Protein AF-0000000084506754 (afdb_homodimer)

Secondary structure (DSSP, 8-state):
----GGG-EEEEEEEES-TT-GGG-EEEEEEEEE---S-GGG--EEEEEE--TTT--HHHHGGGHHHHHHHTTT-EEEEEEE-TTSTTSBS---SSSSHHHHHHHHHHHHHH--HHHHH--TTS-HHHHHHHHHHHHHHHHHHHHHHHHHHHHHS-HHHHTT-SHHHHHHHHHHHHHHHT-SSEEEEEETHHHHHHHHHHHH-GGGEEEEEEES---HHHHHH-HHHHHHHTTTTHHHHHHHHHHHHHHH-TTT-GGGB-TTSPBP-SHHHHHHHHHHHHHHHHHSPEEE---TT-SEEE-HHHHHHHHHHHTT-GGGHHHHHHHHHHHHTT--HHHHHHHHGGGGG-----STTSTTS----SS--HHHHHHHHHHHSPPPPPPPHHHHHHHHHHHHHH-TTGGGGGHHHHHHHH-----S-------STTTTPPPPSS-EEEEEEEE-SSS-HHHHHHHHHHH-TTTEEEEEEEEESSSGGGS--HHHHHHHHHHHHH-PPPPTT-EE--SS-TTTTTS--S----GGGS-HHHHHHHHHHHHHTTHHHHHGGG-/----GGG-EEEEEEEES-TT-GGG-EEEEEEEEE---S-GGG--EEEEEE--TTT--HHHHGGGHHHHHHHTTT-EEEEEEE-TTSTTSBS---SSSSHHHHHHHHHHHHHH--HHHHH--TTS-HHHHHHHHHHHHHHHHHHHHHHHHHHHHHS-HHHHTT-SHHHHHHHHHHHHHHHT-SSEEEEEETHHHHHHHHHHHH-GGGEEEEEEES---HHHHHH-HHHHHHHTTTTHHHHHHHHHHHHHHH-TTT-GGGB-TTSPBP-SHHHHHHHHHHHHHHHHHSPEEE---TT-SEEE-HHHHHHHHHHHTT-GGGHHHHHHHHHHHHTT--HHHHHHHHGGGGG-----STTSTTS----SS--HHHHHHHHHHHSPPPPPPPHHHHHHHHHHHHHH-TTGGGGGHHHHHHHH-----S-------STTTTPPPPSS-EEEEEEEE-SSS-HHHHHHHHHHH-TTTEEEEEEEEESSSGGGS--HHHHHHHHHHHHH-PPPPTT-EE--SS-TTTTTS--S----GGGS-HHHHHHHHHHHHHTTHHHHHGGG-

Structure (mmCIF, N/CA/C/O backbone):
data_AF-0000000084506754-model_v1
#
loop_
_entity.id
_entity.type
_entity.pdbx_description
1 polymer 'Tripeptidyl aminopeptidase'
#
loop_
_atom_site.group_PDB
_atom_site.id
_atom_site.type_symbol
_atom_site.label_atom_id
_atom_site.label_alt_id
_atom_site.label_comp_id
_atom_site.label_asym_id
_atom_site.label_entity_id
_atom_site.label_seq_id
_atom_site.pdbx_PDB_ins_code
_atom_site.Cartn_x
_atom_site.Cartn_y
_atom_site.Cartn_z
_atom_site.occupancy
_atom_site.B_iso_or_equiv
_atom_site.auth_seq_id
_atom_site.auth_comp_id
_atom_site.auth_asym_id
_atom_site.auth_atom_id
_atom_site.pdbx_PDB_model_num
ATOM 1 N N . MET A 1 1 ? -7.492 -26.578 14.078 1 21.34 1 MET A N 1
ATOM 2 C CA . MET A 1 1 ? -7.082 -27.891 14.547 1 21.34 1 MET A CA 1
ATOM 3 C C . MET A 1 1 ? -5.594 -27.922 14.875 1 21.34 1 MET A C 1
ATOM 5 O O . MET A 1 1 ? -4.762 -27.531 14.047 1 21.34 1 MET A O 1
ATOM 9 N N . ALA A 1 2 ? -5.305 -27.953 16.094 1 29.73 2 ALA A N 1
ATOM 10 C CA . ALA A 1 2 ? -3.971 -28.156 16.656 1 29.73 2 ALA A CA 1
ATOM 11 C C . ALA A 1 2 ? -3.23 -29.266 15.914 1 29.73 2 ALA A C 1
ATOM 13 O O . ALA A 1 2 ? -3.752 -30.375 15.766 1 29.73 2 ALA A O 1
ATOM 14 N N . TYR A 1 3 ? -2.262 -28.922 15.07 1 30.3 3 TYR A N 1
ATOM 15 C CA . TYR A 1 3 ? -1.329 -29.781 14.359 1 30.3 3 TYR A CA 1
ATOM 16 C C . TYR A 1 3 ? -0.792 -30.875 15.273 1 30.3 3 TYR A C 1
ATOM 18 O O . TYR A 1 3 ? -0.172 -30.594 16.297 1 30.3 3 TYR A O 1
ATOM 26 N N . THR A 1 4 ? -1.36 -31.969 15.281 1 32.62 4 THR A N 1
ATOM 27 C CA . THR A 1 4 ? -0.727 -33.062 15.992 1 32.62 4 THR A CA 1
ATOM 28 C C . THR A 1 4 ? 0.671 -33.344 15.445 1 32.62 4 THR A C 1
ATOM 30 O O . THR A 1 4 ? 0.836 -33.594 14.25 1 32.62 4 THR A O 1
ATOM 33 N N . PRO A 1 5 ? 1.767 -33.062 16.094 1 39.44 5 PRO A N 1
ATOM 34 C CA . PRO A 1 5 ? 3.201 -33.188 15.836 1 39.44 5 PRO A CA 1
ATOM 35 C C . PRO A 1 5 ? 3.57 -34.562 15.305 1 39.44 5 PRO A C 1
ATOM 37 O O . PRO A 1 5 ? 4.672 -34.75 14.789 1 39.44 5 PRO A O 1
ATOM 40 N N . THR A 1 6 ? 2.814 -35.594 15.531 1 39.16 6 THR A N 1
ATOM 41 C CA . THR A 1 6 ? 3.4 -36.906 15.445 1 39.16 6 THR A CA 1
ATOM 42 C C . THR A 1 6 ? 3.656 -37.312 13.992 1 39.16 6 THR A C 1
ATOM 44 O O . THR A 1 6 ? 4.453 -38.188 13.711 1 39.16 6 THR A O 1
ATOM 47 N N . ARG A 1 7 ? 2.936 -36.969 12.953 1 49.94 7 ARG A N 1
ATOM 48 C CA . ARG A 1 7 ? 2.904 -37.656 11.664 1 49.94 7 ARG A CA 1
ATOM 49 C C . ARG A 1 7 ? 3.883 -37 10.688 1 49.94 7 ARG A C 1
ATOM 51 O O . ARG A 1 7 ? 4.043 -37.469 9.555 1 49.94 7 ARG A O 1
ATOM 58 N N . PHE A 1 8 ? 4.496 -35.938 10.898 1 52.22 8 PHE A N 1
ATOM 59 C CA . PHE A 1 8 ? 5.422 -35.281 9.992 1 52.22 8 PHE A CA 1
ATOM 60 C C . PHE A 1 8 ? 6.848 -35.344 10.531 1 52.22 8 PHE A C 1
ATOM 62 O O . PHE A 1 8 ? 7.07 -35.156 11.734 1 52.22 8 PHE A O 1
ATOM 69 N N . ARG A 1 9 ? 7.781 -36 9.711 1 58.84 9 ARG A N 1
ATOM 70 C CA . ARG A 1 9 ? 9.195 -35.906 10.07 1 58.84 9 ARG A CA 1
ATOM 71 C C . ARG A 1 9 ? 9.883 -34.781 9.281 1 58.84 9 ARG A C 1
ATOM 73 O O . ARG A 1 9 ? 9.828 -34.781 8.055 1 58.84 9 ARG A O 1
ATOM 80 N N . ARG A 1 10 ? 10.352 -33.844 9.938 1 62.34 10 ARG A N 1
ATOM 81 C CA . ARG A 1 10 ? 11.102 -32.719 9.367 1 62.34 10 ARG A CA 1
ATOM 82 C C . ARG A 1 10 ? 12.594 -33.062 9.281 1 62.34 10 ARG A C 1
ATOM 84 O O . ARG A 1 10 ? 13.172 -33.562 10.242 1 62.34 10 ARG A O 1
ATOM 91 N N . ARG A 1 11 ? 13.094 -33.094 8.102 1 67 11 ARG A N 1
ATOM 92 C CA . ARG A 1 11 ? 14.516 -33.344 7.906 1 67 11 ARG A CA 1
ATOM 93 C C . ARG A 1 11 ? 15.172 -32.25 7.105 1 67 11 ARG A C 1
ATOM 95 O O . ARG A 1 11 ? 14.484 -31.438 6.465 1 67 11 ARG A O 1
ATOM 102 N N . GLN A 1 12 ? 16.438 -32 7.465 1 72.81 12 GLN A N 1
ATOM 103 C CA . GLN A 1 12 ? 17.281 -31.109 6.695 1 72.81 12 GLN A CA 1
ATOM 104 C C . GLN A 1 12 ? 18.328 -31.891 5.898 1 72.81 12 GLN A C 1
ATOM 106 O O . GLN A 1 12 ? 18.844 -32.906 6.371 1 72.81 12 GLN A O 1
ATOM 111 N N . ARG A 1 13 ? 18.344 -31.484 4.605 1 69.75 13 ARG A N 1
ATOM 112 C CA . ARG A 1 13 ? 19.422 -32.031 3.779 1 69.75 13 ARG A CA 1
ATOM 113 C C . ARG A 1 13 ? 20.359 -30.922 3.309 1 69.75 13 ARG A C 1
ATOM 115 O O . ARG A 1 13 ? 19.922 -29.922 2.746 1 69.75 13 ARG A O 1
ATOM 122 N N . THR A 1 14 ? 21.578 -31.141 3.68 1 71 14 THR A N 1
ATOM 123 C CA . THR A 1 14 ? 22.594 -30.172 3.262 1 71 14 THR A CA 1
ATOM 124 C C . THR A 1 14 ? 23.125 -30.516 1.873 1 71 14 THR A C 1
ATOM 126 O O . THR A 1 14 ? 23.438 -31.672 1.592 1 71 14 THR A O 1
ATOM 129 N N . VAL A 1 15 ? 23.031 -29.656 1.015 1 70.81 15 VAL A N 1
ATOM 130 C CA . VAL A 1 15 ? 23.578 -29.781 -0.332 1 70.81 15 VAL A CA 1
ATOM 131 C C . VAL A 1 15 ? 24.484 -28.594 -0.646 1 70.81 15 VAL A C 1
ATOM 133 O O . VAL A 1 15 ? 24.578 -27.656 0.15 1 70.81 15 VAL A O 1
ATOM 136 N N . MET A 1 16 ? 25.219 -28.688 -1.83 1 60.41 16 MET A N 1
ATOM 137 C CA . MET A 1 16 ? 26.125 -27.609 -2.205 1 60.41 16 MET A CA 1
ATOM 138 C C . MET A 1 16 ? 25.344 -26.438 -2.82 1 60.41 16 MET A C 1
ATOM 140 O O . MET A 1 16 ? 24.375 -26.656 -3.545 1 60.41 16 MET A O 1
ATOM 144 N N . VAL A 1 17 ? 25.828 -25.297 -2.555 1 60.03 17 VAL A N 1
ATOM 145 C CA . VAL A 1 17 ? 25.25 -24.094 -3.172 1 60.03 17 VAL A CA 1
ATOM 146 C C . VAL A 1 17 ? 25.422 -24.172 -4.688 1 60.03 17 VAL A C 1
ATOM 148 O O . VAL A 1 17 ? 24.484 -23.922 -5.441 1 60.03 17 VAL A O 1
ATOM 151 N N . ALA A 1 18 ? 26.672 -24.391 -5.035 1 59.62 18 ALA A N 1
ATOM 152 C CA . ALA A 1 18 ? 27.016 -24.578 -6.445 1 59.62 18 ALA A CA 1
ATOM 153 C C . ALA A 1 18 ? 27.766 -25.891 -6.656 1 59.62 18 ALA A C 1
ATOM 155 O O . ALA A 1 18 ? 28.891 -26.062 -6.16 1 59.62 18 ALA A O 1
ATOM 156 N N . TYR A 1 19 ? 27.234 -26.688 -7.367 1 60.12 19 TYR A N 1
ATOM 157 C CA . TYR A 1 19 ? 27.797 -28.031 -7.5 1 60.12 19 TYR A CA 1
ATOM 158 C C . TYR A 1 19 ? 29.109 -28.016 -8.25 1 60.12 19 TYR A C 1
ATOM 160 O O . TYR A 1 19 ? 29.984 -28.844 -8.016 1 60.12 19 TYR A O 1
ATOM 168 N N . LEU A 1 20 ? 29.188 -26.969 -9.117 1 59.66 20 LEU A N 1
ATOM 169 C CA . LEU A 1 20 ? 30.422 -26.875 -9.883 1 59.66 20 LEU A CA 1
ATOM 170 C C . LEU A 1 20 ? 31.469 -26.062 -9.125 1 59.66 20 LEU A C 1
ATOM 172 O O . LEU A 1 20 ? 32.625 -26.016 -9.523 1 59.66 20 LEU A O 1
ATOM 176 N N . HIS A 1 21 ? 31.031 -25.391 -8.039 1 63.84 21 HIS A N 1
ATOM 177 C CA . HIS A 1 21 ? 31.906 -24.594 -7.199 1 63.84 21 HIS A CA 1
ATOM 178 C C . HIS A 1 21 ? 31.656 -24.859 -5.723 1 63.84 21 HIS A C 1
ATOM 180 O O . HIS A 1 21 ? 31.109 -24.016 -5.016 1 63.84 21 HIS A O 1
ATOM 186 N N . PRO A 1 22 ? 32.125 -25.859 -5.148 1 62.31 22 PRO A N 1
ATOM 187 C CA . PRO A 1 22 ? 31.812 -26.297 -3.791 1 62.31 22 PRO A CA 1
ATOM 188 C C . PRO A 1 22 ? 32.25 -25.297 -2.725 1 62.31 22 PRO A C 1
ATOM 190 O O . PRO A 1 22 ? 31.766 -25.328 -1.598 1 62.31 22 PRO A O 1
ATOM 193 N N . ALA A 1 23 ? 33.125 -24.375 -3.127 1 61.91 23 ALA A N 1
ATOM 194 C CA . ALA A 1 23 ? 33.625 -23.406 -2.16 1 61.91 23 ALA A CA 1
ATOM 195 C C . ALA A 1 23 ? 32.562 -22.406 -1.768 1 61.91 23 ALA A C 1
ATOM 197 O O . ALA A 1 23 ? 32.688 -21.719 -0.747 1 61.91 23 ALA A O 1
ATOM 198 N N . ASN A 1 24 ? 31.531 -22.469 -2.42 1 69.62 24 ASN A N 1
ATOM 199 C CA . ASN A 1 24 ? 30.516 -21.422 -2.242 1 69.62 24 ASN A CA 1
ATOM 200 C C . ASN A 1 24 ? 29.578 -21.75 -1.084 1 69.62 24 ASN A C 1
ATOM 202 O O . ASN A 1 24 ? 28.656 -21 -0.798 1 69.62 24 ASN A O 1
ATOM 206 N N . GLY A 1 25 ? 29.859 -22.781 -0.436 1 78.19 25 GLY A N 1
ATOM 207 C CA . GLY A 1 25 ? 29.094 -23.078 0.761 1 78.19 25 GLY A CA 1
ATOM 208 C C . GLY A 1 25 ? 28 -24.109 0.533 1 78.19 25 GLY A C 1
ATOM 209 O O . GLY A 1 25 ? 28.078 -24.875 -0.423 1 78.19 25 GLY A O 1
ATOM 210 N N . THR A 1 26 ? 27.125 -24.234 1.504 1 85.12 26 THR A N 1
ATOM 211 C CA . THR A 1 26 ? 26.125 -25.297 1.453 1 85.12 26 THR A CA 1
ATOM 212 C C . THR A 1 26 ? 24.719 -24.703 1.572 1 85.12 26 THR A C 1
ATOM 214 O O . THR A 1 26 ? 24.547 -23.578 2.014 1 85.12 26 THR A O 1
ATOM 217 N N . VAL A 1 27 ? 23.859 -25.406 0.899 1 87.94 27 VAL A N 1
ATOM 218 C CA . VAL A 1 27 ? 22.438 -25.125 1.022 1 87.94 27 VAL A CA 1
ATOM 219 C C . VAL A 1 27 ? 21.766 -26.188 1.891 1 87.94 27 VAL A C 1
ATOM 221 O O . VAL A 1 27 ? 22.016 -27.375 1.718 1 87.94 27 VAL A O 1
ATOM 224 N N . SER A 1 28 ? 21.078 -25.719 2.885 1 88.38 28 SER A N 1
ATOM 225 C CA . SER A 1 28 ? 20.266 -26.625 3.699 1 88.38 28 SER A CA 1
ATOM 226 C C . SER A 1 28 ? 18.828 -26.688 3.184 1 88.38 28 SER A C 1
ATOM 228 O O . SER A 1 28 ? 18.062 -25.75 3.363 1 88.38 28 SER A O 1
ATOM 230 N N . LEU A 1 29 ? 18.469 -27.812 2.604 1 91 29 LEU A N 1
ATOM 231 C CA . LEU A 1 29 ? 17.109 -28.016 2.078 1 91 29 LEU A CA 1
ATOM 232 C C . LEU A 1 29 ? 16.172 -28.484 3.174 1 91 29 LEU A C 1
ATOM 234 O O . LEU A 1 29 ? 16.531 -29.375 3.967 1 91 29 LEU A O 1
ATOM 238 N N . PHE A 1 30 ? 15.031 -27.938 3.195 1 87.81 30 PHE A N 1
ATOM 239 C CA . PHE A 1 30 ? 14.031 -28.344 4.172 1 87.81 30 PHE A CA 1
ATOM 240 C C . PHE A 1 30 ? 13.055 -29.344 3.557 1 87.81 30 PHE A C 1
ATOM 242 O O . PHE A 1 30 ? 12.5 -29.094 2.482 1 87.81 30 PHE A O 1
ATOM 249 N N . LEU A 1 31 ? 12.875 -30.484 4.195 1 90.19 31 LEU A N 1
ATOM 250 C CA . LEU A 1 31 ? 11.977 -31.531 3.734 1 90.19 31 LEU A CA 1
ATOM 251 C C . LEU A 1 31 ? 10.953 -31.875 4.809 1 90.19 31 LEU A C 1
ATOM 253 O O . LEU A 1 31 ? 11.266 -31.844 6.004 1 90.19 31 LEU A O 1
ATOM 257 N N . ARG A 1 32 ? 9.805 -32.156 4.363 1 88 32 ARG A N 1
ATOM 258 C CA . ARG A 1 32 ? 8.742 -32.719 5.199 1 88 32 ARG A CA 1
ATOM 259 C C . ARG A 1 32 ? 8.234 -34.062 4.648 1 88 32 ARG A C 1
ATOM 261 O O . ARG A 1 32 ? 7.875 -34.156 3.473 1 88 32 ARG A O 1
ATOM 268 N N . LYS A 1 33 ? 8.242 -35.094 5.523 1 92.94 33 LYS A N 1
ATOM 269 C CA . LYS A 1 33 ? 7.875 -36.438 5.102 1 92.94 33 LYS A CA 1
ATOM 270 C C . LYS A 1 33 ? 6.609 -36.906 5.816 1 92.94 33 LYS A C 1
ATOM 272 O O . LYS A 1 33 ? 6.457 -36.688 7.023 1 92.94 33 LYS A O 1
ATOM 277 N N . VAL A 1 34 ? 5.738 -37.406 5.043 1 92.62 34 VAL A N 1
ATOM 278 C CA . VAL A 1 34 ? 4.598 -38.156 5.547 1 92.62 34 VAL A CA 1
ATOM 279 C C . VAL A 1 34 ? 4.816 -39.656 5.293 1 92.62 34 VAL A C 1
ATOM 281 O O . VAL A 1 34 ? 4.816 -40.094 4.145 1 92.62 34 VAL A O 1
ATOM 284 N N . PRO A 1 35 ? 4.906 -40.406 6.312 1 93.44 35 PRO A N 1
ATOM 285 C CA . PRO A 1 35 ? 5.32 -41.812 6.16 1 93.44 35 PRO A CA 1
ATOM 286 C C . PRO A 1 35 ? 4.246 -42.656 5.508 1 93.44 35 PRO A C 1
ATOM 288 O O . PRO A 1 35 ? 3.051 -42.406 5.672 1 93.44 35 PRO A O 1
ATOM 291 N N . ALA A 1 36 ? 4.781 -43.688 4.812 1 95.69 36 ALA A N 1
ATOM 292 C CA . ALA A 1 36 ? 3.898 -44.75 4.312 1 95.69 36 ALA A CA 1
ATOM 293 C C . ALA A 1 36 ? 3.15 -45.406 5.461 1 95.69 36 ALA A C 1
ATOM 295 O O . ALA A 1 36 ? 3.592 -45.375 6.609 1 95.69 36 ALA A O 1
ATOM 296 N N . THR A 1 37 ? 2.031 -46.062 5.105 1 95.31 37 THR A N 1
ATOM 297 C CA . THR A 1 37 ? 1.204 -46.625 6.164 1 95.31 37 THR A CA 1
ATOM 298 C C . THR A 1 37 ? 1.095 -48.156 6.016 1 95.31 37 THR A C 1
ATOM 300 O O . THR A 1 37 ? 0.328 -48.781 6.73 1 95.31 37 THR A O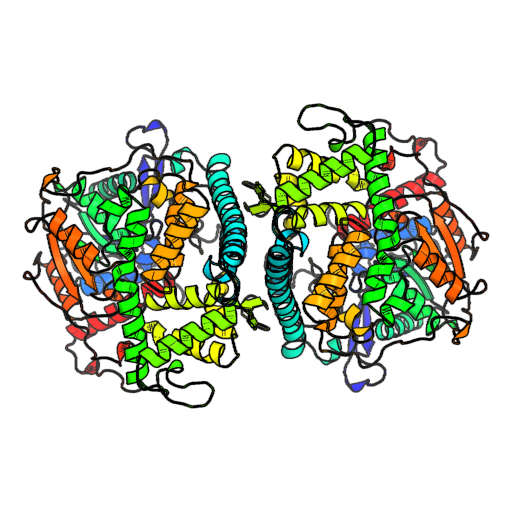 1
ATOM 303 N N . VAL A 1 38 ? 1.823 -48.688 5.168 1 96.25 38 VAL A N 1
ATOM 304 C CA . VAL A 1 38 ? 1.773 -50.125 4.926 1 96.25 38 VAL A CA 1
ATOM 305 C C . VAL A 1 38 ? 2.967 -50.812 5.59 1 96.25 38 VAL A C 1
ATOM 307 O O . VAL A 1 38 ? 3.947 -50.125 5.945 1 96.25 38 VAL A O 1
ATOM 310 N N . PRO A 1 39 ? 2.879 -52.188 5.73 1 94.69 39 PRO A N 1
ATOM 311 C CA . PRO A 1 39 ? 4.043 -52.938 6.23 1 94.69 39 PRO A CA 1
ATOM 312 C C . PRO A 1 39 ? 5.234 -52.875 5.281 1 94.69 39 PRO A C 1
ATOM 314 O O . PRO A 1 39 ? 5.066 -52.594 4.086 1 94.69 39 PRO A O 1
ATOM 317 N N . SER A 1 40 ? 6.352 -53.125 5.809 1 93.19 40 SER A N 1
ATOM 318 C CA . SER A 1 40 ? 7.613 -53 5.086 1 93.19 40 SER A CA 1
ATOM 319 C C . SER A 1 40 ? 7.609 -53.812 3.797 1 93.19 40 SER A C 1
ATOM 321 O O . SER A 1 40 ? 8.203 -53.375 2.797 1 93.19 40 SER A O 1
ATOM 323 N N . LYS A 1 41 ? 6.961 -54.906 3.818 1 94.94 41 LYS A N 1
ATOM 324 C CA . LYS A 1 41 ? 6.965 -55.781 2.648 1 94.94 41 LYS A CA 1
ATOM 325 C C . LYS A 1 41 ? 6.219 -55.125 1.481 1 94.94 41 LYS A C 1
ATOM 327 O O . LYS A 1 41 ? 6.473 -55.469 0.321 1 94.94 41 LYS A O 1
ATOM 332 N N . ASP A 1 42 ? 5.387 -54.219 1.759 1 96.44 42 ASP A N 1
ATOM 333 C CA . ASP A 1 42 ? 4.562 -53.594 0.734 1 96.44 42 ASP A CA 1
ATOM 334 C C . ASP A 1 42 ? 5.066 -52.188 0.413 1 96.44 42 ASP A C 1
ATOM 336 O O . ASP A 1 42 ? 4.504 -51.5 -0.438 1 96.44 42 ASP A O 1
ATOM 340 N N . TYR A 1 43 ? 6.137 -51.781 1.118 1 96.62 43 TYR A N 1
ATOM 341 C CA . TYR A 1 43 ? 6.719 -50.469 0.951 1 96.62 43 TYR A CA 1
ATOM 342 C C . TYR A 1 43 ? 7.414 -50.344 -0.4 1 96.62 43 TYR A C 1
ATOM 344 O O . TYR A 1 43 ? 8.188 -51.219 -0.789 1 96.62 43 TYR A O 1
ATOM 352 N N . LEU A 1 44 ? 7.156 -49.219 -1.158 1 97.69 44 LEU A N 1
ATOM 353 C CA . LEU A 1 44 ? 7.656 -49.094 -2.521 1 97.69 44 LEU A CA 1
ATOM 354 C C . LEU A 1 44 ? 8.656 -47.938 -2.623 1 97.69 44 LEU A C 1
ATOM 356 O O . LEU A 1 44 ? 9.203 -47.688 -3.697 1 97.69 44 LEU A O 1
ATOM 360 N N . GLY A 1 45 ? 8.867 -47.188 -1.584 1 96.75 45 GLY A N 1
ATOM 361 C CA . GLY A 1 45 ? 9.797 -46.062 -1.613 1 96.75 45 GLY A CA 1
ATOM 362 C C . GLY A 1 45 ? 9.148 -44.75 -1.281 1 96.75 45 GLY A C 1
ATOM 363 O O . GLY A 1 45 ? 8.234 -44.688 -0.453 1 96.75 45 GLY A O 1
ATOM 364 N N . SER A 1 46 ? 9.758 -43.656 -1.841 1 97 46 SER A N 1
ATOM 365 C CA . SER A 1 46 ? 9.25 -42.312 -1.562 1 97 46 SER A CA 1
ATOM 366 C C . SER A 1 46 ? 8.852 -41.594 -2.846 1 97 46 SER A C 1
ATOM 368 O O . SER A 1 46 ? 9.453 -41.812 -3.9 1 97 46 SER A O 1
ATOM 370 N N . ILE A 1 47 ? 7.828 -40.781 -2.77 1 98.5 47 ILE A N 1
ATOM 371 C CA . ILE A 1 47 ? 7.453 -39.875 -3.84 1 98.5 47 ILE A CA 1
ATOM 372 C C . ILE A 1 47 ? 7.762 -38.438 -3.42 1 98.5 47 ILE A C 1
ATOM 374 O O . ILE A 1 47 ? 7.266 -37.969 -2.396 1 98.5 47 ILE A O 1
ATOM 378 N N . LEU A 1 48 ? 8.648 -37.75 -4.156 1 98.19 48 LEU A N 1
ATOM 379 C CA . LEU A 1 48 ? 8.812 -36.312 -3.982 1 98.19 48 LEU A CA 1
ATOM 380 C C . LEU A 1 48 ? 7.664 -35.562 -4.637 1 98.19 48 LEU A C 1
ATOM 382 O O . LEU A 1 48 ? 7.242 -35.875 -5.746 1 98.19 48 LEU A O 1
ATOM 386 N N . ILE A 1 49 ? 7.121 -34.531 -3.926 1 97.38 49 ILE A N 1
ATOM 387 C CA . ILE A 1 49 ? 6.031 -33.719 -4.48 1 97.38 49 ILE A CA 1
ATOM 388 C C . ILE A 1 49 ? 6.457 -32.281 -4.574 1 97.38 49 ILE A C 1
ATOM 390 O O . ILE A 1 49 ? 7.289 -31.797 -3.791 1 97.38 49 ILE A O 1
ATOM 394 N N . ASN A 1 50 ? 5.941 -31.578 -5.527 1 96.06 50 ASN A N 1
ATOM 395 C CA . ASN A 1 50 ? 6.203 -30.156 -5.762 1 96.06 50 ASN A CA 1
ATOM 396 C C . ASN A 1 50 ? 4.961 -29.438 -6.281 1 96.06 50 ASN A C 1
ATOM 398 O O . ASN A 1 50 ? 4.363 -29.859 -7.277 1 96.06 50 ASN A O 1
ATOM 402 N N . PRO A 1 51 ? 4.586 -28.359 -5.668 1 93.44 51 PRO A N 1
ATOM 403 C CA . PRO A 1 51 ? 3.336 -27.688 -6.027 1 93.44 51 PRO A CA 1
ATOM 404 C C . PRO A 1 51 ? 3.48 -26.781 -7.242 1 93.44 51 PRO A C 1
ATOM 406 O O . PRO A 1 51 ? 2.482 -26.281 -7.773 1 93.44 51 PRO A O 1
ATOM 409 N N . GLY A 1 52 ? 4.625 -26.531 -7.602 1 93.56 52 GLY A N 1
ATOM 410 C CA . GLY A 1 52 ? 4.852 -25.594 -8.688 1 93.56 52 GLY A CA 1
ATOM 411 C C . GLY A 1 52 ? 5.305 -24.219 -8.203 1 93.56 52 GLY A C 1
ATOM 412 O O . GLY A 1 52 ? 6.086 -24.125 -7.25 1 93.56 52 GLY A O 1
ATOM 413 N N . GLY A 1 53 ? 4.949 -23.234 -8.922 1 88.94 53 GLY A N 1
ATOM 414 C CA . GLY A 1 53 ? 5.398 -21.859 -8.711 1 88.94 53 GLY A CA 1
ATOM 415 C C . GLY A 1 53 ? 5.934 -21.219 -9.969 1 88.94 53 GLY A C 1
ATOM 416 O O . GLY A 1 53 ? 5.191 -21 -10.93 1 88.94 53 GLY A O 1
ATOM 417 N N . PRO A 1 54 ? 7.219 -21.203 -10.273 1 91.44 54 PRO A N 1
ATOM 418 C CA . PRO A 1 54 ? 8.312 -21.656 -9.406 1 91.44 54 PRO A CA 1
ATOM 419 C C . PRO A 1 54 ? 8.328 -20.953 -8.055 1 91.44 54 PRO A C 1
ATOM 421 O O . PRO A 1 54 ? 7.68 -19.922 -7.883 1 91.44 54 PRO A O 1
ATOM 424 N N . GLY A 1 55 ? 8.93 -21.625 -7.148 1 90.88 55 GLY A N 1
ATOM 425 C CA . GLY A 1 55 ? 9.086 -21.062 -5.812 1 90.88 55 GLY A CA 1
ATOM 426 C C . GLY A 1 55 ? 8.047 -21.578 -4.832 1 90.88 55 GLY A C 1
ATOM 427 O O . GLY A 1 55 ? 7.969 -21.094 -3.699 1 90.88 55 GLY A O 1
ATOM 428 N N . GLY A 1 56 ? 7.188 -22.453 -5.289 1 90.5 56 GLY A N 1
ATOM 429 C CA . GLY A 1 56 ? 6.246 -23.062 -4.363 1 90.5 56 GLY A CA 1
ATOM 430 C C . GLY A 1 56 ? 6.918 -23.953 -3.332 1 90.5 56 GLY A C 1
ATOM 431 O O . GLY A 1 56 ? 7.891 -24.641 -3.639 1 90.5 56 GLY A O 1
ATOM 432 N N . SER A 1 57 ? 6.34 -24 -2.164 1 88.62 57 SER A N 1
ATOM 433 C CA . SER A 1 57 ? 6.898 -24.766 -1.057 1 88.62 57 SER A CA 1
ATOM 434 C C . SER A 1 57 ? 6.383 -26.203 -1.065 1 88.62 57 SER A C 1
ATOM 436 O O . SER A 1 57 ? 5.195 -26.438 -0.837 1 88.62 57 SER A O 1
ATOM 438 N N . GLY A 1 58 ? 7.312 -27.109 -1.265 1 90.88 58 GLY A N 1
ATOM 439 C CA . GLY A 1 58 ? 6.938 -28.516 -1.158 1 90.88 58 GLY A CA 1
ATOM 440 C C . GLY A 1 58 ? 6.621 -28.938 0.263 1 90.88 58 GLY A C 1
ATOM 441 O O . GLY A 1 58 ? 5.77 -29.812 0.481 1 90.88 58 GLY A O 1
ATOM 442 N N . SER A 1 59 ? 7.285 -28.312 1.222 1 86.69 59 SER A N 1
ATOM 443 C CA . SER A 1 59 ? 7.012 -28.641 2.615 1 86.69 59 SER A CA 1
ATOM 444 C C . SER A 1 59 ? 5.605 -28.203 3.023 1 86.69 59 SER A C 1
ATOM 446 O O . SER A 1 59 ? 4.961 -28.859 3.844 1 86.69 59 SER A O 1
ATOM 448 N N . GLN A 1 60 ? 5.152 -27.141 2.459 1 85.5 60 GLN A N 1
ATOM 449 C CA . GLN A 1 60 ? 3.771 -26.734 2.699 1 85.5 60 GLN A CA 1
ATOM 450 C C . GLN A 1 60 ? 2.797 -27.688 2.006 1 85.5 60 GLN A C 1
ATOM 452 O O . GLN A 1 60 ? 1.74 -28.016 2.553 1 85.5 60 GLN A O 1
ATOM 457 N N . LEU A 1 61 ? 3.143 -28.109 0.815 1 89.75 61 LEU A N 1
ATOM 458 C CA . LEU A 1 61 ? 2.301 -29.062 0.096 1 89.75 61 LEU A CA 1
ATOM 459 C C . LEU A 1 61 ? 2.203 -30.375 0.851 1 89.75 61 LEU A C 1
ATOM 461 O O . LEU A 1 61 ? 1.165 -31.047 0.816 1 89.75 61 LEU A O 1
ATOM 465 N N . ALA A 1 62 ? 3.221 -30.719 1.576 1 90.44 62 ALA A N 1
ATOM 466 C CA . ALA A 1 62 ? 3.281 -31.984 2.309 1 90.44 62 ALA A CA 1
ATOM 467 C C . ALA A 1 62 ? 2.217 -32.031 3.402 1 90.44 62 ALA A C 1
ATOM 469 O O . ALA A 1 62 ? 1.921 -33.094 3.939 1 90.44 62 ALA A O 1
ATOM 470 N N . ALA A 1 63 ? 1.68 -30.906 3.701 1 85.06 63 ALA A N 1
ATOM 471 C CA . ALA A 1 63 ? 0.546 -30.906 4.625 1 85.06 63 ALA A CA 1
ATOM 472 C C . ALA A 1 63 ? -0.598 -31.766 4.086 1 85.06 63 ALA A C 1
ATOM 474 O O . ALA A 1 63 ? -1.396 -32.281 4.859 1 85.06 63 ALA A O 1
ATOM 475 N N . PHE A 1 64 ? -0.652 -31.953 2.775 1 89.94 64 PHE A N 1
ATOM 476 C CA . PHE A 1 64 ? -1.646 -32.812 2.129 1 89.94 64 PHE A CA 1
ATOM 477 C C . PHE A 1 64 ? -1.078 -34.188 1.855 1 89.94 64 PHE A C 1
ATOM 479 O O . PHE A 1 64 ? -1.676 -34.969 1.119 1 89.94 64 PHE A O 1
ATOM 486 N N . GLY A 1 65 ? 0.003 -34.5 2.416 1 92.81 65 GLY A N 1
ATOM 487 C CA . GLY A 1 65 ? 0.746 -35.719 2.109 1 92.81 65 GLY A CA 1
ATOM 488 C C . GLY A 1 65 ? -0.054 -36.969 2.352 1 92.81 65 GLY A C 1
ATOM 489 O O . GLY A 1 65 ? 0.085 -37.969 1.614 1 92.81 65 GLY A O 1
ATOM 490 N N . SER A 1 66 ? -0.851 -36.969 3.418 1 93.38 66 SER A N 1
ATOM 491 C CA . SER A 1 66 ? -1.646 -38.156 3.717 1 93.38 66 SER A CA 1
ATOM 492 C C . SER A 1 66 ? -2.646 -38.438 2.602 1 93.38 66 SER A C 1
ATOM 494 O O . SER A 1 66 ? -2.943 -39.594 2.314 1 93.38 66 SER A O 1
ATOM 496 N N . LYS A 1 67 ? -3.146 -37.438 1.979 1 94.94 67 LYS A N 1
ATOM 497 C CA . LYS A 1 67 ? -4.109 -37.594 0.894 1 94.94 67 LYS A CA 1
ATOM 498 C C . LYS A 1 67 ? -3.43 -38.125 -0.37 1 94.94 67 LYS A C 1
ATOM 500 O O . LYS A 1 67 ? -3.99 -38.938 -1.089 1 94.94 67 LYS A O 1
ATOM 505 N N . PHE A 1 68 ? -2.236 -37.656 -0.634 1 96.5 68 PHE A N 1
ATOM 506 C CA . PHE A 1 68 ? -1.441 -38.25 -1.702 1 96.5 68 PHE A CA 1
ATOM 507 C C . PHE A 1 68 ? -1.186 -39.719 -1.429 1 96.5 68 PHE A C 1
ATOM 509 O O . PHE A 1 68 ? -1.283 -40.562 -2.334 1 96.5 68 PHE A O 1
ATOM 516 N N . GLY A 1 69 ? -0.856 -39.969 -0.188 1 96.44 69 GLY A N 1
ATOM 517 C CA . GLY A 1 69 ? -0.647 -41.344 0.237 1 96.44 69 GLY A CA 1
ATOM 518 C C . GLY A 1 69 ? -1.854 -42.219 -0.001 1 96.44 69 GLY A C 1
ATOM 519 O O . GLY A 1 69 ? -1.711 -43.375 -0.419 1 96.44 69 GLY A O 1
ATOM 520 N N . ASP A 1 70 ? -2.994 -41.688 0.277 1 96.19 70 ASP A N 1
ATOM 521 C CA . ASP A 1 70 ? -4.23 -42.438 0.084 1 96.19 70 ASP A CA 1
ATOM 522 C C . ASP A 1 70 ? -4.402 -42.844 -1.378 1 96.19 70 ASP A C 1
ATOM 524 O O . ASP A 1 70 ? -4.883 -43.938 -1.669 1 96.19 70 ASP A O 1
ATOM 528 N N . ILE A 1 71 ? -4.062 -42.062 -2.277 1 97.12 71 ILE A N 1
ATOM 529 C CA . ILE A 1 71 ? -4.227 -42.312 -3.701 1 97.12 71 ILE A CA 1
ATOM 530 C C . ILE A 1 71 ? -3.338 -43.5 -4.105 1 97.12 71 ILE A C 1
ATOM 532 O O . ILE A 1 71 ? -3.729 -44.312 -4.934 1 97.12 71 ILE A O 1
ATOM 536 N N . VAL A 1 72 ? -2.139 -43.562 -3.461 1 98.06 72 VAL A N 1
ATOM 537 C CA . VAL A 1 72 ? -1.179 -44.594 -3.869 1 98.06 72 VAL A CA 1
ATOM 538 C C . VAL A 1 72 ? -1.194 -45.75 -2.871 1 98.06 72 VAL A C 1
ATOM 540 O O . VAL A 1 72 ? -0.167 -46.375 -2.637 1 98.06 72 VAL A O 1
ATOM 543 N N . ASP A 1 73 ? -2.23 -45.906 -2.193 1 96.81 73 ASP A N 1
ATOM 544 C CA . ASP A 1 73 ? -2.535 -47.031 -1.311 1 96.81 73 ASP A CA 1
ATOM 545 C C . ASP A 1 73 ? -1.604 -47.031 -0.101 1 96.81 73 ASP A C 1
ATOM 547 O O . ASP A 1 73 ? -1.263 -48.094 0.411 1 96.81 73 ASP A O 1
ATOM 551 N N . GLY A 1 74 ? -1.068 -45.906 0.251 1 96.81 74 GLY A N 1
ATOM 552 C CA . GLY A 1 74 ? -0.221 -45.812 1.428 1 96.81 74 GLY A CA 1
ATOM 553 C C . GLY A 1 74 ? 1.119 -46.5 1.264 1 96.81 74 GLY A C 1
ATOM 554 O O . GLY A 1 74 ? 1.835 -46.719 2.244 1 96.81 74 GLY A O 1
ATOM 555 N N . ARG A 1 75 ? 1.534 -46.781 0.115 1 98.06 75 ARG A N 1
ATOM 556 C CA . ARG A 1 75 ? 2.686 -47.656 -0.105 1 98.06 75 ARG A CA 1
ATOM 557 C C . ARG A 1 75 ? 3.961 -46.812 -0.282 1 98.06 75 ARG A C 1
ATOM 559 O O . ARG A 1 75 ? 5.051 -47.375 -0.424 1 98.06 75 ARG A O 1
ATOM 566 N N . TYR A 1 76 ? 3.832 -45.562 -0.273 1 98.06 76 TYR A N 1
ATOM 567 C CA . TYR A 1 76 ? 4.969 -44.656 -0.439 1 98.06 76 TYR A CA 1
ATOM 568 C C . TYR A 1 76 ? 5.074 -43.688 0.734 1 98.06 76 TYR A C 1
ATOM 570 O O . TYR A 1 76 ? 4.059 -43.25 1.287 1 98.06 76 TYR A O 1
ATOM 578 N N . ASP A 1 77 ? 6.336 -43.312 1.145 1 96.31 77 ASP A N 1
ATOM 579 C CA . ASP A 1 77 ? 6.523 -42.031 1.828 1 96.31 77 ASP A CA 1
ATOM 580 C C . ASP A 1 77 ? 6.246 -40.875 0.888 1 96.31 77 ASP A C 1
ATOM 582 O O . ASP A 1 77 ? 6.613 -40.906 -0.288 1 96.31 77 ASP A O 1
ATOM 586 N N . ILE A 1 78 ? 5.527 -39.906 1.392 1 96.44 78 ILE A N 1
ATOM 587 C CA . ILE A 1 78 ? 5.336 -38.688 0.633 1 96.44 78 ILE A CA 1
ATOM 588 C C . ILE A 1 78 ? 6.25 -37.594 1.184 1 96.44 78 ILE A C 1
ATOM 590 O O . ILE A 1 78 ? 6.164 -37.219 2.361 1 96.44 78 ILE A O 1
ATOM 594 N N . ILE A 1 79 ? 7.121 -37.031 0.312 1 95.62 79 ILE A N 1
ATOM 595 C CA . ILE A 1 79 ? 8.109 -36.062 0.777 1 95.62 79 ILE A CA 1
ATOM 596 C C . ILE A 1 79 ? 7.953 -34.781 0.005 1 95.62 79 ILE A C 1
ATOM 598 O O . ILE A 1 79 ? 8.102 -34.75 -1.219 1 95.62 79 ILE A O 1
ATOM 602 N N . GLY A 1 80 ? 7.578 -33.719 0.732 1 94 80 GLY A N 1
ATOM 603 C CA . GLY A 1 80 ? 7.688 -32.375 0.199 1 94 80 GLY A CA 1
ATOM 604 C C . GLY A 1 80 ? 8.992 -31.703 0.556 1 94 80 GLY A C 1
ATOM 605 O O . GLY A 1 80 ? 9.492 -31.844 1.677 1 94 80 GLY A O 1
ATOM 606 N N . PHE A 1 81 ? 9.586 -30.969 -0.392 1 92.06 81 PHE A N 1
ATOM 607 C CA . PHE A 1 81 ? 10.82 -30.25 -0.108 1 92.06 81 PHE A CA 1
ATOM 608 C C . PHE A 1 81 ? 10.727 -28.812 -0.608 1 92.06 81 PHE A C 1
ATOM 610 O O . PHE A 1 81 ? 10.039 -28.531 -1.594 1 92.06 81 PHE A O 1
ATOM 617 N N . ASP A 1 82 ? 11.359 -27.953 0.153 1 91.69 82 ASP A N 1
ATOM 618 C CA . ASP A 1 82 ? 11.523 -26.578 -0.298 1 91.69 82 ASP A CA 1
ATOM 619 C C . ASP A 1 82 ? 12.773 -26.422 -1.16 1 91.69 82 ASP A C 1
ATOM 621 O O . ASP A 1 82 ? 13.891 -26.594 -0.675 1 91.69 82 ASP A O 1
ATOM 625 N N . PRO A 1 83 ? 12.578 -26.109 -2.404 1 94.31 83 PRO A N 1
ATOM 626 C CA . PRO A 1 83 ? 13.773 -25.906 -3.227 1 94.31 83 PRO A CA 1
ATOM 627 C C . PRO A 1 83 ? 14.688 -24.812 -2.664 1 94.31 83 PRO A C 1
ATOM 629 O O . PRO A 1 83 ? 14.273 -24.047 -1.791 1 94.31 83 PRO A O 1
ATOM 632 N N . ARG A 1 84 ? 15.914 -24.875 -3.086 1 92.94 84 ARG A N 1
ATOM 633 C CA . ARG A 1 84 ? 16.859 -23.828 -2.695 1 92.94 84 ARG A CA 1
ATOM 634 C C . ARG A 1 84 ? 16.266 -22.438 -2.936 1 92.94 84 ARG A C 1
ATOM 636 O O . ARG A 1 84 ? 15.648 -22.188 -3.975 1 92.94 84 ARG A O 1
ATOM 643 N N . GLY A 1 85 ? 16.438 -21.562 -1.883 1 89.38 85 GLY A N 1
ATOM 644 C CA . GLY A 1 85 ? 15.945 -20.188 -1.956 1 89.38 85 GLY A CA 1
ATOM 645 C C . GLY A 1 85 ? 14.469 -20.078 -1.634 1 89.38 85 GLY A C 1
ATOM 646 O O . GLY A 1 85 ? 13.914 -18.969 -1.612 1 89.38 85 GLY A O 1
ATOM 647 N N . VAL A 1 86 ? 13.82 -21.156 -1.294 1 90.62 86 VAL A N 1
ATOM 648 C CA . VAL A 1 86 ? 12.375 -21.156 -1.099 1 90.62 86 VAL A CA 1
ATOM 649 C C . VAL A 1 86 ? 12.047 -21.453 0.364 1 90.62 86 VAL A C 1
ATOM 651 O O . VAL A 1 86 ? 12.547 -22.422 0.931 1 90.62 86 VAL A O 1
ATOM 654 N N . ASN A 1 87 ? 11.188 -20.578 0.914 1 87.19 87 ASN A N 1
ATOM 655 C CA . ASN A 1 87 ? 10.555 -20.766 2.215 1 87.19 87 ASN A CA 1
ATOM 656 C C . ASN A 1 87 ? 11.578 -21.125 3.289 1 87.19 87 ASN A C 1
ATOM 658 O O . ASN A 1 87 ? 12.461 -20.328 3.609 1 87.19 87 ASN A O 1
ATOM 662 N N . MET A 1 88 ? 11.641 -22.469 3.752 1 84.06 88 MET A N 1
ATOM 663 C CA . MET A 1 88 ? 12.406 -22.812 4.945 1 84.06 88 MET A CA 1
ATOM 664 C C . MET A 1 88 ? 13.828 -23.234 4.578 1 84.06 88 MET A C 1
ATOM 666 O O . MET A 1 88 ? 14.664 -23.438 5.457 1 84.06 88 MET A O 1
ATOM 670 N N . SER A 1 89 ? 14.07 -23.344 3.324 1 87.94 89 SER A N 1
ATOM 671 C CA . SER A 1 89 ? 15.43 -23.656 2.9 1 87.94 89 SER A CA 1
ATOM 672 C C . SER A 1 89 ? 16.344 -22.453 3.066 1 87.94 89 SER A C 1
ATOM 674 O O . SER A 1 89 ? 15.922 -21.312 2.893 1 87.94 89 SER A O 1
ATOM 676 N N . LEU A 1 90 ? 17.625 -22.734 3.414 1 86.62 90 LEU A N 1
ATOM 677 C CA . LEU A 1 90 ? 18.625 -21.703 3.688 1 86.62 90 LEU A CA 1
ATOM 678 C C . LEU A 1 90 ? 19.875 -21.906 2.848 1 86.62 90 LEU A C 1
ATOM 680 O O . LEU A 1 90 ? 20.25 -23.047 2.564 1 86.62 90 LEU A O 1
ATOM 684 N N . PRO A 1 91 ? 20.641 -20.891 2.564 1 88.06 91 PRO A N 1
ATOM 685 C CA . PRO A 1 91 ? 20.312 -19.484 2.883 1 88.06 91 PRO A CA 1
ATOM 686 C C . PRO A 1 91 ? 19.156 -18.938 2.049 1 88.06 91 PRO A C 1
ATOM 688 O O . PRO A 1 91 ? 18.828 -19.5 1.001 1 88.06 91 PRO A O 1
ATOM 691 N N . LYS A 1 92 ? 18.578 -17.812 2.502 1 87.31 92 LYS A N 1
ATOM 692 C CA . LYS A 1 92 ? 17.531 -17.109 1.771 1 87.31 92 LYS A CA 1
ATOM 693 C C . LYS A 1 92 ? 18.109 -16.297 0.622 1 87.31 92 LYS A C 1
ATOM 695 O O . LYS A 1 92 ? 19.328 -16.062 0.573 1 87.31 92 LYS A O 1
ATOM 700 N N . LEU A 1 93 ? 17.234 -15.859 -0.285 1 91.56 93 LEU A N 1
ATOM 701 C CA . LEU A 1 93 ? 17.688 -15.008 -1.379 1 91.56 93 LEU A CA 1
ATOM 702 C C . LEU A 1 93 ? 18.109 -13.641 -0.859 1 91.56 93 LEU A C 1
ATOM 704 O O . LEU A 1 93 ? 18.984 -12.992 -1.442 1 91.56 93 LEU A O 1
ATOM 708 N N . GLY A 1 94 ? 17.375 -13.164 0.169 1 89.69 94 GLY A N 1
ATOM 709 C CA . GLY A 1 94 ? 17.812 -11.977 0.884 1 89.69 94 GLY A CA 1
ATOM 710 C C . GLY A 1 94 ? 17.516 -10.688 0.14 1 89.69 94 GLY A C 1
ATOM 711 O O . GLY A 1 94 ? 18.203 -9.688 0.314 1 89.69 94 GLY A O 1
ATOM 712 N N . CYS A 1 95 ? 16.531 -10.648 -0.738 1 92.12 95 CYS A N 1
ATOM 713 C CA . CYS A 1 95 ? 16.203 -9.438 -1.483 1 92.12 95 CYS A CA 1
ATOM 714 C C . CYS A 1 95 ? 15.57 -8.398 -0.572 1 92.12 95 CYS A C 1
ATOM 716 O O . CYS A 1 95 ? 15.594 -7.203 -0.879 1 92.12 95 CYS A O 1
ATOM 718 N N . TYR A 1 96 ? 14.922 -8.875 0.474 1 87.88 96 TYR A N 1
ATOM 719 C CA . TYR A 1 96 ? 14.266 -8.031 1.469 1 87.88 96 TYR A CA 1
ATOM 720 C C . TYR A 1 96 ? 14.875 -8.25 2.85 1 87.88 96 TYR A C 1
ATOM 722 O O . TYR A 1 96 ? 15.344 -9.344 3.162 1 87.88 96 TYR A O 1
ATOM 730 N N . GLU A 1 97 ? 14.789 -7.211 3.67 1 83.44 97 GLU A N 1
ATOM 731 C CA . GLU A 1 97 ? 15.336 -7.332 5.016 1 83.44 97 GLU A CA 1
ATOM 732 C C . GLU A 1 97 ? 14.469 -8.227 5.891 1 83.44 97 GLU A C 1
ATOM 734 O O . GLU A 1 97 ? 14.969 -8.914 6.785 1 83.44 97 GLU A O 1
ATOM 739 N N . ASN A 1 98 ? 13.203 -8.219 5.672 1 79.31 98 ASN A N 1
ATOM 740 C CA . ASN A 1 98 ? 12.266 -9.031 6.441 1 79.31 98 ASN A CA 1
ATOM 741 C C . ASN A 1 98 ? 10.984 -9.297 5.656 1 79.31 98 ASN A C 1
ATOM 743 O O . ASN A 1 98 ? 10.82 -8.797 4.543 1 79.31 98 ASN A O 1
ATOM 747 N N . GLU A 1 99 ? 10.102 -10.102 6.18 1 78.12 99 GLU A N 1
ATOM 748 C CA . GLU A 1 99 ? 8.883 -10.523 5.504 1 78.12 99 GLU A CA 1
ATOM 749 C C . GLU A 1 99 ? 7.926 -9.352 5.293 1 78.12 99 GLU A C 1
ATOM 751 O O . GLU A 1 99 ? 7.191 -9.312 4.305 1 78.12 99 GLU A O 1
ATOM 756 N N . ALA A 1 100 ? 7.996 -8.398 6.246 1 79.75 100 ALA A N 1
ATOM 757 C CA . ALA A 1 100 ? 7.117 -7.242 6.113 1 79.75 100 ALA A CA 1
ATOM 758 C C . ALA A 1 100 ? 7.426 -6.457 4.84 1 79.75 100 ALA A C 1
ATOM 760 O O . ALA A 1 100 ? 6.516 -5.988 4.152 1 79.75 100 ALA A O 1
ATOM 761 N N . GLN A 1 101 ? 8.727 -6.301 4.59 1 85.44 101 GLN A N 1
ATOM 762 C CA . GLN A 1 101 ? 9.125 -5.598 3.373 1 85.44 101 GLN A CA 1
ATOM 763 C C . GLN A 1 101 ? 8.672 -6.352 2.127 1 85.44 101 GLN A C 1
ATOM 765 O O . GLN A 1 101 ? 8.258 -5.738 1.14 1 85.44 101 GLN A O 1
ATOM 770 N N . ALA A 1 102 ? 8.734 -7.68 2.166 1 85.38 102 ALA A N 1
ATOM 771 C CA . ALA A 1 102 ? 8.281 -8.5 1.045 1 85.38 102 ALA A CA 1
ATOM 772 C C . ALA A 1 102 ? 6.777 -8.344 0.822 1 85.38 102 ALA A C 1
ATOM 774 O O . ALA A 1 102 ? 6.324 -8.18 -0.315 1 85.38 102 ALA A O 1
ATOM 775 N N . LEU A 1 103 ? 6.059 -8.414 1.877 1 84 103 LEU A N 1
ATOM 776 C CA . LEU A 1 103 ? 4.609 -8.273 1.794 1 84 103 LEU A CA 1
ATOM 777 C C . LEU A 1 103 ? 4.227 -6.891 1.289 1 84 103 LEU A C 1
ATOM 779 O O . LEU A 1 103 ? 3.271 -6.746 0.523 1 84 103 LEU A O 1
ATOM 783 N N . ARG A 1 104 ? 4.93 -5.887 1.751 1 86.69 104 ARG A N 1
ATOM 784 C CA . ARG A 1 104 ? 4.656 -4.531 1.295 1 86.69 104 ARG A CA 1
ATOM 785 C C . ARG A 1 104 ? 4.941 -4.387 -0.196 1 86.69 104 ARG A C 1
ATOM 787 O O . ARG A 1 104 ? 4.223 -3.676 -0.905 1 86.69 104 ARG A O 1
ATOM 794 N N . SER A 1 105 ? 6.008 -4.949 -0.565 1 88.81 105 SER A N 1
ATOM 795 C CA . SER A 1 105 ? 6.332 -4.926 -1.987 1 88.81 105 SER A CA 1
ATOM 796 C C . SER A 1 105 ? 5.223 -5.562 -2.818 1 88.81 105 SER A C 1
ATOM 798 O O . SER A 1 105 ? 4.832 -5.023 -3.855 1 88.81 105 SER A O 1
ATOM 800 N N . MET A 1 106 ? 4.73 -6.68 -2.385 1 87.88 106 MET A N 1
ATOM 801 C CA . MET A 1 106 ? 3.623 -7.34 -3.068 1 87.88 106 MET A CA 1
ATOM 802 C C . MET A 1 106 ? 2.379 -6.461 -3.064 1 87.88 106 MET A C 1
ATOM 804 O O . MET A 1 106 ? 1.654 -6.398 -4.059 1 87.88 106 MET A O 1
ATOM 808 N N . TYR A 1 107 ? 2.16 -5.852 -1.927 1 90.12 107 TYR A N 1
ATOM 809 C CA . TYR A 1 107 ? 1.005 -4.969 -1.796 1 90.12 107 TYR A CA 1
ATOM 810 C C . TYR A 1 107 ? 1.075 -3.824 -2.799 1 90.12 107 TYR A C 1
ATOM 812 O O . TYR A 1 107 ? 0.084 -3.508 -3.461 1 90.12 107 TYR A O 1
ATOM 820 N N . LYS A 1 108 ? 2.199 -3.178 -2.951 1 92.5 108 LYS A N 1
ATOM 821 C CA . LYS A 1 108 ? 2.395 -2.076 -3.891 1 92.5 108 LYS A CA 1
ATOM 822 C C . LYS A 1 108 ? 2.166 -2.533 -5.328 1 92.5 108 LYS A C 1
ATOM 824 O O . LYS A 1 108 ? 1.564 -1.813 -6.125 1 92.5 108 LYS A O 1
ATOM 829 N N . GLU A 1 109 ? 2.629 -3.666 -5.586 1 90.06 109 GLU A N 1
ATOM 830 C CA . GLU A 1 109 ? 2.447 -4.199 -6.934 1 90.06 109 GLU A CA 1
ATOM 831 C C . GLU A 1 109 ? 0.973 -4.461 -7.23 1 90.06 109 GLU A C 1
ATOM 833 O O . GLU A 1 109 ? 0.506 -4.223 -8.344 1 90.06 109 GLU A O 1
ATOM 838 N N . THR A 1 110 ? 0.323 -4.98 -6.238 1 91.19 110 THR A N 1
ATOM 839 C CA . THR A 1 110 ? -1.104 -5.238 -6.398 1 91.19 110 THR A CA 1
ATOM 840 C C . THR A 1 110 ? -1.866 -3.936 -6.629 1 91.19 110 THR A C 1
ATOM 842 O O . THR A 1 110 ? -2.75 -3.871 -7.488 1 91.19 110 THR A O 1
ATOM 845 N N . LEU A 1 111 ? -1.459 -2.9 -5.953 1 94.12 111 LEU A N 1
ATOM 846 C CA . LEU A 1 111 ? -2.129 -1.609 -6.062 1 94.12 111 LEU A CA 1
ATOM 847 C C . LEU A 1 111 ? -1.85 -0.966 -7.414 1 94.12 111 LEU A C 1
ATOM 849 O O . LEU A 1 111 ? -2.66 -0.181 -7.914 1 94.12 111 LEU A O 1
ATOM 853 N N . LEU A 1 112 ? -0.716 -1.24 -8 1 92.69 112 LEU A N 1
ATOM 854 C CA . LEU A 1 112 ? -0.367 -0.673 -9.297 1 92.69 112 LEU A CA 1
ATOM 855 C C . LEU A 1 112 ? -1.326 -1.16 -10.375 1 92.69 112 LEU A C 1
ATOM 857 O O . LEU A 1 112 ? -1.606 -0.437 -11.336 1 92.69 112 LEU A O 1
ATOM 861 N N . GLY A 1 113 ? -1.827 -2.441 -10.203 1 92.06 113 GLY A N 1
ATOM 862 C CA . GLY A 1 113 ? -2.811 -2.973 -11.133 1 92.06 113 GLY A CA 1
ATOM 863 C C . GLY A 1 113 ? -2.209 -3.398 -12.461 1 92.06 113 GLY A C 1
ATOM 864 O O . GLY A 1 113 ? -1.03 -3.752 -12.531 1 92.06 113 GLY A O 1
ATOM 865 N N . TYR A 1 114 ? -3.062 -3.432 -13.516 1 91.31 114 TYR A N 1
ATOM 866 C CA . TYR A 1 114 ? -2.689 -3.908 -14.844 1 91.31 114 TYR A CA 1
ATOM 867 C C . TYR A 1 114 ? -2.947 -2.84 -15.898 1 91.31 114 TYR A C 1
ATOM 869 O O . TYR A 1 114 ? -3.635 -1.85 -15.633 1 91.31 114 TYR A O 1
ATOM 877 N N . PRO A 1 115 ? -2.426 -2.963 -17.109 1 90.81 115 PRO A N 1
ATOM 878 C CA . PRO A 1 115 ? -2.521 -1.934 -18.141 1 90.81 115 PRO A CA 1
ATOM 879 C C . PRO A 1 115 ? -3.965 -1.643 -18.547 1 90.81 115 PRO A C 1
ATOM 881 O O . PRO A 1 115 ? -4.27 -0.54 -19.016 1 90.81 115 PRO A O 1
ATOM 884 N N . TYR A 1 116 ? -4.824 -2.572 -18.375 1 90.81 116 TYR A N 1
ATOM 885 C CA . TYR A 1 116 ? -6.215 -2.393 -18.766 1 90.81 116 TYR A CA 1
ATOM 886 C C . TYR A 1 116 ? -6.805 -1.137 -18.141 1 90.81 116 TYR A C 1
ATOM 888 O O . TYR A 1 116 ? -7.461 -0.342 -18.812 1 90.81 116 TYR A O 1
ATOM 896 N N . ASP A 1 117 ? -6.598 -0.898 -16.844 1 92.25 117 ASP A N 1
ATOM 897 C CA . ASP A 1 117 ? -7.102 0.272 -16.141 1 92.25 117 ASP A CA 1
ATOM 898 C C . ASP A 1 117 ? -6.465 1.555 -16.672 1 92.25 117 ASP A C 1
ATOM 900 O O . ASP A 1 117 ? -7.133 2.586 -16.781 1 92.25 117 ASP A O 1
ATOM 904 N N . ALA A 1 118 ? -5.219 1.438 -16.984 1 90.88 118 ALA A N 1
ATOM 905 C CA . ALA A 1 118 ? -4.441 2.623 -17.344 1 90.88 118 ALA A CA 1
ATOM 906 C C . ALA A 1 118 ? -4.832 3.148 -18.719 1 90.88 118 ALA A C 1
ATOM 908 O O . ALA A 1 118 ? -4.672 4.336 -19 1 90.88 118 ALA A O 1
ATOM 909 N N . ARG A 1 119 ? -5.324 2.363 -19.578 1 90.62 119 ARG A N 1
ATOM 910 C CA . ARG A 1 119 ? -5.688 2.756 -20.938 1 90.62 119 ARG A CA 1
ATOM 911 C C . ARG A 1 119 ? -6.887 3.697 -20.938 1 90.62 119 ARG A C 1
ATOM 913 O O . ARG A 1 119 ? -7.066 4.488 -21.875 1 90.62 119 ARG A O 1
ATOM 920 N N . GLY A 1 120 ? -7.703 3.635 -19.922 1 89.88 120 GLY A N 1
ATOM 921 C CA . GLY A 1 120 ? -8.875 4.496 -19.812 1 89.88 120 GLY A CA 1
ATOM 922 C C . GLY A 1 120 ? -10.016 4.055 -20.703 1 89.88 120 GLY A C 1
ATOM 923 O O . GLY A 1 120 ? -10.008 2.939 -21.234 1 89.88 120 GLY A O 1
ATOM 924 N N . SER A 1 121 ? -10.922 4.953 -20.875 1 91.62 121 SER A N 1
ATOM 925 C CA . SER A 1 121 ? -12.172 4.66 -21.562 1 91.62 121 SER A CA 1
ATOM 926 C C . SER A 1 121 ? -11.938 4.445 -23.062 1 91.62 121 SER A C 1
ATOM 928 O O . SER A 1 121 ? -11.102 5.113 -23.672 1 91.62 121 SER A O 1
ATOM 930 N N . ASP A 1 122 ? -12.719 3.584 -23.594 1 90.12 122 ASP A N 1
ATOM 931 C CA . ASP A 1 122 ? -12.641 3.295 -25.016 1 90.12 122 ASP A CA 1
ATOM 932 C C . ASP A 1 122 ? -13.094 4.496 -25.844 1 90.12 122 ASP A C 1
ATOM 934 O O . ASP A 1 122 ? -12.836 4.559 -27.047 1 90.12 122 ASP A O 1
ATOM 938 N N . SER A 1 123 ? -13.758 5.387 -25.203 1 92.44 123 SER A N 1
ATOM 939 C CA . SER A 1 123 ? -14.273 6.559 -25.906 1 92.44 123 SER A CA 1
ATOM 940 C C . SER A 1 123 ? -13.164 7.578 -26.156 1 92.44 123 SER A C 1
ATOM 942 O O . SER A 1 123 ? -13.344 8.508 -26.953 1 92.44 123 SER A O 1
ATOM 944 N N . LEU A 1 124 ? -12.008 7.398 -25.578 1 94.88 124 LEU A N 1
ATOM 945 C CA . LEU A 1 124 ? -10.898 8.32 -25.766 1 94.88 124 LEU A CA 1
ATOM 946 C C . LEU A 1 124 ? -10.172 8.039 -27.078 1 94.88 124 LEU A C 1
ATOM 948 O O . LEU A 1 124 ? -10.164 6.906 -27.562 1 94.88 124 LEU A O 1
ATOM 952 N N . PRO A 1 125 ? -9.531 9.102 -27.625 1 94.94 125 PRO A N 1
ATOM 953 C CA . PRO A 1 125 ? -8.719 8.867 -28.828 1 94.94 125 PRO A CA 1
ATOM 954 C C . PRO A 1 125 ? -7.602 7.855 -28.578 1 94.94 125 PRO A C 1
ATOM 956 O O . PRO A 1 125 ? -7.023 7.816 -27.5 1 94.94 125 PRO A O 1
ATOM 959 N N . ALA A 1 126 ? -7.273 7.109 -29.609 1 93.94 126 ALA A N 1
ATOM 960 C CA . ALA A 1 126 ? -6.273 6.047 -29.516 1 93.94 126 ALA A CA 1
ATOM 961 C C . ALA A 1 126 ? -4.941 6.594 -29.016 1 93.94 126 ALA A C 1
ATOM 963 O O . ALA A 1 126 ? -4.27 5.961 -28.203 1 93.94 126 ALA A O 1
ATOM 964 N N . GLU A 1 127 ? -4.594 7.715 -29.531 1 94.06 127 GLU A N 1
ATOM 965 C CA . GLU A 1 127 ? -3.316 8.305 -29.125 1 94.06 127 GLU A CA 1
ATOM 966 C C . GLU A 1 127 ? -3.316 8.664 -27.641 1 94.06 127 GLU A C 1
ATOM 968 O O . GLU A 1 127 ? -2.303 8.5 -26.953 1 94.06 127 GLU A O 1
ATOM 973 N N . THR A 1 128 ? -4.445 9.234 -27.172 1 95.44 128 THR A N 1
ATOM 974 C CA . THR A 1 128 ? -4.582 9.547 -25.75 1 95.44 128 THR A CA 1
ATOM 975 C C . THR A 1 128 ? -4.449 8.289 -24.906 1 95.44 128 THR A C 1
ATOM 977 O O . THR A 1 128 ? -3.707 8.273 -23.922 1 95.44 128 THR A O 1
ATOM 980 N N . ARG A 1 129 ? -5.094 7.27 -25.328 1 95 129 ARG A N 1
ATOM 981 C CA . ARG A 1 129 ? -5.051 6.004 -24.594 1 95 129 ARG A CA 1
ATOM 982 C C . ARG A 1 129 ? -3.635 5.434 -24.578 1 95 129 ARG A C 1
ATOM 984 O O . ARG A 1 129 ? -3.197 4.883 -23.562 1 95 129 ARG A O 1
ATOM 991 N N . ALA A 1 130 ? -2.961 5.559 -25.688 1 94.94 130 ALA A N 1
ATOM 992 C CA . ALA A 1 130 ? -1.585 5.078 -25.781 1 94.94 130 ALA A CA 1
ATOM 993 C C . ALA A 1 130 ? -0.688 5.809 -24.781 1 94.94 130 ALA A C 1
ATOM 995 O O . ALA A 1 130 ? 0.163 5.195 -24.141 1 94.94 130 ALA A O 1
ATOM 996 N N . GLN A 1 131 ? -0.852 7.121 -24.672 1 94.56 131 GLN A N 1
ATOM 997 C CA . GLN A 1 131 ? -0.036 7.902 -23.75 1 94.56 131 GLN A CA 1
ATOM 998 C C . GLN A 1 131 ? -0.358 7.555 -22.297 1 94.56 131 GLN A C 1
ATOM 1000 O O . GLN A 1 131 ? 0.535 7.527 -21.453 1 94.56 131 GLN A O 1
ATOM 1005 N N . MET A 1 132 ? -1.606 7.352 -22.047 1 95.06 132 MET A N 1
ATOM 1006 C CA . MET A 1 132 ? -2.021 6.922 -20.719 1 95.06 132 MET A CA 1
ATOM 1007 C C . MET A 1 132 ? -1.388 5.582 -20.344 1 95.06 132 MET A C 1
ATOM 1009 O O . MET A 1 132 ? -0.879 5.41 -19.25 1 95.06 132 MET A O 1
ATOM 1013 N N . GLU A 1 133 ? -1.393 4.684 -21.266 1 94.56 133 GLU A N 1
ATOM 1014 C CA . GLU A 1 133 ? -0.785 3.373 -21.047 1 94.56 133 GLU A CA 1
ATOM 1015 C C . GLU A 1 133 ? 0.727 3.488 -20.875 1 94.56 133 GLU A C 1
ATOM 1017 O O . GLU A 1 133 ? 1.316 2.795 -20.047 1 94.56 133 GLU A O 1
ATOM 1022 N N . HIS A 1 134 ? 1.381 4.355 -21.688 1 95.12 134 HIS A N 1
ATOM 1023 C CA . HIS A 1 134 ? 2.818 4.566 -21.578 1 95.12 134 HIS A CA 1
ATOM 1024 C C . HIS A 1 134 ? 3.191 5.055 -20.172 1 95.12 134 HIS A C 1
ATOM 1026 O O . HIS A 1 134 ? 4.191 4.613 -19.609 1 95.12 134 HIS A O 1
ATOM 1032 N N . ALA A 1 135 ? 2.43 5.988 -19.688 1 94.38 135 ALA A N 1
ATOM 1033 C CA . ALA A 1 135 ? 2.689 6.492 -18.344 1 94.38 135 ALA A CA 1
ATOM 1034 C C . ALA A 1 135 ? 2.65 5.363 -17.312 1 94.38 135 ALA A C 1
ATOM 1036 O O . ALA A 1 135 ? 3.51 5.285 -16.438 1 94.38 135 ALA A O 1
ATOM 1037 N N . TYR A 1 136 ? 1.694 4.488 -17.453 1 94.56 136 TYR A N 1
ATOM 1038 C CA . TYR A 1 136 ? 1.591 3.334 -16.562 1 94.56 136 TYR A CA 1
ATOM 1039 C C . TYR A 1 136 ? 2.793 2.41 -16.734 1 94.56 136 TYR A C 1
ATOM 1041 O O . TYR A 1 136 ? 3.361 1.937 -15.75 1 94.56 136 TYR A O 1
ATOM 1049 N N . LEU A 1 137 ? 3.166 2.123 -17.969 1 95.69 137 LEU A N 1
ATOM 1050 C CA . LEU A 1 137 ? 4.246 1.179 -18.234 1 95.69 137 LEU A CA 1
ATOM 1051 C C . LEU A 1 137 ? 5.574 1.701 -17.703 1 95.69 137 LEU A C 1
ATOM 1053 O O . LEU A 1 137 ? 6.418 0.919 -17.25 1 95.69 137 LEU A O 1
ATOM 1057 N N . LYS A 1 138 ? 5.797 2.994 -17.75 1 95.19 138 LYS A N 1
ATOM 1058 C CA . LYS A 1 138 ? 6.992 3.578 -17.156 1 95.19 138 LYS A CA 1
ATOM 1059 C C . LYS A 1 138 ? 7.035 3.326 -15.648 1 95.19 138 LYS A C 1
ATOM 1061 O O . LYS A 1 138 ? 8.086 3.006 -15.094 1 95.19 138 LYS A O 1
ATOM 1066 N N . ARG A 1 139 ? 5.922 3.48 -15.016 1 95.38 139 ARG A N 1
ATOM 1067 C CA . ARG A 1 139 ? 5.836 3.186 -13.586 1 95.38 139 ARG A CA 1
ATOM 1068 C C . ARG A 1 139 ? 6.066 1.702 -13.32 1 95.38 139 ARG A C 1
ATOM 1070 O O . ARG A 1 139 ? 6.754 1.338 -12.359 1 95.38 139 ARG A O 1
ATOM 1077 N N . LEU A 1 140 ? 5.434 0.873 -14.094 1 95.25 140 LEU A N 1
ATOM 1078 C CA . LEU A 1 140 ? 5.605 -0.569 -13.969 1 95.25 140 LEU A CA 1
ATOM 1079 C C . LEU A 1 140 ? 7.07 -0.958 -14.109 1 95.25 140 LEU A C 1
ATOM 1081 O O . LEU A 1 140 ? 7.594 -1.737 -13.312 1 95.25 140 LEU A O 1
ATOM 1085 N N . ASN A 1 141 ? 7.691 -0.397 -15.125 1 95 141 ASN A N 1
ATOM 1086 C CA . ASN A 1 141 ? 9.102 -0.682 -15.352 1 95 141 ASN A CA 1
ATOM 1087 C C . ASN A 1 141 ? 9.961 -0.235 -14.18 1 95 141 ASN A C 1
ATOM 1089 O O . ASN A 1 141 ? 10.914 -0.922 -13.797 1 95 141 ASN A O 1
ATOM 1093 N N . ALA A 1 142 ? 9.672 0.944 -13.664 1 96.38 142 ALA A N 1
ATOM 1094 C CA . ALA A 1 142 ? 10.391 1.41 -12.477 1 96.38 142 ALA A CA 1
ATOM 1095 C C . ALA A 1 142 ? 10.211 0.445 -11.312 1 96.38 142 ALA A C 1
ATOM 1097 O O . ALA A 1 142 ? 11.156 0.187 -10.562 1 96.38 142 ALA A O 1
ATOM 1098 N N . SER A 1 143 ? 9.055 -0.046 -11.141 1 95.44 143 SER A N 1
ATOM 1099 C CA . SER A 1 143 ? 8.766 -1 -10.078 1 95.44 143 SER A CA 1
ATOM 1100 C C . SER A 1 143 ? 9.539 -2.301 -10.281 1 95.44 143 SER A C 1
ATOM 1102 O O . SER A 1 143 ? 10.148 -2.816 -9.344 1 95.44 143 SER A O 1
ATOM 1104 N N . PHE A 1 144 ? 9.492 -2.846 -11.523 1 94.5 144 PHE A N 1
ATOM 1105 C CA . PHE A 1 144 ? 10.273 -4.035 -11.844 1 94.5 144 PHE A CA 1
ATOM 1106 C C . PHE A 1 144 ? 11.742 -3.818 -11.516 1 94.5 144 PHE A C 1
ATOM 1108 O O . PHE A 1 144 ? 12.375 -4.668 -10.883 1 94.5 144 PHE A O 1
ATOM 1115 N N . THR A 1 145 ? 12.211 -2.705 -11.914 1 95.38 145 THR A N 1
ATOM 1116 C CA . THR A 1 145 ? 13.617 -2.375 -11.734 1 95.38 145 THR A CA 1
ATOM 1117 C C . THR A 1 145 ? 13.969 -2.264 -10.258 1 95.38 145 THR A C 1
ATOM 1119 O O . THR A 1 145 ? 15.023 -2.732 -9.828 1 95.38 145 THR A O 1
ATOM 1122 N N . ALA A 1 146 ? 13.102 -1.639 -9.492 1 96.25 146 ALA A N 1
ATOM 1123 C CA . ALA A 1 146 ? 13.336 -1.498 -8.055 1 96.25 146 ALA A CA 1
ATOM 1124 C C . ALA A 1 146 ? 13.5 -2.861 -7.391 1 96.25 146 ALA A C 1
ATOM 1126 O O . ALA A 1 146 ? 14.414 -3.068 -6.598 1 96.25 146 ALA A O 1
ATOM 1127 N N . THR A 1 147 ? 12.648 -3.771 -7.719 1 94.12 147 THR A N 1
ATOM 1128 C CA . THR A 1 147 ? 12.703 -5.109 -7.141 1 94.12 147 THR A CA 1
ATOM 1129 C C . THR A 1 147 ? 13.945 -5.855 -7.609 1 94.12 147 THR A C 1
ATOM 1131 O O . THR A 1 147 ? 14.617 -6.512 -6.812 1 94.12 147 THR A O 1
ATOM 1134 N N . SER A 1 148 ? 14.195 -5.773 -8.867 1 94.94 148 SER A N 1
ATOM 1135 C CA . SER A 1 148 ? 15.391 -6.41 -9.422 1 94.94 148 SER A CA 1
ATOM 1136 C C . SER A 1 148 ? 16.656 -5.883 -8.75 1 94.94 148 SER A C 1
ATOM 1138 O O . SER A 1 148 ? 17.516 -6.664 -8.352 1 94.94 148 SER A O 1
ATOM 1140 N N . LEU A 1 149 ? 16.734 -4.574 -8.586 1 95.81 149 LEU A N 1
ATOM 1141 C CA . LEU A 1 149 ? 17.906 -3.951 -7.977 1 95.81 149 LEU A CA 1
ATOM 1142 C C . LEU A 1 149 ? 18 -4.285 -6.492 1 95.81 149 LEU A C 1
ATOM 1144 O O . LEU A 1 149 ? 19.094 -4.398 -5.941 1 95.81 149 LEU A O 1
ATOM 1148 N N . ALA A 1 150 ? 16.844 -4.434 -5.871 1 95.38 150 ALA A N 1
ATOM 1149 C CA . ALA A 1 150 ? 16.859 -4.852 -4.473 1 95.38 150 ALA A CA 1
ATOM 1150 C C . ALA A 1 150 ? 17.594 -6.176 -4.297 1 95.38 150 ALA A C 1
ATOM 1152 O O . ALA A 1 150 ? 18.375 -6.336 -3.363 1 95.38 150 ALA A O 1
ATOM 1153 N N . CYS A 1 151 ? 17.281 -7.09 -5.176 1 95.81 151 CYS A N 1
ATOM 1154 C CA . CYS A 1 151 ? 17.953 -8.375 -5.117 1 95.81 151 CYS A CA 1
ATOM 1155 C C . CYS A 1 151 ? 19.422 -8.234 -5.512 1 95.81 151 CYS A C 1
ATOM 1157 O O . CYS A 1 151 ? 20.297 -8.836 -4.895 1 95.81 151 CYS A O 1
ATOM 1159 N N . PHE A 1 152 ? 19.719 -7.438 -6.516 1 95.94 152 PHE A N 1
ATOM 1160 C CA . PHE A 1 152 ? 21.062 -7.277 -7.043 1 95.94 152 PHE A CA 1
ATOM 1161 C C . PHE A 1 152 ? 21.969 -6.621 -6.008 1 95.94 152 PHE A C 1
ATOM 1163 O O . PHE A 1 152 ? 23.125 -7.031 -5.84 1 95.94 152 PHE A O 1
ATOM 1170 N N . GLU A 1 153 ? 21.438 -5.656 -5.301 1 94.12 153 GLU A N 1
ATOM 1171 C CA . GLU A 1 153 ? 22.266 -4.844 -4.414 1 94.12 153 GLU A CA 1
ATOM 1172 C C . GLU A 1 153 ? 22.281 -5.406 -2.994 1 94.12 153 GLU A C 1
ATOM 1174 O O . GLU A 1 153 ? 23.281 -5.293 -2.281 1 94.12 153 GLU A O 1
ATOM 1179 N N . ASN A 1 154 ? 21.188 -5.965 -2.623 1 91.12 154 ASN A N 1
ATOM 1180 C CA . ASN A 1 154 ? 21.047 -6.34 -1.219 1 91.12 154 ASN A CA 1
ATOM 1181 C C . ASN A 1 154 ? 21.047 -7.855 -1.04 1 91.12 154 ASN A C 1
ATOM 1183 O O . ASN A 1 154 ? 21.234 -8.352 0.072 1 91.12 154 ASN A O 1
ATOM 1187 N N . GLY A 1 155 ? 20.812 -8.617 -2.057 1 93.94 155 GLY A N 1
ATOM 1188 C CA . GLY A 1 155 ? 20.562 -10.047 -1.958 1 93.94 155 GLY A CA 1
ATOM 1189 C C . GLY A 1 155 ? 21.828 -10.867 -1.812 1 93.94 155 GLY A C 1
ATOM 1190 O O . GLY A 1 155 ? 22.938 -10.328 -1.901 1 93.94 155 GLY A O 1
ATOM 1191 N N . ASN A 1 156 ? 21.609 -12.125 -1.442 1 93.12 156 ASN A N 1
ATOM 1192 C CA . ASN A 1 156 ? 22.688 -13.102 -1.431 1 93.12 156 ASN A CA 1
ATOM 1193 C C . ASN A 1 156 ? 23.078 -13.516 -2.846 1 93.12 156 ASN A C 1
ATOM 1195 O O . ASN A 1 156 ? 22.438 -14.375 -3.449 1 93.12 156 ASN A O 1
ATOM 1199 N N . ARG A 1 157 ? 24.125 -12.961 -3.305 1 92.75 157 ARG A N 1
ATOM 1200 C CA . ARG A 1 157 ? 24.516 -13.109 -4.699 1 92.75 157 ARG A CA 1
ATOM 1201 C C . ARG A 1 157 ? 24.766 -14.57 -5.051 1 92.75 157 ARG A C 1
ATOM 1203 O O . ARG A 1 157 ? 24.344 -15.039 -6.113 1 92.75 157 ARG A O 1
ATOM 1210 N N . ASP A 1 158 ? 25.422 -15.289 -4.188 1 91.44 158 ASP A N 1
ATOM 1211 C CA . ASP A 1 158 ? 25.703 -16.703 -4.434 1 91.44 158 ASP A CA 1
ATOM 1212 C C . ASP A 1 158 ? 24.422 -17.5 -4.59 1 91.44 158 ASP A C 1
ATOM 1214 O O . ASP A 1 158 ? 24.312 -18.359 -5.473 1 91.44 158 ASP A O 1
ATOM 1218 N N . MET A 1 159 ? 23.484 -17.234 -3.785 1 92.44 159 MET A N 1
ATOM 1219 C CA . MET A 1 159 ? 22.219 -17.953 -3.875 1 92.44 159 MET A CA 1
ATOM 1220 C C . MET A 1 159 ? 21.438 -17.516 -5.117 1 92.44 159 MET A C 1
ATOM 1222 O O . MET A 1 159 ? 20.859 -18.359 -5.805 1 92.44 159 MET A O 1
ATOM 1226 N N . LEU A 1 160 ? 21.438 -16.234 -5.348 1 95 160 LEU A N 1
ATOM 1227 C CA . LEU A 1 160 ? 20.672 -15.703 -6.473 1 95 160 LEU A CA 1
ATOM 1228 C C . LEU A 1 160 ? 21.203 -16.234 -7.797 1 95 160 LEU A C 1
ATOM 1230 O O . LEU A 1 160 ? 20.453 -16.391 -8.758 1 95 160 LEU A O 1
ATOM 1234 N N . GLU A 1 161 ? 22.438 -16.578 -7.844 1 95.38 161 GLU A N 1
ATOM 1235 C CA . GLU A 1 161 ? 23.047 -17.125 -9.055 1 95.38 161 GLU A CA 1
ATOM 1236 C C . GLU A 1 161 ? 22.922 -18.641 -9.094 1 95.38 161 GLU A C 1
ATOM 1238 O O . GLU A 1 161 ? 23.453 -19.297 -9.992 1 95.38 161 GLU A O 1
ATOM 1243 N N . SER A 1 162 ? 22.188 -19.266 -8.133 1 94.75 162 SER A N 1
ATOM 1244 C CA . SER A 1 162 ? 22.125 -20.719 -8.047 1 94.75 162 SER A CA 1
ATOM 1245 C C . SER A 1 162 ? 20.703 -21.203 -7.793 1 94.75 162 SER A C 1
ATOM 1247 O O . SER A 1 162 ? 20.5 -22.172 -7.074 1 94.75 162 SER A O 1
ATOM 1249 N N . VAL A 1 163 ? 19.719 -20.5 -8.352 1 95 163 VAL A N 1
ATOM 1250 C CA . VAL A 1 163 ? 18.344 -20.891 -8.047 1 95 163 VAL A CA 1
ATOM 1251 C C . VAL A 1 163 ? 17.641 -21.359 -9.32 1 95 163 VAL A C 1
ATOM 1253 O O . VAL A 1 163 ? 16.422 -21.469 -9.367 1 95 163 VAL A O 1
ATOM 1256 N N . SER A 1 164 ? 18.375 -21.656 -10.344 1 96.5 164 SER A N 1
ATOM 1257 C CA . SER A 1 164 ? 17.781 -22.172 -11.57 1 96.5 164 SER A CA 1
ATOM 1258 C C . SER A 1 164 ? 17.203 -23.562 -11.367 1 96.5 164 SER A C 1
ATOM 1260 O O . SER A 1 164 ? 17.578 -24.266 -10.43 1 96.5 164 SER A O 1
ATOM 1262 N N . THR A 1 165 ? 16.297 -23.953 -12.266 1 97.56 165 THR A N 1
ATOM 1263 C CA . THR A 1 165 ? 15.703 -25.297 -12.234 1 97.56 165 THR A CA 1
ATOM 1264 C C . THR A 1 165 ? 16.781 -26.359 -12.359 1 97.56 165 THR A C 1
ATOM 1266 O O . THR A 1 165 ? 16.672 -27.438 -11.742 1 97.56 165 THR A O 1
ATOM 1269 N N . ALA A 1 166 ? 17.859 -26.141 -13.055 1 97.06 166 ALA A N 1
ATOM 1270 C CA . ALA A 1 166 ? 18.953 -27.078 -13.219 1 97.06 166 ALA A CA 1
ATOM 1271 C C . ALA A 1 166 ? 19.594 -27.422 -11.875 1 97.06 166 ALA A C 1
ATOM 1273 O O . ALA A 1 166 ? 19.953 -28.578 -11.625 1 97.06 166 ALA A O 1
ATOM 1274 N N . PHE A 1 167 ? 19.75 -26.422 -11.062 1 95.62 167 PHE A N 1
ATOM 1275 C CA . PHE A 1 167 ? 20.312 -26.656 -9.734 1 95.62 167 PHE A CA 1
ATOM 1276 C C . PHE A 1 167 ? 19.375 -27.516 -8.891 1 95.62 167 PHE A C 1
ATOM 1278 O O . PHE A 1 167 ? 19.812 -28.391 -8.156 1 95.62 167 PHE A O 1
ATOM 1285 N N . VAL A 1 168 ? 18.094 -27.203 -8.953 1 96.88 168 VAL A N 1
ATOM 1286 C CA . VAL A 1 168 ? 17.109 -27.953 -8.164 1 96.88 168 VAL A CA 1
ATOM 1287 C C . VAL A 1 168 ? 17.094 -29.406 -8.609 1 96.88 168 VAL A C 1
ATOM 1289 O O . VAL A 1 168 ? 16.906 -30.312 -7.785 1 96.88 168 VAL A O 1
ATOM 1292 N N . VAL A 1 169 ? 17.25 -29.688 -9.875 1 97.75 169 VAL A N 1
ATOM 1293 C CA . VAL A 1 169 ? 17.344 -31.047 -10.383 1 97.75 169 VAL A CA 1
ATOM 1294 C C . VAL A 1 169 ? 18.484 -31.781 -9.688 1 97.75 169 VAL A C 1
ATOM 1296 O O . VAL A 1 169 ? 18.328 -32.938 -9.266 1 97.75 169 VAL A O 1
ATOM 1299 N N . GLN A 1 170 ? 19.594 -31.141 -9.586 1 95.75 170 GLN A N 1
ATOM 1300 C CA . GLN A 1 170 ? 20.75 -31.75 -8.922 1 95.75 170 GLN A CA 1
ATOM 1301 C C . GLN A 1 170 ? 20.469 -31.984 -7.445 1 95.75 170 GLN A C 1
ATOM 1303 O O . GLN A 1 170 ? 20.906 -32.969 -6.871 1 95.75 170 GLN A O 1
ATOM 1308 N N . ASP A 1 171 ? 19.766 -31.016 -6.828 1 95.69 171 ASP A N 1
ATOM 1309 C CA . ASP A 1 171 ? 19.344 -31.219 -5.449 1 95.69 171 ASP A CA 1
ATOM 1310 C C . ASP A 1 171 ? 18.484 -32.469 -5.316 1 95.69 171 ASP A C 1
ATOM 1312 O O . ASP A 1 171 ? 18.641 -33.25 -4.375 1 95.69 171 ASP A O 1
ATOM 1316 N N . MET A 1 172 ? 17.531 -32.625 -6.246 1 96.88 172 MET A N 1
ATOM 1317 C CA . MET A 1 172 ? 16.656 -33.812 -6.23 1 96.88 172 MET A CA 1
ATOM 1318 C C . MET A 1 172 ? 17.453 -35.094 -6.387 1 96.88 172 MET A C 1
ATOM 1320 O O . MET A 1 172 ? 17.156 -36.094 -5.734 1 96.88 172 MET A O 1
ATOM 1324 N N . GLU A 1 173 ? 18.438 -35.094 -7.203 1 95.56 173 GLU A N 1
ATOM 1325 C CA . GLU A 1 173 ? 19.328 -36.25 -7.363 1 95.56 173 GLU A CA 1
ATOM 1326 C C . GLU A 1 173 ? 20.016 -36.594 -6.047 1 95.56 173 GLU A C 1
ATOM 1328 O O . GLU A 1 173 ? 20.094 -37.781 -5.684 1 95.56 173 GLU A O 1
ATOM 1333 N N . ARG A 1 174 ? 20.453 -35.562 -5.352 1 93.12 174 ARG A N 1
ATOM 1334 C CA . ARG A 1 174 ? 21.109 -35.781 -4.074 1 93.12 174 ARG A CA 1
ATOM 1335 C C . ARG A 1 174 ? 20.141 -36.344 -3.039 1 93.12 174 ARG A C 1
ATOM 1337 O O . ARG A 1 174 ? 20.516 -37.125 -2.172 1 93.12 174 ARG A O 1
ATOM 1344 N N . ILE A 1 175 ? 18.906 -35.875 -3.1 1 93 175 ILE A N 1
ATOM 1345 C CA . ILE A 1 175 ? 17.891 -36.406 -2.193 1 93 175 ILE A CA 1
ATOM 1346 C C . ILE A 1 175 ? 17.672 -37.875 -2.467 1 93 175 ILE A C 1
ATOM 1348 O O . ILE A 1 175 ? 17.625 -38.688 -1.536 1 93 175 ILE A O 1
ATOM 1352 N N . VAL A 1 176 ? 17.547 -38.312 -3.689 1 94.12 176 VAL A N 1
ATOM 1353 C CA . VAL A 1 176 ? 17.359 -39.719 -4.09 1 94.12 176 VAL A CA 1
ATOM 1354 C C . VAL A 1 176 ? 18.531 -40.562 -3.57 1 94.12 176 VAL A C 1
ATOM 1356 O O . VAL A 1 176 ? 18.312 -41.625 -3.006 1 94.12 176 VAL A O 1
ATOM 1359 N N . ASP A 1 177 ? 19.75 -40.031 -3.738 1 92.38 177 ASP A N 1
ATOM 1360 C CA . ASP A 1 177 ? 20.938 -40.719 -3.266 1 92.38 177 ASP A CA 1
ATOM 1361 C C . ASP A 1 177 ? 20.891 -40.906 -1.753 1 92.38 177 ASP A C 1
ATOM 1363 O O . ASP A 1 177 ? 21.203 -42 -1.256 1 92.38 177 ASP A O 1
ATOM 1367 N N . ALA A 1 178 ? 20.531 -39.906 -1.105 1 90.12 178 ALA A N 1
ATOM 1368 C CA . ALA A 1 178 ? 20.516 -39.938 0.355 1 90.12 178 ALA A CA 1
ATOM 1369 C C . ALA A 1 178 ? 19.469 -40.906 0.866 1 90.12 178 ALA A C 1
ATOM 1371 O O . ALA A 1 178 ? 19.641 -41.531 1.922 1 90.12 178 ALA A O 1
ATOM 1372 N N . LEU A 1 179 ? 18.391 -41.094 0.133 1 91.44 179 LEU A N 1
ATOM 1373 C CA . LEU A 1 179 ? 17.312 -42 0.505 1 91.44 179 LEU A CA 1
ATOM 1374 C C . LEU A 1 179 ? 17.672 -43.438 0.167 1 91.44 179 LEU A C 1
ATOM 1376 O O . LEU A 1 179 ? 17.031 -44.375 0.635 1 91.44 179 LEU A O 1
ATOM 1380 N N . GLY A 1 180 ? 18.734 -43.562 -0.553 1 92.81 180 GLY A N 1
ATOM 1381 C CA . GLY A 1 180 ? 19.156 -44.875 -0.974 1 92.81 180 GLY A CA 1
ATOM 1382 C C . GLY A 1 180 ? 18.219 -45.5 -1.996 1 92.81 180 GLY A C 1
ATOM 1383 O O . GLY A 1 180 ? 18.078 -46.75 -2.047 1 92.81 180 GLY A O 1
ATOM 1384 N N . GLU A 1 181 ? 17.625 -44.75 -2.764 1 94.56 181 GLU A N 1
ATOM 1385 C CA . GLU A 1 181 ? 16.656 -45.219 -3.754 1 94.56 181 GLU A CA 1
ATOM 1386 C C . GLU A 1 181 ? 17.281 -45.281 -5.145 1 94.56 181 GLU A C 1
ATOM 1388 O O . GLU A 1 181 ? 18.234 -44.562 -5.434 1 94.56 181 GLU A O 1
ATOM 1393 N N . ASP A 1 182 ? 16.797 -46.156 -5.996 1 95.12 182 ASP A N 1
ATOM 1394 C CA . ASP A 1 182 ? 17.438 -46.438 -7.281 1 95.12 182 ASP A CA 1
ATOM 1395 C C . ASP A 1 182 ? 16.891 -45.5 -8.359 1 95.12 182 ASP A C 1
ATOM 1397 O O . ASP A 1 182 ? 17.203 -45.656 -9.547 1 95.12 182 ASP A O 1
ATOM 1401 N N . GLY A 1 183 ? 16.109 -44.594 -8.102 1 97.69 183 GLY A N 1
ATOM 1402 C CA . GLY A 1 183 ? 15.539 -43.625 -9.016 1 97.69 183 GLY A CA 1
ATOM 1403 C C . GLY A 1 183 ? 14.555 -42.688 -8.344 1 97.69 183 GLY A C 1
ATOM 1404 O O . GLY A 1 183 ? 14.32 -42.781 -7.141 1 97.69 183 GLY A O 1
ATOM 1405 N N . LEU A 1 184 ? 14.055 -41.75 -9.188 1 98.44 184 LEU A N 1
ATOM 1406 C CA . LEU A 1 184 ? 13.18 -40.719 -8.656 1 98.44 184 LEU A CA 1
ATOM 1407 C C . LEU A 1 184 ? 11.719 -41.031 -8.93 1 98.44 184 LEU A C 1
ATOM 1409 O O . LEU A 1 184 ? 11.328 -41.25 -10.078 1 98.44 184 LEU A O 1
ATOM 1413 N N . ASN A 1 185 ? 10.938 -41.219 -7.91 1 98.75 185 ASN A N 1
ATOM 1414 C CA . ASN A 1 185 ? 9.484 -41.062 -7.984 1 98.75 185 ASN A CA 1
ATOM 1415 C C . ASN A 1 185 ? 9.07 -39.625 -7.699 1 98.75 185 ASN A C 1
ATOM 1417 O O . ASN A 1 185 ? 9.477 -39.031 -6.691 1 98.75 185 ASN A O 1
ATOM 1421 N N . PHE A 1 186 ? 8.266 -39.031 -8.625 1 98.81 186 PHE A N 1
ATOM 1422 C CA . PHE A 1 186 ? 7.992 -37.625 -8.531 1 98.81 186 PHE A CA 1
ATOM 1423 C C . PHE A 1 186 ? 6.566 -37.312 -8.969 1 98.81 186 PHE A C 1
ATOM 1425 O O . PHE A 1 186 ? 6.078 -37.844 -9.953 1 98.81 186 PHE A O 1
ATOM 1432 N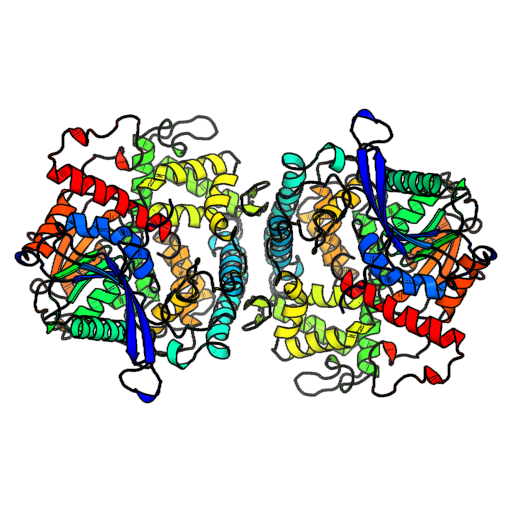 N . TRP A 1 187 ? 5.875 -36.5 -8.219 1 98.75 187 TRP A N 1
ATOM 1433 C CA . TRP A 1 187 ? 4.566 -35.969 -8.547 1 98.75 187 TRP A CA 1
ATOM 1434 C C . TRP A 1 187 ? 4.598 -34.438 -8.508 1 98.75 187 TRP A C 1
ATOM 1436 O O . TRP A 1 187 ? 4.52 -33.812 -7.441 1 98.75 187 TRP A O 1
ATOM 1446 N N . GLY A 1 188 ? 4.695 -33.812 -9.664 1 97.75 188 GLY A N 1
ATOM 1447 C CA . GLY A 1 188 ? 4.836 -32.375 -9.773 1 97.75 188 GLY A CA 1
ATOM 1448 C C . GLY A 1 188 ? 3.627 -31.703 -10.398 1 97.75 188 GLY A C 1
ATOM 1449 O O . GLY A 1 188 ? 3.01 -32.25 -11.312 1 97.75 188 GLY A O 1
ATOM 1450 N N . PHE A 1 189 ? 3.332 -30.516 -9.93 1 96.38 189 PHE A N 1
ATOM 1451 C CA . PHE A 1 189 ? 2.193 -29.75 -10.422 1 96.38 189 PHE A CA 1
ATOM 1452 C C . PHE A 1 189 ? 2.646 -28.406 -11 1 96.38 189 PHE A C 1
ATOM 1454 O O . PHE A 1 189 ? 3.58 -27.797 -10.484 1 96.38 189 PHE A O 1
ATOM 1461 N N . SER A 1 190 ? 1.966 -27.984 -12.086 1 95.38 190 SER A N 1
ATOM 1462 C CA . SER A 1 190 ? 2.264 -26.672 -12.641 1 95.38 190 SER A CA 1
ATOM 1463 C C . SER A 1 190 ? 3.752 -26.516 -12.945 1 95.38 190 SER A C 1
ATOM 1465 O O . SER A 1 190 ? 4.336 -27.359 -13.633 1 95.38 190 SER A O 1
ATOM 1467 N N . TYR A 1 191 ? 4.434 -25.516 -12.461 1 95.38 191 TYR A N 1
ATOM 1468 C CA . TYR A 1 191 ? 5.875 -25.391 -12.648 1 95.38 191 TYR A CA 1
ATOM 1469 C C . TYR A 1 191 ? 6.586 -26.688 -12.273 1 95.38 191 TYR A C 1
ATOM 1471 O O . TYR A 1 191 ? 7.652 -27 -12.805 1 95.38 191 TYR A O 1
ATOM 1479 N N . GLY A 1 192 ? 6.012 -27.406 -11.398 1 97.44 192 GLY A N 1
ATOM 1480 C CA . GLY A 1 192 ? 6.562 -28.719 -11.078 1 97.44 192 GLY A CA 1
ATOM 1481 C C . GLY A 1 192 ? 6.727 -29.609 -12.297 1 97.44 192 GLY A C 1
ATOM 1482 O O . GLY A 1 192 ? 7.57 -30.5 -12.312 1 97.44 192 GLY A O 1
ATOM 1483 N N . THR A 1 193 ? 5.941 -29.359 -13.289 1 98.44 193 THR A N 1
ATOM 1484 C CA . THR A 1 193 ? 6.074 -30.141 -14.516 1 98.44 193 THR A CA 1
ATOM 1485 C C . THR A 1 193 ? 7.285 -29.672 -15.32 1 98.44 193 THR A C 1
ATOM 1487 O O . THR A 1 193 ? 7.871 -30.453 -16.078 1 98.44 193 THR A O 1
ATOM 1490 N N . ILE A 1 194 ? 7.621 -28.406 -15.195 1 98.12 194 ILE A N 1
ATOM 1491 C CA . ILE A 1 194 ? 8.875 -27.922 -15.766 1 98.12 194 ILE A CA 1
ATOM 1492 C C . ILE A 1 194 ? 10.055 -28.562 -15.031 1 98.12 194 ILE A C 1
ATOM 1494 O O . ILE A 1 194 ? 11.008 -29.031 -15.664 1 98.12 194 ILE A O 1
ATOM 1498 N N . LEU A 1 195 ? 9.945 -28.578 -13.742 1 98.31 195 LEU A N 1
ATOM 1499 C CA . LEU A 1 195 ? 10.984 -29.188 -12.922 1 98.31 195 LEU A CA 1
ATOM 1500 C C . LEU A 1 195 ? 11.148 -30.672 -13.273 1 98.31 195 LEU A C 1
ATOM 1502 O O . LEU A 1 195 ? 12.266 -31.141 -13.508 1 98.31 195 LEU A O 1
ATOM 1506 N N . GLY A 1 196 ? 10.062 -31.391 -13.328 1 98.75 196 GLY A N 1
ATOM 1507 C CA . GLY A 1 196 ? 10.102 -32.812 -13.695 1 98.75 196 GLY A CA 1
ATOM 1508 C C . GLY A 1 196 ? 10.633 -33.031 -15.094 1 98.75 196 GLY A C 1
ATOM 1509 O O . GLY A 1 196 ? 11.461 -33.938 -15.305 1 98.75 196 GLY A O 1
ATOM 1510 N N . SER A 1 197 ? 10.148 -32.281 -16.047 1 98.69 197 SER A N 1
ATOM 1511 C CA . SER A 1 197 ? 10.617 -32.438 -17.422 1 98.69 197 SER A CA 1
ATOM 1512 C C . SER A 1 197 ? 12.109 -32.125 -17.516 1 98.69 197 SER A C 1
ATOM 1514 O O . SER A 1 197 ? 12.828 -32.781 -18.281 1 98.69 197 SER A O 1
ATOM 1516 N N . THR A 1 198 ? 12.562 -31.141 -16.812 1 98.62 198 THR A N 1
ATOM 1517 C CA . THR A 1 198 ? 13.984 -30.812 -16.797 1 98.62 198 THR A CA 1
ATOM 1518 C C . THR A 1 198 ? 14.789 -31.953 -16.172 1 98.62 198 THR A C 1
ATOM 1520 O O . THR A 1 198 ? 15.867 -32.312 -16.656 1 98.62 198 THR A O 1
ATOM 1523 N N . PHE A 1 199 ? 14.305 -32.469 -15.062 1 98.69 199 PHE A N 1
ATOM 1524 C CA . PHE A 1 199 ? 14.953 -33.625 -14.438 1 98.69 199 PHE A CA 1
ATOM 1525 C C . PHE A 1 199 ? 15.078 -34.781 -15.43 1 98.69 199 PHE A C 1
ATOM 1527 O O . PHE A 1 199 ? 16.156 -35.344 -15.57 1 98.69 199 PHE A O 1
ATOM 1534 N N . ALA A 1 200 ? 13.992 -35.094 -16.062 1 98.69 200 ALA A N 1
ATOM 1535 C CA . ALA A 1 200 ? 13.961 -36.188 -17.016 1 98.69 200 ALA A CA 1
ATOM 1536 C C . ALA A 1 200 ? 14.945 -35.969 -18.156 1 98.69 200 ALA A C 1
ATOM 1538 O O . ALA A 1 200 ? 15.539 -36.906 -18.672 1 98.69 200 ALA A O 1
ATOM 1539 N N . ALA A 1 201 ? 15.055 -34.75 -18.562 1 98.38 201 ALA A N 1
ATOM 1540 C CA . ALA A 1 201 ? 15.984 -34.438 -19.641 1 98.38 201 ALA A CA 1
ATOM 1541 C C . ALA A 1 201 ? 17.438 -34.562 -19.172 1 98.38 201 ALA A C 1
ATOM 1543 O O . ALA A 1 201 ? 18.281 -35.094 -19.906 1 98.38 201 ALA A O 1
ATOM 1544 N N . MET A 1 202 ? 17.703 -34.156 -17.984 1 97.88 202 MET A N 1
ATOM 1545 C CA . MET A 1 202 ? 19.062 -34.125 -17.469 1 97.88 202 MET A CA 1
ATOM 1546 C C . MET A 1 202 ? 19.484 -35.5 -16.953 1 97.88 202 MET A C 1
ATOM 1548 O O . MET A 1 202 ? 20.672 -35.844 -17 1 97.88 202 MET A O 1
ATOM 1552 N N . ARG A 1 203 ? 18.531 -36.188 -16.359 1 98.06 203 ARG A N 1
ATOM 1553 C CA . ARG A 1 203 ? 18.812 -37.469 -15.703 1 98.06 203 ARG A CA 1
ATOM 1554 C C . ARG A 1 203 ? 17.812 -38.531 -16.141 1 98.06 203 ARG A C 1
ATOM 1556 O O . ARG A 1 203 ? 17.141 -39.156 -15.305 1 98.06 203 ARG A O 1
ATOM 1563 N N . PRO A 1 204 ? 17.797 -38.875 -17.422 1 98.19 204 PRO A N 1
ATOM 1564 C CA . PRO A 1 204 ? 16.781 -39.812 -17.906 1 98.19 204 PRO A CA 1
ATOM 1565 C C . PRO A 1 204 ? 16.891 -41.188 -17.266 1 98.19 204 PRO A C 1
ATOM 1567 O O . PRO A 1 204 ? 15.883 -41.844 -17.047 1 98.19 204 PRO A O 1
ATOM 1570 N N . HIS A 1 205 ? 18.078 -41.562 -16.797 1 97.88 205 HIS A N 1
ATOM 1571 C CA . HIS A 1 205 ? 18.312 -42.906 -16.25 1 97.88 205 HIS A CA 1
ATOM 1572 C C . HIS A 1 205 ? 17.766 -43 -14.828 1 97.88 205 HIS A C 1
ATOM 1574 O O . HIS A 1 205 ? 17.594 -44.125 -14.312 1 97.88 205 HIS A O 1
ATOM 1580 N N . LEU A 1 206 ? 17.438 -41.906 -14.25 1 98.44 206 LEU A N 1
ATOM 1581 C CA . LEU A 1 206 ? 16.969 -41.906 -12.867 1 98.44 206 LEU A CA 1
ATOM 1582 C C . LEU A 1 206 ? 15.453 -41.781 -12.797 1 98.44 206 LEU A C 1
ATOM 1584 O O . LEU A 1 206 ? 14.875 -41.812 -11.711 1 98.44 206 LEU A O 1
ATOM 1588 N N . VAL A 1 207 ? 14.805 -41.656 -13.945 1 98.75 207 VAL A N 1
ATOM 1589 C CA . VAL A 1 207 ? 13.352 -41.5 -13.953 1 98.75 207 VAL A CA 1
ATOM 1590 C C . VAL A 1 207 ? 12.703 -42.844 -13.648 1 98.75 207 VAL A C 1
ATOM 1592 O O . VAL A 1 207 ? 12.859 -43.812 -14.406 1 98.75 207 VAL A O 1
ATOM 1595 N N . LYS A 1 208 ? 12.047 -42.969 -12.602 1 98.12 208 LYS A N 1
ATOM 1596 C CA . LYS A 1 208 ? 11.289 -44.156 -12.258 1 98.12 208 LYS A CA 1
ATOM 1597 C C . LYS A 1 208 ? 9.789 -43.938 -12.477 1 98.12 208 LYS A C 1
ATOM 1599 O O . LYS A 1 208 ? 9.32 -43.969 -13.617 1 98.12 208 LYS A O 1
ATOM 1604 N N . ARG A 1 209 ? 9.031 -43.5 -11.422 1 98.62 209 ARG A N 1
ATOM 1605 C CA . ARG A 1 209 ? 7.641 -43.062 -11.578 1 98.62 209 ARG A CA 1
ATOM 1606 C C . ARG A 1 209 ? 7.512 -41.562 -11.477 1 98.62 209 ARG A C 1
ATOM 1608 O O . ARG A 1 209 ? 7.809 -40.969 -10.43 1 98.62 209 ARG A O 1
ATOM 1615 N N . MET A 1 210 ? 7.008 -40.969 -12.602 1 98.88 210 MET A N 1
ATOM 1616 C CA . MET A 1 210 ? 6.914 -39.5 -12.633 1 98.88 210 MET A CA 1
ATOM 1617 C C . MET A 1 210 ? 5.578 -39.062 -13.219 1 98.88 210 MET A C 1
ATOM 1619 O O . MET A 1 210 ? 5.297 -39.312 -14.391 1 98.88 210 MET A O 1
ATOM 1623 N N . VAL A 1 211 ? 4.797 -38.438 -12.398 1 98.88 211 VAL A N 1
ATOM 1624 C CA . VAL A 1 211 ? 3.545 -37.844 -12.836 1 98.88 211 VAL A CA 1
ATOM 1625 C C . VAL A 1 211 ? 3.695 -36.312 -12.875 1 98.88 211 VAL A C 1
ATOM 1627 O O . VAL A 1 211 ? 4.047 -35.688 -11.867 1 98.88 211 VAL A O 1
ATOM 1630 N N . LEU A 1 212 ? 3.484 -35.719 -14 1 98.81 212 LEU A N 1
ATOM 1631 C CA . LEU A 1 212 ? 3.535 -34.281 -14.195 1 98.81 212 LEU A CA 1
ATOM 1632 C C . LEU A 1 212 ? 2.166 -33.75 -14.594 1 98.81 212 LEU A C 1
ATOM 1634 O O . LEU A 1 212 ? 1.718 -33.938 -15.727 1 98.81 212 LEU A O 1
ATOM 1638 N N . ASP A 1 213 ? 1.532 -33.031 -13.641 1 98.06 213 ASP A N 1
ATOM 1639 C CA . ASP A 1 213 ? 0.131 -32.625 -13.734 1 98.06 213 ASP A CA 1
ATOM 1640 C C . ASP A 1 213 ? 0.001 -31.125 -13.906 1 98.06 213 ASP A C 1
ATOM 1642 O O . ASP A 1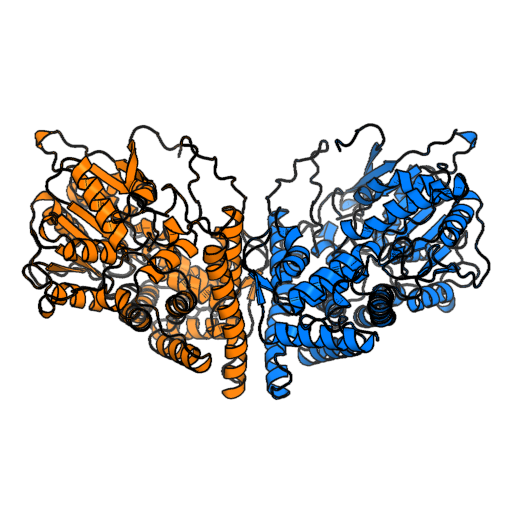 213 ? 0.481 -30.344 -13.07 1 98.06 213 ASP A O 1
ATOM 1646 N N . GLY A 1 214 ? -0.838 -30.734 -14.93 1 97.06 214 GLY A N 1
ATOM 1647 C CA . GLY A 1 214 ? -0.829 -29.328 -15.305 1 97.06 214 GLY A CA 1
ATOM 1648 C C . GLY A 1 214 ? 0.449 -28.891 -16 1 97.06 214 GLY A C 1
ATOM 1649 O O . GLY A 1 214 ? 1.227 -28.109 -15.461 1 97.06 214 GLY A O 1
ATOM 1650 N N . VAL A 1 215 ? 0.542 -29.297 -17.219 1 98.31 215 VAL A N 1
ATOM 1651 C CA . VAL A 1 215 ? 1.823 -29.359 -17.922 1 98.31 215 VAL A CA 1
ATOM 1652 C C . VAL A 1 215 ? 2.121 -28 -18.562 1 98.31 215 VAL A C 1
ATOM 1654 O O . VAL A 1 215 ? 1.296 -27.469 -19.312 1 98.31 215 VAL A O 1
ATOM 1657 N N . SER A 1 216 ? 3.25 -27.5 -18.25 1 96.75 216 SER A N 1
ATOM 1658 C CA . SER A 1 216 ? 3.74 -26.281 -18.891 1 96.75 216 SER A CA 1
ATOM 1659 C C . SER A 1 216 ? 4.758 -26.609 -19.969 1 96.75 216 SER A C 1
ATOM 1661 O O . SER A 1 216 ? 5.402 -27.656 -19.938 1 96.75 216 SER A O 1
ATOM 1663 N N . ASN A 1 217 ? 4.824 -25.75 -20.953 1 97.12 217 ASN A N 1
ATOM 1664 C CA . ASN A 1 217 ? 5.797 -25.891 -22.031 1 97.12 217 ASN A CA 1
ATOM 1665 C C . ASN A 1 217 ? 7.207 -25.547 -21.578 1 97.12 217 ASN A C 1
ATOM 1667 O O . ASN A 1 217 ? 7.602 -24.375 -21.609 1 97.12 217 ASN A O 1
ATOM 1671 N N . ALA A 1 218 ? 7.941 -26.531 -21.266 1 97.31 218 ALA A N 1
ATOM 1672 C CA . ALA A 1 218 ? 9.266 -26.328 -20.703 1 97.31 218 ALA A CA 1
ATOM 1673 C C . ALA A 1 218 ? 10.211 -25.719 -21.734 1 97.31 218 ALA A C 1
ATOM 1675 O O . ALA A 1 218 ? 11.117 -24.953 -21.375 1 97.31 218 ALA A O 1
ATOM 1676 N N . GLU A 1 219 ? 9.992 -25.984 -22.969 1 96.75 219 GLU A N 1
ATOM 1677 C CA . GLU A 1 219 ? 10.852 -25.469 -24.031 1 96.75 219 GLU A CA 1
ATOM 1678 C C . GLU A 1 219 ? 10.719 -23.953 -24.156 1 96.75 219 GLU A C 1
ATOM 1680 O O . GLU A 1 219 ? 11.711 -23.219 -24.094 1 96.75 219 GLU A O 1
ATOM 1685 N N . SER A 1 220 ? 9.523 -23.469 -24.375 1 95.88 220 SER A N 1
ATOM 1686 C CA . SER A 1 220 ? 9.344 -22.031 -24.516 1 95.88 220 SER A CA 1
ATOM 1687 C C . SER A 1 220 ? 9.68 -21.297 -23.219 1 95.88 220 SER A C 1
ATOM 1689 O O . SER A 1 220 ? 10.203 -20.188 -23.234 1 95.88 220 SER A O 1
ATOM 1691 N N . TYR A 1 221 ? 9.383 -21.953 -22.094 1 96.06 221 TYR A N 1
ATOM 1692 C CA . TYR A 1 221 ? 9.734 -21.406 -20.797 1 96.06 221 TYR A CA 1
ATOM 1693 C C . TYR A 1 221 ? 11.227 -21.078 -20.719 1 96.06 221 TYR A C 1
ATOM 1695 O O . TYR A 1 221 ? 11.609 -20.031 -20.203 1 96.06 221 TYR A O 1
ATOM 1703 N N . HIS A 1 222 ? 12.055 -21.922 -21.25 1 96.56 222 HIS A N 1
ATOM 1704 C CA . HIS A 1 222 ? 13.508 -21.766 -21.156 1 96.56 222 HIS A CA 1
ATOM 1705 C C . HIS A 1 222 ? 14.047 -20.938 -22.312 1 96.56 222 HIS A C 1
ATOM 1707 O O . HIS A 1 222 ? 15 -20.172 -22.141 1 96.56 222 HIS A O 1
ATOM 1713 N N . ARG A 1 223 ? 13.445 -21.031 -23.453 1 95.75 223 ARG A N 1
ATOM 1714 C CA . ARG A 1 223 ? 14.047 -20.469 -24.656 1 95.75 223 ARG A CA 1
ATOM 1715 C C . ARG A 1 223 ? 13.508 -19.078 -24.938 1 95.75 223 ARG A C 1
ATOM 1717 O O . ARG A 1 223 ? 14.211 -18.219 -25.484 1 95.75 223 ARG A O 1
ATOM 1724 N N . ASP A 1 224 ? 12.234 -18.844 -24.672 1 95.44 224 ASP A N 1
ATOM 1725 C CA . ASP A 1 224 ? 11.562 -17.594 -25.016 1 95.44 224 ASP A CA 1
ATOM 1726 C C . ASP A 1 224 ? 10.391 -17.328 -24.094 1 95.44 224 ASP A C 1
ATOM 1728 O O . ASP A 1 224 ? 9.25 -17.688 -24.391 1 95.44 224 ASP A O 1
ATOM 1732 N N . ILE A 1 225 ? 10.617 -16.531 -23.078 1 94.31 225 ILE A N 1
ATOM 1733 C CA . ILE A 1 225 ? 9.625 -16.328 -22.031 1 94.31 225 ILE A CA 1
ATOM 1734 C C . ILE A 1 225 ? 8.461 -15.508 -22.594 1 94.31 225 ILE A C 1
ATOM 1736 O O . ILE A 1 225 ? 7.336 -15.594 -22.078 1 94.31 225 ILE A O 1
ATOM 1740 N N . TYR A 1 226 ? 8.656 -14.602 -23.609 1 93.75 226 TYR A N 1
ATOM 1741 C CA . TYR A 1 226 ? 7.551 -13.906 -24.25 1 93.75 226 TYR A CA 1
ATOM 1742 C C . TYR A 1 226 ? 6.602 -14.891 -24.922 1 93.75 226 TYR A C 1
ATOM 1744 O O . TYR A 1 226 ? 5.379 -14.773 -24.781 1 93.75 226 TYR A O 1
ATOM 1752 N N . GLN A 1 227 ? 7.207 -15.867 -25.625 1 93.44 227 GLN A N 1
ATOM 1753 C CA . GLN A 1 227 ? 6.391 -16.891 -26.266 1 93.44 227 GLN A CA 1
ATOM 1754 C C . GLN A 1 227 ? 5.684 -17.766 -25.234 1 93.44 227 GLN A C 1
ATOM 1756 O O . GLN A 1 227 ? 4.543 -18.172 -25.438 1 93.44 227 GLN A O 1
ATOM 1761 N N . TRP A 1 228 ? 6.359 -18.109 -24.188 1 93.81 228 TRP A N 1
ATOM 1762 C CA . TRP A 1 228 ? 5.77 -18.906 -23.094 1 93.81 228 TRP A CA 1
ATOM 1763 C C . TRP A 1 228 ? 4.52 -18.219 -22.547 1 93.81 228 TRP A C 1
ATOM 1765 O O . TRP A 1 228 ? 3.533 -18.875 -22.234 1 93.81 228 TRP A O 1
ATOM 1775 N N . GLY A 1 229 ? 4.559 -16.875 -22.422 1 90.12 229 GLY A N 1
ATOM 1776 C CA . GLY A 1 229 ? 3.4 -16.109 -21.969 1 90.12 229 GLY A CA 1
ATOM 1777 C C . GLY A 1 229 ? 2.193 -16.281 -22.875 1 90.12 229 GLY A C 1
ATOM 1778 O O . GLY A 1 229 ? 1.055 -16.297 -22.406 1 90.12 229 GLY A O 1
ATOM 1779 N N . ILE A 1 230 ? 2.438 -16.453 -24.094 1 90.19 230 ILE A N 1
ATOM 1780 C CA . ILE A 1 230 ? 1.367 -16.641 -25.078 1 90.19 230 ILE A CA 1
ATOM 1781 C C . ILE A 1 230 ? 0.901 -18.094 -25.062 1 90.19 230 ILE A C 1
ATOM 1783 O O . ILE A 1 230 ? -0.301 -18.359 -25.016 1 90.19 230 ILE A O 1
ATOM 1787 N N . ASP A 1 231 ? 1.808 -19.062 -24.922 1 89.62 231 ASP A N 1
ATOM 1788 C CA . ASP A 1 231 ? 1.521 -20.5 -24.969 1 89.62 231 ASP A CA 1
ATOM 1789 C C . ASP A 1 231 ? 0.621 -20.906 -23.797 1 89.62 231 ASP A C 1
ATOM 1791 O O . ASP A 1 231 ? -0.216 -21.797 -23.938 1 89.62 231 ASP A O 1
ATOM 1795 N N . GLY A 1 232 ? 0.82 -20.234 -22.75 1 89.31 232 GLY A N 1
ATOM 1796 C CA . GLY A 1 232 ? 0.138 -20.641 -21.531 1 89.31 232 GLY A CA 1
ATOM 1797 C C . GLY A 1 232 ? -1.314 -20.203 -21.484 1 89.31 232 GLY A C 1
ATOM 1798 O O . GLY A 1 232 ? -2.078 -20.656 -20.625 1 89.31 232 GLY A O 1
ATOM 1799 N N . LEU A 1 233 ? -1.799 -19.453 -22.453 1 88.69 233 LEU A N 1
ATOM 1800 C CA . LEU A 1 233 ? -3.1 -18.812 -22.281 1 88.69 233 LEU A CA 1
ATOM 1801 C C . LEU A 1 233 ? -4.105 -19.359 -23.297 1 88.69 233 LEU A C 1
ATOM 1803 O O . LEU A 1 233 ? -5.254 -18.906 -23.328 1 88.69 233 LEU A O 1
ATOM 1807 N N . THR A 1 234 ? -3.811 -20.391 -23.984 1 89.88 234 THR A N 1
ATOM 1808 C CA . THR A 1 234 ? -4.594 -20.812 -25.141 1 89.88 234 THR A CA 1
ATOM 1809 C C . THR A 1 234 ? -5.91 -21.453 -24.703 1 89.88 234 THR A C 1
ATOM 1811 O O . THR A 1 234 ? -6.863 -21.531 -25.469 1 89.88 234 THR A O 1
ATOM 1814 N N . ASP A 1 235 ? -5.953 -21.953 -23.438 1 93.62 235 ASP A N 1
ATOM 1815 C CA . ASP A 1 235 ? -7.191 -22.562 -22.953 1 93.62 235 ASP A CA 1
ATOM 1816 C C . ASP A 1 235 ? -7.871 -21.672 -21.922 1 93.62 235 ASP A C 1
ATOM 1818 O O . ASP A 1 235 ? -8.836 -22.094 -21.281 1 93.62 235 ASP A O 1
ATOM 1822 N N . ASN A 1 236 ? -7.34 -20.5 -21.719 1 92.62 236 ASN A N 1
ATOM 1823 C CA . ASN A 1 236 ? -7.887 -19.594 -20.703 1 92.62 236 ASN A CA 1
ATOM 1824 C C . ASN A 1 236 ? -9.344 -19.25 -21 1 92.62 236 ASN A C 1
ATOM 1826 O O . ASN A 1 236 ? -10.203 -19.359 -20.125 1 92.62 236 ASN A O 1
ATOM 1830 N N . GLN A 1 237 ? -9.633 -18.828 -22.219 1 93.12 237 GLN A N 1
ATOM 1831 C CA . GLN A 1 237 ? -10.992 -18.484 -22.625 1 93.12 237 GLN A CA 1
ATOM 1832 C C . GLN A 1 237 ? -11.922 -19.703 -22.484 1 93.12 237 GLN A C 1
ATOM 1834 O O . GLN A 1 237 ? -13.086 -19.547 -22.125 1 93.12 237 GLN A O 1
ATOM 1839 N N . LYS A 1 238 ? -11.398 -20.828 -22.828 1 94.56 238 LYS A N 1
ATOM 1840 C CA . LYS A 1 238 ? -12.188 -22.047 -22.719 1 94.56 238 LYS A CA 1
ATOM 1841 C C . LYS A 1 238 ? -12.664 -22.281 -21.281 1 94.56 238 LYS A C 1
ATOM 1843 O O . LYS A 1 238 ? -13.805 -22.672 -21.062 1 94.56 238 LYS A O 1
ATOM 1848 N N . THR A 1 239 ? -11.797 -22.078 -20.359 1 95 239 THR A N 1
ATOM 1849 C CA . THR A 1 239 ? -12.148 -22.219 -18.953 1 95 239 THR A CA 1
ATOM 1850 C C . THR A 1 239 ? -13.164 -21.172 -18.547 1 95 239 THR A C 1
ATOM 1852 O O . THR A 1 239 ? -14.125 -21.469 -17.828 1 95 239 THR A O 1
ATOM 1855 N N . LEU A 1 240 ? -12.969 -19.906 -18.922 1 95.31 240 LEU A N 1
ATOM 1856 C CA . LEU A 1 240 ? -13.914 -18.844 -18.609 1 95.31 240 LEU A CA 1
ATOM 1857 C C . LEU A 1 240 ? -15.289 -19.141 -19.203 1 95.31 240 LEU A C 1
ATOM 1859 O O . LEU A 1 240 ? -16.312 -18.938 -18.562 1 95.31 240 LEU A O 1
ATOM 1863 N N . ASP A 1 241 ? -15.305 -19.641 -20.453 1 95.88 241 ASP A N 1
ATOM 1864 C CA . ASP A 1 241 ? -16.547 -20.062 -21.078 1 95.88 241 ASP A CA 1
ATOM 1865 C C . ASP A 1 241 ? -17.219 -21.172 -20.281 1 95.88 241 ASP A C 1
ATOM 1867 O O . ASP A 1 241 ? -18.453 -21.172 -20.125 1 95.88 241 ASP A O 1
ATOM 1871 N N . GLY A 1 242 ? -16.359 -22.125 -19.875 1 95.69 242 GLY A N 1
ATOM 1872 C CA . GLY A 1 242 ? -16.906 -23.172 -19.016 1 95.69 242 GLY A CA 1
ATOM 1873 C C . GLY A 1 242 ? -17.547 -22.641 -17.75 1 95.69 242 GLY A C 1
ATOM 1874 O O . GLY A 1 242 ? -18.594 -23.141 -17.328 1 95.69 242 GLY A O 1
ATOM 1875 N N . PHE A 1 243 ? -16.969 -21.688 -17.094 1 96.12 243 PHE A N 1
ATOM 1876 C CA . PHE A 1 243 ? -17.531 -21.016 -15.914 1 96.12 243 PHE A CA 1
ATOM 1877 C C . PHE A 1 243 ? -18.891 -20.422 -16.219 1 96.12 243 PHE A C 1
ATOM 1879 O O . PHE A 1 243 ? -19.859 -20.656 -15.484 1 96.12 243 PHE A O 1
ATOM 1886 N N . PHE A 1 244 ? -19.031 -19.688 -17.344 1 96.94 244 PHE A N 1
ATOM 1887 C CA . PHE A 1 244 ? -20.297 -19.062 -17.703 1 96.94 244 PHE A CA 1
ATOM 1888 C C . PHE A 1 244 ? -21.344 -20.109 -18.047 1 96.94 244 PHE A C 1
ATOM 1890 O O . PHE A 1 244 ? -22.484 -20 -17.594 1 96.94 244 PHE A O 1
ATOM 1897 N N . ASP A 1 245 ? -20.969 -21.094 -18.844 1 96.56 245 ASP A N 1
ATOM 1898 C CA . ASP A 1 245 ? -21.922 -22.156 -19.203 1 96.56 245 ASP A CA 1
ATOM 1899 C C . ASP A 1 245 ? -22.453 -22.875 -17.969 1 96.56 245 ASP A C 1
ATOM 1901 O O . ASP A 1 245 ? -23.656 -23.125 -17.875 1 96.56 245 ASP A O 1
ATOM 1905 N N . SER A 1 246 ? -21.547 -23.172 -17.094 1 95.12 246 SER A N 1
ATOM 1906 C CA . SER A 1 246 ? -21.938 -23.859 -15.875 1 95.12 246 SER A CA 1
ATOM 1907 C C . SER A 1 246 ? -22.828 -22.984 -15.008 1 95.12 246 SER A C 1
ATOM 1909 O O . SER A 1 246 ? -23.75 -23.484 -14.344 1 95.12 246 SER A O 1
ATOM 1911 N N . CYS A 1 247 ? -22.547 -21.734 -14.969 1 96.44 247 CYS A N 1
ATOM 1912 C CA . CYS A 1 247 ? -23.359 -20.797 -14.203 1 96.44 247 CYS A CA 1
ATOM 1913 C C . CYS A 1 247 ? -24.781 -20.719 -14.758 1 96.44 247 CYS A C 1
ATOM 1915 O O . CYS A 1 247 ? -25.75 -20.781 -14 1 96.44 247 CYS A O 1
ATOM 1917 N N . VAL A 1 248 ? -24.891 -20.625 -16.047 1 96.69 248 VAL A N 1
ATOM 1918 C CA . VAL A 1 248 ? -26.188 -20.578 -16.703 1 96.69 248 VAL A CA 1
ATOM 1919 C C . VAL A 1 248 ? -26.953 -21.859 -16.406 1 96.69 248 VAL A C 1
ATOM 1921 O O . VAL A 1 248 ? -28.141 -21.828 -16.062 1 96.69 248 VAL A O 1
ATOM 1924 N N . GLN A 1 249 ? -26.312 -22.922 -16.516 1 93.44 249 GLN A N 1
ATOM 1925 C CA . GLN A 1 249 ? -26.938 -24.234 -16.281 1 93.44 249 GLN A CA 1
ATOM 1926 C C . GLN A 1 249 ? -27.375 -24.375 -14.828 1 93.44 249 GLN A C 1
ATOM 1928 O O . GLN A 1 249 ? -28.438 -24.938 -14.555 1 93.44 249 GLN A O 1
ATOM 1933 N N . ALA A 1 250 ? -26.578 -23.875 -13.953 1 93.31 250 ALA A N 1
ATOM 1934 C CA . ALA A 1 250 ? -26.875 -23.984 -12.531 1 93.31 250 ALA A CA 1
ATOM 1935 C C . ALA A 1 250 ? -28.062 -23.109 -12.148 1 93.31 250 ALA A C 1
ATOM 1937 O O . ALA A 1 250 ? -28.844 -23.469 -11.258 1 93.31 250 ALA A O 1
ATOM 1938 N N . GLY A 1 251 ? -28.203 -22.016 -12.789 1 94.81 251 GLY A N 1
ATOM 1939 C CA . GLY A 1 251 ? -29.266 -21.078 -12.469 1 94.81 251 GLY A CA 1
ATOM 1940 C C . GLY A 1 251 ? -28.969 -20.203 -11.273 1 94.81 251 GLY A C 1
ATOM 1941 O O . GLY A 1 251 ? -27.938 -20.391 -10.609 1 94.81 251 GLY A O 1
ATOM 1942 N N . PRO A 1 252 ? -29.844 -19.234 -10.969 1 95.38 252 PRO A N 1
ATOM 1943 C CA . PRO A 1 252 ? -29.562 -18.203 -9.969 1 95.38 252 PRO A CA 1
ATOM 1944 C C . PRO A 1 252 ? -29.547 -18.75 -8.547 1 95.38 252 PRO A C 1
ATOM 1946 O O . PRO A 1 252 ? -28.984 -18.109 -7.648 1 95.38 252 PRO A O 1
ATOM 1949 N N . ASP A 1 253 ? -30.062 -19.922 -8.297 1 93.31 253 ASP A N 1
ATOM 1950 C CA . ASP A 1 253 ? -30.078 -20.484 -6.949 1 93.31 253 ASP A CA 1
ATOM 1951 C C . ASP A 1 253 ? -28.688 -20.953 -6.535 1 93.31 253 ASP A C 1
ATOM 1953 O O . ASP A 1 253 ? -28.344 -20.938 -5.348 1 93.31 253 ASP A O 1
ATOM 1957 N N . ARG A 1 254 ? -27.922 -21.328 -7.547 1 94.06 254 ARG A N 1
ATOM 1958 C CA . ARG A 1 254 ? -26.609 -21.875 -7.254 1 94.06 254 ARG A CA 1
ATOM 1959 C C . ARG A 1 254 ? -25.5 -20.969 -7.766 1 94.06 254 ARG A C 1
ATOM 1961 O O . ARG A 1 254 ? -24.359 -21.047 -7.309 1 94.06 254 ARG A O 1
ATOM 1968 N N . CYS A 1 255 ? -25.812 -20.188 -8.695 1 96.69 255 CYS A N 1
ATOM 1969 C CA . CYS A 1 255 ? -24.875 -19.219 -9.242 1 96.69 255 CYS A CA 1
ATOM 1970 C C . CYS A 1 255 ? -25.453 -17.812 -9.219 1 96.69 255 CYS A C 1
ATOM 1972 O O . CYS A 1 255 ? -26.266 -17.453 -10.078 1 96.69 255 CYS A O 1
ATOM 1974 N N . ALA A 1 256 ? -24.938 -16.984 -8.375 1 97.88 256 ALA A N 1
ATOM 1975 C CA . ALA A 1 256 ? -25.469 -15.648 -8.148 1 97.88 256 ALA A CA 1
ATOM 1976 C C . ALA A 1 256 ? -25.359 -14.797 -9.406 1 97.88 256 ALA A C 1
ATOM 1978 O O . ALA A 1 256 ? -26.203 -13.945 -9.672 1 97.88 256 ALA A O 1
ATOM 1979 N N . PHE A 1 257 ? -24.406 -15.055 -10.273 1 98.38 257 PHE A N 1
ATOM 1980 C CA . PHE A 1 257 ? -24.141 -14.234 -11.445 1 98.38 257 PHE A CA 1
ATOM 1981 C C . PHE A 1 257 ? -25.141 -14.539 -12.562 1 98.38 257 PHE A C 1
ATOM 1983 O O . PHE A 1 257 ? -25.25 -13.773 -13.523 1 98.38 257 PHE A O 1
ATOM 1990 N N . ALA A 1 258 ? -25.828 -15.633 -12.391 1 98.25 258 ALA A N 1
ATOM 1991 C CA . ALA A 1 258 ? -26.828 -16 -13.391 1 98.25 258 ALA A CA 1
ATOM 1992 C C . ALA A 1 258 ? -27.953 -14.984 -13.43 1 98.25 258 ALA A C 1
ATOM 1994 O O . ALA A 1 258 ? -28.672 -14.883 -14.43 1 98.25 258 ALA A O 1
ATOM 1995 N N . ARG A 1 259 ? -28.141 -14.273 -12.344 1 98 259 ARG A N 1
ATOM 1996 C CA . ARG A 1 259 ? -29.188 -13.266 -12.273 1 98 259 ARG A CA 1
ATOM 1997 C C . ARG A 1 259 ? -28.594 -11.859 -12.297 1 98 259 ARG A C 1
ATOM 1999 O O . ARG A 1 259 ? -27.656 -11.562 -11.547 1 98 259 ARG A O 1
ATOM 2006 N N . SER A 1 260 ? -29.125 -10.992 -13.133 1 97.38 260 SER A N 1
ATOM 2007 C CA . SER A 1 260 ? -28.688 -9.602 -13.188 1 97.38 260 SER A CA 1
ATOM 2008 C C . SER A 1 260 ? -29.25 -8.797 -12.023 1 97.38 260 SER A C 1
ATOM 2010 O O . SER A 1 260 ? -30.172 -9.234 -11.352 1 97.38 260 SER A O 1
ATOM 2012 N N . PRO A 1 261 ? -28.672 -7.609 -11.805 1 96.5 261 PRO A N 1
ATOM 2013 C CA . PRO A 1 261 ? -29.219 -6.742 -10.75 1 96.5 261 PRO A CA 1
ATOM 2014 C C . PRO A 1 261 ? -30.672 -6.359 -10.992 1 96.5 261 PRO A C 1
ATOM 2016 O O . PRO A 1 261 ? -31.422 -6.141 -10.039 1 96.5 261 PRO A O 1
ATOM 2019 N N . SER A 1 262 ? -31.094 -6.297 -12.195 1 96.69 262 SER A N 1
ATOM 2020 C CA . SER A 1 262 ? -32.469 -5.953 -12.531 1 96.69 262 SER A CA 1
ATOM 2021 C C . SER A 1 262 ? -33.375 -7.164 -12.414 1 96.69 262 SER A C 1
ATOM 2023 O O . SER A 1 262 ? -34.594 -7.059 -12.633 1 96.69 262 SER A O 1
ATOM 2025 N N . GLY A 1 263 ? -32.844 -8.352 -12.18 1 96 263 GLY A N 1
ATOM 2026 C CA . GLY A 1 263 ? -33.625 -9.531 -11.906 1 96 263 GLY A CA 1
ATOM 2027 C C . GLY A 1 263 ? -33.688 -10.5 -13.062 1 96 263 GLY A C 1
ATOM 2028 O O . GLY A 1 263 ? -34.219 -11.609 -12.93 1 96 263 GLY A O 1
ATOM 2029 N N . ASN A 1 264 ? -33.156 -10.102 -14.25 1 97.06 264 ASN A N 1
ATOM 2030 C CA . ASN A 1 264 ? -33.156 -10.969 -15.422 1 97.06 264 ASN A CA 1
ATOM 2031 C C . ASN A 1 264 ? -32.25 -12.188 -15.242 1 97.06 264 ASN A C 1
ATOM 2033 O O . ASN A 1 264 ? -31.141 -12.055 -14.75 1 97.06 264 ASN A O 1
ATOM 2037 N N . ILE A 1 265 ? -32.719 -13.32 -15.633 1 97.75 265 ILE A N 1
ATOM 2038 C CA . ILE A 1 265 ? -31.938 -14.555 -15.562 1 97.75 265 ILE A CA 1
ATOM 2039 C C . ILE A 1 265 ? -31.297 -14.836 -16.906 1 97.75 265 ILE A C 1
ATOM 2041 O O . ILE A 1 265 ? -31.984 -14.938 -17.922 1 97.75 265 ILE A O 1
ATOM 2045 N N . SER A 1 266 ? -29.969 -15 -16.938 1 97.12 266 SER A N 1
ATOM 2046 C CA . SER A 1 266 ? -29.234 -15.258 -18.172 1 97.12 266 SER A CA 1
ATOM 2047 C C . SER A 1 266 ? -29.422 -16.688 -18.641 1 97.12 266 SER A C 1
ATOM 2049 O O . SER A 1 266 ? -29.438 -17.625 -17.828 1 97.12 266 SER A O 1
ATOM 2051 N N . THR A 1 267 ? -29.516 -16.906 -19.984 1 96.31 267 THR A N 1
ATOM 2052 C CA . THR A 1 267 ? -29.734 -18.234 -20.531 1 96.31 267 THR A CA 1
ATOM 2053 C C . THR A 1 267 ? -28.578 -18.625 -21.453 1 96.31 267 THR A C 1
ATOM 2055 O O . THR A 1 267 ? -28.516 -19.766 -21.922 1 96.31 267 THR A O 1
ATOM 2058 N N . GLN A 1 268 ? -27.719 -17.734 -21.703 1 97.19 268 GLN A N 1
ATOM 2059 C CA . GLN A 1 268 ? -26.578 -17.984 -22.562 1 97.19 268 GLN A CA 1
ATOM 2060 C C . GLN A 1 268 ? -25.281 -17.453 -21.938 1 97.19 268 GLN A C 1
ATOM 2062 O O . GLN A 1 268 ? -25.281 -16.406 -21.297 1 97.19 268 GLN A O 1
ATOM 2067 N N . ARG A 1 269 ? -24.188 -18.188 -22.203 1 96.31 269 ARG A N 1
ATOM 2068 C CA . ARG A 1 269 ? -22.891 -17.781 -21.688 1 96.31 269 ARG A CA 1
ATOM 2069 C C . ARG A 1 269 ? -22.516 -16.375 -22.188 1 96.31 269 ARG A C 1
ATOM 2071 O O . ARG A 1 269 ? -21.859 -15.617 -21.484 1 96.31 269 ARG A O 1
ATOM 2078 N N . THR A 1 270 ? -22.953 -16.016 -23.453 1 97.06 270 THR A N 1
ATOM 2079 C CA . THR A 1 270 ? -22.562 -14.758 -24.062 1 97.06 270 THR A CA 1
ATOM 2080 C C . THR A 1 270 ? -23.109 -13.578 -23.266 1 97.06 270 THR A C 1
ATOM 2082 O O . THR A 1 270 ? -22.5 -12.508 -23.234 1 97.06 270 THR A O 1
ATOM 2085 N N . GLU A 1 271 ? -24.219 -13.773 -22.641 1 97.81 271 GLU A N 1
ATOM 2086 C CA . GLU A 1 271 ? -24.797 -12.719 -21.812 1 97.81 271 GLU A CA 1
ATOM 2087 C C . GLU A 1 271 ? -23.938 -12.445 -20.578 1 97.81 271 GLU A C 1
ATOM 2089 O O . GLU A 1 271 ? -23.688 -11.289 -20.234 1 97.81 271 GLU A O 1
ATOM 2094 N N . LEU A 1 272 ? -23.5 -13.531 -20 1 98.06 272 LEU A N 1
ATOM 2095 C CA . LEU A 1 272 ? -22.656 -13.383 -18.812 1 98.06 272 LEU A CA 1
ATOM 2096 C C . LEU A 1 272 ? -21.312 -12.766 -19.172 1 98.06 272 LEU A C 1
ATOM 2098 O O . LEU A 1 272 ? -20.781 -11.938 -18.422 1 98.06 272 LEU A O 1
ATOM 2102 N N . HIS A 1 273 ? -20.766 -13.195 -20.297 1 96.31 273 HIS A N 1
ATOM 2103 C CA . HIS A 1 273 ? -19.531 -12.602 -20.781 1 96.31 273 HIS A CA 1
ATOM 2104 C C . HIS A 1 273 ? -19.672 -11.094 -20.969 1 96.31 273 HIS A C 1
ATOM 2106 O O . HIS A 1 273 ? -18.812 -10.328 -20.516 1 96.31 273 HIS A O 1
ATOM 2112 N N . ALA A 1 274 ? -20.734 -10.672 -21.609 1 97 274 ALA A N 1
ATOM 2113 C CA . ALA A 1 274 ? -20.984 -9.258 -21.875 1 97 274 ALA A CA 1
ATOM 2114 C C . ALA A 1 274 ? -21.156 -8.477 -20.578 1 97 274 ALA A C 1
ATOM 2116 O O . ALA A 1 274 ? -20.672 -7.348 -20.453 1 97 274 ALA A O 1
ATOM 2117 N N . ARG A 1 275 ? -21.875 -9.047 -19.656 1 97.94 275 ARG A N 1
ATOM 2118 C CA . ARG A 1 275 ? -22.094 -8.391 -18.375 1 97.94 275 ARG A CA 1
ATOM 2119 C C . ARG A 1 275 ? -20.781 -8.219 -17.609 1 97.94 275 ARG A C 1
ATOM 2121 O O . ARG A 1 275 ? -20.547 -7.172 -17.016 1 97.94 275 ARG A O 1
ATOM 2128 N N . LEU A 1 276 ? -19.922 -9.242 -17.609 1 97.31 276 LEU A N 1
ATOM 2129 C CA . LEU A 1 276 ? -18.625 -9.133 -16.953 1 97.31 276 LEU A CA 1
ATOM 2130 C C . LEU A 1 276 ? -17.766 -8.055 -17.625 1 97.31 276 LEU A C 1
ATOM 2132 O O . LEU A 1 276 ? -17.109 -7.262 -16.938 1 97.31 276 LEU A O 1
ATOM 2136 N N . GLU A 1 277 ? -17.781 -8.031 -18.969 1 95.12 277 GLU A N 1
ATOM 2137 C CA . GLU A 1 277 ? -17.016 -7.035 -19.703 1 95.12 277 GLU A CA 1
ATOM 2138 C C . GLU A 1 277 ? -17.5 -5.625 -19.391 1 95.12 277 GLU A C 1
ATOM 2140 O O . GLU A 1 277 ? -16.688 -4.699 -19.266 1 95.12 277 GLU A O 1
ATOM 2145 N N . ARG A 1 278 ? -18.781 -5.469 -19.297 1 97 278 ARG A N 1
ATOM 2146 C CA . ARG A 1 278 ? -19.344 -4.164 -18.938 1 97 278 ARG A CA 1
ATOM 2147 C C . ARG A 1 278 ? -18.922 -3.76 -17.531 1 97 278 ARG A C 1
ATOM 2149 O O . ARG A 1 278 ? -18.641 -2.584 -17.266 1 97 278 ARG A O 1
ATOM 2156 N N . LEU A 1 279 ? -18.922 -4.699 -16.656 1 97.81 279 LEU A N 1
ATOM 2157 C CA . LEU A 1 279 ? -18.484 -4.422 -15.289 1 97.81 279 LEU A CA 1
ATOM 2158 C C . LEU A 1 279 ? -17.016 -4.004 -15.258 1 97.81 279 LEU A C 1
ATOM 2160 O O . LEU A 1 279 ? -16.641 -3.068 -14.547 1 97.81 279 LEU A O 1
ATOM 2164 N N . TYR A 1 280 ? -16.125 -4.719 -16.062 1 95.75 280 TYR A N 1
ATOM 2165 C CA . TYR A 1 280 ? -14.727 -4.312 -16.188 1 95.75 280 TYR A CA 1
ATOM 2166 C C . TYR A 1 280 ? -14.617 -2.867 -16.656 1 95.75 280 TYR A C 1
ATOM 2168 O O . TYR A 1 280 ? -13.883 -2.068 -16.078 1 95.75 280 TYR A O 1
ATOM 2176 N N . SER A 1 281 ? -15.383 -2.551 -17.656 1 96.25 281 SER A N 1
ATOM 2177 C CA . SER A 1 281 ? -15.344 -1.21 -18.234 1 96.25 281 SER A CA 1
ATOM 2178 C C . SER A 1 281 ? -15.805 -0.164 -17.234 1 96.25 281 SER A C 1
ATOM 2180 O O . SER A 1 281 ? -15.219 0.912 -17.125 1 96.25 281 SER A O 1
ATOM 2182 N N . ARG A 1 282 ? -16.859 -0.476 -16.547 1 97 282 ARG A N 1
ATOM 2183 C CA . ARG A 1 282 ? -17.375 0.451 -15.555 1 97 282 ARG A CA 1
ATOM 2184 C C . ARG A 1 282 ? -16.359 0.715 -14.453 1 97 282 ARG A C 1
ATOM 2186 O O . ARG A 1 282 ? -16.125 1.866 -14.078 1 97 282 ARG A O 1
ATOM 2193 N N . LEU A 1 283 ? -15.719 -0.327 -13.953 1 97.38 283 LEU A N 1
ATOM 2194 C CA . LEU A 1 283 ? -14.742 -0.198 -12.883 1 97.38 283 LEU A CA 1
ATOM 2195 C C . LEU A 1 283 ? -13.492 0.526 -13.375 1 97.38 283 LEU A C 1
ATOM 2197 O O . LEU A 1 283 ? -12.852 1.248 -12.609 1 97.38 283 LEU A O 1
ATOM 2201 N N . ARG A 1 284 ? -13.109 0.282 -14.656 1 95.69 284 ARG A N 1
ATOM 2202 C CA . ARG A 1 284 ? -11.992 1.007 -15.25 1 95.69 284 ARG A CA 1
ATOM 2203 C C . ARG A 1 284 ? -12.266 2.506 -15.281 1 95.69 284 ARG A C 1
ATOM 2205 O O . ARG A 1 284 ? -11.391 3.311 -14.953 1 95.69 284 ARG A O 1
ATOM 2212 N N . ASP A 1 285 ? -13.469 2.807 -15.656 1 95.25 285 ASP A N 1
ATOM 2213 C CA . ASP A 1 285 ? -13.828 4.211 -15.852 1 95.25 285 ASP A CA 1
ATOM 2214 C C . ASP A 1 285 ? -14.125 4.887 -14.516 1 95.25 285 ASP A C 1
ATOM 2216 O O . ASP A 1 285 ? -13.867 6.078 -14.344 1 95.25 285 ASP A O 1
ATOM 2220 N N . GLU A 1 286 ? -14.719 4.141 -13.633 1 94.94 286 GLU A N 1
ATOM 2221 C CA . GLU A 1 286 ? -15.07 4.637 -12.305 1 94.94 286 GLU A CA 1
ATOM 2222 C C . GLU A 1 286 ? -14.852 3.564 -11.242 1 94.94 286 GLU A C 1
ATOM 2224 O O . GLU A 1 286 ? -15.773 2.82 -10.906 1 94.94 286 GLU A O 1
ATOM 2229 N N . PRO A 1 287 ? -13.672 3.547 -10.664 1 97.19 287 PRO A N 1
ATOM 2230 C CA . PRO A 1 287 ? -13.438 2.557 -9.617 1 97.19 287 PRO A CA 1
ATOM 2231 C C . PRO A 1 287 ? -14.461 2.637 -8.484 1 97.19 287 PRO A C 1
ATOM 2233 O O . PRO A 1 287 ? -14.922 3.729 -8.141 1 97.19 287 PRO A O 1
ATOM 2236 N N . ALA A 1 288 ? -14.82 1.544 -7.898 1 98.44 288 ALA A N 1
ATOM 2237 C CA . ALA A 1 288 ? -15.891 1.486 -6.902 1 98.44 288 ALA A CA 1
ATOM 2238 C C . ALA A 1 288 ? -15.336 1.662 -5.492 1 98.44 288 ALA A C 1
ATOM 2240 O O . ALA A 1 288 ? -14.43 0.938 -5.082 1 98.44 288 ALA A O 1
ATOM 2241 N N . PRO A 1 289 ? -15.859 2.611 -4.734 1 97.62 289 PRO A N 1
ATOM 2242 C CA . PRO A 1 289 ? -15.438 2.744 -3.336 1 97.62 289 PRO A CA 1
ATOM 2243 C C . PRO A 1 289 ? -15.828 1.538 -2.486 1 97.62 289 PRO A C 1
ATOM 2245 O O . PRO A 1 289 ? -16.922 0.996 -2.645 1 97.62 289 PRO A O 1
ATOM 2248 N N . VAL A 1 290 ? -14.977 1.09 -1.684 1 98.25 290 VAL A N 1
ATOM 2249 C CA . VAL A 1 290 ? -15.172 0.011 -0.723 1 98.25 290 VAL A CA 1
ATOM 2250 C C . VAL A 1 290 ? -15.078 0.56 0.699 1 98.25 290 VAL A C 1
ATOM 2252 O O . VAL A 1 290 ? -13.977 0.725 1.232 1 98.25 290 VAL A O 1
ATOM 2255 N N . PRO A 1 291 ? -16.156 0.722 1.364 1 95.62 291 PRO A N 1
ATOM 2256 C CA . PRO A 1 291 ? -16.141 1.367 2.68 1 95.62 291 PRO A CA 1
ATOM 2257 C C . PRO A 1 291 ? -15.641 0.436 3.783 1 95.62 291 PRO A C 1
ATOM 2259 O O . PRO A 1 291 ? -15.172 0.903 4.824 1 95.62 291 PRO A O 1
ATOM 2262 N N . LYS A 1 292 ? -15.836 -0.848 3.561 1 94.88 292 LYS A N 1
ATOM 2263 C CA . LYS A 1 292 ? -15.492 -1.816 4.598 1 94.88 292 LYS A CA 1
ATOM 2264 C C . LYS A 1 292 ? -14.891 -3.078 3.99 1 94.88 292 LYS A C 1
ATOM 2266 O O . LYS A 1 292 ? -15.375 -3.582 2.975 1 94.88 292 LYS A O 1
ATOM 2271 N N . SER A 1 293 ? -13.82 -3.543 4.578 1 95.06 293 SER A N 1
ATOM 2272 C CA . SER A 1 293 ? -13.18 -4.809 4.242 1 95.06 293 SER A CA 1
ATOM 2273 C C . SER A 1 293 ? -12.266 -5.281 5.367 1 95.06 293 SER A C 1
ATOM 2275 O O . SER A 1 293 ? -12.078 -4.574 6.359 1 95.06 293 SER A O 1
ATOM 2277 N N . SER A 1 294 ? -11.695 -6.414 5.215 1 88.75 294 SER A N 1
ATOM 2278 C CA . SER A 1 294 ? -10.766 -6.953 6.199 1 88.75 294 SER A CA 1
ATOM 2279 C C . SER A 1 294 ? -9.492 -6.117 6.277 1 88.75 294 SER A C 1
ATOM 2281 O O . SER A 1 294 ? -8.82 -6.094 7.312 1 88.75 294 SER A O 1
ATOM 2283 N N . THR A 1 295 ? -9.148 -5.387 5.23 1 90.31 295 THR A N 1
ATOM 2284 C CA . THR A 1 295 ? -7.93 -4.582 5.207 1 90.31 295 THR A CA 1
ATOM 2285 C C . THR A 1 295 ? -8.266 -3.096 5.309 1 90.31 295 THR A C 1
ATOM 2287 O O . THR A 1 295 ? -7.387 -2.244 5.133 1 90.31 295 THR A O 1
ATOM 2290 N N . GLY A 1 296 ? -9.508 -2.807 5.637 1 91.44 296 GLY A N 1
ATOM 2291 C CA . GLY A 1 296 ? -9.938 -1.418 5.688 1 91.44 296 GLY A CA 1
ATOM 2292 C C . GLY A 1 296 ? -10.539 -0.93 4.383 1 91.44 296 GLY A C 1
ATOM 2293 O O . GLY A 1 296 ? -10.734 -1.713 3.451 1 91.44 296 GLY A O 1
ATOM 2294 N N . PRO A 1 297 ? -10.898 0.337 4.32 1 94.81 297 PRO A N 1
ATOM 2295 C CA . PRO A 1 297 ? -11.508 0.879 3.107 1 94.81 297 PRO A CA 1
ATOM 2296 C C . PRO A 1 297 ? -10.539 0.936 1.93 1 94.81 297 PRO A C 1
ATOM 2298 O O . PRO A 1 297 ? -9.32 0.92 2.129 1 94.81 297 PRO A O 1
ATOM 2301 N N . GLY A 1 298 ? -11.047 0.993 0.754 1 96.5 298 GLY A N 1
ATOM 2302 C CA . GLY A 1 298 ? -10.266 1.093 -0.469 1 96.5 298 GLY A CA 1
ATOM 2303 C C . GLY A 1 298 ? -11.125 1.288 -1.707 1 96.5 298 GLY A C 1
ATOM 2304 O O . GLY A 1 298 ? -12.242 1.803 -1.62 1 96.5 298 GLY A O 1
ATOM 2305 N N . ILE A 1 299 ? -10.57 1.076 -2.855 1 98.06 299 ILE A N 1
ATOM 2306 C CA . ILE A 1 299 ? -11.305 1.167 -4.113 1 98.06 299 ILE A CA 1
ATOM 2307 C C . ILE A 1 299 ? -11.102 -0.114 -4.918 1 98.06 299 ILE A C 1
ATOM 2309 O O . ILE A 1 299 ? -10.008 -0.676 -4.941 1 98.06 299 ILE A O 1
ATOM 2313 N N . LEU A 1 300 ? -12.141 -0.635 -5.438 1 98.56 300 LEU A N 1
ATOM 2314 C CA . LEU A 1 300 ? -12.062 -1.779 -6.34 1 98.56 300 LEU A CA 1
ATOM 2315 C C . LEU A 1 300 ? -11.898 -1.323 -7.785 1 98.56 300 LEU A C 1
ATOM 2317 O O . LEU A 1 300 ? -12.742 -0.589 -8.305 1 98.56 300 LEU A O 1
ATOM 2321 N N . THR A 1 301 ? -10.852 -1.687 -8.414 1 97.62 301 THR A N 1
ATOM 2322 C CA . THR A 1 301 ? -10.578 -1.357 -9.805 1 97.62 301 THR A CA 1
ATOM 2323 C C . THR A 1 301 ? -10.883 -2.545 -10.719 1 97.62 301 THR A C 1
ATOM 2325 O O . THR A 1 301 ? -11.188 -3.639 -10.234 1 97.62 301 THR A O 1
ATOM 2328 N N . ALA A 1 302 ? -10.875 -2.295 -12.016 1 96.5 302 ALA A N 1
ATOM 2329 C CA . ALA A 1 302 ? -11.047 -3.393 -12.961 1 96.5 302 ALA A CA 1
ATOM 2330 C C . ALA A 1 302 ? -9.914 -4.41 -12.836 1 96.5 302 ALA A C 1
ATOM 2332 O O . ALA A 1 302 ? -10.148 -5.617 -12.938 1 96.5 302 ALA A O 1
ATOM 2333 N N . SER A 1 303 ? -8.719 -3.941 -12.625 1 95 303 SER A N 1
ATOM 2334 C CA . SER A 1 303 ? -7.57 -4.816 -12.43 1 95 303 SER A CA 1
ATOM 2335 C C . SER A 1 303 ? -7.801 -5.789 -11.273 1 95 303 SER A C 1
ATOM 2337 O O . SER A 1 303 ? -7.457 -6.969 -11.375 1 95 303 SER A O 1
ATOM 2339 N N . ASP A 1 304 ? -8.336 -5.262 -10.203 1 96.56 304 ASP A N 1
ATOM 2340 C CA . ASP A 1 304 ? -8.617 -6.098 -9.039 1 96.56 304 ASP A CA 1
ATOM 2341 C C . ASP A 1 304 ? -9.586 -7.23 -9.398 1 96.56 304 ASP A C 1
ATOM 2343 O O . ASP A 1 304 ? -9.344 -8.391 -9.055 1 96.56 304 ASP A O 1
ATOM 2347 N N . LEU A 1 305 ? -10.648 -6.871 -10.039 1 97.06 305 LEU A N 1
ATOM 2348 C CA . LEU A 1 305 ? -11.656 -7.871 -10.383 1 97.06 305 LEU A CA 1
ATOM 2349 C C . LEU A 1 305 ? -11.102 -8.875 -11.391 1 97.06 305 LEU A C 1
ATOM 2351 O O . LEU A 1 305 ? -11.391 -10.07 -11.305 1 97.06 305 LEU A O 1
ATOM 2355 N N . LYS A 1 306 ? -10.352 -8.383 -12.367 1 94.56 306 LYS A N 1
ATOM 2356 C CA . LYS A 1 306 ? -9.711 -9.289 -13.32 1 94.56 306 LYS A CA 1
ATOM 2357 C C . LYS A 1 306 ? -8.836 -10.312 -12.602 1 94.56 306 LYS A C 1
ATOM 2359 O O . LYS A 1 306 ? -8.836 -11.492 -12.945 1 94.56 306 LYS A O 1
ATOM 2364 N N . GLN A 1 307 ? -8.117 -9.852 -11.648 1 93.06 307 GLN A N 1
ATOM 2365 C CA . GLN A 1 307 ? -7.266 -10.766 -10.883 1 93.06 307 GLN A CA 1
ATOM 2366 C C . GLN A 1 307 ? -8.102 -11.766 -10.094 1 93.06 307 GLN A C 1
ATOM 2368 O O . GLN A 1 307 ? -7.758 -12.945 -10.023 1 93.06 307 GLN A O 1
ATOM 2373 N N . VAL A 1 308 ? -9.141 -11.281 -9.477 1 94.56 308 VAL A N 1
ATOM 2374 C CA . VAL A 1 308 ? -10.031 -12.148 -8.711 1 94.56 308 VAL A CA 1
ATOM 2375 C C . VAL A 1 308 ? -10.586 -13.242 -9.609 1 94.56 308 VAL A C 1
ATOM 2377 O O . VAL A 1 308 ? -10.609 -14.414 -9.234 1 94.56 308 VAL A O 1
ATOM 2380 N N . VAL A 1 309 ? -10.992 -12.867 -10.789 1 94.62 309 VAL A N 1
ATOM 2381 C CA . VAL A 1 309 ? -11.57 -13.828 -11.727 1 94.62 309 VAL A CA 1
ATOM 2382 C C . VAL A 1 309 ? -10.5 -14.812 -12.188 1 94.62 309 VAL A C 1
ATOM 2384 O O . VAL A 1 309 ? -10.719 -16.031 -12.188 1 94.62 309 VAL A O 1
ATOM 2387 N N . PHE A 1 310 ? -9.367 -14.305 -12.5 1 90.88 310 PHE A N 1
ATOM 2388 C CA . PHE A 1 310 ? -8.289 -15.148 -13 1 90.88 310 PHE A CA 1
ATOM 2389 C C . PHE A 1 310 ? -7.883 -16.188 -11.953 1 90.88 310 PHE A C 1
ATOM 2391 O O . PHE A 1 310 ? -7.812 -17.375 -12.25 1 90.88 310 PHE A O 1
ATOM 2398 N N . ILE A 1 311 ? -7.652 -15.766 -10.781 1 89.44 311 ILE A N 1
ATOM 2399 C CA . ILE A 1 311 ? -7.246 -16.672 -9.711 1 89.44 311 ILE A CA 1
ATOM 2400 C C . ILE A 1 311 ? -8.383 -17.641 -9.391 1 89.44 311 ILE A C 1
ATOM 2402 O O . ILE A 1 311 ? -8.148 -18.812 -9.094 1 89.44 311 ILE A O 1
ATOM 2406 N N . GLY A 1 312 ? -9.578 -17.125 -9.438 1 91.12 312 GLY A N 1
ATOM 2407 C CA . GLY A 1 312 ? -10.734 -17.969 -9.203 1 91.12 312 GLY A CA 1
ATOM 2408 C C . GLY A 1 312 ? -10.836 -19.125 -10.188 1 91.12 312 GLY A C 1
ATOM 2409 O O . GLY A 1 312 ? -11.297 -20.203 -9.836 1 91.12 312 GLY A O 1
ATOM 2410 N N . LEU A 1 313 ? -10.414 -18.922 -11.391 1 91.94 313 LEU A N 1
ATOM 2411 C CA . LEU A 1 313 ? -10.516 -19.953 -12.43 1 91.94 313 LEU A CA 1
ATOM 2412 C C . LEU A 1 313 ? -9.57 -21.109 -12.148 1 91.94 313 LEU A C 1
ATOM 2414 O O . LEU A 1 313 ? -9.703 -22.172 -12.75 1 91.94 313 LEU A O 1
ATOM 2418 N N . TYR A 1 314 ? -8.641 -20.938 -11.258 1 89.75 314 TYR A N 1
ATOM 2419 C CA . TYR A 1 314 ? -7.684 -22 -10.93 1 89.75 314 TYR A CA 1
ATOM 2420 C C . TYR A 1 314 ? -8.367 -23.156 -10.211 1 89.75 314 TYR A C 1
ATOM 2422 O O . TYR A 1 314 ? -7.918 -24.297 -10.305 1 89.75 314 TYR A O 1
ATOM 2430 N N . THR A 1 315 ? -9.391 -22.766 -9.438 1 88.88 315 THR A N 1
ATOM 2431 C CA . THR A 1 315 ? -10.023 -23.766 -8.594 1 88.88 315 THR A CA 1
ATOM 2432 C C . THR A 1 315 ? -11.531 -23.828 -8.844 1 88.88 315 THR A C 1
ATOM 2434 O O . THR A 1 315 ? -12.281 -23 -8.32 1 88.88 315 THR A O 1
ATOM 2437 N N . ALA A 1 316 ? -11.945 -24.891 -9.359 1 85.69 316 ALA A N 1
ATOM 2438 C CA . ALA A 1 316 ? -13.344 -25.031 -9.766 1 85.69 316 ALA A CA 1
ATOM 2439 C C . ALA A 1 316 ? -14.281 -24.953 -8.57 1 85.69 316 ALA A C 1
ATOM 2441 O O . ALA A 1 316 ? -15.375 -24.406 -8.656 1 85.69 316 ALA A O 1
ATOM 2442 N N . ARG A 1 317 ? -13.797 -25.406 -7.461 1 86.12 317 ARG A N 1
ATOM 2443 C CA . ARG A 1 317 ? -14.641 -25.516 -6.273 1 86.12 317 ARG A CA 1
ATOM 2444 C C . ARG A 1 317 ? -15.047 -24.141 -5.758 1 86.12 317 ARG A C 1
ATOM 2446 O O . ARG A 1 317 ? -16.062 -24 -5.07 1 86.12 317 ARG A O 1
ATOM 2453 N N . VAL A 1 318 ? -14.336 -23.125 -6.098 1 90.88 318 VAL A N 1
ATOM 2454 C CA . VAL A 1 318 ? -14.617 -21.812 -5.512 1 90.88 318 VAL A CA 1
ATOM 2455 C C . VAL A 1 318 ? -15.438 -20.984 -6.492 1 90.88 318 VAL A C 1
ATOM 2457 O O . VAL A 1 318 ? -15.703 -19.797 -6.238 1 90.88 318 VAL A O 1
ATOM 2460 N N . TRP A 1 319 ? -15.875 -21.516 -7.621 1 94.31 319 TRP A N 1
ATOM 2461 C CA . TRP A 1 319 ? -16.562 -20.781 -8.672 1 94.31 319 TRP A CA 1
ATOM 2462 C C . TRP A 1 319 ? -17.828 -20.125 -8.125 1 94.31 319 TRP A C 1
ATOM 2464 O O . TRP A 1 319 ? -18.172 -19 -8.516 1 94.31 319 TRP A O 1
ATOM 2474 N N . PRO A 1 320 ? -18.625 -20.812 -7.199 1 95.19 320 PRO A N 1
ATOM 2475 C CA . PRO A 1 320 ? -19.781 -20.109 -6.641 1 95.19 320 PRO A CA 1
ATOM 2476 C C . PRO A 1 320 ? -19.422 -18.812 -5.945 1 95.19 320 PRO A C 1
ATOM 2478 O O . PRO A 1 320 ? -20.125 -17.812 -6.074 1 95.19 320 PRO A O 1
ATOM 2481 N N . GLU A 1 321 ? -18.312 -18.797 -5.23 1 95.31 321 GLU A N 1
ATOM 2482 C CA . GLU A 1 321 ? -17.875 -17.594 -4.539 1 95.31 321 GLU A CA 1
ATOM 2483 C C . GLU A 1 321 ? -17.438 -16.5 -5.527 1 95.31 321 GLU A C 1
ATOM 2485 O O . GLU A 1 321 ? -17.719 -15.328 -5.32 1 95.31 321 GLU A O 1
ATOM 2490 N N . ILE A 1 322 ? -16.766 -16.859 -6.566 1 96.81 322 ILE A N 1
ATOM 2491 C CA . ILE A 1 322 ? -16.359 -15.922 -7.605 1 96.81 322 ILE A CA 1
ATOM 2492 C C . ILE A 1 322 ? -17.594 -15.32 -8.273 1 96.81 322 ILE A C 1
ATOM 2494 O O . ILE A 1 322 ? -17.656 -14.109 -8.492 1 96.81 322 ILE A O 1
ATOM 2498 N N . ALA A 1 323 ? -18.531 -16.234 -8.594 1 98.12 323 ALA A N 1
ATOM 2499 C CA . ALA A 1 323 ? -19.781 -15.773 -9.188 1 98.12 323 ALA A CA 1
ATOM 2500 C C . ALA A 1 323 ? -20.484 -14.766 -8.281 1 98.12 323 ALA A C 1
ATOM 2502 O O . ALA A 1 323 ? -21.016 -13.758 -8.75 1 98.12 323 ALA A O 1
ATOM 2503 N N . LYS A 1 324 ? -20.484 -15.07 -7.02 1 98.25 324 LYS A N 1
ATOM 2504 C CA . LYS A 1 324 ? -21.094 -14.164 -6.051 1 98.25 324 LYS A CA 1
ATOM 2505 C C . LYS A 1 324 ? -20.375 -12.828 -6.008 1 98.25 324 LYS A C 1
ATOM 2507 O O . LYS A 1 324 ? -21 -11.773 -5.957 1 98.25 324 LYS A O 1
ATOM 2512 N N . ALA A 1 325 ? -19.062 -12.812 -6.027 1 98.5 325 ALA A N 1
ATOM 2513 C CA . ALA A 1 325 ? -18.266 -11.586 -6.008 1 98.5 325 ALA A CA 1
ATOM 2514 C C . ALA A 1 325 ? -18.578 -10.711 -7.223 1 98.5 325 ALA A C 1
ATOM 2516 O O . ALA A 1 325 ? -18.734 -9.5 -7.098 1 98.5 325 ALA A O 1
ATOM 2517 N N . ILE A 1 326 ? -18.656 -11.312 -8.398 1 98.69 326 ILE A N 1
ATOM 2518 C CA . ILE A 1 326 ? -18.969 -10.586 -9.625 1 98.69 326 ILE A CA 1
ATOM 2519 C C . ILE A 1 326 ? -20.375 -9.992 -9.523 1 98.69 326 ILE A C 1
ATOM 2521 O O . ILE A 1 326 ? -20.562 -8.805 -9.805 1 98.69 326 ILE A O 1
ATOM 2525 N N . ALA A 1 327 ? -21.328 -10.836 -9.094 1 98.75 327 ALA A N 1
ATOM 2526 C CA . ALA A 1 327 ? -22.734 -10.406 -9.016 1 98.75 327 ALA A CA 1
ATOM 2527 C C . ALA A 1 327 ? -22.891 -9.234 -8.047 1 98.75 327 ALA A C 1
ATOM 2529 O O . ALA A 1 327 ? -23.578 -8.266 -8.352 1 98.75 327 ALA A O 1
ATOM 2530 N N . GLU A 1 328 ? -22.281 -9.352 -6.902 1 98.5 328 GLU A N 1
ATOM 2531 C CA . GLU A 1 328 ? -22.391 -8.289 -5.902 1 98.5 328 GLU A CA 1
ATOM 2532 C C . GLU A 1 328 ? -21.719 -7.008 -6.379 1 98.5 328 GLU A C 1
ATOM 2534 O O . GLU A 1 328 ? -22.266 -5.914 -6.184 1 98.5 328 GLU A O 1
ATOM 2539 N N . ALA A 1 329 ? -20.578 -7.082 -6.965 1 98.69 329 ALA A N 1
ATOM 2540 C CA . ALA A 1 329 ? -19.906 -5.902 -7.52 1 98.69 329 ALA A CA 1
ATOM 2541 C C . ALA A 1 329 ? -20.781 -5.242 -8.594 1 98.69 329 ALA A C 1
ATOM 2543 O O . ALA A 1 329 ? -20.891 -4.016 -8.641 1 98.69 329 ALA A O 1
ATOM 2544 N N . GLU A 1 330 ? -21.328 -6.105 -9.477 1 98.62 330 GLU A N 1
ATOM 2545 C CA . GLU A 1 330 ? -22.219 -5.602 -10.516 1 98.62 330 GLU A CA 1
ATOM 2546 C C . GLU A 1 330 ? -23.406 -4.852 -9.914 1 98.62 330 GLU A C 1
ATOM 2548 O O . GLU A 1 330 ? -23.844 -3.846 -10.469 1 98.62 330 GLU A O 1
ATOM 2553 N N . ALA A 1 331 ? -23.891 -5.355 -8.812 1 98.06 331 ALA A N 1
ATOM 2554 C CA . ALA A 1 331 ? -25.047 -4.762 -8.133 1 98.06 331 ALA A CA 1
ATOM 2555 C C . ALA A 1 331 ? -24.625 -3.559 -7.297 1 98.06 331 ALA A C 1
ATOM 2557 O O . ALA A 1 331 ? -25.453 -2.961 -6.605 1 98.06 331 ALA A O 1
ATOM 2558 N N . GLY A 1 332 ? -23.359 -3.23 -7.215 1 96.69 332 GLY A N 1
ATOM 2559 C CA . GLY A 1 332 ? -22.906 -2.027 -6.535 1 96.69 332 GLY A CA 1
ATOM 2560 C C . GLY A 1 332 ? -22.281 -2.307 -5.188 1 96.69 332 GLY A C 1
ATOM 2561 O O . GLY A 1 332 ? -22.016 -1.381 -4.414 1 96.69 332 GLY A O 1
ATOM 2562 N N . ASN A 1 333 ? -22.078 -3.562 -4.852 1 97.38 333 ASN A N 1
ATOM 2563 C CA . ASN A 1 333 ? -21.406 -3.943 -3.617 1 97.38 333 ASN A CA 1
ATOM 2564 C C . ASN A 1 333 ? -20.062 -4.621 -3.898 1 97.38 333 ASN A C 1
ATOM 2566 O O . ASN A 1 333 ? -20 -5.848 -4.012 1 97.38 333 ASN A O 1
ATOM 2570 N N . PRO A 1 334 ? -18.984 -3.914 -3.855 1 98.19 334 PRO A N 1
ATOM 2571 C CA . PRO A 1 334 ? -17.688 -4.441 -4.273 1 98.19 334 PRO A CA 1
ATOM 2572 C C . PRO A 1 334 ? -16.938 -5.141 -3.141 1 98.19 334 PRO A C 1
ATOM 2574 O O . PRO A 1 334 ? -15.812 -5.598 -3.332 1 98.19 334 PRO A O 1
ATOM 2577 N N . GLN A 1 335 ? -17.5 -5.297 -1.966 1 97.75 335 GLN A N 1
ATOM 2578 C CA . GLN A 1 335 ? -16.781 -5.688 -0.761 1 97.75 335 GLN A CA 1
ATOM 2579 C C . GLN A 1 335 ? -16.172 -7.074 -0.917 1 97.75 335 GLN A C 1
ATOM 2581 O O . GLN A 1 335 ? -14.984 -7.27 -0.619 1 97.75 335 GLN A O 1
ATOM 2586 N N . LEU A 1 336 ? -16.922 -8.062 -1.371 1 98.19 336 LEU A N 1
ATOM 2587 C CA . LEU A 1 336 ? -16.422 -9.43 -1.449 1 98.19 336 LEU A CA 1
ATOM 2588 C C . LEU A 1 336 ? -15.273 -9.539 -2.438 1 98.19 336 LEU A C 1
ATOM 2590 O O . LEU A 1 336 ? -14.25 -10.164 -2.143 1 98.19 336 LEU A O 1
ATOM 2594 N N . ALA A 1 337 ? -15.414 -8.914 -3.633 1 98.44 337 ALA A N 1
ATOM 2595 C CA . ALA A 1 337 ? -14.336 -8.914 -4.617 1 98.44 337 ALA A CA 1
ATOM 2596 C C . ALA A 1 337 ? -13.07 -8.281 -4.047 1 98.44 337 ALA A C 1
ATOM 2598 O O . ALA A 1 337 ? -11.969 -8.797 -4.254 1 98.44 337 ALA A O 1
ATOM 2599 N N . TYR A 1 338 ? -13.25 -7.191 -3.316 1 98.19 338 TYR A N 1
ATOM 2600 C CA . TYR A 1 338 ? -12.117 -6.504 -2.705 1 98.19 338 TYR A CA 1
ATOM 2601 C C . TYR A 1 338 ? -11.438 -7.395 -1.672 1 98.19 338 TYR A C 1
ATOM 2603 O O . TYR A 1 338 ? -10.203 -7.453 -1.613 1 98.19 338 TYR A O 1
ATOM 2611 N N . ASP A 1 339 ? -12.172 -8.109 -0.85 1 96.44 339 ASP A N 1
ATOM 2612 C CA . ASP A 1 339 ? -11.625 -8.992 0.172 1 96.44 339 ASP A CA 1
ATOM 2613 C C . ASP A 1 339 ? -10.875 -10.164 -0.461 1 96.44 339 ASP A C 1
ATOM 2615 O O . ASP A 1 339 ? -9.859 -10.617 0.07 1 96.44 339 ASP A O 1
ATOM 2619 N N . LEU A 1 340 ? -11.438 -10.648 -1.553 1 95 340 LEU A N 1
ATOM 2620 C CA . LEU A 1 340 ? -10.758 -11.742 -2.242 1 95 340 LEU A CA 1
ATOM 2621 C C . LEU A 1 340 ? -9.414 -11.281 -2.795 1 95 340 LEU A C 1
ATOM 2623 O O . LEU A 1 340 ? -8.453 -12.062 -2.838 1 95 340 LEU A O 1
ATOM 2627 N N . GLN A 1 341 ? -9.32 -10.031 -3.197 1 94.81 341 GLN A N 1
ATOM 2628 C CA . GLN A 1 341 ? -8.094 -9.5 -3.783 1 94.81 341 GLN A CA 1
ATOM 2629 C C . GLN A 1 341 ? -7.098 -9.094 -2.701 1 94.81 341 GLN A C 1
ATOM 2631 O O . GLN A 1 341 ? -5.898 -9.336 -2.838 1 94.81 341 GLN A O 1
ATOM 2636 N N . TYR A 1 342 ? -7.547 -8.508 -1.618 1 93.31 342 TYR A N 1
ATOM 2637 C CA . TYR A 1 342 ? -6.637 -7.836 -0.701 1 93.31 342 TYR A CA 1
ATOM 2638 C C . TYR A 1 342 ? -6.629 -8.516 0.662 1 93.31 342 TYR A C 1
ATOM 2640 O O . TYR A 1 342 ? -5.82 -8.18 1.529 1 93.31 342 TYR A O 1
ATOM 2648 N N . GLY A 1 343 ? -7.492 -9.492 0.926 1 89.06 343 GLY A N 1
ATOM 2649 C CA . GLY A 1 343 ? -7.613 -10.133 2.227 1 89.06 343 GLY A CA 1
ATOM 2650 C C . GLY A 1 343 ? -6.32 -10.766 2.705 1 89.06 343 GLY A C 1
ATOM 2651 O O . GLY A 1 343 ? -6.082 -10.875 3.91 1 89.06 343 GLY A O 1
ATOM 2652 N N . GLU A 1 344 ? -5.5 -11.125 1.805 1 82.19 344 GLU A N 1
ATOM 2653 C CA . GLU A 1 344 ? -4.254 -11.789 2.178 1 82.19 344 GLU A CA 1
ATOM 2654 C C . GLU A 1 344 ? -3.309 -10.82 2.885 1 82.19 344 GLU A C 1
ATOM 2656 O O . GLU A 1 344 ? -2.385 -11.25 3.584 1 82.19 344 GLU A O 1
ATOM 2661 N N . PHE A 1 345 ? -3.527 -9.547 2.785 1 83.5 345 PHE A N 1
ATOM 2662 C CA . PHE A 1 345 ? -2.615 -8.547 3.33 1 83.5 345 PHE A CA 1
ATOM 2663 C C . PHE A 1 345 ? -3.023 -8.156 4.746 1 83.5 345 PHE A C 1
ATOM 2665 O O . PHE A 1 345 ? -2.445 -7.242 5.336 1 83.5 345 PHE A O 1
ATOM 2672 N N . VAL A 1 346 ? -4.055 -8.742 5.309 1 76.19 346 VAL A N 1
ATOM 2673 C CA . VAL A 1 346 ? -4.492 -8.461 6.672 1 76.19 346 VAL A CA 1
ATOM 2674 C C . VAL A 1 346 ? -3.34 -8.703 7.645 1 76.19 346 VAL A C 1
ATOM 2676 O O . VAL A 1 346 ? -3.168 -7.953 8.609 1 76.19 346 VAL A O 1
ATOM 2679 N N . GLY A 1 347 ? -2.594 -9.828 7.496 1 64.12 347 GLY A N 1
ATOM 2680 C CA . GLY A 1 347 ? -1.567 -10.234 8.438 1 64.12 347 GLY A CA 1
ATOM 2681 C C . GLY A 1 347 ? -0.251 -9.508 8.242 1 64.12 347 GLY A C 1
ATOM 2682 O O . GLY A 1 347 ? 0.812 -10.039 8.578 1 64.12 347 GLY A O 1
ATOM 2683 N N . LEU A 1 348 ? -0.133 -8.438 7.633 1 57.25 348 LEU A N 1
ATOM 2684 C CA . LEU A 1 348 ? 1.123 -7.715 7.477 1 57.25 348 LEU A CA 1
ATOM 2685 C C . LEU A 1 348 ? 1.816 -7.535 8.82 1 57.25 348 LEU A C 1
ATOM 2687 O O . LEU A 1 348 ? 1.911 -6.414 9.336 1 57.25 348 LEU A O 1
ATOM 2691 N N . GLU A 1 349 ? 1.654 -8.531 9.766 1 52.91 349 GLU A N 1
ATOM 2692 C CA . GLU A 1 349 ? 2.438 -8.422 10.992 1 52.91 349 GLU A CA 1
ATOM 2693 C C . GLU A 1 349 ? 3.871 -8.898 10.773 1 52.91 349 GLU A C 1
ATOM 2695 O O . GLU A 1 349 ? 4.102 -9.906 10.102 1 52.91 349 GLU A O 1
ATOM 2700 N N . PRO A 1 350 ? 4.867 -7.906 10.914 1 45.97 350 PRO A N 1
ATOM 2701 C CA . PRO A 1 350 ? 6.25 -8.391 10.844 1 45.97 350 PRO A CA 1
ATOM 2702 C C . PRO A 1 350 ? 6.488 -9.617 11.727 1 45.97 350 PRO A C 1
ATOM 2704 O O . PRO A 1 350 ? 6.207 -9.586 12.93 1 45.97 350 PRO A O 1
ATOM 2707 N N . ASN A 1 351 ? 6.031 -10.742 11.305 1 45.94 351 ASN A N 1
ATOM 2708 C CA . ASN A 1 351 ? 6.457 -11.852 12.156 1 45.94 351 ASN A CA 1
ATOM 2709 C C . ASN A 1 351 ? 7.961 -12.094 12.055 1 45.94 351 ASN A C 1
ATOM 2711 O O . ASN A 1 351 ? 8.508 -12.18 10.953 1 45.94 351 ASN A O 1
ATOM 2715 N N . ASN A 1 352 ? 8.695 -11.547 13.039 1 43.47 352 ASN A N 1
ATOM 2716 C CA . ASN A 1 352 ? 10.141 -11.734 13.078 1 43.47 352 ASN A CA 1
ATOM 2717 C C . ASN A 1 352 ? 10.523 -13.195 12.867 1 43.47 352 ASN A C 1
ATOM 2719 O O . ASN A 1 352 ? 11.703 -13.547 12.969 1 43.47 352 ASN A O 1
ATOM 2723 N N . GLY A 1 353 ? 9.836 -13.906 12.188 1 42.34 353 GLY A N 1
ATOM 2724 C CA . GLY A 1 353 ? 10.242 -15.195 11.641 1 42.34 353 GLY A CA 1
ATOM 2725 C C . GLY A 1 353 ? 10.375 -16.281 12.695 1 42.34 353 GLY A C 1
ATOM 2726 O O . GLY A 1 353 ? 10.719 -17.422 12.383 1 42.34 353 GLY A O 1
ATOM 2727 N N . ASN A 1 354 ? 10.531 -16.016 13.977 1 42.16 354 ASN A N 1
ATOM 2728 C CA . ASN A 1 354 ? 11.047 -17.062 14.859 1 42.16 354 ASN A CA 1
ATOM 2729 C C . ASN A 1 354 ? 9.938 -18.016 15.289 1 42.16 354 ASN A C 1
ATOM 2731 O O . ASN A 1 354 ? 9.984 -18.562 16.391 1 42.16 354 ASN A O 1
ATOM 2735 N N . GLU A 1 355 ? 9.023 -18.141 14.406 1 45.12 355 GLU A N 1
ATOM 2736 C CA . GLU A 1 355 ? 7.84 -18.734 15.031 1 45.12 355 GLU A CA 1
ATOM 2737 C C . GLU A 1 355 ? 7.945 -20.25 15.086 1 45.12 355 GLU A C 1
ATOM 2739 O O . GLU A 1 355 ? 7.039 -20.922 15.586 1 45.12 355 GLU A O 1
ATOM 2744 N N . ASN A 1 356 ? 9.016 -20.844 14.391 1 45.75 356 ASN A N 1
ATOM 2745 C CA . ASN A 1 356 ? 8.828 -22.281 14.508 1 45.75 356 ASN A CA 1
ATOM 2746 C C . ASN A 1 356 ? 9.969 -22.953 15.266 1 45.75 356 ASN A C 1
ATOM 2748 O O . ASN A 1 356 ? 10.938 -22.281 15.641 1 45.75 356 ASN A O 1
ATOM 2752 N N . VAL A 1 357 ? 9.766 -24.078 15.781 1 41.47 357 VAL A N 1
ATOM 2753 C CA . VAL A 1 357 ? 10.641 -24.906 16.609 1 41.47 357 VAL A CA 1
ATOM 2754 C C . VAL A 1 357 ? 12.016 -25.016 15.961 1 41.47 357 VAL A C 1
ATOM 2756 O O . VAL A 1 357 ? 13.016 -25.281 16.641 1 41.47 357 VAL A O 1
ATOM 2759 N N . PHE A 1 358 ? 12.047 -24.75 14.742 1 47.72 358 PHE A N 1
ATOM 2760 C CA . PHE A 1 358 ? 13.312 -24.938 14.039 1 47.72 358 PHE A CA 1
ATOM 2761 C C . PHE A 1 358 ? 14.047 -23.609 13.875 1 47.72 358 PHE A C 1
ATOM 2763 O O . PHE A 1 358 ? 15.086 -23.547 13.219 1 47.72 358 PHE A O 1
ATOM 2770 N N . ASN A 1 359 ? 13.445 -22.672 14.562 1 45.38 359 ASN A N 1
ATOM 2771 C CA . ASN A 1 359 ? 14.008 -21.328 14.508 1 45.38 359 ASN A CA 1
ATOM 2772 C C . ASN A 1 359 ? 14.094 -20.812 13.078 1 45.38 359 ASN A C 1
ATOM 2774 O O . ASN A 1 359 ? 15.125 -20.281 12.656 1 45.38 359 ASN A O 1
ATOM 2778 N N . ARG A 1 360 ? 13.289 -21.609 12.227 1 55.03 360 ARG A N 1
ATOM 2779 C CA . ARG A 1 360 ? 13.203 -21.125 10.852 1 55.03 360 ARG A CA 1
ATOM 2780 C C . ARG A 1 360 ? 11.867 -20.422 10.594 1 55.03 360 ARG A C 1
ATOM 2782 O O . ARG A 1 360 ? 10.875 -20.719 11.25 1 55.03 360 ARG A O 1
ATOM 2789 N N . TYR A 1 361 ? 12.039 -19.375 9.828 1 53.19 361 TYR A N 1
ATOM 2790 C CA . TYR A 1 361 ? 10.875 -18.562 9.539 1 53.19 361 TYR A CA 1
ATOM 2791 C C . TYR A 1 361 ? 10.086 -19.109 8.359 1 53.19 361 TYR A C 1
ATOM 2793 O O . TYR A 1 361 ? 10.641 -19.344 7.285 1 53.19 361 TYR A O 1
ATOM 2801 N N . MET A 1 362 ? 8.891 -19.781 8.688 1 56.97 362 MET A N 1
ATOM 2802 C CA . MET A 1 362 ? 8.008 -20.094 7.57 1 56.97 362 MET A CA 1
ATOM 2803 C C . MET A 1 362 ? 7.383 -18.828 7 1 56.97 362 MET A C 1
ATOM 2805 O O . MET A 1 362 ? 6.816 -18.016 7.738 1 56.97 362 MET A O 1
ATOM 2809 N N . GLU A 1 363 ? 7.727 -18.578 5.785 1 62.34 363 GLU A N 1
ATOM 2810 C CA . GLU A 1 363 ? 7.09 -17.438 5.129 1 62.34 363 GLU A CA 1
ATOM 2811 C C . GLU A 1 363 ? 5.594 -17.672 4.93 1 62.34 363 GLU A C 1
ATOM 2813 O O . GLU A 1 363 ? 5.195 -18.703 4.387 1 62.34 363 GLU A O 1
ATOM 2818 N N . HIS A 1 364 ? 4.895 -16.906 5.59 1 59.34 364 HIS A N 1
ATOM 2819 C CA . HIS A 1 364 ? 3.449 -17.016 5.418 1 59.34 364 HIS A CA 1
ATOM 2820 C C . HIS A 1 364 ? 3.031 -16.625 4.004 1 59.34 364 HIS A C 1
ATOM 2822 O O . HIS A 1 364 ? 2.062 -17.172 3.467 1 59.34 364 HIS A O 1
ATOM 2828 N N . HIS A 1 365 ? 3.877 -15.742 3.588 1 59.31 365 HIS A N 1
ATOM 2829 C CA . HIS A 1 365 ? 3.582 -15.305 2.23 1 59.31 365 HIS A CA 1
ATOM 2830 C C . HIS A 1 365 ? 4.762 -15.555 1.3 1 59.31 365 HIS A C 1
ATOM 2832 O O . HIS A 1 365 ? 5.914 -15.32 1.675 1 59.31 365 HIS A O 1
ATOM 2838 N N . ARG A 1 366 ? 4.445 -16.266 0.314 1 62.22 366 ARG A N 1
ATOM 2839 C CA . ARG A 1 366 ? 5.484 -16.469 -0.691 1 62.22 366 ARG A CA 1
ATOM 2840 C C . ARG A 1 366 ? 5.84 -15.164 -1.385 1 62.22 366 ARG A C 1
ATOM 2842 O O . ARG A 1 366 ? 4.984 -14.539 -2.018 1 62.22 366 ARG A O 1
ATOM 2849 N N . PRO A 1 367 ? 7.098 -14.883 -1.151 1 67.44 367 PRO A N 1
ATOM 2850 C CA . PRO A 1 367 ? 7.445 -13.664 -1.885 1 67.44 367 PRO A CA 1
ATOM 2851 C C . PRO A 1 367 ? 7.434 -13.859 -3.398 1 67.44 367 PRO A C 1
ATOM 2853 O O . PRO A 1 367 ? 7.965 -14.852 -3.898 1 67.44 367 PRO A O 1
ATOM 2856 N N . VAL A 1 368 ? 6.816 -13 -4.059 1 78 368 VAL A N 1
ATOM 2857 C CA . VAL A 1 368 ? 6.695 -13.023 -5.512 1 78 368 VAL A CA 1
ATOM 2858 C C . VAL A 1 368 ? 8.086 -12.953 -6.148 1 78 368 VAL A C 1
ATOM 2860 O O . VAL A 1 368 ? 8.312 -13.523 -7.219 1 78 368 VAL A O 1
ATOM 2863 N N . VAL A 1 369 ? 9.031 -12.445 -5.391 1 88.06 369 VAL A N 1
ATOM 2864 C CA . VAL A 1 369 ? 10.359 -12.227 -5.941 1 88.06 369 VAL A CA 1
ATOM 2865 C C . VAL A 1 369 ? 11.062 -13.57 -6.152 1 88.06 369 VAL A C 1
ATOM 2867 O O . VAL A 1 369 ? 11.828 -13.727 -7.102 1 88.06 369 VAL A O 1
ATOM 2870 N N . THR A 1 370 ? 10.727 -14.555 -5.316 1 90.81 370 THR A N 1
ATOM 2871 C CA . THR A 1 370 ? 11.32 -15.883 -5.477 1 90.81 370 THR A CA 1
ATOM 2872 C C . THR A 1 370 ? 10.875 -16.516 -6.793 1 90.81 370 THR A C 1
ATOM 2874 O O . THR A 1 370 ? 11.688 -17.125 -7.492 1 90.81 370 THR A O 1
ATOM 2877 N N . THR A 1 371 ? 9.664 -16.328 -7.082 1 92.25 371 THR A N 1
ATOM 2878 C CA . THR A 1 371 ? 9.125 -16.828 -8.344 1 92.25 371 THR A CA 1
ATOM 2879 C C . THR A 1 371 ? 9.859 -16.219 -9.531 1 92.25 371 THR A C 1
ATOM 2881 O O . THR A 1 371 ? 10.281 -16.922 -10.438 1 92.25 371 THR A O 1
ATOM 2884 N N . PHE A 1 372 ? 10.07 -15 -9.477 1 92.44 372 PHE A N 1
ATOM 2885 C CA . PHE A 1 372 ? 10.719 -14.289 -10.57 1 92.44 372 PHE A CA 1
ATOM 2886 C C . PHE A 1 372 ? 12.203 -14.648 -10.648 1 92.44 372 PHE A C 1
ATOM 2888 O O . PHE A 1 372 ? 12.75 -14.805 -11.734 1 92.44 372 PHE A O 1
ATOM 2895 N N . ALA A 1 373 ? 12.812 -14.742 -9.5 1 94.38 373 ALA A N 1
ATOM 2896 C CA . ALA A 1 373 ? 14.234 -15.07 -9.477 1 94.38 373 ALA A CA 1
ATOM 2897 C C . ALA A 1 373 ? 14.5 -16.406 -10.172 1 94.38 373 ALA A C 1
ATOM 2899 O O . ALA A 1 373 ? 15.453 -16.531 -10.953 1 94.38 373 ALA A O 1
ATOM 2900 N N . ILE A 1 374 ? 13.641 -17.359 -9.906 1 95.62 374 ILE A N 1
ATOM 2901 C CA . ILE A 1 374 ? 13.812 -18.688 -10.492 1 95.62 374 ILE A CA 1
ATOM 2902 C C . ILE A 1 374 ? 13.461 -18.656 -11.977 1 95.62 374 ILE A C 1
ATOM 2904 O O . ILE A 1 374 ? 14.258 -19.078 -12.82 1 95.62 374 ILE A O 1
ATOM 2908 N N . ALA A 1 375 ? 12.359 -18.094 -12.312 1 95.19 375 ALA A N 1
ATOM 2909 C CA . ALA A 1 375 ? 11.891 -18.062 -13.695 1 95.19 375 ALA A CA 1
ATOM 2910 C C . ALA A 1 375 ? 12.859 -17.281 -14.594 1 95.19 375 ALA A C 1
ATOM 2912 O O . ALA A 1 375 ? 13.164 -17.719 -15.703 1 95.19 375 ALA A O 1
ATOM 2913 N N . CYS A 1 376 ? 13.289 -16.156 -14.109 1 95.81 376 CYS A N 1
ATOM 2914 C CA . CYS A 1 376 ? 14.188 -15.328 -14.906 1 95.81 376 CYS A CA 1
ATOM 2915 C C . CYS A 1 376 ? 15.562 -15.984 -15.039 1 95.81 376 CYS A C 1
ATOM 2917 O O . CYS A 1 376 ? 16.266 -15.742 -16.016 1 95.81 376 CYS A O 1
ATOM 2919 N N . SER A 1 377 ? 15.922 -16.781 -14.047 1 95.38 377 SER A N 1
ATOM 2920 C CA . SER A 1 377 ? 17.172 -17.547 -14.117 1 95.38 377 SER A CA 1
ATOM 2921 C C . SER A 1 377 ? 17.062 -18.688 -15.133 1 95.38 377 SER A C 1
ATOM 2923 O O . SER A 1 377 ? 18.047 -19.031 -15.797 1 95.38 377 SER A O 1
ATOM 2925 N N . ASP A 1 378 ? 15.938 -19.234 -15.258 1 96.69 378 ASP A N 1
ATOM 2926 C CA . ASP A 1 378 ? 15.727 -20.375 -16.141 1 96.69 378 ASP A CA 1
ATOM 2927 C C . ASP A 1 378 ? 15.648 -19.922 -17.609 1 96.69 378 ASP A C 1
ATOM 2929 O O . ASP A 1 378 ? 16.156 -20.609 -18.5 1 96.69 378 ASP A O 1
ATOM 2933 N N . SER A 1 379 ? 15.031 -18.859 -17.797 1 95.56 379 SER A N 1
ATOM 2934 C CA . SER A 1 379 ? 14.758 -18.422 -19.156 1 95.56 379 SER A CA 1
ATOM 2935 C C . SER A 1 379 ? 15.969 -17.719 -19.766 1 95.56 379 SER A C 1
ATOM 2937 O O . SER A 1 379 ? 16.75 -17.078 -19.047 1 95.56 379 SER A O 1
ATOM 2939 N N . GLU A 1 380 ? 16.062 -17.891 -21.078 1 94.69 380 GLU A N 1
ATOM 2940 C CA . GLU A 1 380 ? 17 -17 -21.766 1 94.69 380 GLU A CA 1
ATOM 2941 C C . GLU A 1 380 ? 16.656 -15.539 -21.531 1 94.69 380 GLU A C 1
ATOM 2943 O O . GLU A 1 380 ? 15.484 -15.18 -21.438 1 94.69 380 GLU A O 1
ATOM 2948 N N . LYS A 1 381 ? 17.672 -14.75 -21.391 1 91.06 381 LYS A N 1
ATOM 2949 C CA . LYS A 1 381 ? 17.422 -13.336 -21.125 1 91.06 381 LYS A CA 1
ATOM 2950 C C . LYS A 1 381 ? 16.547 -12.719 -22.219 1 91.06 381 LYS A C 1
ATOM 2952 O O . LYS A 1 381 ? 16.938 -12.68 -23.391 1 91.06 381 LYS A O 1
ATOM 2957 N N . PRO A 1 382 ? 15.398 -12.281 -21.812 1 92 382 PRO A N 1
ATOM 2958 C CA . PRO A 1 382 ? 14.555 -11.664 -22.828 1 92 382 PRO A CA 1
ATOM 2959 C C . PRO A 1 382 ? 15.094 -10.312 -23.312 1 92 382 PRO A C 1
ATOM 2961 O O . PRO A 1 382 ? 15.711 -9.586 -22.531 1 92 382 PRO A O 1
ATOM 2964 N N . VAL A 1 383 ? 14.812 -10.039 -24.547 1 87.56 383 VAL A N 1
ATOM 2965 C CA . VAL A 1 383 ? 15.188 -8.734 -25.109 1 87.56 383 VAL A CA 1
ATOM 2966 C C . VAL A 1 383 ? 14.336 -7.641 -24.453 1 87.56 383 VAL A C 1
ATOM 2968 O O . VAL A 1 383 ? 13.133 -7.824 -24.25 1 87.56 383 VAL A O 1
ATOM 2971 N N . LEU A 1 384 ? 15.008 -6.637 -24.109 1 86.88 384 LEU A N 1
ATOM 2972 C CA . LEU A 1 384 ? 14.266 -5.496 -23.578 1 86.88 384 LEU A CA 1
ATOM 2973 C C . LEU A 1 384 ? 13.438 -4.828 -24.672 1 86.88 384 LEU A C 1
ATOM 2975 O O . LEU A 1 384 ? 13.977 -4.391 -25.688 1 86.88 384 LEU A O 1
ATOM 2979 N N . LYS A 1 385 ? 12.227 -4.715 -24.484 1 91.62 385 LYS A N 1
ATOM 2980 C CA . LYS A 1 385 ? 11.312 -4.09 -25.438 1 91.62 385 LYS A CA 1
ATOM 2981 C C . LYS A 1 385 ? 11.133 -2.605 -25.141 1 91.62 385 LYS A C 1
ATOM 2983 O O . LYS A 1 385 ? 11.188 -2.193 -23.969 1 91.62 385 LYS A O 1
ATOM 2988 N N . SER A 1 386 ? 10.922 -1.832 -26.234 1 93.75 386 SER A N 1
ATOM 2989 C CA . SER A 1 386 ? 10.469 -0.459 -26.031 1 93.75 386 SER A CA 1
ATOM 2990 C C . SER A 1 386 ? 9.078 -0.42 -25.406 1 93.75 386 SER A C 1
ATOM 2992 O O . SER A 1 386 ? 8.391 -1.442 -25.344 1 93.75 386 SER A O 1
ATOM 2994 N N . LEU A 1 387 ? 8.703 0.757 -24.938 1 92.12 387 LEU A N 1
ATOM 2995 C CA . LEU A 1 387 ? 7.367 0.901 -24.359 1 92.12 387 LEU A CA 1
ATOM 2996 C C . LEU A 1 387 ? 6.293 0.518 -25.375 1 92.12 387 LEU A C 1
ATOM 2998 O O . LEU A 1 387 ? 5.332 -0.177 -25.031 1 92.12 387 LEU A O 1
ATOM 3002 N N . ASP A 1 388 ? 6.5 0.926 -26.578 1 94.75 388 ASP A N 1
ATOM 3003 C CA . ASP A 1 388 ? 5.535 0.613 -27.641 1 94.75 388 ASP A CA 1
ATOM 3004 C C . ASP A 1 388 ? 5.477 -0.891 -27.891 1 94.75 388 ASP A C 1
ATOM 3006 O O . ASP A 1 388 ? 4.391 -1.463 -28.016 1 94.75 388 ASP A O 1
ATOM 3010 N N . GLU A 1 389 ? 6.645 -1.503 -27.969 1 95.44 389 GLU A N 1
ATOM 3011 C CA . GLU A 1 389 ? 6.707 -2.936 -28.25 1 95.44 389 GLU A CA 1
ATOM 3012 C C . GLU A 1 389 ? 6.098 -3.744 -27.109 1 95.44 389 GLU A C 1
ATOM 3014 O O . GLU A 1 389 ? 5.43 -4.754 -27.344 1 95.44 389 GLU A O 1
ATOM 3019 N N . TYR A 1 390 ? 6.367 -3.342 -25.953 1 94.88 390 TYR A N 1
ATOM 3020 C CA . TYR A 1 390 ? 5.809 -4.043 -24.797 1 94.88 390 TYR A CA 1
ATOM 3021 C C . TYR A 1 390 ? 4.297 -3.867 -24.734 1 94.88 390 TYR A C 1
ATOM 3023 O O . TYR A 1 390 ? 3.568 -4.816 -24.422 1 94.88 390 TYR A O 1
ATOM 3031 N N . ALA A 1 391 ? 3.809 -2.615 -24.984 1 94.62 391 ALA A N 1
ATOM 3032 C CA . ALA A 1 391 ? 2.367 -2.387 -25.062 1 94.62 391 ALA A CA 1
ATOM 3033 C C . ALA A 1 391 ? 1.724 -3.287 -26.109 1 94.62 391 ALA A C 1
ATOM 3035 O O . ALA A 1 391 ? 0.665 -3.871 -25.875 1 94.62 391 ALA A O 1
ATOM 3036 N N . ASP A 1 392 ? 2.375 -3.393 -27.266 1 94.44 392 ASP A N 1
ATOM 3037 C CA . ASP A 1 392 ? 1.865 -4.25 -28.328 1 94.44 392 ASP A CA 1
ATOM 3038 C C . ASP A 1 392 ? 1.778 -5.703 -27.859 1 94.44 392 ASP A C 1
ATOM 3040 O O . ASP A 1 392 ? 0.804 -6.398 -28.156 1 94.44 392 ASP A O 1
ATOM 3044 N N . TYR A 1 393 ? 2.818 -6.168 -27.219 1 94 393 TYR A N 1
ATOM 3045 C CA . TYR A 1 393 ? 2.83 -7.52 -26.672 1 94 393 TYR A CA 1
ATOM 3046 C C . TYR A 1 393 ? 1.664 -7.734 -25.719 1 94 393 TYR A C 1
ATOM 3048 O O . TYR A 1 393 ? 0.964 -8.75 -25.797 1 94 393 TYR A O 1
ATOM 3056 N N . ILE A 1 394 ? 1.417 -6.758 -24.844 1 93.19 394 ILE A N 1
ATOM 3057 C CA . ILE A 1 394 ? 0.333 -6.84 -23.875 1 93.19 394 ILE A CA 1
ATOM 3058 C C . ILE A 1 394 ? -1.009 -6.891 -24.594 1 93.19 394 ILE A C 1
ATOM 3060 O O . ILE A 1 394 ? -1.883 -7.688 -24.234 1 93.19 394 ILE A O 1
ATOM 3064 N N . HIS A 1 395 ? -1.16 -6.07 -25.609 1 91.5 395 HIS A N 1
ATOM 3065 C CA . HIS A 1 395 ? -2.393 -6.047 -26.375 1 91.5 395 HIS A CA 1
ATOM 3066 C C . HIS A 1 395 ? -2.613 -7.379 -27.094 1 91.5 395 HIS A C 1
ATOM 3068 O O . HIS A 1 395 ? -3.742 -7.871 -27.172 1 91.5 395 HIS A O 1
ATOM 3074 N N . GLU A 1 396 ? -1.524 -7.879 -27.594 1 90.38 396 GLU A N 1
ATOM 3075 C CA . GLU A 1 396 ? -1.614 -9.164 -28.281 1 90.38 396 GLU A CA 1
ATOM 3076 C C . GLU A 1 396 ? -2.139 -10.25 -27.344 1 90.38 396 GLU A C 1
ATOM 3078 O O . GLU A 1 396 ? -3.053 -11 -27.703 1 90.38 396 GLU A O 1
ATOM 3083 N N . ILE A 1 397 ? -1.597 -10.312 -26.188 1 88.56 397 ILE A N 1
ATOM 3084 C CA . ILE A 1 397 ? -2.031 -11.297 -25.203 1 88.56 397 ILE A CA 1
ATOM 3085 C C . ILE A 1 397 ? -3.494 -11.047 -24.844 1 88.56 397 ILE A C 1
ATOM 3087 O O . ILE A 1 397 ? -4.262 -11.992 -24.656 1 88.56 397 ILE A O 1
ATOM 3091 N N . GLY A 1 398 ? -3.867 -9.773 -24.734 1 83.62 398 GLY A N 1
ATOM 3092 C CA . GLY A 1 398 ? -5.23 -9.398 -24.391 1 83.62 398 GLY A CA 1
ATOM 3093 C C . GLY A 1 398 ? -6.246 -9.844 -25.422 1 83.62 398 GLY A C 1
ATOM 3094 O O . GLY A 1 398 ? -7.422 -10.031 -25.109 1 83.62 398 GLY A O 1
ATOM 3095 N N . THR A 1 399 ? -5.816 -9.992 -26.609 1 83.69 399 THR A N 1
ATOM 3096 C CA . THR A 1 399 ? -6.719 -10.43 -27.672 1 83.69 399 THR A CA 1
ATOM 3097 C C . THR A 1 399 ? -6.957 -11.93 -27.594 1 83.69 399 THR A C 1
ATOM 3099 O O . THR A 1 399 ? -7.984 -12.422 -28.062 1 83.69 399 THR A O 1
ATOM 3102 N N . ILE A 1 400 ? -6.039 -12.594 -26.984 1 81.81 400 ILE A N 1
ATOM 3103 C CA . ILE A 1 400 ? -6.168 -14.039 -26.875 1 81.81 400 ILE A CA 1
ATOM 3104 C C . ILE A 1 400 ? -7.156 -14.391 -25.766 1 81.81 400 ILE A C 1
ATOM 3106 O O . ILE A 1 400 ? -7.961 -15.312 -25.906 1 81.81 400 ILE A O 1
ATOM 3110 N N . THR A 1 401 ? -7.125 -13.641 -24.719 1 82.19 401 THR A N 1
ATOM 3111 C CA . THR A 1 401 ? -8.047 -13.859 -23.609 1 82.19 401 THR A CA 1
ATOM 3112 C C . THR A 1 401 ? -8.242 -12.57 -22.812 1 82.19 401 THR A C 1
ATOM 3114 O O . THR A 1 401 ? -7.312 -11.773 -22.688 1 82.19 401 THR A O 1
ATOM 3117 N N . PRO A 1 402 ? -9.438 -12.344 -22.312 1 76.69 402 PRO A N 1
ATOM 3118 C CA . PRO A 1 402 ? -9.727 -11.094 -21.609 1 76.69 402 PRO A CA 1
ATOM 3119 C C . PRO A 1 402 ? -8.93 -10.938 -20.328 1 76.69 402 PRO A C 1
ATOM 3121 O O . PRO A 1 402 ? -8.828 -9.836 -19.781 1 76.69 402 PRO A O 1
ATOM 3124 N N . ILE A 1 403 ? -8.336 -11.977 -19.859 1 76.75 403 ILE A N 1
ATOM 3125 C CA . ILE A 1 403 ? -7.609 -11.883 -18.594 1 76.75 403 ILE A CA 1
ATOM 3126 C C . ILE A 1 403 ? -6.133 -12.188 -18.828 1 76.75 403 ILE A C 1
ATOM 3128 O O . ILE A 1 403 ? -5.371 -12.344 -17.859 1 76.75 403 ILE A O 1
ATOM 3132 N N . GLY A 1 404 ? -5.781 -12.219 -20.031 1 77.38 404 GLY A N 1
ATOM 3133 C CA . GLY A 1 404 ? -4.453 -12.68 -20.391 1 77.38 404 GLY A CA 1
ATOM 3134 C C . GLY A 1 404 ? -3.365 -11.664 -20.078 1 77.38 404 GLY A C 1
ATOM 3135 O O . GLY A 1 404 ? -2.205 -12.039 -19.891 1 77.38 404 GLY A O 1
ATOM 3136 N N . GLU A 1 405 ? -3.719 -10.328 -19.938 1 81.44 405 GLU A N 1
ATOM 3137 C CA . GLU A 1 405 ? -2.705 -9.289 -19.781 1 81.44 405 GLU A CA 1
ATOM 3138 C C . GLU A 1 405 ? -1.935 -9.469 -18.484 1 81.44 405 GLU A C 1
ATOM 3140 O O . GLU A 1 405 ? -0.816 -8.969 -18.344 1 81.44 405 GLU A O 1
ATOM 3145 N N . ILE A 1 406 ? -2.5 -10.195 -17.562 1 81.88 406 ILE A N 1
ATOM 3146 C CA . ILE A 1 406 ? -1.854 -10.469 -16.281 1 81.88 406 ILE A CA 1
ATOM 3147 C C . ILE A 1 406 ? -0.564 -11.25 -16.516 1 81.88 406 ILE A C 1
ATOM 3149 O O . ILE A 1 406 ? 0.447 -11 -15.859 1 81.88 406 ILE A O 1
ATOM 3153 N N . SER A 1 407 ? -0.546 -12.117 -17.531 1 82.31 407 SER A N 1
ATOM 3154 C CA . SER A 1 407 ? 0.592 -12.984 -17.812 1 82.31 407 SER A CA 1
ATOM 3155 C C . SER A 1 407 ? 1.744 -12.203 -18.438 1 82.31 407 SER A C 1
ATOM 3157 O O . SER A 1 407 ? 2.891 -12.648 -18.406 1 82.31 407 SER A O 1
ATOM 3159 N N . ALA A 1 408 ? 1.429 -11.023 -19 1 87.38 408 ALA A N 1
ATOM 3160 C CA . ALA A 1 408 ? 2.447 -10.227 -19.672 1 87.38 408 ALA A CA 1
ATOM 3161 C C . ALA A 1 408 ? 3.439 -9.641 -18.672 1 87.38 408 ALA A C 1
ATOM 3163 O O . ALA A 1 408 ? 4.516 -9.18 -19.062 1 87.38 408 ALA A O 1
ATOM 3164 N N . MET A 1 409 ? 3.115 -9.703 -17.422 1 85.81 409 MET A N 1
ATOM 3165 C CA . MET A 1 409 ? 3.965 -9.102 -16.406 1 85.81 409 MET A CA 1
ATOM 3166 C C . MET A 1 409 ? 5.25 -9.906 -16.219 1 85.81 409 MET A C 1
ATOM 3168 O O . MET A 1 409 ? 6.309 -9.344 -15.945 1 85.81 409 MET A O 1
ATOM 3172 N N . PHE A 1 410 ? 5.18 -11.227 -16.484 1 85.38 410 PHE A N 1
ATOM 3173 C CA . PHE A 1 410 ? 6.312 -12.109 -16.219 1 85.38 410 PHE A CA 1
ATOM 3174 C C . PHE A 1 410 ? 7.48 -11.781 -17.125 1 85.38 410 PHE A C 1
ATOM 3176 O O . PHE A 1 410 ? 8.594 -11.539 -16.672 1 85.38 410 PHE A O 1
ATOM 3183 N N . PRO A 1 411 ? 7.258 -11.727 -18.453 1 89.94 411 PRO A N 1
ATOM 3184 C CA . PRO A 1 411 ? 8.383 -11.383 -19.312 1 89.94 411 PRO A CA 1
ATOM 3185 C C . PRO A 1 411 ? 8.922 -9.977 -19.078 1 89.94 411 PRO A C 1
ATOM 3187 O O . PRO A 1 411 ? 10.133 -9.75 -19.172 1 89.94 411 PRO A O 1
ATOM 3190 N N . GLY A 1 412 ? 8.039 -9.086 -18.75 1 90.38 412 GLY A N 1
ATOM 3191 C CA . GLY A 1 412 ? 8.469 -7.734 -18.453 1 90.38 412 GLY A CA 1
ATOM 3192 C C . GLY A 1 412 ? 9.398 -7.664 -17.25 1 90.38 412 GLY A C 1
ATOM 3193 O O . GLY A 1 412 ? 10.414 -6.969 -17.281 1 90.38 412 GLY A O 1
ATOM 3194 N N . PHE A 1 413 ? 9.016 -8.367 -16.25 1 92.88 413 PHE A N 1
ATOM 3195 C CA . PHE A 1 413 ? 9.875 -8.406 -15.062 1 92.88 413 PHE A CA 1
ATOM 3196 C C . PHE A 1 413 ? 11.219 -9.039 -15.391 1 92.88 413 PHE A C 1
ATOM 3198 O O . PHE A 1 413 ? 12.266 -8.516 -15 1 92.88 413 PHE A O 1
ATOM 3205 N N . CYS A 1 414 ? 11.227 -10.148 -16.109 1 94.88 414 CYS A N 1
ATOM 3206 C CA . CYS A 1 414 ? 12.453 -10.867 -16.438 1 94.88 414 CYS A CA 1
ATOM 3207 C C . CYS A 1 414 ? 13.367 -10.016 -17.312 1 94.88 414 CYS A C 1
ATOM 3209 O O . CYS A 1 414 ? 14.594 -10.117 -17.219 1 94.88 414 CYS A O 1
ATOM 3211 N N . ALA A 1 415 ? 12.781 -9.18 -18.109 1 93.44 415 ALA A N 1
ATOM 3212 C CA . ALA A 1 415 ? 13.594 -8.281 -18.922 1 93.44 415 ALA A CA 1
ATOM 3213 C C . ALA A 1 415 ? 14.383 -7.312 -18.047 1 93.44 415 ALA A C 1
ATOM 3215 O O . ALA A 1 415 ? 15.469 -6.871 -18.422 1 93.44 415 ALA A O 1
ATOM 3216 N N . SER A 1 416 ? 13.852 -7.023 -16.891 1 91.69 416 SER A N 1
ATOM 3217 C CA . SER A 1 416 ? 14.492 -6.086 -15.969 1 91.69 416 SER A CA 1
ATOM 3218 C C . SER A 1 416 ? 15.445 -6.805 -15.016 1 91.69 416 SER A C 1
ATOM 3220 O O . SER A 1 416 ? 16.203 -6.164 -14.297 1 91.69 416 SER A O 1
ATOM 3222 N N . TRP A 1 417 ? 15.383 -8.133 -14.953 1 94.69 417 TRP A N 1
ATOM 3223 C CA . TRP A 1 417 ? 16.188 -8.93 -14.031 1 94.69 417 TRP A CA 1
ATOM 3224 C C . TRP A 1 417 ? 17.641 -8.969 -14.469 1 94.69 417 TRP A C 1
ATOM 3226 O O . TRP A 1 417 ? 17.938 -9.336 -15.602 1 94.69 417 TRP A O 1
ATOM 3236 N N . LYS A 1 418 ? 18.578 -8.648 -13.562 1 90.56 418 LYS A N 1
ATOM 3237 C CA . LYS A 1 418 ? 19.969 -8.445 -13.961 1 90.56 418 LYS A CA 1
ATOM 3238 C C . LYS A 1 418 ? 20.844 -9.633 -13.539 1 90.56 418 LYS A C 1
ATOM 3240 O O . LYS A 1 418 ? 21.984 -9.75 -13.984 1 90.56 418 LYS A O 1
ATOM 3245 N N . ILE A 1 419 ? 20.391 -10.492 -12.75 1 95.12 419 ILE A N 1
ATOM 3246 C CA . ILE A 1 419 ? 21.203 -11.578 -12.203 1 95.12 419 ILE A CA 1
ATOM 3247 C C . ILE A 1 419 ? 21.062 -12.82 -13.078 1 95.12 419 ILE A C 1
ATOM 3249 O O . ILE A 1 419 ? 19.938 -13.219 -13.422 1 95.12 419 ILE A O 1
ATOM 3253 N N . ARG A 1 420 ? 22.172 -13.43 -13.406 1 94.94 420 ARG A N 1
ATOM 3254 C CA . ARG A 1 420 ? 22.141 -14.641 -14.219 1 94.94 420 ARG A CA 1
ATOM 3255 C C . ARG A 1 420 ? 22.703 -15.828 -13.438 1 94.94 420 ARG A C 1
ATOM 3257 O O . ARG A 1 420 ? 23.641 -15.68 -12.664 1 94.94 420 ARG A O 1
ATOM 3264 N N . PRO A 1 421 ? 22.062 -16.984 -13.727 1 94.94 421 PRO A N 1
ATOM 3265 C CA . PRO A 1 421 ? 22.547 -18.172 -13.016 1 94.94 421 PRO A CA 1
ATOM 3266 C C . PRO A 1 421 ? 23.875 -18.688 -13.547 1 94.94 421 PRO A C 1
ATOM 3268 O O . PRO A 1 421 ? 24.188 -18.484 -14.719 1 94.94 421 PRO A O 1
ATOM 3271 N N . SER A 1 422 ? 24.625 -19.344 -12.68 1 92.44 422 SER A N 1
ATOM 3272 C CA . SER A 1 422 ? 25.891 -19.938 -13.102 1 92.44 422 SER A CA 1
ATOM 3273 C C . SER A 1 422 ? 25.656 -21.219 -13.906 1 92.44 422 SER A C 1
ATOM 3275 O O . SER A 1 422 ? 26.547 -21.656 -14.648 1 92.44 422 SER A O 1
ATOM 3277 N N . GLN A 1 423 ? 24.516 -21.828 -13.727 1 93.25 423 GLN A N 1
ATOM 3278 C CA . GLN A 1 423 ? 24.125 -23 -14.516 1 93.25 423 GLN A CA 1
ATOM 3279 C C . GLN A 1 423 ? 22.656 -22.938 -14.883 1 93.25 423 GLN A C 1
ATOM 3281 O O . GLN A 1 423 ? 21.812 -22.594 -14.047 1 93.25 423 GLN A O 1
ATOM 3286 N N . ARG A 1 424 ? 22.391 -23.281 -16.109 1 94.44 424 ARG A N 1
ATOM 3287 C CA . ARG A 1 424 ? 21.031 -23.375 -16.641 1 94.44 424 ARG A CA 1
ATOM 3288 C C . ARG A 1 424 ? 20.922 -24.5 -17.656 1 94.44 424 ARG A C 1
ATOM 3290 O O . ARG A 1 424 ? 21.922 -24.922 -18.234 1 94.44 424 ARG A O 1
ATOM 3297 N N . TYR A 1 425 ? 19.75 -25.016 -17.734 1 96.06 425 TYR A N 1
ATOM 3298 C CA . TYR A 1 425 ? 19.516 -26.047 -18.75 1 96.06 425 TYR A CA 1
ATOM 3299 C C . TYR A 1 425 ? 18.906 -25.438 -20 1 96.06 425 TYR A C 1
ATOM 3301 O O . TYR A 1 425 ? 17.797 -24.922 -19.969 1 96.06 425 TYR A O 1
ATOM 3309 N N . ASP A 1 426 ? 19.531 -25.594 -21.109 1 91.25 426 ASP A N 1
ATOM 3310 C CA . ASP A 1 426 ? 19.109 -24.938 -22.344 1 91.25 426 ASP A CA 1
ATOM 3311 C C . ASP A 1 426 ? 18.609 -25.969 -23.359 1 91.25 426 ASP A C 1
ATOM 3313 O O . ASP A 1 426 ? 18.188 -25.594 -24.453 1 91.25 426 ASP A O 1
ATOM 3317 N N . GLY A 1 427 ? 18.625 -27.234 -22.984 1 93.25 427 GLY A N 1
ATOM 3318 C CA . GLY A 1 427 ? 18.219 -28.297 -23.906 1 93.25 427 GLY A CA 1
ATOM 3319 C C . GLY A 1 427 ? 19.234 -29.422 -23.969 1 93.25 427 GLY A C 1
ATOM 3320 O O . GLY A 1 427 ? 20.297 -29.344 -23.344 1 93.25 427 GLY A O 1
ATOM 3321 N N . PRO A 1 428 ? 18.969 -30.438 -24.688 1 96.56 428 PRO A N 1
ATOM 3322 C CA . PRO A 1 428 ? 17.875 -30.516 -25.656 1 96.56 428 PRO A CA 1
ATOM 3323 C C . PRO A 1 428 ? 16.5 -30.688 -25 1 96.56 428 PRO A C 1
ATOM 3325 O O . PRO A 1 428 ? 16.422 -31.141 -23.859 1 96.56 428 PRO A O 1
ATOM 3328 N N . TRP A 1 429 ? 15.422 -30.297 -25.844 1 96.38 429 TRP A N 1
ATOM 3329 C CA . TRP A 1 429 ? 14.055 -30.406 -25.344 1 96.38 429 TRP A CA 1
ATOM 3330 C C . TRP A 1 429 ? 13.234 -31.375 -26.203 1 96.38 429 TRP A C 1
ATOM 3332 O O . TRP A 1 429 ? 12.094 -31.688 -25.859 1 96.38 429 TRP A O 1
ATOM 3342 N N . THR A 1 430 ? 13.828 -31.875 -27.25 1 96.62 430 THR A N 1
ATOM 3343 C CA . THR A 1 430 ? 13.148 -32.844 -28.094 1 96.62 430 THR A CA 1
ATOM 3344 C C . THR A 1 430 ? 14.062 -34.031 -28.422 1 96.62 430 THR A C 1
ATOM 3346 O O . THR A 1 430 ? 15.289 -33.906 -28.328 1 96.62 430 THR A O 1
ATOM 3349 N N . VAL A 1 431 ? 13.406 -35.094 -28.781 1 96.81 431 VAL A N 1
ATOM 3350 C CA . VAL A 1 431 ? 14.18 -36.281 -29.172 1 96.81 431 VAL A CA 1
ATOM 3351 C C . VAL A 1 431 ? 14.992 -35.969 -30.422 1 96.81 431 VAL A C 1
ATOM 3353 O O . VAL A 1 431 ? 16.125 -36.406 -30.562 1 96.81 431 VAL A O 1
ATOM 3356 N N . GLU A 1 432 ? 14.461 -35.156 -31.297 1 95.25 432 GLU A N 1
ATOM 3357 C CA . GLU A 1 432 ? 15.156 -34.75 -32.531 1 95.25 432 GLU A CA 1
ATOM 3358 C C . GLU A 1 432 ? 16.422 -33.969 -32.188 1 95.25 432 GLU A C 1
ATOM 3360 O O . GLU A 1 432 ? 17.422 -34.062 -32.906 1 95.25 432 GLU A O 1
ATOM 3365 N N . GLU A 1 433 ? 16.406 -33.25 -31.094 1 95.81 433 GLU A N 1
ATOM 3366 C CA . GLU A 1 433 ? 17.531 -32.406 -30.703 1 95.81 433 GLU A CA 1
ATOM 3367 C C . GLU A 1 433 ? 18.531 -33.188 -29.844 1 95.81 433 GLU A C 1
ATOM 3369 O O . GLU A 1 433 ? 19.609 -32.719 -29.531 1 95.81 433 GLU A O 1
ATOM 3374 N N . GLY A 1 434 ? 18.156 -34.375 -29.406 1 96.12 434 GLY A N 1
ATOM 3375 C CA . GLY A 1 434 ? 19.109 -35.188 -28.672 1 96.12 434 GLY A CA 1
ATOM 3376 C C . GLY A 1 434 ? 18.609 -35.625 -27.312 1 96.12 434 GLY A C 1
ATOM 3377 O O . GLY A 1 434 ? 19.375 -36.125 -26.484 1 96.12 434 GLY A O 1
ATOM 3378 N N . LEU A 1 435 ? 17.375 -35.344 -27.031 1 96.44 435 LEU A N 1
ATOM 3379 C CA . LEU A 1 435 ? 16.797 -35.812 -25.766 1 96.44 435 LEU A CA 1
ATOM 3380 C C . LEU A 1 435 ? 16.859 -37.344 -25.672 1 96.44 435 LEU A C 1
ATOM 3382 O O . LEU A 1 435 ? 16.469 -38.031 -26.609 1 96.44 435 LEU A O 1
ATOM 3386 N N . LYS A 1 436 ? 17.344 -37.875 -24.531 1 96.88 436 LYS A N 1
ATOM 3387 C CA . LYS A 1 436 ? 17.5 -39.312 -24.344 1 96.88 436 LYS A CA 1
ATOM 3388 C C . LYS A 1 436 ? 16.234 -39.938 -23.781 1 96.88 436 LYS A C 1
ATOM 3390 O O . LYS A 1 436 ? 15.445 -39.25 -23.109 1 96.88 436 LYS A O 1
ATOM 3395 N N . LYS A 1 437 ? 16.141 -41.188 -24.109 1 97.69 437 LYS A N 1
ATOM 3396 C CA . LYS A 1 437 ? 15 -41.969 -23.594 1 97.69 437 LYS A CA 1
ATOM 3397 C C . LYS A 1 437 ? 15.062 -42.094 -22.078 1 97.69 437 LYS A C 1
ATOM 3399 O O . LYS A 1 437 ? 16.125 -42.375 -21.531 1 97.69 437 LYS A O 1
ATOM 3404 N N . THR A 1 438 ? 13.977 -41.875 -21.406 1 98.5 438 THR A N 1
ATOM 3405 C CA . THR A 1 438 ? 13.914 -42.062 -19.969 1 98.5 438 THR A CA 1
ATOM 3406 C C . THR A 1 438 ? 13.875 -43.531 -19.594 1 98.5 438 THR A C 1
ATOM 3408 O O . THR A 1 438 ? 13.445 -44.375 -20.406 1 98.5 438 THR A O 1
ATOM 3411 N N . ARG A 1 439 ? 14.305 -43.844 -18.375 1 98.31 439 ARG A N 1
ATOM 3412 C CA . ARG A 1 439 ? 14.289 -45.219 -17.891 1 98.31 439 ARG A CA 1
ATOM 3413 C C . ARG A 1 439 ? 12.883 -45.812 -17.922 1 98.31 439 ARG A C 1
ATOM 3415 O O . ARG A 1 439 ? 12.672 -46.938 -18.391 1 98.31 439 ARG A O 1
ATOM 3422 N N . PHE A 1 440 ? 11.969 -45.125 -17.375 1 98.06 440 PHE A N 1
ATOM 3423 C CA . PHE A 1 440 ? 10.547 -45.438 -17.438 1 98.06 440 PHE A CA 1
ATOM 3424 C C . PHE A 1 440 ? 9.758 -44.25 -17.984 1 98.06 440 PHE A C 1
ATOM 3426 O O . PHE A 1 440 ? 10.219 -43.094 -17.922 1 98.06 440 PHE A O 1
ATOM 3433 N N . PRO A 1 441 ? 8.586 -44.5 -18.562 1 98.12 441 PRO A N 1
ATOM 3434 C CA . PRO A 1 441 ? 7.828 -43.375 -19.172 1 98.12 441 PRO A CA 1
ATOM 3435 C C . PRO A 1 441 ? 7.309 -42.406 -18.125 1 98.12 441 PRO A C 1
ATOM 3437 O O . PRO A 1 441 ? 6.898 -42.781 -17.031 1 98.12 441 PRO A O 1
ATOM 3440 N N . ILE A 1 442 ? 7.316 -41.125 -18.531 1 98.75 442 ILE A N 1
ATOM 3441 C CA . ILE A 1 442 ? 6.68 -40.062 -17.766 1 98.75 442 ILE A CA 1
ATOM 3442 C C . ILE A 1 442 ? 5.176 -40.062 -18.047 1 98.75 442 ILE A C 1
ATOM 3444 O O . ILE A 1 442 ? 4.746 -40.219 -19.188 1 98.75 442 ILE A O 1
ATOM 3448 N N . LEU A 1 443 ? 4.367 -39.938 -17.031 1 98.81 443 LEU A N 1
ATOM 3449 C CA . LEU A 1 443 ? 2.932 -39.719 -17.219 1 98.81 443 LEU A CA 1
ATOM 3450 C C . LEU A 1 443 ? 2.559 -38.25 -17.109 1 98.81 443 LEU A C 1
ATOM 3452 O O . LEU A 1 443 ? 2.494 -37.719 -16 1 98.81 443 LEU A O 1
ATOM 3456 N N . TYR A 1 444 ? 2.305 -37.625 -18.234 1 98.69 444 TYR A N 1
ATOM 3457 C CA . TYR A 1 444 ? 1.754 -36.281 -18.266 1 98.69 444 TYR A CA 1
ATOM 3458 C C . TYR A 1 444 ? 0.236 -36.312 -18.141 1 98.69 444 TYR A C 1
ATOM 3460 O O . TYR A 1 444 ? -0.44 -37.062 -18.828 1 98.69 444 TYR A O 1
ATOM 3468 N N . THR A 1 445 ? -0.293 -35.562 -17.219 1 98.56 445 THR A N 1
ATOM 3469 C CA . THR A 1 445 ? -1.736 -35.406 -17.062 1 98.56 445 THR A CA 1
ATOM 3470 C C . THR A 1 445 ? -2.176 -33.969 -17.25 1 98.56 445 THR A C 1
ATOM 3472 O O . THR A 1 445 ? -1.47 -33.031 -16.859 1 98.56 445 THR A O 1
ATOM 3475 N N . SER A 1 446 ? -3.262 -33.75 -17.922 1 98.06 446 SER A N 1
ATOM 3476 C CA . SER A 1 446 ? -3.707 -32.406 -18.234 1 98.06 446 SER A CA 1
ATOM 3477 C C . SER A 1 446 ? -5.227 -32.312 -18.344 1 98.06 446 SER A C 1
ATOM 3479 O O . SER A 1 446 ? -5.859 -33.25 -18.875 1 98.06 446 SER A O 1
ATOM 3481 N N . LEU A 1 447 ? -5.754 -31.266 -17.812 1 96.88 447 LEU A N 1
ATOM 3482 C CA . LEU A 1 447 ? -7.129 -30.906 -18.141 1 96.88 447 LEU A CA 1
ATOM 3483 C C . LEU A 1 447 ? -7.223 -30.375 -19.562 1 96.88 447 LEU A C 1
ATOM 3485 O O . LEU A 1 447 ? -6.234 -29.891 -20.125 1 96.88 447 LEU A O 1
ATOM 3489 N N . ASP A 1 448 ? -8.383 -30.547 -20.141 1 97.31 448 ASP A N 1
ATOM 3490 C CA . ASP A 1 448 ? -8.555 -30.031 -21.484 1 97.31 448 ASP A CA 1
ATOM 3491 C C . ASP A 1 448 ? -8.953 -28.547 -21.453 1 97.31 448 ASP A C 1
ATOM 3493 O O . ASP A 1 448 ? -9.008 -27.891 -22.484 1 97.31 448 ASP A O 1
ATOM 3497 N N . ALA A 1 449 ? -9.242 -28 -20.234 1 96.38 449 ALA A N 1
ATOM 3498 C CA . ALA A 1 449 ? -9.539 -26.594 -20.062 1 96.38 449 ALA A CA 1
ATOM 3499 C C . ALA A 1 449 ? -8.859 -26.031 -18.812 1 96.38 449 ALA A C 1
ATOM 3501 O O . ALA A 1 449 ? -9.523 -25.672 -17.844 1 96.38 449 ALA A O 1
ATOM 3502 N N . ASP A 1 450 ? -7.605 -25.953 -18.859 1 95.19 450 ASP A N 1
ATOM 3503 C CA . ASP A 1 450 ? -6.77 -25.359 -17.828 1 95.19 450 ASP A CA 1
ATOM 3504 C C . ASP A 1 450 ? -6.375 -23.922 -18.203 1 95.19 450 ASP A C 1
ATOM 3506 O O . ASP A 1 450 ? -5.738 -23.703 -19.234 1 95.19 450 ASP A O 1
ATOM 3510 N N . PRO A 1 451 ? -6.703 -22.969 -17.375 1 92.31 451 PRO A N 1
ATOM 3511 C CA . PRO A 1 451 ? -6.492 -21.578 -17.75 1 92.31 451 PRO A CA 1
ATOM 3512 C C . PRO A 1 451 ? -5.027 -21.156 -17.656 1 92.31 451 PRO A C 1
ATOM 3514 O O . PRO A 1 451 ? -4.672 -20.047 -18.078 1 92.31 451 PRO A O 1
ATOM 3517 N N . VAL A 1 452 ? -4.109 -21.969 -17.219 1 90.94 452 VAL A N 1
ATOM 3518 C CA . VAL A 1 452 ? -2.721 -21.594 -16.953 1 90.94 452 VAL A CA 1
ATOM 3519 C C . VAL A 1 452 ? -1.787 -22.469 -17.781 1 90.94 452 VAL A C 1
ATOM 3521 O O . VAL A 1 452 ? -0.759 -22 -18.281 1 90.94 452 VAL A O 1
ATOM 3524 N N . THR A 1 453 ? -2.123 -23.75 -17.781 1 95.12 453 THR A N 1
ATOM 3525 C CA . THR A 1 453 ? -1.345 -24.734 -18.531 1 95.12 453 THR A CA 1
ATOM 3526 C C . THR A 1 453 ? -2.236 -25.5 -19.5 1 95.12 453 THR A C 1
ATOM 3528 O O . THR A 1 453 ? -2.715 -26.594 -19.188 1 95.12 453 THR A O 1
ATOM 3531 N N . PRO A 1 454 ? -2.314 -25.031 -20.703 1 96.38 454 PRO A N 1
ATOM 3532 C CA . PRO A 1 454 ? -3.273 -25.594 -21.656 1 96.38 454 PRO A CA 1
ATOM 3533 C C . PRO A 1 454 ? -2.887 -26.984 -22.125 1 96.38 454 PRO A C 1
ATOM 3535 O O . PRO A 1 454 ? -1.72 -27.375 -22.031 1 96.38 454 PRO A O 1
ATOM 3538 N N . LEU A 1 455 ? -3.861 -27.734 -22.594 1 98.19 455 LEU A N 1
ATOM 3539 C CA . LEU A 1 455 ? -3.656 -29.078 -23.109 1 98.19 455 LEU A CA 1
ATOM 3540 C C . LEU A 1 455 ? -2.582 -29.094 -24.188 1 98.19 455 LEU A C 1
ATOM 3542 O O . LEU A 1 455 ? -1.819 -30.047 -24.312 1 98.19 455 LEU A O 1
ATOM 3546 N N . SER A 1 456 ? -2.508 -28.031 -24.984 1 97.88 456 SER A N 1
ATOM 3547 C CA . SER A 1 456 ? -1.53 -27.953 -26.062 1 97.88 456 SER A CA 1
ATOM 3548 C C . SER A 1 456 ? -0.106 -28.062 -25.531 1 97.88 456 SER A C 1
ATOM 3550 O O . SER A 1 456 ? 0.772 -28.609 -26.188 1 97.88 456 SER A O 1
ATOM 3552 N N . ALA A 1 457 ? 0.138 -27.531 -24.375 1 98.06 457 ALA A N 1
ATOM 3553 C CA . ALA A 1 457 ? 1.463 -27.625 -23.781 1 98.06 457 ALA A CA 1
ATOM 3554 C C . ALA A 1 457 ? 1.802 -29.078 -23.438 1 98.06 457 ALA A C 1
ATOM 3556 O O . ALA A 1 457 ? 2.932 -29.516 -23.641 1 98.06 457 ALA A O 1
ATOM 3557 N N . ALA A 1 458 ? 0.839 -29.781 -22.891 1 98.38 458 ALA A N 1
ATOM 3558 C CA . ALA A 1 458 ? 1.043 -31.203 -22.578 1 98.38 458 ALA A CA 1
ATOM 3559 C C . ALA A 1 458 ? 1.327 -32 -23.844 1 98.38 458 ALA A C 1
ATOM 3561 O O . ALA A 1 458 ? 2.234 -32.844 -23.875 1 98.38 458 ALA A O 1
ATOM 3562 N N . GLN A 1 459 ? 0.543 -31.766 -24.828 1 98 459 GLN A N 1
ATOM 3563 C CA . GLN A 1 459 ? 0.726 -32.438 -26.109 1 98 459 GLN A CA 1
ATOM 3564 C C . GLN A 1 459 ? 2.113 -32.188 -26.688 1 98 459 GLN A C 1
ATOM 3566 O O . GLN A 1 459 ? 2.768 -33.094 -27.203 1 98 459 GLN A O 1
ATOM 3571 N N . LYS A 1 460 ? 2.504 -30.938 -26.562 1 97.69 460 LYS A N 1
ATOM 3572 C CA . LYS A 1 460 ? 3.832 -30.578 -27.047 1 97.69 460 LYS A CA 1
ATOM 3573 C C . LYS A 1 460 ? 4.922 -31.312 -26.281 1 97.69 460 LYS A C 1
ATOM 3575 O O . LYS A 1 460 ? 5.859 -31.844 -26.891 1 97.69 460 LYS A O 1
ATOM 3580 N N . MET A 1 461 ? 4.836 -31.406 -24.984 1 98.12 461 MET A N 1
ATOM 3581 C CA . MET A 1 461 ? 5.859 -32.062 -24.172 1 98.12 461 MET A CA 1
ATOM 3582 C C . MET A 1 461 ? 5.91 -33.562 -24.453 1 98.12 461 MET A C 1
ATOM 3584 O O . MET A 1 461 ? 6.988 -34.156 -24.516 1 98.12 461 MET A O 1
ATOM 3588 N N . VAL A 1 462 ? 4.754 -34.219 -24.594 1 97.94 462 VAL A N 1
ATOM 3589 C CA . VAL A 1 462 ? 4.711 -35.625 -24.922 1 97.94 462 VAL A CA 1
ATOM 3590 C C . VAL A 1 462 ? 5.379 -35.875 -26.266 1 97.94 462 VAL A C 1
ATOM 3592 O O . VAL A 1 462 ? 6.168 -36.812 -26.406 1 97.94 462 VAL A O 1
ATOM 3595 N N . LYS A 1 463 ? 5.039 -35.062 -27.234 1 97.44 463 LYS A N 1
ATOM 3596 C CA . LYS A 1 463 ? 5.672 -35.156 -28.547 1 97.44 463 LYS A CA 1
ATOM 3597 C C . LYS A 1 463 ? 7.18 -34.969 -28.438 1 97.44 463 LYS A C 1
ATOM 3599 O O . LYS A 1 463 ? 7.945 -35.688 -29.094 1 97.44 463 LYS A O 1
ATOM 3604 N N . SER A 1 464 ? 7.594 -34.031 -27.672 1 97.62 464 SER A N 1
ATOM 3605 C CA . SER A 1 464 ? 9.008 -33.719 -27.5 1 97.62 464 SER A CA 1
ATOM 3606 C C . SER A 1 464 ? 9.781 -34.906 -26.938 1 97.62 464 SER A C 1
ATOM 3608 O O . SER A 1 464 ? 10.867 -35.219 -27.406 1 97.62 464 SER A O 1
ATOM 3610 N N . PHE A 1 465 ? 9.273 -35.562 -25.906 1 97.62 465 PHE A N 1
ATOM 3611 C CA . PHE A 1 465 ? 9.953 -36.656 -25.25 1 97.62 465 PHE A CA 1
ATOM 3612 C C . PHE A 1 465 ? 9.781 -37.938 -26.031 1 97.62 465 PHE A C 1
ATOM 3614 O O . PHE A 1 465 ? 10.562 -38.875 -25.859 1 97.62 465 PHE A O 1
ATOM 3621 N N . GLY A 1 466 ? 8.734 -38 -26.844 1 96.25 466 GLY A N 1
ATOM 3622 C CA . GLY A 1 466 ? 8.477 -39.188 -27.656 1 96.25 466 GLY A CA 1
ATOM 3623 C C . GLY A 1 466 ? 7.664 -40.25 -26.922 1 96.25 466 GLY A C 1
ATOM 3624 O O . GLY A 1 466 ? 7.652 -40.281 -25.688 1 96.25 466 GLY A O 1
ATOM 3625 N N . ASN A 1 467 ? 7.027 -41.188 -27.578 1 92.12 467 ASN A N 1
ATOM 3626 C CA . ASN A 1 467 ? 6.059 -42.125 -27.062 1 92.12 467 ASN A CA 1
ATOM 3627 C C . ASN A 1 467 ? 6.727 -43.188 -26.188 1 92.12 467 ASN A C 1
ATOM 3629 O O . ASN A 1 467 ? 6.059 -43.875 -25.422 1 92.12 467 ASN A O 1
ATOM 3633 N N . GLN A 1 468 ? 8.023 -43.312 -26.328 1 94.31 468 GLN A N 1
ATOM 3634 C CA . GLN A 1 468 ? 8.719 -44.312 -25.5 1 94.31 468 GLN A CA 1
ATOM 3635 C C . GLN A 1 468 ? 8.992 -43.75 -24.109 1 94.31 468 GLN A C 1
ATOM 3637 O O . GLN A 1 468 ? 9.156 -44.531 -23.156 1 94.31 468 GLN A O 1
ATOM 3642 N N . SER A 1 469 ? 9.023 -42.438 -24.078 1 97.56 469 SER A N 1
ATOM 3643 C CA . SER A 1 469 ? 9.422 -41.844 -22.812 1 97.56 469 SER A CA 1
ATOM 3644 C C . SER A 1 469 ? 8.242 -41.125 -22.156 1 97.56 469 SER A C 1
ATOM 3646 O O . SER A 1 469 ? 8.328 -40.719 -20.984 1 97.56 469 SER A O 1
ATOM 3648 N N . ALA A 1 470 ? 7.137 -40.938 -22.875 1 98 470 ALA A N 1
ATOM 3649 C CA . ALA A 1 470 ? 6.074 -40.125 -22.328 1 98 470 ALA A CA 1
ATOM 3650 C C . ALA A 1 470 ? 4.699 -40.625 -22.75 1 98 470 ALA A C 1
ATOM 3652 O O . ALA A 1 470 ? 4.527 -41.062 -23.891 1 98 470 ALA A O 1
ATOM 3653 N N . ALA A 1 471 ? 3.771 -40.562 -21.859 1 98.12 471 ALA A N 1
ATOM 3654 C CA . ALA A 1 471 ? 2.355 -40.812 -22.109 1 98.12 471 ALA A CA 1
ATOM 3655 C C . ALA A 1 471 ? 1.491 -39.656 -21.625 1 98.12 471 ALA A C 1
ATOM 3657 O O . ALA A 1 471 ? 1.889 -38.906 -20.719 1 98.12 471 ALA A O 1
ATOM 3658 N N . LEU A 1 472 ? 0.322 -39.469 -22.266 1 98.31 472 LEU A N 1
ATOM 3659 C CA . LEU A 1 472 ? -0.578 -38.375 -21.922 1 98.31 472 LEU A CA 1
ATOM 3660 C C . LEU A 1 472 ? -1.929 -38.906 -21.453 1 98.31 472 LEU A C 1
ATOM 3662 O O . LEU A 1 472 ? -2.531 -39.75 -22.125 1 98.31 472 LEU A O 1
ATOM 3666 N N . LEU A 1 473 ? -2.305 -38.562 -20.312 1 98.56 473 LEU A N 1
ATOM 3667 C CA . LEU A 1 473 ? -3.676 -38.719 -19.844 1 98.56 473 LEU A CA 1
ATOM 3668 C C . LEU A 1 473 ? -4.43 -37.406 -19.875 1 98.56 473 LEU A C 1
ATOM 3670 O O . LEU A 1 473 ? -4 -36.406 -19.234 1 98.56 473 LEU A O 1
ATOM 3674 N N . VAL A 1 474 ? -5.5 -37.312 -20.609 1 98.5 474 VAL A N 1
ATOM 3675 C CA . VAL A 1 474 ? -6.32 -36.094 -20.672 1 98.5 474 VAL A CA 1
ATOM 3676 C C . VAL A 1 474 ? -7.559 -36.281 -19.797 1 98.5 474 VAL A C 1
ATOM 3678 O O . VAL A 1 474 ? -8.195 -37.344 -19.797 1 98.5 474 VAL A O 1
ATOM 3681 N N . GLN A 1 475 ? -7.773 -35.344 -18.984 1 97.31 475 GLN A N 1
ATOM 3682 C CA . GLN A 1 475 ? -8.992 -35.25 -18.188 1 97.31 475 GLN A CA 1
ATOM 3683 C C . GLN A 1 475 ? -9.875 -34.094 -18.641 1 97.31 475 GLN A C 1
ATOM 3685 O O . GLN A 1 475 ? -9.398 -32.969 -18.781 1 97.31 475 GLN A O 1
ATOM 3690 N N . GLU A 1 476 ? -11.141 -34.438 -18.922 1 96.19 476 GLU A N 1
ATOM 3691 C CA . GLU A 1 476 ? -12.086 -33.344 -19.125 1 96.19 476 GLU A CA 1
ATOM 3692 C C . GLU A 1 476 ? -12.367 -32.625 -17.812 1 96.19 476 GLU A C 1
ATOM 3694 O O . GLU A 1 476 ? -12.492 -33.25 -16.75 1 96.19 476 GLU A O 1
ATOM 3699 N N . GLY A 1 477 ? -12.328 -31.328 -17.922 1 94.62 477 GLY A N 1
ATOM 3700 C CA . GLY A 1 477 ? -12.664 -30.578 -16.719 1 94.62 477 GLY A CA 1
ATOM 3701 C C . GLY A 1 477 ? -12.047 -29.188 -16.703 1 94.62 477 GLY A C 1
ATOM 3702 O O . GLY A 1 477 ? -11.508 -28.719 -17.703 1 94.62 477 GLY A O 1
ATOM 3703 N N . PHE A 1 478 ? -12.281 -28.531 -15.586 1 93.69 478 PHE A N 1
ATOM 3704 C CA . PHE A 1 478 ? -11.891 -27.125 -15.461 1 93.69 478 PHE A CA 1
ATOM 3705 C C . PHE A 1 478 ? -10.992 -26.922 -14.25 1 93.69 478 PHE A C 1
ATOM 3707 O O . PHE A 1 478 ? -11.047 -27.688 -13.289 1 93.69 478 PHE A O 1
ATOM 3714 N N . GLY A 1 479 ? -10.203 -25.797 -14.375 1 92.88 479 GLY A N 1
ATOM 3715 C CA . GLY A 1 479 ? -9.289 -25.438 -13.297 1 92.88 479 GLY A CA 1
ATOM 3716 C C . GLY A 1 479 ? -7.836 -25.703 -13.641 1 92.88 479 GLY A C 1
ATOM 3717 O O . GLY A 1 479 ? -7.5 -25.953 -14.797 1 92.88 479 GLY A O 1
ATOM 3718 N N . HIS A 1 480 ? -6.996 -25.562 -12.625 1 93.88 480 HIS A N 1
ATOM 3719 C CA . HIS A 1 480 ? -5.566 -25.75 -12.844 1 93.88 480 HIS A CA 1
ATOM 3720 C C . HIS A 1 480 ? -5.09 -27.062 -12.25 1 93.88 480 HIS A C 1
ATOM 3722 O O . HIS A 1 480 ? -5.23 -27.297 -11.047 1 93.88 480 HIS A O 1
ATOM 3728 N N . CYS A 1 481 ? -4.535 -27.922 -13.109 1 95.31 481 CYS A N 1
ATOM 3729 C CA . CYS A 1 481 ? -4.133 -29.281 -12.766 1 95.31 481 CYS A CA 1
ATOM 3730 C C . CYS A 1 481 ? -5.348 -30.172 -12.586 1 95.31 481 CYS A C 1
ATOM 3732 O O . CYS A 1 481 ? -6.445 -29.688 -12.305 1 95.31 481 CYS A O 1
ATOM 3734 N N . THR A 1 482 ? -5.25 -31.438 -12.758 1 95 482 THR A N 1
ATOM 3735 C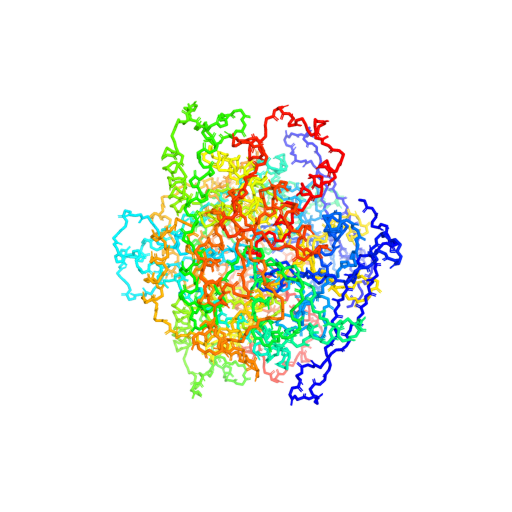 CA . THR A 1 482 ? -6.371 -32.375 -12.797 1 95 482 THR A CA 1
ATOM 3736 C C . THR A 1 482 ? -7.051 -32.438 -11.43 1 95 482 THR A C 1
ATOM 3738 O O . THR A 1 482 ? -8.25 -32.688 -11.344 1 95 482 THR A O 1
ATOM 3741 N N . ILE A 1 483 ? -6.332 -32.125 -10.406 1 91.5 483 ILE A N 1
ATOM 3742 C CA . ILE A 1 483 ? -6.863 -32.281 -9.055 1 91.5 483 ILE A CA 1
ATOM 3743 C C . ILE A 1 483 ? -7.922 -31.203 -8.805 1 91.5 483 ILE A C 1
ATOM 3745 O O . ILE A 1 483 ? -8.719 -31.312 -7.867 1 91.5 483 ILE A O 1
ATOM 3749 N N . SER A 1 484 ? -7.973 -30.172 -9.602 1 91.25 484 SER A N 1
ATOM 3750 C CA . SER A 1 484 ? -8.906 -29.062 -9.406 1 91.25 484 SER A CA 1
ATOM 3751 C C . SER A 1 484 ? -10.336 -29.484 -9.727 1 91.25 484 SER A C 1
ATOM 3753 O O . SER A 1 484 ? -11.289 -28.891 -9.234 1 91.25 484 SER A O 1
ATOM 3755 N N . HIS A 1 485 ? -10.477 -30.375 -10.617 1 91.06 485 HIS A N 1
ATOM 3756 C CA . HIS A 1 485 ? -11.75 -30.984 -10.992 1 91.06 485 HIS A CA 1
ATOM 3757 C C . HIS A 1 485 ? -11.672 -32.5 -10.938 1 91.06 485 HIS A C 1
ATOM 3759 O O . HIS A 1 485 ? -11.531 -33.156 -11.969 1 91.06 485 HIS A O 1
ATOM 3765 N N . PRO A 1 486 ? -11.875 -33.062 -9.82 1 88 486 PRO A N 1
ATOM 3766 C CA . PRO A 1 486 ? -11.492 -34.438 -9.508 1 88 486 PRO A CA 1
ATOM 3767 C C . PRO A 1 486 ? -12.172 -35.469 -10.422 1 88 486 PRO A C 1
ATOM 3769 O O . PRO A 1 486 ? -13.344 -35.312 -10.773 1 88 486 PRO A O 1
ATOM 3772 N N . SER A 1 487 ? -11.477 -36.5 -10.727 1 93.06 487 SER A N 1
ATOM 3773 C CA . SER A 1 487 ? -11.898 -37.688 -11.5 1 93.06 487 SER A CA 1
ATOM 3774 C C . SER A 1 487 ? -11.359 -38.969 -10.898 1 93.06 487 SER A C 1
ATOM 3776 O O . SER A 1 487 ? -10.148 -39.094 -10.688 1 93.06 487 SER A O 1
ATOM 3778 N N . LEU A 1 488 ? -12.266 -39.938 -10.586 1 93.56 488 LEU A N 1
ATOM 3779 C CA . LEU A 1 488 ? -11.828 -41.25 -10.086 1 93.56 488 LEU A CA 1
ATOM 3780 C C . LEU A 1 488 ? -11.016 -41.969 -11.141 1 93.56 488 LEU A C 1
ATOM 3782 O O . LEU A 1 488 ? -10.062 -42.688 -10.812 1 93.56 488 LEU A O 1
ATOM 3786 N N . CYS A 1 489 ? -11.461 -41.781 -12.398 1 95.62 489 CYS A N 1
ATOM 3787 C CA . CYS A 1 489 ? -10.727 -42.375 -13.508 1 95.62 489 CYS A CA 1
ATOM 3788 C C . CYS A 1 489 ? -9.266 -41.969 -13.484 1 95.62 489 CYS A C 1
ATOM 3790 O O . CYS A 1 489 ? -8.367 -42.781 -13.555 1 95.62 489 CYS A O 1
ATOM 3792 N N . THR A 1 490 ? -9 -40.688 -13.383 1 96.94 490 THR A N 1
ATOM 3793 C CA . THR A 1 490 ? -7.641 -40.156 -13.336 1 96.94 490 THR A CA 1
ATOM 3794 C C . THR A 1 490 ? -6.906 -40.656 -12.094 1 96.94 490 THR A C 1
ATOM 3796 O O . THR A 1 490 ? -5.742 -41.031 -12.172 1 96.94 490 THR A O 1
ATOM 3799 N N . ALA A 1 491 ? -7.562 -40.656 -10.922 1 96.19 491 ALA A N 1
ATOM 3800 C CA . ALA A 1 491 ? -6.941 -41.094 -9.68 1 96.19 491 ALA A CA 1
ATOM 3801 C C . ALA A 1 491 ? -6.504 -42.562 -9.789 1 96.19 491 ALA A C 1
ATOM 3803 O O . ALA A 1 491 ? -5.414 -42.906 -9.336 1 96.19 491 ALA A O 1
ATOM 3804 N N . LYS A 1 492 ? -7.32 -43.344 -10.328 1 97.19 492 LYS A N 1
ATOM 3805 C CA . LYS A 1 492 ? -7 -44.75 -10.477 1 97.19 492 LYS A CA 1
ATOM 3806 C C . LYS A 1 492 ? -5.844 -44.969 -11.453 1 97.19 492 LYS A C 1
ATOM 3808 O O . LYS A 1 492 ? -4.984 -45.812 -11.234 1 97.19 492 LYS A O 1
ATOM 3813 N N . ALA A 1 493 ? -5.875 -44.219 -12.523 1 98.06 493 ALA A N 1
ATOM 3814 C CA . ALA A 1 493 ? -4.773 -44.281 -13.477 1 98.06 493 ALA A CA 1
ATOM 3815 C C . ALA A 1 493 ? -3.449 -43.906 -12.82 1 98.06 493 ALA A C 1
ATOM 3817 O O . ALA A 1 493 ? -2.428 -44.562 -13.039 1 98.06 493 ALA A O 1
ATOM 3818 N N . VAL A 1 494 ? -3.441 -42.844 -12.055 1 98.25 494 VAL A N 1
ATOM 3819 C CA . VAL A 1 494 ? -2.248 -42.406 -11.352 1 98.25 494 VAL A CA 1
ATOM 3820 C C . VAL A 1 494 ? -1.803 -43.469 -10.344 1 98.25 494 VAL A C 1
ATOM 3822 O O . VAL A 1 494 ? -0.611 -43.75 -10.234 1 98.25 494 VAL A O 1
ATOM 3825 N N . ARG A 1 495 ? -2.754 -44 -9.602 1 97.94 495 ARG A N 1
ATOM 3826 C CA . ARG A 1 495 ? -2.447 -45.094 -8.672 1 97.94 495 ARG A CA 1
ATOM 3827 C C . ARG A 1 495 ? -1.781 -46.25 -9.391 1 97.94 495 ARG A C 1
ATOM 3829 O O . ARG A 1 495 ? -0.734 -46.75 -8.961 1 97.94 495 ARG A O 1
ATOM 3836 N N . ASP A 1 496 ? -2.436 -46.688 -10.453 1 98.25 496 ASP A N 1
ATOM 3837 C CA . ASP A 1 496 ? -1.906 -47.844 -11.203 1 98.25 496 ASP A CA 1
ATOM 3838 C C . ASP A 1 496 ? -0.501 -47.531 -11.719 1 98.25 496 ASP A C 1
ATOM 3840 O O . ASP A 1 496 ? 0.35 -48.438 -11.758 1 98.25 496 ASP A O 1
ATOM 3844 N N . TYR A 1 497 ? -0.303 -46.375 -12.117 1 98.62 497 TYR A N 1
ATOM 3845 C CA . TYR A 1 497 ? 1.013 -45.969 -12.602 1 98.62 497 TYR A CA 1
ATOM 3846 C C . TYR A 1 497 ? 2.051 -46.062 -11.492 1 98.62 497 TYR A C 1
ATOM 3848 O O . TYR A 1 497 ? 3.115 -46.656 -11.664 1 98.62 497 TYR A O 1
ATOM 3856 N N . PHE A 1 498 ? 1.811 -45.469 -10.344 1 98.69 498 PHE A N 1
ATOM 3857 C CA . PHE A 1 498 ? 2.777 -45.438 -9.258 1 98.69 498 PHE A CA 1
ATOM 3858 C C . PHE A 1 498 ? 2.969 -46.844 -8.664 1 98.69 498 PHE A C 1
ATOM 3860 O O . PHE A 1 498 ? 4.094 -47.25 -8.367 1 98.69 498 PHE A O 1
ATOM 3867 N N . VAL A 1 499 ? 1.888 -47.562 -8.469 1 98.12 499 VAL A N 1
ATOM 3868 C CA . VAL A 1 499 ? 1.918 -48.812 -7.68 1 98.12 499 VAL A CA 1
ATOM 3869 C C . VAL A 1 499 ? 2.299 -49.969 -8.578 1 98.12 499 VAL A C 1
ATOM 3871 O O . VAL A 1 499 ? 3.018 -50.875 -8.148 1 98.12 499 VAL A O 1
ATOM 3874 N N . LYS A 1 500 ? 1.843 -49.906 -9.867 1 97.88 500 LYS A N 1
ATOM 3875 C CA . LYS A 1 500 ? 2.041 -51.062 -10.734 1 97.88 500 LYS A CA 1
ATOM 3876 C C . LYS A 1 500 ? 2.939 -50.719 -11.914 1 97.88 500 LYS A C 1
ATOM 3878 O O . LYS A 1 500 ? 3.381 -51.625 -12.648 1 97.88 500 LYS A O 1
ATOM 3883 N N . GLY A 1 501 ? 3.209 -49.531 -12.125 1 97.31 501 GLY A N 1
ATOM 3884 C CA . GLY A 1 501 ? 3.984 -49.125 -13.281 1 97.31 501 GLY A CA 1
ATOM 3885 C C . GLY A 1 501 ? 3.189 -49.156 -14.578 1 97.31 501 GLY A C 1
ATOM 3886 O O . GLY A 1 501 ? 3.766 -49.156 -15.664 1 97.31 501 GLY A O 1
ATOM 3887 N N . LYS A 1 502 ? 1.894 -49.094 -14.445 1 97.31 502 LYS A N 1
ATOM 3888 C CA . LYS A 1 502 ? 1.028 -49.219 -15.617 1 97.31 502 LYS A CA 1
ATOM 3889 C C . LYS A 1 502 ? 0.743 -47.844 -16.219 1 97.31 502 LYS A C 1
ATOM 3891 O O . LYS A 1 502 ? 0.196 -46.969 -15.547 1 97.31 502 LYS A O 1
ATOM 3896 N N . VAL A 1 503 ? 1.102 -47.688 -17.453 1 96.38 503 VAL A N 1
ATOM 3897 C CA . VAL A 1 503 ? 0.826 -46.469 -18.203 1 96.38 503 VAL A CA 1
ATOM 3898 C C . VAL A 1 503 ? -0.527 -46.594 -18.891 1 96.38 503 VAL A C 1
ATOM 3900 O O . VAL A 1 503 ? -0.836 -47.625 -19.5 1 96.38 503 VAL A O 1
ATOM 3903 N N . PRO A 1 504 ? -1.324 -45.594 -18.766 1 96.62 504 PRO A N 1
ATOM 3904 C CA . PRO A 1 504 ? -2.607 -45.656 -19.469 1 96.62 504 PRO A CA 1
ATOM 3905 C C . PRO A 1 504 ? -2.447 -45.781 -20.984 1 96.62 504 PRO A C 1
ATOM 3907 O O . PRO A 1 504 ? -1.449 -45.344 -21.547 1 96.62 504 PRO A O 1
ATOM 3910 N N . ALA A 1 505 ? -3.441 -46.375 -21.609 1 93.88 505 ALA A N 1
ATOM 3911 C CA . ALA A 1 505 ? -3.43 -46.531 -23.062 1 93.88 505 ALA A CA 1
ATOM 3912 C C . ALA A 1 505 ? -3.439 -45.156 -23.766 1 93.88 505 ALA A C 1
ATOM 3914 O O . ALA A 1 505 ? -4.023 -44.188 -23.25 1 93.88 505 ALA A O 1
ATOM 3915 N N . PRO A 1 506 ? -2.715 -45.125 -24.938 1 92.88 506 PRO A N 1
ATOM 3916 C CA . PRO A 1 506 ? -2.771 -43.875 -25.703 1 92.88 506 PRO A CA 1
ATOM 3917 C C . PRO A 1 506 ? -4.199 -43.406 -25.969 1 92.88 506 PRO A C 1
ATOM 3919 O O . PRO A 1 506 ? -5.055 -44.219 -26.328 1 92.88 506 PRO A O 1
ATOM 3922 N N . GLY A 1 507 ? -4.426 -42.156 -25.672 1 92.44 507 GLY A N 1
ATOM 3923 C CA . GLY A 1 507 ? -5.738 -41.594 -25.953 1 92.44 507 GLY A CA 1
ATOM 3924 C C . GLY A 1 507 ? -6.699 -41.719 -24.781 1 92.44 507 GLY A C 1
ATOM 3925 O O . GLY A 1 507 ? -7.871 -41.344 -24.906 1 92.44 507 GLY A O 1
ATOM 3926 N N . THR A 1 508 ? -6.277 -42.219 -23.672 1 94.25 508 THR A N 1
ATOM 3927 C CA . THR A 1 508 ? -7.133 -42.312 -22.5 1 94.25 508 THR A CA 1
ATOM 3928 C C . THR A 1 508 ? -7.707 -40.969 -22.125 1 94.25 508 THR A C 1
ATOM 3930 O O . THR A 1 508 ? -6.965 -39.969 -22 1 94.25 508 THR A O 1
ATOM 3933 N N . LEU A 1 509 ? -9 -40.906 -22.047 1 96.88 509 LEU A N 1
ATOM 3934 C CA . LEU A 1 509 ? -9.742 -39.719 -21.656 1 96.88 509 LEU A CA 1
ATOM 3935 C C . LEU A 1 509 ? -10.57 -39.969 -20.406 1 96.88 509 LEU A C 1
ATOM 3937 O O . LEU A 1 509 ? -11.375 -40.906 -20.359 1 96.88 509 LEU A O 1
ATOM 3941 N N . CYS A 1 510 ? -10.258 -39.219 -19.375 1 96.62 510 CYS A N 1
ATOM 3942 C CA . CYS A 1 510 ? -11.008 -39.312 -18.125 1 96.62 510 CYS A CA 1
ATOM 3943 C C . CYS A 1 510 ? -12 -38.188 -18 1 96.62 510 CYS A C 1
ATOM 3945 O O . CYS A 1 510 ? -11.758 -37.094 -18.5 1 96.62 510 CYS A O 1
ATOM 3947 N N . LYS A 1 511 ? -13.117 -38.5 -17.375 1 93.62 511 LYS A N 1
ATOM 3948 C CA . LYS A 1 511 ? -14.148 -37.5 -17.125 1 93.62 511 LYS A CA 1
ATOM 3949 C C . LYS A 1 511 ? -14.398 -37.312 -15.625 1 93.62 511 LYS A C 1
ATOM 3951 O O . LYS A 1 511 ? -14.211 -38.25 -14.844 1 93.62 511 LYS A O 1
ATOM 3956 N N . PRO A 1 512 ? -14.719 -36.125 -15.25 1 88.38 512 PRO A N 1
ATOM 3957 C CA . PRO A 1 512 ? -15.102 -35.969 -13.844 1 88.38 512 PRO A CA 1
ATOM 3958 C C . PRO A 1 512 ? -16.391 -36.719 -13.5 1 88.38 512 PRO A C 1
ATOM 3960 O O . PRO A 1 512 ? -17.141 -37.094 -14.398 1 88.38 512 PRO A O 1
ATOM 3963 N N . GLU A 1 513 ? -16.484 -37.25 -12.211 1 73.94 513 GLU A N 1
ATOM 3964 C CA . GLU A 1 513 ? -17.641 -38.062 -11.812 1 73.94 513 GLU A CA 1
ATOM 3965 C C . GLU A 1 513 ? -18.938 -37.281 -12.086 1 73.94 513 GLU A C 1
ATOM 3967 O O . GLU A 1 513 ? -19.938 -37.906 -12.492 1 73.94 513 GLU A O 1
ATOM 3972 N N . ASP A 1 514 ? -19.062 -36.25 -11.312 1 61.91 514 ASP A N 1
ATOM 3973 C CA . ASP A 1 514 ? -20.375 -35.594 -11.391 1 61.91 514 ASP A CA 1
ATOM 3974 C C . ASP A 1 514 ? -20.484 -34.719 -12.633 1 61.91 514 ASP A C 1
ATOM 3976 O O . ASP A 1 514 ? -19.484 -34.094 -13.047 1 61.91 514 ASP A O 1
ATOM 3980 N N . SER A 1 515 ? -21.453 -35.125 -13.57 1 53.38 515 SER A N 1
ATOM 3981 C CA . SER A 1 515 ? -21.844 -34.219 -14.664 1 53.38 515 SER A CA 1
ATOM 3982 C C . SER A 1 515 ? -22.047 -32.812 -14.164 1 53.38 515 SER A C 1
ATOM 3984 O O . SER A 1 515 ? -22.438 -32.594 -13.016 1 53.38 515 SER A O 1
ATOM 3986 N N . ARG A 1 516 ? -21.516 -31.938 -14.852 1 54.62 516 ARG A N 1
ATOM 3987 C CA . ARG A 1 516 ? -21.875 -30.531 -14.711 1 54.62 516 ARG A CA 1
ATOM 3988 C C . ARG A 1 516 ? -23.328 -30.375 -14.297 1 54.62 516 ARG A C 1
ATOM 3990 O O . ARG A 1 516 ? -24.188 -31.141 -14.734 1 54.62 516 ARG A O 1
ATOM 3997 N N . PRO A 1 517 ? -23.562 -29.734 -13.336 1 53.72 517 PRO A N 1
ATOM 3998 C CA . PRO A 1 517 ? -22.891 -28.656 -12.609 1 53.72 517 PRO A CA 1
ATOM 3999 C C . PRO A 1 517 ? -22.516 -29.062 -11.188 1 53.72 517 PRO A C 1
ATOM 4001 O O . PRO A 1 517 ? -21.953 -28.25 -10.438 1 53.72 517 PRO A O 1
ATOM 4004 N N . GLY A 1 518 ? -22.625 -30.219 -10.773 1 67.62 518 GLY A N 1
ATOM 4005 C CA . GLY A 1 518 ? -22.688 -30.5 -9.344 1 67.62 518 GLY A CA 1
ATOM 4006 C C . GLY A 1 518 ? -21.406 -30.172 -8.617 1 67.62 518 GLY A C 1
ATOM 4007 O O . GLY A 1 518 ? -21.406 -29.469 -7.605 1 67.62 518 GLY A O 1
ATOM 4008 N N . TYR A 1 519 ? -20.281 -30.406 -9.125 1 80.38 519 TYR A N 1
ATOM 4009 C CA . TYR A 1 519 ? -19.047 -30.094 -8.422 1 80.38 519 TYR A CA 1
ATOM 4010 C C . TYR A 1 519 ? -18.703 -28.609 -8.562 1 80.38 519 TYR A C 1
ATOM 4012 O O . TYR A 1 519 ? -18.219 -27.984 -7.613 1 80.38 519 TYR A O 1
ATOM 4020 N N . LEU A 1 520 ? -19.031 -28.094 -9.695 1 89 520 LEU A N 1
ATOM 4021 C CA . LEU A 1 520 ? -18.672 -26.719 -10.031 1 89 520 LEU A CA 1
ATOM 4022 C C . LEU A 1 520 ? -19.594 -25.734 -9.328 1 89 520 LEU A C 1
ATOM 4024 O O . LEU A 1 520 ? -19.141 -24.688 -8.867 1 89 520 LEU A O 1
ATOM 4028 N N . PHE A 1 521 ? -20.859 -25.984 -9.273 1 91.06 521 PHE A N 1
ATOM 4029 C CA . PHE A 1 521 ? -21.875 -25.234 -8.555 1 91.06 521 PHE A CA 1
ATOM 4030 C C . PHE A 1 521 ? -22.797 -26.172 -7.781 1 91.06 521 PHE A C 1
ATOM 4032 O O . PHE A 1 521 ? -23.922 -26.438 -8.203 1 91.06 521 PHE A O 1
ATOM 4039 N N . PRO A 1 522 ? -22.281 -26.594 -6.629 1 83.12 522 PRO A N 1
ATOM 4040 C CA . PRO A 1 522 ? -23 -27.656 -5.906 1 83.12 522 PRO A CA 1
ATOM 4041 C C . PRO A 1 522 ? -24.359 -27.203 -5.402 1 83.12 522 PRO A C 1
ATOM 4043 O O . PRO A 1 522 ? -24.531 -26.047 -5.016 1 83.12 522 PRO A O 1
ATOM 4046 N N . GLY A 1 523 ? -25.344 -28 -5.719 1 72.62 523 GLY A N 1
ATOM 4047 C CA . GLY A 1 523 ? -26.656 -27.844 -5.113 1 72.62 523 GLY A CA 1
ATOM 4048 C C . GLY A 1 523 ? -26.875 -28.75 -3.916 1 72.62 523 GLY A C 1
ATOM 4049 O O . GLY A 1 523 ? -25.906 -29.25 -3.322 1 72.62 523 GLY A O 1
ATOM 4050 N N . ASN A 1 524 ? -28.062 -28.703 -3.379 1 59.16 524 ASN A N 1
ATOM 4051 C CA . ASN A 1 524 ? -28.406 -29.562 -2.254 1 59.16 524 ASN A CA 1
ATOM 4052 C C . ASN A 1 524 ? -28.234 -31.047 -2.609 1 59.16 524 ASN A C 1
ATOM 4054 O O . ASN A 1 524 ? -28.375 -31.922 -1.748 1 59.16 524 ASN A O 1
ATOM 4058 N N . GLU A 1 525 ? -28.016 -31.203 -3.891 1 55.06 525 GLU A N 1
ATOM 4059 C CA . GLU A 1 525 ? -28.016 -32.625 -4.246 1 55.06 525 GLU A CA 1
ATOM 4060 C C . GLU A 1 525 ? -26.672 -33.281 -3.906 1 55.06 525 GLU A C 1
ATOM 4062 O O . GLU A 1 525 ? -25.625 -32.781 -4.293 1 55.06 525 GLU A O 1
ATOM 4067 N N . THR A 1 526 ? -26.469 -33.562 -2.693 1 51.06 526 THR A N 1
ATOM 4068 C CA . THR A 1 526 ? -25.266 -34.25 -2.25 1 51.06 526 THR A CA 1
ATOM 4069 C C . THR A 1 526 ? -24.953 -35.438 -3.176 1 51.06 526 THR A C 1
ATOM 4071 O O . THR A 1 526 ? -25.844 -36.219 -3.488 1 51.06 526 THR A O 1
ATOM 4074 N N . MET A 1 527 ? -24.109 -35.312 -4.055 1 56.19 527 MET A N 1
ATOM 4075 C CA . MET A 1 527 ? -23.594 -36.5 -4.742 1 56.19 527 MET A CA 1
ATOM 4076 C C . MET A 1 527 ? -23.578 -37.688 -3.803 1 56.19 527 MET A C 1
ATOM 4078 O O . MET A 1 527 ? -23.312 -37.562 -2.607 1 56.19 527 MET A O 1
ATOM 4082 N N . SER A 1 528 ? -24.188 -38.812 -4.266 1 63.06 528 SER A N 1
ATOM 4083 C CA . SER A 1 528 ? -24.312 -40.031 -3.479 1 63.06 528 SER A CA 1
ATOM 4084 C C . SER A 1 528 ? -22.953 -40.719 -3.312 1 63.06 528 SER A C 1
ATOM 4086 O O . SER A 1 528 ? -22.688 -41.719 -3.967 1 63.06 528 SER A O 1
ATOM 4088 N N . VAL A 1 529 ? -21.938 -40.125 -2.803 1 72.12 529 VAL A N 1
ATOM 4089 C CA . VAL A 1 529 ? -20.656 -40.75 -2.451 1 72.12 529 VAL A CA 1
ATOM 4090 C C . VAL A 1 529 ? -20.891 -42.062 -1.751 1 72.12 529 VAL A C 1
ATOM 4092 O O . VAL A 1 529 ? -20.094 -43 -1.884 1 72.12 529 VAL A O 1
ATOM 4095 N N . SER A 1 530 ? -22.094 -42.156 -1.207 1 72.69 530 SER A N 1
ATOM 4096 C CA . SER A 1 530 ? -22.406 -43.344 -0.442 1 72.69 530 SER A CA 1
ATOM 4097 C C . SER A 1 530 ? -22.641 -44.562 -1.362 1 72.69 530 SER A C 1
ATOM 4099 O O . SER A 1 530 ? -22.531 -45.688 -0.932 1 72.69 530 SER A O 1
ATOM 4101 N N . ALA A 1 531 ? -22.875 -44.219 -2.588 1 79.19 531 ALA A N 1
ATOM 4102 C CA . ALA A 1 531 ? -23.156 -45.281 -3.533 1 79.19 531 ALA A CA 1
ATOM 4103 C C . ALA A 1 531 ? -21.859 -45.844 -4.133 1 79.19 531 ALA A C 1
ATOM 4105 O O . ALA A 1 531 ? -21.875 -46.906 -4.785 1 79.19 531 ALA A O 1
ATOM 4106 N N . MET A 1 532 ? -20.766 -45.25 -3.809 1 84.06 532 MET A N 1
ATOM 4107 C CA . MET A 1 532 ? -19.484 -45.688 -4.355 1 84.06 532 MET A CA 1
ATOM 4108 C C . MET A 1 532 ? -18.922 -46.844 -3.543 1 84.06 532 MET A C 1
ATOM 4110 O O . MET A 1 532 ? -19.344 -47.062 -2.408 1 84.06 532 MET A O 1
ATOM 4114 N N . SER A 1 533 ? -18.078 -47.625 -4.219 1 89.75 533 SER A N 1
ATOM 4115 C CA . SER A 1 533 ? -17.328 -48.656 -3.469 1 89.75 533 SER A CA 1
ATOM 4116 C C . SER A 1 533 ? -16.484 -48 -2.373 1 89.75 533 SER A C 1
ATOM 4118 O O . SER A 1 533 ? -16.203 -46.812 -2.41 1 89.75 533 SER A O 1
ATOM 4120 N N . ALA A 1 534 ? -16.125 -48.844 -1.42 1 89.38 534 ALA A N 1
ATOM 4121 C CA . ALA A 1 534 ? -15.297 -48.344 -0.32 1 89.38 534 ALA A CA 1
ATOM 4122 C C . ALA A 1 534 ? -13.984 -47.781 -0.836 1 89.38 534 ALA A C 1
ATOM 4124 O O . ALA A 1 534 ? -13.508 -46.75 -0.339 1 89.38 534 ALA A O 1
ATOM 4125 N N . GLU A 1 535 ? -13.492 -48.469 -1.755 1 90.75 535 GLU A N 1
ATOM 4126 C CA . GLU A 1 535 ? -12.242 -48 -2.355 1 90.75 535 GLU A CA 1
ATOM 4127 C C . GLU A 1 535 ? -12.438 -46.688 -3.076 1 90.75 535 GLU A C 1
ATOM 4129 O O . GLU A 1 535 ? -11.602 -45.781 -2.959 1 90.75 535 GLU A O 1
ATOM 4134 N N . ASP A 1 536 ? -13.484 -46.594 -3.758 1 91.69 536 ASP A N 1
ATOM 4135 C CA . ASP A 1 536 ? -13.766 -45.375 -4.508 1 91.69 536 ASP A CA 1
ATOM 4136 C C . ASP A 1 536 ? -14.07 -44.219 -3.564 1 91.69 536 ASP A C 1
ATOM 4138 O O . ASP A 1 536 ? -13.734 -43.062 -3.854 1 91.69 536 ASP A O 1
ATOM 4142 N N . GLN A 1 537 ? -14.664 -44.5 -2.461 1 89.25 537 GLN A N 1
ATOM 4143 C CA . GLN A 1 537 ? -14.945 -43.469 -1.465 1 89.25 537 GLN A CA 1
ATOM 4144 C C . GLN A 1 537 ? -13.656 -42.875 -0.897 1 89.25 537 GLN A C 1
ATOM 4146 O O . GLN A 1 537 ? -13.531 -41.656 -0.732 1 89.25 537 GLN A O 1
ATOM 4151 N N . LYS A 1 538 ? -12.766 -43.781 -0.652 1 90.62 538 LYS A N 1
ATOM 4152 C CA . LYS A 1 538 ? -11.484 -43.312 -0.112 1 90.62 538 LYS A CA 1
ATOM 4153 C C . LYS A 1 538 ? -10.758 -42.406 -1.096 1 90.62 538 LYS A C 1
ATOM 4155 O O . LYS A 1 538 ? -10.227 -41.375 -0.705 1 90.62 538 LYS A O 1
ATOM 4160 N N . LEU A 1 539 ? -10.797 -42.812 -2.318 1 92.56 539 LEU A N 1
ATOM 4161 C CA . LEU A 1 539 ? -10.156 -42 -3.354 1 92.56 539 LEU A CA 1
ATOM 4162 C C . LEU A 1 539 ? -10.859 -40.656 -3.504 1 92.56 539 LEU A C 1
ATOM 4164 O O . LEU A 1 539 ? -10.203 -39.625 -3.662 1 92.56 539 LEU A O 1
ATOM 4168 N N . TRP A 1 540 ? -12.117 -40.688 -3.428 1 88.94 540 TRP A N 1
ATOM 4169 C CA . TRP A 1 540 ? -12.898 -39.469 -3.605 1 88.94 540 TRP A CA 1
ATOM 4170 C C . TRP A 1 540 ? -12.609 -38.469 -2.486 1 88.94 540 TRP A C 1
ATOM 4172 O O . TRP A 1 540 ? -12.445 -37.281 -2.738 1 88.94 540 TRP A O 1
ATOM 4182 N N . TYR A 1 541 ? -12.531 -38.969 -1.295 1 87.44 541 TYR A N 1
ATOM 4183 C CA . TYR A 1 541 ? -12.266 -38.062 -0.161 1 87.44 541 TYR A CA 1
ATOM 4184 C C . TYR A 1 541 ? -10.875 -37.438 -0.269 1 87.44 541 TYR A C 1
ATOM 4186 O O . TYR A 1 541 ? -10.695 -36.281 0.057 1 87.44 541 TYR A O 1
ATOM 4194 N N . ALA A 1 542 ? -9.953 -38.25 -0.703 1 91.94 542 ALA A N 1
ATOM 4195 C CA . ALA A 1 542 ? -8.609 -37.719 -0.925 1 91.94 542 ALA A CA 1
ATOM 4196 C C . ALA A 1 542 ? -8.617 -36.625 -1.99 1 91.94 542 ALA A C 1
ATOM 4198 O O . ALA A 1 542 ? -8.016 -35.562 -1.808 1 91.94 542 ALA A O 1
ATOM 4199 N N . LEU A 1 543 ? -9.336 -36.875 -3.014 1 90.25 543 LEU A N 1
ATOM 4200 C CA . LEU A 1 543 ? -9.398 -35.938 -4.133 1 90.25 543 LEU A CA 1
ATOM 4201 C C . LEU A 1 543 ? -10.086 -34.656 -3.721 1 90.25 543 LEU A C 1
ATOM 4203 O O . LEU A 1 543 ? -9.672 -33.562 -4.129 1 90.25 543 LEU A O 1
ATOM 4207 N N . GLU A 1 544 ? -11.109 -34.719 -2.965 1 84.38 544 GLU A N 1
ATOM 4208 C CA . GLU A 1 544 ? -11.836 -33.562 -2.508 1 84.38 544 GLU A CA 1
ATOM 4209 C C . GLU A 1 544 ? -10.938 -32.625 -1.689 1 84.38 544 GLU A C 1
ATOM 4211 O O . GLU A 1 544 ? -11.016 -31.406 -1.812 1 84.38 544 GLU A O 1
ATOM 4216 N N . GLU A 1 545 ? -10.141 -33.219 -0.921 1 85.5 545 GLU A N 1
ATOM 4217 C CA . GLU A 1 545 ? -9.234 -32.438 -0.101 1 85.5 545 GLU A CA 1
ATOM 4218 C C . GLU A 1 545 ? -8.094 -31.844 -0.938 1 85.5 545 GLU A C 1
ATOM 4220 O O . GLU A 1 545 ? -7.723 -30.688 -0.768 1 85.5 545 GLU A O 1
ATOM 4225 N N . LEU A 1 546 ? -7.582 -32.594 -1.827 1 88.5 546 LEU A N 1
ATOM 4226 C CA . LEU A 1 546 ? -6.496 -32.156 -2.684 1 88.5 546 LEU A CA 1
ATOM 4227 C C . LEU A 1 546 ? -6.965 -31.031 -3.615 1 88.5 546 LEU A C 1
ATOM 4229 O O . LEU A 1 546 ? -6.184 -30.156 -3.988 1 88.5 546 LEU A O 1
ATOM 4233 N N . GLY A 1 547 ? -8.195 -31.078 -3.963 1 83.81 547 GLY A N 1
ATOM 4234 C CA . GLY A 1 547 ? -8.766 -30.047 -4.82 1 83.81 547 GLY A CA 1
ATOM 4235 C C . GLY A 1 547 ? -8.719 -28.672 -4.207 1 83.81 547 GLY A C 1
ATOM 4236 O O . GLY A 1 547 ? -8.891 -27.672 -4.906 1 83.81 547 GLY A O 1
ATOM 4237 N N . THR A 1 548 ? -8.375 -28.562 -2.924 1 76.94 548 THR A N 1
ATOM 4238 C CA . THR A 1 548 ? -8.344 -27.281 -2.236 1 76.94 548 THR A CA 1
ATOM 4239 C C . THR A 1 548 ? -6.93 -26.703 -2.197 1 76.94 548 THR A C 1
ATOM 4241 O O . THR A 1 548 ? -6.707 -25.609 -1.685 1 76.94 548 THR A O 1
ATOM 4244 N N . ILE A 1 549 ? -6.016 -27.422 -2.756 1 78.06 549 ILE A N 1
ATOM 4245 C CA . ILE A 1 549 ? -4.613 -27.031 -2.705 1 78.06 549 ILE A CA 1
ATOM 4246 C C . ILE A 1 549 ? -4.441 -25.656 -3.352 1 78.06 549 ILE A C 1
ATOM 4248 O O . ILE A 1 549 ? -3.693 -24.812 -2.85 1 78.06 549 ILE A O 1
ATOM 4252 N N . SER A 1 550 ? -5.082 -25.453 -4.41 1 70.31 550 SER A N 1
ATOM 4253 C CA . SER A 1 550 ? -4.887 -24.219 -5.164 1 70.31 550 SER A CA 1
ATOM 4254 C C . SER A 1 550 ? -5.352 -23.016 -4.363 1 70.31 550 SER A C 1
ATOM 4256 O O . SER A 1 550 ? -4.898 -21.891 -4.605 1 70.31 550 SER A O 1
ATOM 4258 N N . THR A 1 551 ? -6.309 -23.203 -3.471 1 64.62 551 THR A N 1
ATOM 4259 C CA . THR A 1 551 ? -6.758 -22.094 -2.65 1 64.62 551 THR A CA 1
ATOM 4260 C C . THR A 1 551 ? -5.648 -21.625 -1.71 1 64.62 551 THR A C 1
ATOM 4262 O O . THR A 1 551 ? -5.605 -20.453 -1.321 1 64.62 551 THR A O 1
ATOM 4265 N N . ARG A 1 552 ? -4.852 -22.578 -1.381 1 58.16 552 ARG A N 1
ATOM 4266 C CA . ARG A 1 552 ? -3.754 -22.25 -0.476 1 58.16 552 ARG A CA 1
ATOM 4267 C C . ARG A 1 552 ? -2.57 -21.672 -1.237 1 58.16 552 ARG A C 1
ATOM 4269 O O . ARG A 1 552 ? -1.837 -20.828 -0.705 1 58.16 552 ARG A O 1
ATOM 4276 N N . PHE A 1 553 ? -2.484 -22.234 -2.342 1 53.12 553 PHE A N 1
ATOM 4277 C CA . PHE A 1 553 ? -1.302 -21.844 -3.096 1 53.12 553 PHE A CA 1
ATOM 4278 C C . PHE A 1 553 ? -1.663 -20.812 -4.16 1 53.12 553 PHE A C 1
ATOM 4280 O O . PHE A 1 553 ? -0.78 -20.188 -4.762 1 53.12 553 PHE A O 1
ATOM 4287 N N . GLY A 1 554 ? -3.045 -20.531 -4.109 1 49.44 554 GLY A N 1
ATOM 4288 C CA . GLY A 1 554 ? -3.797 -19.438 -4.707 1 49.44 554 GLY A CA 1
ATOM 4289 C C . GLY A 1 554 ? -3.031 -18.719 -5.797 1 49.44 554 GLY A C 1
ATOM 4290 O O . GLY A 1 554 ? -2.719 -19.297 -6.84 1 49.44 554 GLY A O 1
ATOM 4291 N N . ARG A 1 555 ? -2.596 -17.359 -5.438 1 50.03 555 ARG A N 1
ATOM 4292 C CA . ARG A 1 555 ? -2.141 -16.234 -6.254 1 50.03 555 ARG A CA 1
ATOM 4293 C C . ARG A 1 555 ? -0.763 -16.516 -6.844 1 50.03 555 ARG A C 1
ATOM 4295 O O . ARG A 1 555 ? -0.267 -15.742 -7.664 1 50.03 555 ARG A O 1
ATOM 4302 N N . TYR A 1 556 ? -0.115 -17.516 -6.363 1 43.16 556 TYR A N 1
ATOM 4303 C CA . TYR A 1 556 ? 1.272 -17.672 -6.781 1 43.16 556 TYR A CA 1
ATOM 4304 C C . TYR A 1 556 ? 1.398 -18.75 -7.844 1 43.16 556 TYR A C 1
ATOM 4306 O O . TYR A 1 556 ? 2.508 -19.156 -8.195 1 43.16 556 TYR A O 1
ATOM 4314 N N . LEU A 1 557 ? 0.204 -19.266 -8.227 1 41.88 557 LEU A N 1
ATOM 4315 C CA . LEU A 1 557 ? 0.302 -20.266 -9.289 1 41.88 557 LEU A CA 1
ATOM 4316 C C . LEU A 1 557 ? -0.059 -19.672 -10.641 1 41.88 557 LEU A C 1
ATOM 4318 O O . LEU A 1 557 ? -0.951 -18.828 -10.727 1 41.88 557 LEU A O 1
ATOM 4322 N N . MET B 1 1 ? 15.375 6.465 26.281 1 20.95 1 MET B N 1
ATOM 4323 C CA . MET B 1 1 ? 15.305 6.949 27.656 1 20.95 1 MET B CA 1
ATOM 4324 C C . MET B 1 1 ? 13.984 6.543 28.312 1 20.95 1 MET B C 1
ATOM 4326 O O . MET B 1 1 ? 12.906 6.805 27.75 1 20.95 1 MET B O 1
ATOM 4330 N N . ALA B 1 2 ? 14.031 5.613 29.141 1 29.61 2 ALA B N 1
ATOM 4331 C CA . ALA B 1 2 ? 12.945 5.172 30.016 1 29.61 2 ALA B CA 1
ATOM 4332 C C . ALA B 1 2 ? 12.219 6.363 30.625 1 29.61 2 ALA B C 1
ATOM 4334 O O . ALA B 1 2 ? 12.844 7.258 31.203 1 29.61 2 ALA B O 1
ATOM 4335 N N . TYR B 1 3 ? 11.031 6.703 30.109 1 30.05 3 TYR B N 1
ATOM 4336 C CA . TYR B 1 3 ? 10.094 7.703 30.609 1 30.05 3 TYR B CA 1
ATOM 4337 C C . TYR B 1 3 ? 9.977 7.637 32.125 1 30.05 3 TYR B C 1
ATOM 4339 O O . TYR B 1 3 ? 9.648 6.586 32.688 1 30.05 3 TYR B O 1
ATOM 4347 N N . THR B 1 4 ? 10.703 8.383 32.812 1 32.47 4 THR B N 1
ATOM 4348 C CA . THR B 1 4 ? 10.469 8.461 34.25 1 32.47 4 THR B CA 1
ATOM 4349 C C . THR B 1 4 ? 9.023 8.859 34.531 1 32.47 4 THR B C 1
ATOM 4351 O O . THR B 1 4 ? 8.562 9.906 34.094 1 32.47 4 THR B O 1
ATOM 4354 N N . PRO B 1 5 ? 8.133 8.016 35 1 39.09 5 PRO B N 1
ATOM 4355 C CA . PRO B 1 5 ? 6.715 8.109 35.344 1 39.09 5 PRO B CA 1
ATOM 4356 C C . PRO B 1 5 ? 6.402 9.344 36.219 1 39.09 5 PRO B C 1
ATOM 4358 O O . PRO B 1 5 ? 5.234 9.672 36.406 1 39.09 5 PRO B O 1
ATOM 4361 N N . THR B 1 6 ? 7.336 9.93 36.906 1 38.88 6 THR B N 1
ATOM 4362 C CA . THR B 1 6 ? 6.949 10.758 38.031 1 38.88 6 THR B CA 1
ATOM 4363 C C . THR B 1 6 ? 6.324 12.07 37.562 1 38.88 6 THR B C 1
ATOM 4365 O O . THR B 1 6 ? 5.621 12.742 38.312 1 38.88 6 THR B O 1
ATOM 4368 N N . ARG B 1 7 ? 6.676 12.758 36.5 1 49.28 7 ARG B N 1
ATOM 4369 C CA . ARG B 1 7 ? 6.414 14.18 36.281 1 49.28 7 ARG B CA 1
ATOM 4370 C C . ARG B 1 7 ? 5.105 14.375 35.5 1 49.28 7 ARG B C 1
ATOM 4372 O O . ARG B 1 7 ? 4.684 15.516 35.281 1 49.28 7 ARG B O 1
ATOM 4379 N N . PHE B 1 8 ? 4.449 13.469 35 1 51.72 8 PHE B N 1
ATOM 4380 C CA . PHE B 1 8 ? 3.215 13.617 34.25 1 51.72 8 PHE B CA 1
ATOM 4381 C C . PHE B 1 8 ? 2.033 13.047 35.031 1 51.72 8 PHE B C 1
ATOM 4383 O O . PHE B 1 8 ? 2.141 11.984 35.625 1 51.72 8 PHE B O 1
ATOM 4390 N N . ARG B 1 9 ? 1.025 13.977 35.344 1 58.84 9 ARG B N 1
ATOM 4391 C CA . ARG B 1 9 ? -0.218 13.445 35.875 1 58.84 9 ARG B CA 1
ATOM 4392 C C . ARG B 1 9 ? -1.263 13.25 34.781 1 58.84 9 ARG B C 1
ATOM 4394 O O . ARG B 1 9 ? -1.566 14.18 34.031 1 58.84 9 ARG B O 1
ATOM 4401 N N . ARG B 1 10 ? -1.668 12.117 34.594 1 62.81 10 ARG B N 1
ATOM 4402 C CA . ARG B 1 10 ? -2.703 11.75 33.625 1 62.81 10 ARG B CA 1
ATOM 4403 C C . ARG B 1 10 ? -4.086 11.797 34.281 1 62.81 10 ARG B C 1
ATOM 4405 O O . ARG B 1 10 ? -4.281 11.32 35.406 1 62.81 10 ARG B O 1
ATOM 4412 N N . ARG B 1 11 ? -4.91 12.633 33.75 1 66.69 11 ARG B N 1
ATOM 4413 C CA . ARG B 1 11 ? -6.277 12.742 34.25 1 66.69 11 ARG B CA 1
ATOM 4414 C C . ARG B 1 11 ? -7.285 12.555 33.125 1 66.69 11 ARG B C 1
ATOM 4416 O O . ARG B 1 11 ? -6.938 12.656 31.953 1 66.69 11 ARG B O 1
ATOM 4423 N N . GLN B 1 12 ? -8.391 11.938 33.531 1 72.81 12 GLN B N 1
ATOM 4424 C CA . GLN B 1 12 ? -9.547 11.844 32.625 1 72.81 12 GLN B CA 1
ATOM 4425 C C . GLN B 1 12 ? -10.664 12.781 33.094 1 72.81 12 GLN B C 1
ATOM 4427 O O . GLN B 1 12 ? -10.883 12.977 34.281 1 72.81 12 GLN B O 1
ATOM 4432 N N . ARG B 1 13 ? -11.117 13.523 32.031 1 69.56 13 ARG B N 1
ATOM 4433 C CA . ARG B 1 13 ? -12.297 14.344 32.312 1 69.56 13 ARG B CA 1
ATOM 4434 C C . ARG B 1 13 ? -13.484 13.875 31.469 1 69.56 13 ARG B C 1
ATOM 4436 O O . ARG B 1 13 ? -13.383 13.75 30.25 1 69.56 13 ARG B O 1
ATOM 4443 N N . THR B 1 14 ? -14.484 13.547 32.219 1 70.88 14 THR B N 1
ATOM 4444 C CA . THR B 1 14 ? -15.703 13.117 31.531 1 70.88 14 THR B CA 1
ATOM 4445 C C . THR B 1 14 ? -16.562 14.32 31.156 1 70.88 14 THR B C 1
ATOM 4447 O O . THR B 1 14 ? -16.797 15.219 31.969 1 70.88 14 THR B O 1
ATOM 4450 N N . VAL B 1 15 ? -16.859 14.453 29.953 1 71.38 15 VAL B N 1
ATOM 4451 C CA . VAL B 1 15 ? -17.75 15.492 29.453 1 71.38 15 VAL B CA 1
ATOM 4452 C C . VAL B 1 15 ? -18.875 14.859 28.641 1 71.38 15 VAL B C 1
ATOM 4454 O O . VAL B 1 15 ? -18.875 13.648 28.406 1 71.38 15 VAL B O 1
ATOM 4457 N N . MET B 1 16 ? -19.906 15.719 28.25 1 60.94 16 MET B N 1
ATOM 4458 C CA . MET B 1 16 ? -21.016 15.195 27.469 1 60.94 16 MET B CA 1
ATOM 4459 C C . MET B 1 16 ? -20.641 15.047 26 1 60.94 16 MET B C 1
ATOM 4461 O O . MET B 1 16 ? -19.891 15.875 25.469 1 60.94 16 MET B O 1
ATOM 4465 N N . VAL B 1 17 ? -21.188 14.062 25.422 1 60.59 17 VAL B N 1
ATOM 4466 C CA . VAL B 1 17 ? -20.984 13.867 23.984 1 60.59 17 VAL B CA 1
ATOM 4467 C C . VAL B 1 17 ? -21.594 15.047 23.219 1 60.59 17 VAL B C 1
ATOM 4469 O O . VAL B 1 17 ? -20.953 15.602 22.328 1 60.59 17 VAL B O 1
ATOM 4472 N N . ALA B 1 18 ? -22.828 15.281 23.562 1 59.84 18 ALA B N 1
ATOM 4473 C CA . ALA B 1 18 ? -23.547 16.422 23 1 59.84 18 ALA B CA 1
ATOM 4474 C C . ALA B 1 18 ? -24.125 17.297 24.094 1 59.84 18 ALA B C 1
ATOM 4476 O O . ALA B 1 18 ? -25.016 16.875 24.828 1 59.84 18 ALA B O 1
ATOM 4477 N N . TYR B 1 19 ? -23.734 18.422 24.156 1 60.59 19 TYR B N 1
ATOM 4478 C CA . TYR B 1 19 ? -24.094 19.281 25.266 1 60.59 19 TYR B CA 1
ATOM 4479 C C . TYR B 1 19 ? -25.578 19.656 25.203 1 60.59 19 TYR B C 1
ATOM 4481 O O . TYR B 1 19 ? -26.219 19.875 26.234 1 60.59 19 TYR B O 1
ATOM 4489 N N . LEU B 1 20 ? -26.016 19.656 23.922 1 60.19 20 LEU B N 1
ATOM 4490 C CA . LEU B 1 20 ? -27.438 20 23.766 1 60.19 20 LEU B CA 1
ATOM 4491 C C . LEU B 1 20 ? -28.312 18.75 23.891 1 60.19 20 LEU B C 1
ATOM 4493 O O . LEU B 1 20 ? -29.531 18.859 23.969 1 60.19 20 LEU B O 1
ATOM 4497 N N . HIS B 1 21 ? -27.672 17.562 23.875 1 64.19 21 HIS B N 1
ATOM 4498 C CA . HIS B 1 21 ? -28.375 16.297 24 1 64.19 21 HIS B CA 1
ATOM 4499 C C . HIS B 1 21 ? -27.672 15.367 24.984 1 64.19 21 HIS B C 1
ATOM 4501 O O . HIS B 1 21 ? -27.062 14.367 24.578 1 64.19 21 HIS B O 1
ATOM 4507 N N . PRO B 1 22 ? -27.812 15.492 26.219 1 62.94 22 PRO B N 1
ATOM 4508 C CA . PRO B 1 22 ? -27.047 14.781 27.234 1 62.94 22 PRO B CA 1
ATOM 4509 C C . PRO B 1 22 ? -27.312 13.273 27.234 1 62.94 22 PRO B C 1
ATOM 4511 O O . PRO B 1 22 ? -26.5 12.5 27.75 1 62.94 22 PRO B O 1
ATOM 4514 N N . ALA B 1 23 ? -28.344 12.875 26.547 1 62.97 23 ALA B N 1
ATOM 4515 C CA . ALA B 1 23 ? -28.688 11.453 26.516 1 62.97 23 ALA B CA 1
ATOM 4516 C C . ALA B 1 23 ? -27.703 10.664 25.656 1 62.97 23 ALA B C 1
ATOM 4518 O O . ALA B 1 23 ? -27.625 9.438 25.75 1 62.97 23 ALA B O 1
ATOM 4519 N N . ASN B 1 24 ? -26.953 11.352 25.016 1 69.69 24 ASN B N 1
ATOM 4520 C CA . ASN B 1 24 ? -26.094 10.711 24.031 1 69.69 24 ASN B CA 1
ATOM 4521 C C . ASN B 1 24 ? -24.812 10.164 24.672 1 69.69 24 ASN B C 1
ATOM 4523 O O . ASN B 1 24 ? -23.953 9.602 23.984 1 69.69 24 ASN B O 1
ATOM 4527 N N . GLY B 1 25 ? -24.719 10.281 25.906 1 78.19 25 GLY B N 1
ATOM 4528 C CA . GLY B 1 25 ? -23.594 9.664 26.578 1 78.19 25 GLY B CA 1
ATOM 4529 C C . GLY B 1 25 ? -22.484 10.641 26.922 1 78.19 25 GLY B C 1
ATOM 4530 O O . GLY B 1 25 ? -22.719 11.852 26.984 1 78.19 25 GLY B O 1
ATOM 4531 N N . THR B 1 26 ? -21.344 10.102 27.328 1 85.25 26 THR B N 1
ATOM 4532 C CA . THR B 1 26 ? -20.25 10.953 27.797 1 85.25 26 THR B CA 1
ATOM 4533 C C . THR B 1 26 ? -18.984 10.695 27 1 85.25 26 THR B C 1
ATOM 4535 O O . THR B 1 26 ? -18.859 9.664 26.344 1 85.25 26 THR B O 1
ATOM 4538 N N . VAL B 1 27 ? -18.281 11.758 26.906 1 88.06 27 VAL B N 1
ATOM 4539 C CA . VAL B 1 27 ? -16.938 11.695 26.328 1 88.06 27 VAL B CA 1
ATOM 4540 C C . VAL B 1 27 ? -15.898 11.789 27.453 1 88.06 27 VAL B C 1
ATOM 4542 O O . VAL B 1 27 ? -16.016 12.633 28.344 1 88.06 27 VAL B O 1
ATOM 4545 N N . SER B 1 28 ? -15.016 10.844 27.453 1 88.38 28 SER B N 1
ATOM 4546 C CA . SER B 1 28 ? -13.875 10.898 28.375 1 88.38 28 SER B CA 1
ATOM 4547 C C . SER B 1 28 ? -12.664 11.539 27.719 1 88.38 28 SER B C 1
ATOM 4549 O O . SER B 1 28 ? -12.016 10.93 26.859 1 88.38 28 SER B O 1
ATOM 4551 N N . LEU B 1 29 ? -12.328 12.734 28.125 1 91 29 LEU B N 1
ATOM 4552 C CA . LEU B 1 29 ? -11.18 13.453 27.578 1 91 29 LEU B CA 1
ATOM 4553 C C . LEU B 1 29 ? -9.898 13.055 28.297 1 91 29 LEU B C 1
ATOM 4555 O O . LEU B 1 29 ? -9.875 12.945 29.531 1 91 29 LEU B O 1
ATOM 4559 N N . PHE B 1 30 ? -8.891 12.852 27.562 1 88.06 30 PHE B N 1
ATOM 4560 C CA . PHE B 1 30 ? -7.602 12.508 28.141 1 88.06 30 PHE B CA 1
ATOM 4561 C C . PHE B 1 30 ? -6.719 13.75 28.266 1 88.06 30 PHE B C 1
ATOM 4563 O O . PHE B 1 30 ? -6.551 14.492 27.297 1 88.06 30 PHE B O 1
ATOM 4570 N N . LEU B 1 31 ? -6.207 13.992 29.438 1 90.31 31 LEU B N 1
ATOM 4571 C CA . LEU B 1 31 ? -5.344 15.133 29.719 1 90.31 31 LEU B CA 1
ATOM 4572 C C . LEU B 1 31 ? -4.012 14.68 30.297 1 90.31 31 LEU B C 1
ATOM 4574 O O . LEU B 1 31 ? -3.957 13.695 31.047 1 90.31 31 LEU B O 1
ATOM 4578 N N . ARG B 1 32 ? -3.018 15.367 29.938 1 88.25 32 ARG B N 1
ATOM 4579 C CA . ARG B 1 32 ? -1.691 15.227 30.516 1 88.25 32 ARG B CA 1
ATOM 4580 C C . ARG B 1 32 ? -1.191 16.562 31.078 1 88.25 32 ARG B C 1
ATOM 4582 O O . ARG B 1 32 ? -1.183 17.562 30.375 1 88.25 32 ARG B O 1
ATOM 4589 N N . LYS B 1 33 ? -0.784 16.531 32.375 1 93 33 LYS B N 1
ATOM 4590 C CA . LYS B 1 33 ? -0.367 17.75 33.062 1 93 33 LYS B CA 1
ATOM 4591 C C . LYS B 1 33 ? 1.104 17.688 33.438 1 93 33 LYS B C 1
ATOM 4593 O O . LYS B 1 33 ? 1.578 16.656 33.938 1 93 33 LYS B O 1
ATOM 4598 N N . VAL B 1 34 ? 1.779 18.719 33.125 1 92.88 34 VAL B N 1
ATOM 4599 C CA . VAL B 1 34 ? 3.115 18.969 33.656 1 92.88 34 VAL B CA 1
ATOM 4600 C C . VAL B 1 34 ? 3.049 20.062 34.719 1 92.88 34 VAL B C 1
ATOM 4602 O O . VAL B 1 34 ? 2.773 21.219 34.406 1 92.88 34 VAL B O 1
ATOM 4605 N N . PRO B 1 35 ? 3.375 19.75 35.906 1 93.5 35 PRO B N 1
ATOM 4606 C CA . PRO B 1 35 ? 3.141 20.672 37 1 93.5 35 PRO B CA 1
ATOM 4607 C C . PRO B 1 35 ? 4.082 21.875 36.969 1 93.5 35 PRO B C 1
ATOM 4609 O O . PRO B 1 35 ? 5.223 21.766 36.531 1 93.5 35 PRO B O 1
ATOM 4612 N N . ALA B 1 36 ? 3.516 22.969 37.531 1 95.69 36 ALA B N 1
ATOM 4613 C CA . ALA B 1 36 ? 4.355 24.141 37.781 1 95.69 36 ALA B CA 1
ATOM 4614 C C . ALA B 1 36 ? 5.496 23.797 38.75 1 95.69 36 ALA B C 1
ATOM 4616 O O . ALA B 1 36 ? 5.41 22.828 39.5 1 95.69 36 ALA B O 1
ATOM 4617 N N . THR B 1 37 ? 6.551 24.641 38.719 1 95.25 37 THR B N 1
ATOM 4618 C CA . THR B 1 37 ? 7.723 24.312 39.5 1 95.25 37 THR B CA 1
ATOM 4619 C C . THR B 1 37 ? 8 25.391 40.531 1 95.25 37 THR B C 1
ATOM 4621 O O . THR B 1 37 ? 9.031 25.359 41.219 1 95.25 37 THR B O 1
ATOM 4624 N N . VAL B 1 38 ? 7.152 26.266 40.688 1 96.25 38 VAL B N 1
ATOM 4625 C CA . VAL B 1 38 ? 7.336 27.359 41.625 1 96.25 38 VAL B CA 1
ATOM 4626 C C . VAL B 1 38 ? 6.504 27.109 42.875 1 96.25 38 VAL B C 1
ATOM 4628 O O . VAL B 1 38 ? 5.59 26.281 42.875 1 96.25 38 VAL B O 1
ATOM 4631 N N . PRO B 1 39 ? 6.828 27.891 44 1 94.62 39 PRO B N 1
ATOM 4632 C CA . PRO B 1 39 ? 5.98 27.797 45.188 1 94.62 39 PRO B CA 1
ATOM 4633 C C . PRO B 1 39 ? 4.562 28.312 44.938 1 94.62 39 PRO B C 1
ATOM 4635 O O . PRO B 1 39 ? 4.332 29.078 44 1 94.62 39 PRO B O 1
ATOM 4638 N N . SER B 1 40 ? 3.688 27.922 45.781 1 93.19 40 SER B N 1
ATOM 4639 C CA . SER B 1 40 ? 2.264 28.203 45.625 1 93.19 40 SER B CA 1
ATOM 4640 C C . SER B 1 40 ? 2.002 29.703 45.531 1 93.19 40 SER B C 1
ATOM 4642 O O . SER B 1 40 ? 1.089 30.125 44.812 1 93.19 40 SER B O 1
ATOM 4644 N N . LYS B 1 41 ? 2.783 30.469 46.188 1 94.88 41 LYS B N 1
ATOM 4645 C CA . LYS B 1 41 ? 2.564 31.922 46.188 1 94.88 41 LYS B CA 1
ATOM 4646 C C . LYS B 1 41 ? 2.83 32.5 44.812 1 94.88 41 LYS B C 1
ATOM 4648 O O . LYS B 1 41 ? 2.287 33.562 44.469 1 94.88 41 LYS B O 1
ATOM 4653 N N . ASP B 1 42 ? 3.57 31.859 44.031 1 96.44 42 ASP B N 1
ATOM 4654 C CA . ASP B 1 42 ? 3.955 32.375 42.719 1 96.44 42 ASP B CA 1
ATOM 4655 C C . ASP B 1 42 ? 3.182 31.656 41.594 1 96.44 42 ASP B C 1
ATOM 4657 O O . ASP B 1 42 ? 3.359 31.953 40.438 1 96.44 42 ASP B O 1
ATOM 4661 N N . TYR B 1 43 ? 2.322 30.703 42.031 1 96.62 43 TYR B N 1
ATOM 4662 C CA . TYR B 1 43 ? 1.533 29.906 41.062 1 96.62 43 TYR B CA 1
ATOM 4663 C C . TYR B 1 43 ? 0.458 30.766 40.406 1 96.62 43 TYR B C 1
ATOM 4665 O O . TYR B 1 43 ? -0.265 31.5 41.094 1 96.62 43 TYR B O 1
ATOM 4673 N N . LEU B 1 44 ? 0.311 30.688 39.062 1 97.69 44 LEU B N 1
ATOM 4674 C CA . LEU B 1 44 ? -0.586 31.578 38.312 1 97.69 44 LEU B CA 1
ATOM 4675 C C . LEU B 1 44 ? -1.724 30.781 37.688 1 97.69 44 LEU B C 1
ATOM 4677 O O . LEU B 1 44 ? -2.598 31.359 37.031 1 97.69 44 LEU B O 1
ATOM 4681 N N . GLY B 1 45 ? -1.712 29.484 37.75 1 96.75 45 GLY B N 1
ATOM 4682 C CA . GLY B 1 45 ? -2.76 28.672 37.156 1 96.75 45 GLY B CA 1
ATOM 4683 C C . GLY B 1 45 ? -2.238 27.672 36.156 1 96.75 45 GLY B C 1
ATOM 4684 O O . GLY B 1 45 ? -1.142 27.141 36.312 1 96.75 45 GLY B O 1
ATOM 4685 N N . SER B 1 46 ? -3.137 27.328 35.156 1 97.06 46 SER B N 1
ATOM 4686 C CA . SER B 1 46 ? -2.77 26.359 34.156 1 97.06 46 SER B CA 1
ATOM 4687 C C . SER B 1 46 ? -2.873 26.938 32.75 1 97.06 46 SER B C 1
ATOM 4689 O O . SER B 1 46 ? -3.713 27.812 32.5 1 97.06 46 SER B O 1
ATOM 4691 N N . ILE B 1 47 ? -2.008 26.516 31.859 1 98.5 47 ILE B N 1
ATOM 4692 C CA . ILE B 1 47 ? -2.098 26.812 30.438 1 98.5 47 ILE B CA 1
ATOM 4693 C C . ILE B 1 47 ? -2.475 25.547 29.672 1 98.5 47 ILE B C 1
ATOM 4695 O O . ILE B 1 47 ? -1.77 24.547 29.75 1 98.5 47 ILE B O 1
ATOM 4699 N N . LEU B 1 48 ? -3.631 25.562 28.984 1 98.19 48 LEU B N 1
ATOM 4700 C CA . LEU B 1 48 ? -3.939 24.5 28.031 1 98.19 48 LEU B CA 1
ATOM 4701 C C . LEU B 1 48 ? -3.158 24.688 26.734 1 98.19 48 LEU B C 1
ATOM 4703 O O . LEU B 1 48 ? -3.039 25.812 26.234 1 98.19 48 LEU B O 1
ATOM 4707 N N . ILE B 1 49 ? -2.584 23.578 26.203 1 97.44 49 ILE B N 1
ATOM 4708 C CA . ILE B 1 49 ? -1.833 23.656 24.953 1 97.44 49 ILE B CA 1
ATOM 4709 C C . ILE B 1 49 ? -2.473 22.75 23.906 1 97.44 49 ILE B C 1
ATOM 4711 O O . ILE B 1 49 ? -3.092 21.734 24.25 1 97.44 49 ILE B O 1
ATOM 4715 N N . ASN B 1 50 ? -2.361 23.125 22.688 1 96.12 50 ASN B N 1
ATOM 4716 C CA . ASN B 1 50 ? -2.879 22.375 21.531 1 96.12 50 ASN B CA 1
ATOM 4717 C C . ASN B 1 50 ? -1.96 22.5 20.328 1 96.12 50 ASN B C 1
ATOM 4719 O O . ASN B 1 50 ? -1.627 23.609 19.906 1 96.12 50 ASN B O 1
ATOM 4723 N N . PRO B 1 51 ? -1.578 21.406 19.75 1 93.5 51 PRO B N 1
ATOM 4724 C CA . PRO B 1 51 ? -0.595 21.422 18.656 1 93.5 51 PRO B CA 1
ATOM 4725 C C . PRO B 1 51 ? -1.217 21.766 17.312 1 93.5 51 PRO B C 1
ATOM 4727 O O . PRO B 1 51 ? -0.497 22.016 16.328 1 93.5 51 PRO B O 1
ATOM 4730 N N . GLY B 1 52 ? -2.443 21.734 17.25 1 93.56 52 GLY B N 1
ATOM 4731 C CA . GLY B 1 52 ? -3.105 21.938 15.969 1 93.56 52 GLY B CA 1
ATOM 4732 C C . GLY B 1 52 ? -3.592 20.656 15.328 1 93.56 52 GLY B C 1
ATOM 4733 O O . GLY B 1 52 ? -4.059 19.75 16.031 1 93.56 52 GLY B O 1
ATOM 4734 N N . GLY B 1 53 ? -3.615 20.625 14.062 1 88.94 53 GLY B N 1
ATOM 4735 C CA . GLY B 1 53 ? -4.176 19.547 13.266 1 88.94 53 GLY B CA 1
ATOM 4736 C C . GLY B 1 53 ? -5.137 20.047 12.195 1 88.94 53 GLY B C 1
ATOM 4737 O O . GLY B 1 53 ? -4.734 20.75 11.266 1 88.94 53 GLY B O 1
ATOM 4738 N N . PRO B 1 54 ? -6.449 20.078 12.406 1 91.44 54 PRO B N 1
ATOM 4739 C CA . PRO B 1 54 ? -7.168 19.531 13.57 1 91.44 54 PRO B CA 1
ATOM 4740 C C . PRO B 1 54 ? -6.875 18.062 13.812 1 91.44 54 PRO B C 1
ATOM 4742 O O . PRO B 1 54 ? -6.348 17.375 12.93 1 91.44 54 PRO B O 1
ATOM 4745 N N . GLY B 1 55 ? -7.09 17.703 15.008 1 90.94 55 GLY B N 1
ATOM 4746 C CA . GLY B 1 55 ? -6.922 16.297 15.383 1 90.94 55 GLY B CA 1
ATOM 4747 C C . GLY B 1 55 ? -5.578 16.016 16.031 1 90.94 55 GLY B C 1
ATOM 4748 O O . GLY B 1 55 ? -5.238 14.859 16.281 1 90.94 55 GLY B O 1
ATOM 4749 N N . GLY B 1 56 ? -4.777 17.031 16.188 1 90.56 56 GLY B N 1
ATOM 4750 C CA . GLY B 1 56 ? -3.527 16.844 16.906 1 90.56 56 GLY B CA 1
ATOM 4751 C C . GLY B 1 56 ? -3.73 16.516 18.375 1 90.56 56 GLY B C 1
ATOM 4752 O O . GLY B 1 56 ? -4.645 17.047 19.016 1 90.56 56 GLY B O 1
ATOM 4753 N N . SER B 1 57 ? -2.842 15.742 18.922 1 88.75 57 SER B N 1
ATOM 4754 C CA . SER B 1 57 ? -2.934 15.297 20.312 1 88.75 57 SER B CA 1
ATOM 4755 C C . SER B 1 57 ? -2.244 16.281 21.25 1 88.75 57 SER B C 1
ATOM 4757 O O . SER B 1 57 ? -1.021 16.422 21.219 1 88.75 57 SER B O 1
ATOM 4759 N N . GLY B 1 58 ? -3.049 16.875 22.094 1 91 58 GLY B N 1
ATOM 4760 C CA . GLY B 1 58 ? -2.469 17.719 23.125 1 91 58 GLY B CA 1
ATOM 4761 C C . GLY B 1 58 ? -1.691 16.953 24.172 1 91 58 GLY B C 1
ATOM 4762 O O . GLY B 1 58 ? -0.704 17.453 24.719 1 91 58 GLY B O 1
ATOM 4763 N N . SER B 1 59 ? -2.129 15.719 24.438 1 86.88 59 SER B N 1
ATOM 4764 C CA . SER B 1 59 ? -1.415 14.898 25.406 1 86.88 59 SER B CA 1
ATOM 4765 C C . SER B 1 59 ? -0.029 14.516 24.906 1 86.88 59 SER B C 1
ATOM 4767 O O . SER B 1 59 ? 0.914 14.391 25.688 1 86.88 59 SER B O 1
ATOM 4769 N N . GLN B 1 60 ? 0.091 14.336 23.625 1 85.69 60 GLN B N 1
ATOM 4770 C CA . GLN B 1 60 ? 1.411 14.102 23.062 1 85.69 60 GLN B CA 1
ATOM 4771 C C . GLN B 1 60 ? 2.266 15.367 23.094 1 85.69 60 GLN B C 1
ATOM 4773 O O . GLN B 1 60 ? 3.471 15.297 23.344 1 85.69 60 GLN B O 1
ATOM 4778 N N . LEU B 1 61 ? 1.646 16.5 22.828 1 89.94 61 LEU B N 1
ATOM 4779 C CA . LEU B 1 61 ? 2.367 17.766 22.906 1 89.94 61 LEU B CA 1
ATOM 4780 C C . LEU B 1 61 ? 2.869 18.031 24.312 1 89.94 61 LEU B C 1
ATOM 4782 O O . LEU B 1 61 ? 3.936 18.625 24.5 1 89.94 61 LEU B O 1
ATOM 4786 N N . ALA B 1 62 ? 2.176 17.547 25.297 1 90.75 62 ALA B N 1
ATOM 4787 C CA . ALA B 1 62 ? 2.516 17.766 26.703 1 90.75 62 ALA B CA 1
ATOM 4788 C C . ALA B 1 62 ? 3.85 17.109 27.047 1 90.75 62 ALA B C 1
ATOM 4790 O O . ALA B 1 62 ? 4.441 17.406 28.094 1 90.75 62 ALA B O 1
ATOM 4791 N N . ALA B 1 63 ? 4.285 16.25 26.203 1 85.38 63 ALA B N 1
ATOM 4792 C CA . ALA B 1 63 ? 5.629 15.711 26.391 1 85.38 63 ALA B CA 1
ATOM 4793 C C . ALA B 1 63 ? 6.676 16.828 26.391 1 85.38 63 ALA B C 1
ATOM 4795 O O . ALA B 1 63 ? 7.734 16.688 27.016 1 85.38 63 ALA B O 1
ATOM 4796 N N . PHE B 1 64 ? 6.359 17.953 25.781 1 90.19 64 PHE B N 1
ATOM 4797 C CA . PHE B 1 64 ? 7.23 19.125 25.766 1 90.19 64 PHE B CA 1
ATOM 4798 C C . PHE B 1 64 ? 6.812 20.125 26.844 1 90.19 64 PHE B C 1
ATOM 4800 O O . PHE B 1 64 ? 7.277 21.266 26.844 1 90.19 64 PHE B O 1
ATOM 4807 N N . GLY B 1 65 ? 6 19.734 27.719 1 92.94 65 GLY B N 1
ATOM 4808 C CA . GLY B 1 65 ? 5.383 20.625 28.688 1 92.94 65 GLY B CA 1
ATOM 4809 C C . GLY B 1 65 ? 6.391 21.344 29.562 1 92.94 65 GLY B C 1
ATOM 4810 O O . GLY B 1 65 ? 6.184 22.5 29.938 1 92.94 65 GLY B O 1
ATOM 4811 N N . SER B 1 66 ? 7.465 20.641 29.938 1 93.56 66 SER B N 1
ATOM 4812 C CA . SER B 1 66 ? 8.477 21.266 30.781 1 93.56 66 SER B CA 1
ATOM 4813 C C . SER B 1 66 ? 9.133 22.438 30.062 1 93.56 66 SER B C 1
ATOM 4815 O O . SER B 1 66 ? 9.5 23.422 30.703 1 93.56 66 SER B O 1
ATOM 4817 N N . LYS B 1 67 ? 9.273 22.359 28.781 1 95 67 LYS B N 1
ATOM 4818 C CA . LYS B 1 67 ? 9.891 23.422 28.016 1 95 67 LYS B CA 1
ATOM 4819 C C . LYS B 1 67 ? 8.945 24.625 27.891 1 95 67 LYS B C 1
ATOM 4821 O O . LYS B 1 67 ? 9.383 25.781 27.938 1 95 67 LYS B O 1
ATOM 4826 N N . PHE B 1 68 ? 7.676 24.359 27.719 1 96.56 68 PHE B N 1
ATOM 4827 C CA . PHE B 1 68 ? 6.695 25.438 27.797 1 96.56 68 PHE B CA 1
ATOM 4828 C C . PHE B 1 68 ? 6.746 26.125 29.156 1 96.56 68 PHE B C 1
ATOM 4830 O O . PHE B 1 68 ? 6.691 27.344 29.25 1 96.56 68 PHE B O 1
ATOM 4837 N N . GLY B 1 69 ? 6.836 25.281 30.156 1 96.44 69 GLY B N 1
ATOM 4838 C CA . GLY B 1 69 ? 6.961 25.781 31.516 1 96.44 69 GLY B CA 1
ATOM 4839 C C . GLY B 1 69 ? 8.156 26.703 31.703 1 96.44 69 GLY B C 1
ATOM 4840 O O . GLY B 1 69 ? 8.07 27.719 32.406 1 96.44 69 GLY B O 1
ATOM 4841 N N . ASP B 1 70 ? 9.242 26.312 31.125 1 96.25 70 ASP B N 1
ATOM 4842 C CA . ASP B 1 70 ? 10.461 27.109 31.219 1 96.25 70 ASP B CA 1
ATOM 4843 C C . ASP B 1 70 ? 10.25 28.516 30.656 1 96.25 70 ASP B C 1
ATOM 4845 O O . ASP B 1 70 ? 10.773 29.484 31.188 1 96.25 70 ASP B O 1
ATOM 4849 N N . ILE B 1 71 ? 9.555 28.641 29.609 1 97.12 71 ILE B N 1
ATOM 4850 C CA . ILE B 1 71 ? 9.32 29.922 28.953 1 97.12 71 ILE B CA 1
ATOM 4851 C C . ILE B 1 71 ? 8.531 30.844 29.891 1 97.12 71 ILE B C 1
ATOM 4853 O O . ILE B 1 71 ? 8.773 32.062 29.938 1 97.12 71 ILE B O 1
ATOM 4857 N N . VAL B 1 72 ? 7.605 30.234 30.656 1 98.06 72 VAL B N 1
ATOM 4858 C CA . VAL B 1 72 ? 6.723 31.047 31.5 1 98.06 72 VAL B CA 1
ATOM 4859 C C . VAL B 1 72 ? 7.199 31 32.938 1 98.06 72 VAL B C 1
ATOM 4861 O O . VAL B 1 72 ? 6.391 31.078 33.875 1 98.06 72 VAL B O 1
ATOM 4864 N N . ASP B 1 73 ? 8.406 30.719 33.156 1 96.81 73 ASP B N 1
ATOM 4865 C CA . ASP B 1 73 ? 9.117 30.797 34.406 1 96.81 73 ASP B CA 1
ATOM 4866 C C . ASP B 1 73 ? 8.594 29.75 35.406 1 96.81 73 ASP B C 1
ATOM 4868 O O . ASP B 1 73 ? 8.578 29.984 36.625 1 96.81 73 ASP B O 1
ATOM 4872 N N . GLY B 1 74 ? 8.023 28.688 34.906 1 96.81 74 GLY B N 1
ATOM 4873 C CA . GLY B 1 74 ? 7.551 27.609 35.75 1 96.81 74 GLY B CA 1
ATOM 4874 C C . GLY B 1 74 ? 6.336 27.969 36.562 1 96.81 74 GLY B C 1
ATOM 4875 O O . GLY B 1 74 ? 5.973 27.25 37.5 1 96.81 74 GLY B O 1
ATOM 4876 N N . ARG B 1 75 ? 5.652 28.969 36.25 1 98 75 ARG B N 1
ATOM 4877 C CA . ARG B 1 75 ? 4.625 29.531 37.125 1 98 75 ARG B CA 1
ATOM 4878 C C . ARG B 1 75 ? 3.248 28.969 36.781 1 98 75 ARG B C 1
ATOM 4880 O O . ARG B 1 75 ? 2.26 29.266 37.438 1 98 75 ARG B O 1
ATOM 4887 N N . TYR B 1 76 ? 3.186 28.172 35.781 1 98.06 76 TYR B N 1
ATOM 4888 C CA . TYR B 1 76 ? 1.933 27.562 35.312 1 98.06 76 TYR B CA 1
ATOM 4889 C C . TYR B 1 76 ? 2.037 26.047 35.281 1 98.06 76 TYR B C 1
ATOM 4891 O O . TYR B 1 76 ? 3.1 25.5 34.969 1 98.06 76 TYR B O 1
ATOM 4899 N N . ASP B 1 77 ? 0.915 25.328 35.594 1 96.38 77 ASP B N 1
ATOM 4900 C CA . ASP B 1 77 ? 0.755 23.969 35.062 1 96.38 77 ASP B CA 1
ATOM 4901 C C . ASP B 1 77 ? 0.569 24 33.562 1 96.38 77 ASP B C 1
ATOM 4903 O O . ASP B 1 77 ? -0.117 24.875 33.031 1 96.38 77 ASP B O 1
ATOM 4907 N N . ILE B 1 78 ? 1.258 23.109 32.906 1 96.56 78 ILE B N 1
ATOM 4908 C CA . ILE B 1 78 ? 1.038 22.953 31.469 1 96.56 78 ILE B CA 1
ATOM 4909 C C . ILE B 1 78 ? 0.18 21.703 31.203 1 96.56 78 ILE B C 1
ATOM 4911 O O . ILE B 1 78 ? 0.554 20.594 31.594 1 96.56 78 ILE B O 1
ATOM 4915 N N . ILE B 1 79 ? -0.971 21.922 30.562 1 95.75 79 ILE B N 1
ATOM 4916 C CA . ILE B 1 79 ? -1.908 20.812 30.375 1 95.75 79 ILE B CA 1
ATOM 4917 C C . ILE B 1 79 ? -2.178 20.609 28.891 1 95.75 79 ILE B C 1
ATOM 4919 O O . ILE B 1 79 ? -2.68 21.516 28.203 1 95.75 79 ILE B O 1
ATOM 4923 N N . GLY B 1 80 ? -1.762 19.438 28.391 1 94.06 80 GLY B N 1
ATOM 4924 C CA . GLY B 1 80 ? -2.215 18.984 27.094 1 94.06 80 GLY B CA 1
ATOM 4925 C C . GLY B 1 80 ? -3.441 18.094 27.156 1 94.06 80 GLY B C 1
ATOM 4926 O O . GLY B 1 80 ? -3.559 17.266 28.047 1 94.06 80 GLY B O 1
ATOM 4927 N N . PHE B 1 81 ? -4.371 18.281 26.234 1 92.25 81 PHE B N 1
ATOM 4928 C CA . PHE B 1 81 ? -5.555 17.438 26.203 1 92.25 81 PHE B CA 1
ATOM 4929 C C . PHE B 1 81 ? -5.824 16.922 24.781 1 92.25 81 PHE B C 1
ATOM 4931 O O . PHE B 1 81 ? -5.508 17.609 23.812 1 92.25 81 PHE B O 1
ATOM 4938 N N . ASP B 1 82 ? -6.32 15.711 24.75 1 91.75 82 ASP B N 1
ATOM 4939 C CA . ASP B 1 82 ? -6.805 15.164 23.484 1 91.75 82 ASP B CA 1
ATOM 4940 C C . ASP B 1 82 ? -8.258 15.555 23.25 1 91.75 82 ASP B C 1
ATOM 4942 O O . ASP B 1 82 ? -9.156 15.117 23.984 1 91.75 82 ASP B O 1
ATOM 4946 N N . PRO B 1 83 ? -8.492 16.359 22.234 1 94.31 83 PRO B N 1
ATOM 4947 C CA . PRO B 1 83 ? -9.891 16.672 21.953 1 94.31 83 PRO B CA 1
ATOM 4948 C C . PRO B 1 83 ? -10.75 15.438 21.719 1 94.31 83 PRO B C 1
ATOM 4950 O O . PRO B 1 83 ? -10.211 14.344 21.5 1 94.31 83 PRO B O 1
ATOM 4953 N N . ARG B 1 84 ? -12.031 15.617 21.875 1 93.06 84 ARG B N 1
ATOM 4954 C CA . ARG B 1 84 ? -12.953 14.523 21.578 1 93.06 84 ARG B CA 1
ATOM 4955 C C . ARG B 1 84 ? -12.664 13.93 20.203 1 93.06 84 ARG B C 1
ATOM 4957 O O . ARG B 1 84 ? -12.422 14.664 19.25 1 93.06 84 ARG B O 1
ATOM 4964 N N . GLY B 1 85 ? -12.633 12.539 20.188 1 89.38 85 GLY B N 1
ATOM 4965 C CA . GLY B 1 85 ? -12.391 11.812 18.953 1 89.38 85 GLY B CA 1
ATOM 4966 C C . GLY B 1 85 ? -10.914 11.703 18.609 1 89.38 85 GLY B C 1
ATOM 4967 O O . GLY B 1 85 ? -10.547 11.078 17.609 1 89.38 85 GLY B O 1
ATOM 4968 N N . VAL B 1 86 ? -10.055 12.219 19.438 1 90.62 86 VAL B N 1
ATOM 4969 C CA . VAL B 1 86 ? -8.625 12.273 19.125 1 90.62 86 VAL B CA 1
ATOM 4970 C C . VAL B 1 86 ? -7.852 11.383 20.094 1 90.62 86 VAL B C 1
ATOM 4972 O O . VAL B 1 86 ? -8.008 11.492 21.312 1 90.62 86 VAL B O 1
ATOM 4975 N N . ASN B 1 87 ? -6.992 10.539 19.484 1 87.12 87 ASN B N 1
ATOM 4976 C CA . ASN B 1 87 ? -5.984 9.75 20.188 1 87.12 87 ASN B CA 1
ATOM 4977 C C . ASN B 1 87 ? -6.582 9.008 21.375 1 87.12 87 ASN B C 1
ATOM 4979 O O . ASN B 1 87 ? -7.434 8.133 21.203 1 87.12 87 ASN B O 1
ATOM 4983 N N . MET B 1 88 ? -6.312 9.477 22.688 1 84.25 88 MET B N 1
ATOM 4984 C CA . MET B 1 88 ? -6.633 8.672 23.859 1 84.25 88 MET B CA 1
ATOM 4985 C C . MET B 1 88 ? -8.023 9.016 24.391 1 84.25 88 MET B C 1
ATOM 4987 O O . MET B 1 88 ? -8.523 8.352 25.297 1 84.25 88 MET B O 1
ATOM 4991 N N . SER B 1 89 ?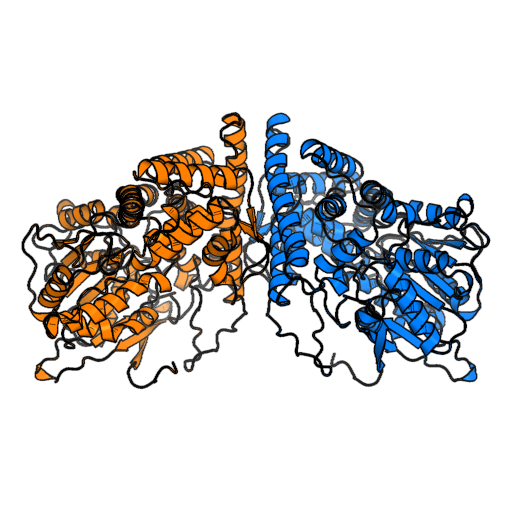 -8.609 10.016 23.844 1 87.94 89 SER B N 1
ATOM 4992 C CA . SER B 1 89 ? -9.977 10.344 24.234 1 87.94 89 SER B CA 1
ATOM 4993 C C . SER B 1 89 ? -10.969 9.328 23.688 1 87.94 89 SER B C 1
ATOM 4995 O O . SER B 1 89 ? -10.781 8.797 22.578 1 87.94 89 SER B O 1
ATOM 4997 N N . LEU B 1 90 ? -12.039 9.055 24.469 1 86.62 90 LEU B N 1
ATOM 4998 C CA . LEU B 1 90 ? -13.039 8.055 24.125 1 86.62 90 LEU B CA 1
ATOM 4999 C C . LEU B 1 90 ? -14.445 8.648 24.172 1 86.62 90 LEU B C 1
ATOM 5001 O O . LEU B 1 90 ? -14.719 9.523 25 1 86.62 90 LEU B O 1
ATOM 5005 N N . PRO B 1 91 ? -15.391 8.125 23.453 1 88 91 PRO B N 1
ATOM 5006 C CA . PRO B 1 91 ? -15.203 7.047 22.469 1 88 91 PRO B CA 1
ATOM 5007 C C . PRO B 1 91 ? -14.438 7.508 21.234 1 88 91 PRO B C 1
ATOM 5009 O O . PRO B 1 91 ? -14.359 8.711 20.953 1 88 91 PRO B O 1
ATOM 5012 N N . LYS B 1 92 ? -13.914 6.531 20.453 1 87.31 92 LYS B N 1
ATOM 5013 C CA . LYS B 1 92 ? -13.242 6.797 19.188 1 87.31 92 LYS B CA 1
ATOM 5014 C C . LYS B 1 92 ? -14.258 7.082 18.078 1 87.31 92 LYS B C 1
ATOM 5016 O O . LYS B 1 92 ? -15.445 6.801 18.219 1 87.31 92 LYS B O 1
ATOM 5021 N N . LEU B 1 93 ? -13.758 7.633 16.969 1 91.56 93 LEU B N 1
ATOM 5022 C CA . LEU B 1 93 ? -14.617 7.867 15.812 1 91.56 93 LEU B CA 1
ATOM 5023 C C . LEU B 1 93 ? -15.062 6.551 15.188 1 91.56 93 LEU B C 1
ATOM 5025 O O . LEU B 1 93 ? -16.156 6.469 14.617 1 91.56 93 LEU B O 1
ATOM 5029 N N . GLY B 1 94 ? -14.133 5.578 15.203 1 89.62 94 GLY B N 1
ATOM 5030 C CA . GLY B 1 94 ? -14.508 4.223 14.828 1 89.62 94 GLY B CA 1
ATOM 5031 C C . GLY B 1 94 ? -14.633 4.031 13.328 1 89.62 94 GLY B C 1
ATOM 5032 O O . GLY B 1 94 ? -15.383 3.166 12.867 1 89.62 94 GLY B O 1
ATOM 5033 N N . CYS B 1 95 ? -13.969 4.816 12.508 1 92.19 95 CYS B N 1
ATOM 5034 C CA . CYS B 1 95 ? -14.047 4.68 11.055 1 92.19 95 CYS B CA 1
ATOM 5035 C C . CYS B 1 95 ? -13.336 3.414 10.586 1 92.19 95 CYS B C 1
ATOM 5037 O O . CYS B 1 95 ? -13.617 2.9 9.508 1 92.19 95 CYS B O 1
ATOM 5039 N N . TYR B 1 96 ? -12.344 2.994 11.359 1 87.94 96 TYR B N 1
ATOM 5040 C CA . TYR B 1 96 ? -11.555 1.798 11.086 1 87.94 96 TYR B CA 1
ATOM 5041 C C . TYR B 1 96 ? -11.688 0.788 12.219 1 87.94 96 TYR B C 1
ATOM 5043 O O . TYR B 1 96 ? -11.891 1.167 13.383 1 87.94 96 TYR B O 1
ATOM 5051 N N . GLU B 1 97 ? -11.516 -0.462 11.867 1 83.44 97 GLU B N 1
ATOM 5052 C CA . GLU B 1 97 ? -11.617 -1.5 12.891 1 83.44 97 GLU B CA 1
ATOM 5053 C C . GLU B 1 97 ? -10.414 -1.481 13.828 1 83.44 97 GLU B C 1
ATOM 5055 O O . GLU B 1 97 ? -10.531 -1.812 15.008 1 83.44 97 GLU B O 1
ATOM 5060 N N . ASN B 1 98 ? -9.281 -1.144 13.328 1 79.44 98 ASN B N 1
ATOM 5061 C CA . ASN B 1 98 ? -8.055 -1.086 14.109 1 79.44 98 ASN B CA 1
ATOM 5062 C C . ASN B 1 98 ? -7.035 -0.134 13.492 1 79.44 98 ASN B C 1
ATOM 5064 O O . ASN B 1 98 ? -7.277 0.431 12.422 1 79.44 98 ASN B O 1
ATOM 5068 N N . GLU B 1 99 ? -5.941 0.093 14.141 1 78.19 99 GLU B N 1
ATOM 5069 C CA . GLU B 1 99 ? -4.93 1.06 13.727 1 78.19 99 GLU B CA 1
ATOM 5070 C C . GLU B 1 99 ? -4.254 0.625 12.43 1 78.19 99 GLU B C 1
ATOM 5072 O O . GLU B 1 99 ? -3.855 1.464 11.617 1 78.19 99 GLU B O 1
ATOM 5077 N N . ALA B 1 100 ? -4.168 -0.709 12.266 1 80.12 100 ALA B N 1
ATOM 5078 C CA . ALA B 1 100 ? -3.537 -1.204 11.047 1 80.12 100 ALA B CA 1
ATOM 5079 C C . ALA B 1 100 ? -4.316 -0.768 9.805 1 80.12 100 ALA B C 1
ATOM 5081 O O . ALA B 1 100 ? -3.725 -0.406 8.789 1 80.12 100 ALA B O 1
ATOM 5082 N N . GLN B 1 101 ? -5.641 -0.859 9.93 1 85.56 101 GLN B N 1
ATOM 5083 C CA . GLN B 1 101 ? -6.477 -0.428 8.812 1 85.56 101 GLN B CA 1
ATOM 5084 C C . GLN B 1 101 ? -6.305 1.063 8.539 1 85.56 101 GLN B C 1
ATOM 5086 O O . GLN B 1 101 ? -6.293 1.493 7.383 1 85.56 101 GLN B O 1
ATOM 5091 N N . ALA B 1 102 ? -6.172 1.859 9.586 1 85.62 102 ALA B N 1
ATOM 5092 C CA . ALA B 1 102 ? -5.957 3.297 9.438 1 85.62 102 ALA B CA 1
ATOM 5093 C C . ALA B 1 102 ? -4.625 3.584 8.75 1 85.62 102 ALA B C 1
ATOM 5095 O O . ALA B 1 102 ? -4.555 4.418 7.848 1 85.62 102 ALA B O 1
ATOM 5096 N N . LEU B 1 103 ? -3.625 2.922 9.211 1 84.06 103 LEU B N 1
ATOM 5097 C CA . LEU B 1 103 ? -2.301 3.105 8.633 1 84.06 103 LEU B CA 1
ATOM 5098 C C . LEU B 1 103 ? -2.283 2.68 7.164 1 84.06 103 LEU B C 1
ATOM 5100 O O . LEU B 1 103 ? -1.627 3.314 6.336 1 84.06 103 LEU B O 1
ATOM 5104 N N . ARG B 1 104 ? -2.953 1.593 6.871 1 86.88 104 ARG B N 1
ATOM 5105 C CA . ARG B 1 104 ? -3.021 1.131 5.488 1 86.88 104 ARG B CA 1
ATOM 5106 C C . ARG B 1 104 ? -3.75 2.143 4.609 1 86.88 104 ARG B C 1
ATOM 5108 O O . ARG B 1 104 ? -3.385 2.344 3.451 1 86.88 104 ARG B O 1
ATOM 5115 N N . SER B 1 105 ? -4.793 2.629 5.137 1 89 105 SER B N 1
ATOM 5116 C CA . SER B 1 105 ? -5.52 3.658 4.402 1 89 105 SER B CA 1
ATOM 5117 C C . SER B 1 105 ? -4.625 4.852 4.086 1 89 105 SER B C 1
ATOM 5119 O O . SER B 1 105 ? -4.637 5.367 2.967 1 89 105 SER B O 1
ATOM 5121 N N . MET B 1 106 ? -3.865 5.285 5.051 1 88 106 MET B N 1
ATOM 5122 C CA . MET B 1 106 ? -2.926 6.383 4.844 1 88 106 MET B CA 1
ATOM 5123 C C . MET B 1 106 ? -1.874 6.008 3.805 1 88 106 MET B C 1
ATOM 5125 O O . MET B 1 106 ? -1.493 6.836 2.975 1 88 106 MET B O 1
ATOM 5129 N N . TYR B 1 107 ? -1.415 4.793 3.928 1 90.12 107 TYR B N 1
ATOM 5130 C CA . TYR B 1 107 ? -0.409 4.305 2.99 1 90.12 107 TYR B CA 1
ATOM 5131 C C . TYR B 1 107 ? -0.933 4.344 1.56 1 90.12 107 TYR B C 1
ATOM 5133 O O . TYR B 1 107 ? -0.234 4.789 0.647 1 90.12 107 TYR B O 1
ATOM 5141 N N . LYS B 1 108 ? -2.135 3.893 1.308 1 92.56 108 LYS B N 1
ATOM 5142 C CA . LYS B 1 108 ? -2.75 3.893 -0.017 1 92.56 108 LYS B CA 1
ATOM 5143 C C . LYS B 1 108 ? -2.893 5.312 -0.556 1 92.56 108 LYS B C 1
ATOM 5145 O O . LYS B 1 108 ? -2.66 5.559 -1.741 1 92.56 108 LYS B O 1
ATOM 5150 N N . GLU B 1 109 ? -3.246 6.164 0.298 1 90.12 109 GLU B N 1
ATOM 5151 C CA . GLU B 1 109 ? -3.391 7.555 -0.115 1 90.12 109 GLU B CA 1
ATOM 5152 C C . GLU B 1 109 ? -2.045 8.156 -0.521 1 90.12 109 GLU B C 1
ATOM 5154 O O . GLU B 1 109 ? -1.968 8.922 -1.479 1 90.12 109 GLU B O 1
ATOM 5159 N N . THR B 1 110 ? -1.064 7.809 0.25 1 91.25 110 THR B N 1
ATOM 5160 C CA . THR B 1 110 ? 0.274 8.297 -0.066 1 91.25 110 THR B CA 1
ATOM 5161 C C . THR B 1 110 ? 0.737 7.766 -1.421 1 91.25 110 THR B C 1
ATOM 5163 O O . THR B 1 110 ? 1.309 8.508 -2.221 1 91.25 110 THR B O 1
ATOM 5166 N N . LEU B 1 111 ? 0.402 6.543 -1.702 1 94.12 111 LEU B N 1
ATOM 5167 C CA . LEU B 1 111 ? 0.816 5.914 -2.951 1 94.12 111 LEU B CA 1
ATOM 5168 C C . LEU B 1 111 ? 0.06 6.508 -4.137 1 94.12 111 LEU B C 1
ATOM 5170 O O . LEU B 1 111 ? 0.565 6.512 -5.262 1 94.12 111 LEU B O 1
ATOM 5174 N N . LEU B 1 112 ? -1.145 6.965 -3.926 1 92.69 112 LEU B N 1
ATOM 5175 C CA . LEU B 1 112 ? -1.938 7.555 -4.996 1 92.69 112 LEU B CA 1
ATOM 5176 C C . LEU B 1 112 ? -1.281 8.828 -5.523 1 92.69 112 LEU B C 1
ATOM 5178 O O . LEU B 1 112 ? -1.402 9.148 -6.711 1 92.69 112 LEU B O 1
ATOM 5182 N N . GLY B 1 113 ? -0.581 9.57 -4.59 1 91.94 113 GLY B N 1
ATOM 5183 C CA . GLY B 1 113 ? 0.152 10.758 -5.004 1 91.94 113 GLY B CA 1
ATOM 5184 C C . GLY B 1 113 ? -0.744 11.953 -5.258 1 91.94 113 GLY B C 1
ATOM 5185 O O . GLY B 1 113 ? -1.819 12.07 -4.664 1 91.94 113 GLY B O 1
ATOM 5186 N N . TYR B 1 114 ? -0.244 12.914 -6.082 1 91.19 114 TYR B N 1
ATOM 5187 C CA . TYR B 1 114 ? -0.918 14.172 -6.367 1 91.19 114 TYR B CA 1
ATOM 5188 C C . TYR B 1 114 ? -1.14 14.344 -7.867 1 91.19 114 TYR B C 1
ATOM 5190 O O . TYR B 1 114 ? -0.553 13.625 -8.672 1 91.19 114 TYR B O 1
ATOM 5198 N N . PRO B 1 115 ? -1.97 15.273 -8.312 1 90.81 115 PRO B N 1
ATOM 5199 C CA . PRO B 1 115 ? -2.332 15.438 -9.719 1 90.81 115 PRO B CA 1
ATOM 5200 C C . PRO B 1 115 ? -1.133 15.773 -10.602 1 90.81 115 PRO B C 1
ATOM 5202 O O . PRO B 1 115 ? -1.141 15.469 -11.797 1 90.81 115 PRO B O 1
ATOM 5205 N N . TYR B 1 116 ? -0.134 16.328 -10.047 1 90.81 116 TYR B N 1
ATOM 5206 C CA . TYR B 1 116 ? 1.039 16.719 -10.82 1 90.81 116 TYR B CA 1
ATOM 5207 C C . TYR B 1 116 ? 1.602 15.531 -11.594 1 90.81 116 TYR B C 1
ATOM 5209 O O . TYR B 1 116 ? 1.908 15.641 -12.781 1 90.81 116 TYR B O 1
ATOM 5217 N N . ASP B 1 117 ? 1.75 14.375 -10.984 1 92.19 117 ASP B N 1
ATOM 5218 C CA . ASP B 1 117 ? 2.268 13.164 -11.617 1 92.19 117 ASP B CA 1
ATOM 5219 C C . ASP B 1 117 ? 1.327 12.672 -12.719 1 92.19 117 ASP B C 1
ATOM 5221 O O . ASP B 1 117 ? 1.778 12.203 -13.766 1 92.19 117 ASP B O 1
ATOM 5225 N N . ALA B 1 118 ? 0.077 12.812 -12.453 1 91 118 ALA B N 1
ATOM 5226 C CA . ALA B 1 118 ? -0.93 12.227 -13.328 1 91 118 ALA B CA 1
ATOM 5227 C C . ALA B 1 118 ? -1.038 13.008 -14.633 1 91 118 ALA B C 1
ATOM 5229 O O . ALA B 1 118 ? -1.443 12.461 -15.664 1 91 118 ALA B O 1
ATOM 5230 N N . ARG B 1 119 ? -0.718 14.234 -14.672 1 90.62 119 ARG B N 1
ATOM 5231 C CA . ARG B 1 119 ? -0.83 15.086 -15.859 1 90.62 119 ARG B CA 1
ATOM 5232 C C . ARG B 1 119 ? 0.171 14.664 -16.922 1 90.62 119 ARG B C 1
ATOM 5234 O O . ARG B 1 119 ? -0.048 14.906 -18.125 1 90.62 119 ARG B O 1
ATOM 5241 N N . GLY B 1 120 ? 1.248 14.039 -16.531 1 89.94 120 GLY B N 1
ATOM 5242 C CA . GLY B 1 120 ? 2.258 13.594 -17.484 1 89.94 120 GLY B CA 1
ATOM 5243 C C . GLY B 1 120 ? 3.141 14.719 -17.984 1 89.94 120 GLY B C 1
ATOM 5244 O O . GLY B 1 120 ? 3.125 15.82 -17.438 1 89.94 120 GLY B O 1
ATOM 5245 N N . SER B 1 121 ? 3.822 14.406 -19.031 1 91.81 121 SER B N 1
ATOM 5246 C CA . SER B 1 121 ? 4.84 15.297 -19.578 1 91.81 121 SER B CA 1
ATOM 5247 C C . SER B 1 121 ? 4.211 16.547 -20.188 1 91.81 121 SER B C 1
ATOM 5249 O O . SER B 1 121 ? 3.143 16.469 -20.797 1 91.81 121 SER B O 1
ATOM 5251 N N . ASP B 1 122 ? 4.922 17.609 -20.062 1 90.12 122 ASP B N 1
ATOM 5252 C CA . ASP B 1 122 ? 4.461 18.875 -20.625 1 90.12 122 ASP B CA 1
ATOM 5253 C C . ASP B 1 122 ? 4.473 18.828 -22.156 1 90.12 122 ASP B C 1
ATOM 5255 O O . ASP B 1 122 ? 3.863 19.672 -22.812 1 90.12 122 ASP B O 1
ATOM 5259 N N . SER B 1 123 ? 5.152 17.875 -22.672 1 92.56 123 SER B N 1
ATOM 5260 C CA . SER B 1 123 ? 5.262 17.75 -24.125 1 92.56 123 SER B CA 1
ATOM 5261 C C . SER B 1 123 ? 3.998 17.156 -24.719 1 92.56 123 SER B C 1
ATOM 5263 O O . SER B 1 123 ? 3.801 17.188 -25.938 1 92.56 123 SER B O 1
ATOM 5265 N N . LEU B 1 124 ? 3.109 16.641 -23.922 1 94.94 124 LEU B N 1
ATOM 5266 C CA . LEU B 1 124 ? 1.871 16.031 -24.406 1 94.94 124 LEU B CA 1
ATOM 5267 C C . LEU B 1 124 ? 0.838 17.109 -24.734 1 94.94 124 LEU B C 1
ATOM 5269 O O . LEU B 1 124 ? 0.848 18.188 -24.141 1 94.94 124 LEU B O 1
ATOM 5273 N N . PRO B 1 125 ? -0.077 16.781 -25.656 1 94.94 125 PRO B N 1
ATOM 5274 C CA . PRO B 1 125 ? -1.165 17.734 -25.922 1 94.94 125 PRO B CA 1
ATOM 5275 C C . PRO B 1 125 ? -2.008 18.016 -24.688 1 94.94 125 PRO B C 1
ATOM 5277 O O . PRO B 1 125 ? -2.232 17.125 -23.859 1 94.94 125 PRO B O 1
ATOM 5280 N N . ALA B 1 126 ? -2.504 19.219 -24.609 1 93.94 126 ALA B N 1
ATOM 5281 C CA . ALA B 1 126 ? -3.271 19.672 -23.453 1 93.94 126 ALA B CA 1
ATOM 5282 C C . ALA B 1 126 ? -4.465 18.766 -23.188 1 93.94 126 ALA B C 1
ATOM 5284 O O . ALA B 1 126 ? -4.766 18.438 -22.047 1 93.94 126 ALA B O 1
ATOM 5285 N N . GLU B 1 127 ? -5.102 18.391 -24.234 1 94.19 127 GLU B N 1
ATOM 5286 C CA . GLU B 1 127 ? -6.277 17.547 -24.078 1 94.19 127 GLU B CA 1
ATOM 5287 C C . GLU B 1 127 ? -5.895 16.172 -23.516 1 94.19 127 GLU B C 1
ATOM 5289 O O . GLU B 1 127 ? -6.629 15.609 -22.703 1 94.19 127 GLU B O 1
ATOM 5294 N N . THR B 1 128 ? -4.777 15.625 -24 1 95.5 128 THR B N 1
ATOM 5295 C CA . THR B 1 128 ? -4.277 14.359 -23.484 1 95.5 128 THR B CA 1
ATOM 5296 C C . THR B 1 128 ? -3.971 14.477 -21.984 1 95.5 128 THR B C 1
ATOM 5298 O O . THR B 1 128 ? -4.383 13.625 -21.188 1 95.5 128 THR B O 1
ATOM 5301 N N . ARG B 1 129 ? -3.336 15.531 -21.625 1 95 129 ARG B N 1
ATOM 5302 C CA . ARG B 1 129 ? -2.982 15.758 -20.234 1 95 129 ARG B CA 1
ATOM 5303 C C . ARG B 1 129 ? -4.23 15.898 -19.375 1 95 129 ARG B C 1
ATOM 5305 O O . ARG B 1 129 ? -4.27 15.406 -18.234 1 95 129 ARG B O 1
ATOM 5312 N N . ALA B 1 130 ? -5.219 16.578 -19.906 1 95 130 ALA B N 1
ATOM 5313 C CA . ALA B 1 130 ? -6.473 16.75 -19.172 1 95 130 ALA B CA 1
ATOM 5314 C C . ALA B 1 130 ? -7.133 15.398 -18.906 1 95 130 ALA B C 1
ATOM 5316 O O . ALA B 1 130 ? -7.66 15.164 -17.812 1 95 130 ALA B O 1
ATOM 5317 N N . GLN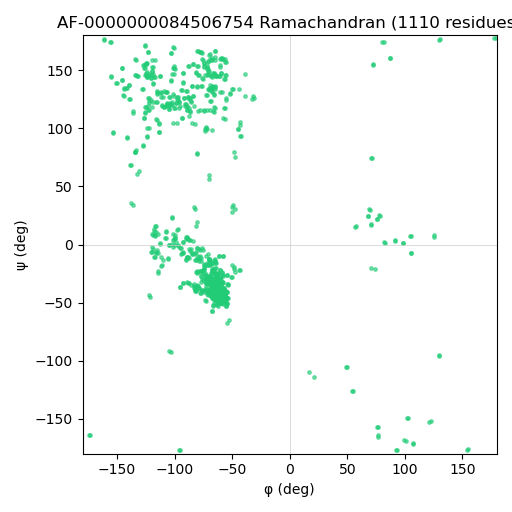 B 1 131 ? -7.137 14.523 -19.906 1 94.56 131 GLN B N 1
ATOM 5318 C CA . GLN B 1 131 ? -7.746 13.211 -19.734 1 94.56 131 GLN B CA 1
ATOM 5319 C C . GLN B 1 131 ? -6.965 12.359 -18.734 1 94.56 131 GLN B C 1
ATOM 5321 O O . GLN B 1 131 ? -7.555 11.602 -17.969 1 94.56 131 GLN B O 1
ATOM 5326 N N . MET B 1 132 ? -5.676 12.469 -18.797 1 95.12 132 MET B N 1
ATOM 5327 C CA . MET B 1 132 ? -4.832 11.773 -17.828 1 95.12 132 MET B CA 1
ATOM 5328 C C . MET B 1 132 ? -5.129 12.25 -16.406 1 95.12 132 MET B C 1
ATOM 5330 O O . MET B 1 132 ? -5.258 11.438 -15.492 1 95.12 132 MET B O 1
ATOM 5334 N N . GLU B 1 133 ? -5.27 13.508 -16.234 1 94.69 133 GLU B N 1
ATOM 5335 C CA . GLU B 1 133 ? -5.59 14.078 -14.938 1 94.69 133 GLU B CA 1
ATOM 5336 C C . GLU B 1 133 ? -6.984 13.656 -14.477 1 94.69 133 GLU B C 1
ATOM 5338 O O . GLU B 1 133 ? -7.195 13.375 -13.297 1 94.69 133 GLU B O 1
ATOM 5343 N N . HIS B 1 134 ? -7.961 13.641 -15.414 1 95.19 134 HIS B N 1
ATOM 5344 C CA . HIS B 1 134 ? -9.32 13.211 -15.086 1 95.19 134 HIS B CA 1
ATOM 5345 C C . HIS B 1 134 ? -9.328 11.781 -14.555 1 95.19 134 HIS B C 1
ATOM 5347 O O . HIS B 1 134 ? -10.039 11.477 -13.594 1 95.19 134 HIS B O 1
ATOM 5353 N N . ALA B 1 135 ? -8.602 10.93 -15.211 1 94.38 135 ALA B N 1
ATOM 5354 C CA . ALA B 1 135 ? -8.516 9.547 -14.758 1 94.38 135 ALA B CA 1
ATOM 5355 C C . ALA B 1 135 ? -8.016 9.469 -13.312 1 94.38 135 ALA B C 1
ATOM 5357 O O . ALA B 1 135 ? -8.555 8.719 -12.5 1 94.38 135 ALA B O 1
ATOM 5358 N N . TYR B 1 136 ? -7.035 10.266 -13.008 1 94.62 136 TYR B N 1
ATOM 5359 C CA . TYR B 1 136 ? -6.512 10.328 -11.648 1 94.62 136 TYR B CA 1
ATOM 5360 C C . TYR B 1 136 ? -7.562 10.859 -10.688 1 94.62 136 TYR B C 1
ATOM 5362 O O . TYR B 1 136 ? -7.742 10.32 -9.586 1 94.62 136 TYR B O 1
ATOM 5370 N N . LEU B 1 137 ? -8.242 11.93 -11.055 1 95.69 137 LEU B N 1
ATOM 5371 C CA . LEU B 1 137 ? -9.203 12.57 -10.172 1 95.69 137 LEU B CA 1
ATOM 5372 C C . LEU B 1 137 ? -10.375 11.641 -9.867 1 95.69 137 LEU B C 1
ATOM 5374 O O . LEU B 1 137 ? -10.93 11.672 -8.773 1 95.69 137 LEU B O 1
ATOM 5378 N N . LYS B 1 138 ? -10.781 10.836 -10.82 1 95.25 138 LYS B N 1
ATOM 5379 C CA . LYS B 1 138 ? -11.82 9.844 -10.57 1 95.25 138 LYS B CA 1
ATOM 5380 C C . LYS B 1 138 ? -11.375 8.844 -9.508 1 95.25 138 LYS B C 1
ATOM 5382 O O . LYS B 1 138 ? -12.164 8.469 -8.633 1 95.25 138 LYS B O 1
ATOM 5387 N N . ARG B 1 139 ? -10.164 8.422 -9.602 1 95.44 139 ARG B N 1
ATOM 5388 C CA . ARG B 1 139 ? -9.625 7.527 -8.586 1 95.44 139 ARG B CA 1
ATOM 5389 C C . ARG B 1 139 ? -9.547 8.219 -7.227 1 95.44 139 ARG B C 1
ATOM 5391 O O . ARG B 1 139 ? -9.859 7.613 -6.195 1 95.44 139 ARG B O 1
ATOM 5398 N N . LEU B 1 140 ? -9.055 9.43 -7.223 1 95.31 140 LEU B N 1
ATOM 5399 C CA . LEU B 1 140 ? -8.977 10.211 -5.992 1 95.31 140 LEU B CA 1
ATOM 5400 C C . LEU B 1 140 ? -10.344 10.352 -5.344 1 95.31 140 LEU B C 1
ATOM 5402 O O . LEU B 1 140 ? -10.492 10.148 -4.137 1 95.31 140 LEU B O 1
ATOM 5406 N N . ASN B 1 141 ? -11.312 10.688 -6.164 1 95 141 ASN B N 1
ATOM 5407 C CA . ASN B 1 141 ? -12.672 10.836 -5.66 1 95 141 ASN B CA 1
ATOM 5408 C C . ASN B 1 141 ? -13.203 9.531 -5.078 1 95 141 ASN B C 1
ATOM 5410 O O . ASN B 1 141 ? -13.898 9.539 -4.059 1 95 141 ASN B O 1
ATOM 5414 N N . ALA B 1 142 ? -12.945 8.445 -5.773 1 96.44 142 ALA B N 1
ATOM 5415 C CA . ALA B 1 142 ? -13.344 7.141 -5.242 1 96.44 142 ALA B CA 1
ATOM 5416 C C . ALA B 1 142 ? -12.695 6.879 -3.887 1 96.44 142 ALA B C 1
ATOM 5418 O O . ALA B 1 142 ? -13.328 6.328 -2.982 1 96.44 142 ALA B O 1
ATOM 5419 N N . SER B 1 143 ? -11.484 7.219 -3.76 1 95.5 143 SER B N 1
ATOM 5420 C CA . SER B 1 143 ? -10.766 7.039 -2.504 1 95.5 143 SER B CA 1
ATOM 5421 C C . SER B 1 143 ? -11.359 7.898 -1.396 1 95.5 143 SER B C 1
ATOM 5423 O O . SER B 1 143 ? -11.586 7.418 -0.283 1 95.5 143 SER B O 1
ATOM 5425 N N . PHE B 1 144 ? -11.602 9.211 -1.704 1 94.5 144 PHE B N 1
ATOM 5426 C CA . PHE B 1 144 ? -12.266 10.086 -0.746 1 94.5 144 PHE B CA 1
ATOM 5427 C C . PHE B 1 144 ? -13.586 9.492 -0.291 1 94.5 144 PHE B C 1
ATOM 5429 O O . PHE B 1 144 ? -13.875 9.445 0.907 1 94.5 144 PHE B O 1
ATOM 5436 N N . THR B 1 145 ? -14.305 9.031 -1.235 1 95.38 145 THR B N 1
ATOM 5437 C CA . THR B 1 145 ? -15.633 8.484 -0.973 1 95.38 145 THR B CA 1
ATOM 5438 C C . THR B 1 145 ? -15.547 7.234 -0.109 1 95.38 145 THR B C 1
ATOM 5440 O O . THR B 1 145 ? -16.344 7.047 0.808 1 95.38 145 THR B O 1
ATOM 5443 N N . ALA B 1 146 ? -14.602 6.379 -0.398 1 96.31 146 ALA B N 1
ATOM 5444 C CA . ALA B 1 146 ? -14.422 5.156 0.383 1 96.31 146 ALA B CA 1
ATOM 5445 C C . ALA B 1 146 ? -14.18 5.48 1.855 1 96.31 146 ALA B C 1
ATOM 5447 O O . ALA B 1 146 ? -14.781 4.867 2.738 1 96.31 146 ALA B O 1
ATOM 5448 N N . THR B 1 147 ? -13.344 6.422 2.113 1 94.19 147 THR B N 1
ATOM 5449 C CA . THR B 1 147 ? -13.031 6.809 3.484 1 94.19 147 THR B CA 1
ATOM 5450 C C . THR B 1 147 ? -14.234 7.457 4.152 1 94.19 147 THR B C 1
ATOM 5452 O O . THR B 1 147 ? -14.547 7.16 5.309 1 94.19 147 THR B O 1
ATOM 5455 N N . SER B 1 148 ? -14.852 8.336 3.445 1 95 148 SER B N 1
ATOM 5456 C CA . SER B 1 148 ? -16.047 8.984 3.965 1 95 148 SER B CA 1
ATOM 5457 C C . SER B 1 148 ? -17.125 7.961 4.32 1 95 148 SER B C 1
ATOM 5459 O O . SER B 1 148 ? -17.719 8.016 5.398 1 95 148 SER B O 1
ATOM 5461 N N . LEU B 1 149 ? -17.344 6.996 3.43 1 95.94 149 LEU B N 1
ATOM 5462 C CA . LEU B 1 149 ? -18.359 5.977 3.643 1 95.94 149 LEU B CA 1
ATOM 5463 C C . LEU B 1 149 ? -17.953 5.035 4.773 1 95.94 149 LEU B C 1
ATOM 5465 O O . LEU B 1 149 ? -18.812 4.523 5.496 1 95.94 149 LEU B O 1
ATOM 5469 N N . ALA B 1 150 ? -16.672 4.809 4.902 1 95.5 150 ALA B N 1
ATOM 5470 C CA . ALA B 1 150 ? -16.203 3.994 6.023 1 95.5 150 ALA B CA 1
ATOM 5471 C C . ALA B 1 150 ? -16.656 4.586 7.355 1 95.5 150 ALA B C 1
ATOM 5473 O O . ALA B 1 150 ? -17.109 3.859 8.242 1 95.5 150 ALA B O 1
ATOM 5474 N N . CYS B 1 151 ? -16.484 5.879 7.465 1 95.88 151 CYS B N 1
ATOM 5475 C CA . CYS B 1 151 ? -16.922 6.539 8.688 1 95.88 151 CYS B CA 1
ATOM 5476 C C . CYS B 1 151 ? -18.453 6.547 8.781 1 95.88 151 CYS B C 1
ATOM 5478 O O . CYS B 1 151 ? -19 6.328 9.859 1 95.88 151 CYS B O 1
ATOM 5480 N N . PHE B 1 152 ? -19.141 6.781 7.684 1 96.06 152 PHE B N 1
ATOM 5481 C CA . PHE B 1 152 ? -20.594 6.891 7.656 1 96.06 152 PHE B CA 1
ATOM 5482 C C . PHE B 1 152 ? -21.234 5.559 8.016 1 96.06 152 PHE B C 1
ATOM 5484 O O . PHE B 1 152 ? -22.219 5.516 8.766 1 96.06 152 PHE B O 1
ATOM 5491 N N . GLU B 1 153 ? -20.672 4.48 7.52 1 94.19 153 GLU B N 1
ATOM 5492 C CA . GLU B 1 153 ? -21.297 3.174 7.648 1 94.19 153 GLU B CA 1
ATOM 5493 C C . GLU B 1 153 ? -20.812 2.439 8.891 1 94.19 153 GLU B C 1
ATOM 5495 O O . GLU B 1 153 ? -21.562 1.679 9.508 1 94.19 153 GLU B O 1
ATOM 5500 N N . ASN B 1 154 ? -19.609 2.664 9.211 1 91.31 154 ASN B N 1
ATOM 5501 C CA . ASN B 1 154 ? -19.016 1.841 10.258 1 91.31 154 ASN B CA 1
ATOM 5502 C C . ASN B 1 154 ? -18.734 2.652 11.523 1 91.31 154 ASN B C 1
ATOM 5504 O O . ASN B 1 154 ? -18.5 2.086 12.594 1 91.31 154 ASN B O 1
ATOM 5508 N N . GLY B 1 155 ? -18.688 3.941 11.453 1 94 155 GLY B N 1
ATOM 5509 C CA . GLY B 1 155 ? -18.219 4.797 12.531 1 94 155 GLY B CA 1
ATOM 5510 C C . GLY B 1 155 ? -19.25 5.016 13.617 1 94 155 GLY B C 1
ATOM 5511 O O . GLY B 1 155 ? -20.406 4.586 13.492 1 94 155 GLY B O 1
ATOM 5512 N N . ASN B 1 156 ? -18.75 5.555 14.727 1 93.12 156 ASN B N 1
ATOM 5513 C CA . ASN B 1 156 ? -19.625 6.004 15.805 1 93.12 156 ASN B CA 1
ATOM 5514 C C . ASN B 1 156 ? -20.359 7.289 15.438 1 93.12 156 ASN B C 1
ATOM 5516 O O . ASN B 1 156 ? -19.812 8.383 15.555 1 93.12 156 ASN B O 1
ATOM 5520 N N . ARG B 1 157 ? -21.562 7.145 15.062 1 92.75 157 ARG B N 1
ATOM 5521 C CA . ARG B 1 157 ? -22.328 8.25 14.492 1 92.75 157 ARG B CA 1
ATOM 5522 C C . ARG B 1 157 ? -22.438 9.406 15.484 1 92.75 157 ARG B C 1
ATOM 5524 O O . ARG B 1 157 ? -22.281 10.57 15.109 1 92.75 157 ARG B O 1
ATOM 5531 N N . ASP B 1 158 ? -22.703 9.117 16.719 1 91.38 158 ASP B N 1
ATOM 5532 C CA . ASP B 1 158 ? -22.844 10.148 17.734 1 91.38 158 ASP B CA 1
ATOM 5533 C C . ASP B 1 158 ? -21.547 10.953 17.891 1 91.38 158 ASP B C 1
ATOM 5535 O O . ASP B 1 158 ? -21.594 12.188 18 1 91.38 158 ASP B O 1
ATOM 5539 N N . MET B 1 159 ? -20.484 10.297 17.875 1 92.44 159 MET B N 1
ATOM 5540 C CA . MET B 1 159 ? -19.203 10.984 17.984 1 92.44 159 MET B CA 1
ATOM 5541 C C . MET B 1 159 ? -18.891 11.773 16.719 1 92.44 159 MET B C 1
ATOM 5543 O O . MET B 1 159 ? -18.422 12.906 16.781 1 92.44 159 MET B O 1
ATOM 5547 N N . LEU B 1 160 ? -19.141 11.156 15.609 1 95.06 160 LEU B N 1
ATOM 5548 C CA . LEU B 1 160 ? -18.844 11.781 14.328 1 95.06 160 LEU B CA 1
ATOM 5549 C C . LEU B 1 160 ? -19.656 13.062 14.141 1 95.06 160 LEU B C 1
ATOM 5551 O O . LEU B 1 160 ? -19.203 14 13.484 1 95.06 160 LEU B O 1
ATOM 5555 N N . GLU B 1 161 ? -20.781 13.133 14.727 1 95.38 161 GLU B N 1
ATOM 5556 C CA . GLU B 1 161 ? -21.641 14.312 14.641 1 95.38 161 GLU B CA 1
ATOM 5557 C C . GLU B 1 161 ? -21.312 15.312 15.742 1 95.38 161 GLU B C 1
ATOM 5559 O O . GLU B 1 161 ? -21.984 16.328 15.891 1 95.38 161 GLU B O 1
ATOM 5564 N N . SER B 1 162 ? -20.234 15.078 16.547 1 94.75 162 SER B N 1
ATOM 5565 C CA . SER B 1 162 ? -19.953 15.93 17.688 1 94.75 162 SER B CA 1
ATOM 5566 C C . SER B 1 162 ? -18.453 16.234 17.781 1 94.75 162 SER B C 1
ATOM 5568 O O . SER B 1 162 ? -17.906 16.344 18.875 1 94.75 162 SER B O 1
ATOM 5570 N N . VAL B 1 163 ? -17.797 16.375 16.641 1 95.06 163 VAL B N 1
ATOM 5571 C CA . VAL B 1 163 ? -16.359 16.578 16.703 1 95.06 163 VAL B CA 1
ATOM 5572 C C . VAL B 1 163 ? -16 17.953 16.125 1 95.06 163 VAL B C 1
ATOM 5574 O O . VAL B 1 163 ? -14.844 18.219 15.812 1 95.06 163 VAL B O 1
ATOM 5577 N N . SER B 1 164 ? -16.953 18.812 15.992 1 96.5 164 SER B N 1
ATOM 5578 C CA . SER B 1 164 ? -16.672 20.156 15.5 1 96.5 164 SER B CA 1
ATOM 5579 C C . SER B 1 164 ? -15.867 20.969 16.516 1 96.5 164 SER B C 1
ATOM 5581 O O . SER B 1 164 ? -15.844 20.625 17.703 1 96.5 164 SER B O 1
ATOM 5583 N N . THR B 1 165 ? -15.219 22.016 16.031 1 97.62 165 THR B N 1
ATOM 5584 C CA . THR B 1 165 ? -14.461 22.906 16.906 1 97.62 165 THR B CA 1
ATOM 5585 C C . THR B 1 165 ? -15.352 23.531 17.969 1 97.62 165 THR B C 1
ATOM 5587 O O . THR B 1 165 ? -14.922 23.734 19.109 1 97.62 165 THR B O 1
ATOM 5590 N N . ALA B 1 166 ? -16.609 23.766 17.719 1 97 166 ALA B N 1
ATOM 5591 C CA . ALA B 1 166 ? -17.562 24.328 18.672 1 97 166 ALA B CA 1
ATOM 5592 C C . ALA B 1 166 ? -17.719 23.422 19.891 1 97 166 ALA B C 1
ATOM 5594 O O . ALA B 1 166 ? -17.828 23.906 21.016 1 97 166 ALA B O 1
ATOM 5595 N N . PHE B 1 167 ? -17.766 22.141 19.641 1 95.62 167 PHE B N 1
ATOM 5596 C CA . PHE B 1 167 ? -17.875 21.203 20.734 1 95.62 167 PHE B CA 1
ATOM 5597 C C . PHE B 1 167 ? -16.609 21.219 21.594 1 95.62 167 PHE B C 1
ATOM 5599 O O . PHE B 1 167 ? -16.688 21.156 22.828 1 95.62 167 PHE B O 1
ATOM 5606 N N . VAL B 1 168 ? -15.469 21.266 20.953 1 96.88 168 VAL B N 1
ATOM 5607 C CA . VAL B 1 168 ? -14.203 21.266 21.688 1 96.88 168 VAL B CA 1
ATOM 5608 C C . VAL B 1 168 ? -14.109 22.516 22.547 1 96.88 168 VAL B C 1
ATOM 5610 O O . VAL B 1 168 ? -13.578 22.484 23.656 1 96.88 168 VAL B O 1
ATOM 5613 N N . VAL B 1 169 ? -14.594 23.641 22.062 1 97.69 169 VAL B N 1
ATOM 5614 C CA . VAL B 1 169 ? -14.641 24.875 22.844 1 97.69 169 VAL B CA 1
ATOM 5615 C C . VAL B 1 169 ? -15.406 24.641 24.156 1 97.69 169 VAL B C 1
ATOM 5617 O O . VAL B 1 169 ? -14.969 25.062 25.219 1 97.69 169 VAL B O 1
ATOM 5620 N N . GLN B 1 170 ? -16.516 24 24.047 1 95.69 170 GLN B N 1
ATOM 5621 C CA . GLN B 1 170 ? -17.312 23.703 25.219 1 95.69 170 GLN B CA 1
ATOM 5622 C C . GLN B 1 170 ? -16.578 22.75 26.172 1 95.69 170 GLN B C 1
ATOM 5624 O O . GLN B 1 170 ? -16.688 22.875 27.391 1 95.69 170 GLN B O 1
ATOM 5629 N N . ASP B 1 171 ? -15.883 21.781 25.578 1 95.62 171 ASP B N 1
ATOM 5630 C CA . ASP B 1 171 ? -15.039 20.906 26.391 1 95.62 171 ASP B CA 1
ATOM 5631 C C . ASP B 1 171 ? -14.008 21.719 27.172 1 95.62 171 ASP B C 1
ATOM 5633 O O . ASP B 1 171 ? -13.773 21.453 28.359 1 95.62 171 ASP B O 1
ATOM 5637 N N . MET B 1 172 ? -13.367 22.672 26.5 1 96.94 172 MET B N 1
ATOM 5638 C CA . MET B 1 172 ? -12.359 23.516 27.141 1 96.94 172 MET B CA 1
ATOM 5639 C C . MET B 1 172 ? -12.977 24.328 28.266 1 96.94 172 MET B C 1
ATOM 5641 O O . MET B 1 172 ? -12.359 24.5 29.328 1 96.94 172 MET B O 1
ATOM 5645 N N . GLU B 1 173 ? -14.148 24.812 28.109 1 95.5 173 GLU B N 1
ATOM 5646 C CA . GLU B 1 173 ? -14.859 25.531 29.156 1 95.5 173 GLU B CA 1
ATOM 5647 C C . GLU B 1 173 ? -15.07 24.641 30.375 1 95.5 173 GLU B C 1
ATOM 5649 O O . GLU B 1 173 ? -14.883 25.094 31.516 1 95.5 173 GLU B O 1
ATOM 5654 N N . ARG B 1 174 ? -15.43 23.406 30.125 1 93.06 174 ARG B N 1
ATOM 5655 C CA . ARG B 1 174 ? -15.648 22.469 31.219 1 93.06 174 ARG B CA 1
ATOM 5656 C C . ARG B 1 174 ? -14.344 22.156 31.938 1 93.06 174 ARG B C 1
ATOM 5658 O O . ARG B 1 174 ? -14.344 21.938 33.156 1 93.06 174 ARG B O 1
ATOM 5665 N N . ILE B 1 175 ? -13.266 22.094 31.188 1 93 175 ILE B N 1
ATOM 5666 C CA . ILE B 1 175 ? -11.969 21.875 31.812 1 93 175 ILE B CA 1
ATOM 5667 C C . ILE B 1 175 ? -11.633 23.047 32.719 1 93 175 ILE B C 1
ATOM 5669 O O . ILE B 1 175 ? -11.195 22.844 33.875 1 93 175 ILE B O 1
ATOM 5673 N N . VAL B 1 176 ? -11.812 24.281 32.312 1 94 176 VAL B N 1
ATOM 5674 C CA . VAL B 1 176 ? -11.562 25.484 33.094 1 94 176 VAL B CA 1
ATOM 5675 C C . VAL B 1 176 ? -12.391 25.453 34.375 1 94 176 VAL B C 1
ATOM 5677 O O . VAL B 1 176 ? -11.875 25.734 35.469 1 94 176 VAL B O 1
ATOM 5680 N N . ASP B 1 177 ? -13.656 25.062 34.25 1 92.31 177 ASP B N 1
ATOM 5681 C CA . ASP B 1 177 ? -14.547 24.969 35.406 1 92.31 177 ASP B CA 1
ATOM 5682 C C . ASP B 1 177 ? -14.031 23.938 36.406 1 92.31 177 ASP B C 1
ATOM 5684 O O . ASP B 1 177 ? -14.016 24.203 37.594 1 92.31 177 ASP B O 1
ATOM 5688 N N . ALA B 1 178 ? -13.641 22.859 35.875 1 90.06 178 ALA B N 1
ATOM 5689 C CA . ALA B 1 178 ? -13.188 21.766 36.75 1 90.06 178 ALA B CA 1
ATOM 5690 C C . ALA B 1 178 ? -11.906 22.156 37.469 1 90.06 178 ALA B C 1
ATOM 5692 O O . ALA B 1 178 ? -11.68 21.703 38.594 1 90.06 178 ALA B O 1
ATOM 5693 N N . LEU B 1 179 ? -11.086 22.953 36.875 1 91.5 179 LEU B N 1
ATOM 5694 C CA . LEU B 1 179 ? -9.836 23.406 37.469 1 91.5 179 LEU B CA 1
ATOM 5695 C C . LEU B 1 179 ? -10.078 24.516 38.469 1 91.5 179 LEU B C 1
ATOM 5697 O O . LEU B 1 179 ? -9.195 24.844 39.281 1 91.5 179 LEU B O 1
ATOM 5701 N N . GLY B 1 180 ? -11.258 25 38.469 1 92.81 180 GLY B N 1
ATOM 5702 C CA . GLY B 1 180 ? -11.586 26.094 39.375 1 92.81 180 GLY B CA 1
ATOM 5703 C C . GLY B 1 180 ? -10.914 27.406 39 1 92.81 180 GLY B C 1
ATOM 5704 O O . GLY B 1 180 ? -10.617 28.234 39.844 1 92.81 180 GLY B O 1
ATOM 5705 N N . GLU B 1 181 ? -10.68 27.594 37.781 1 94.5 181 GLU B N 1
ATOM 5706 C CA . GLU B 1 181 ? -9.992 28.781 37.312 1 94.5 181 GLU B CA 1
ATOM 5707 C C . GLU B 1 181 ? -10.984 29.797 36.75 1 94.5 181 GLU B C 1
ATOM 5709 O O . GLU B 1 181 ? -12.078 29.438 36.312 1 94.5 181 GLU B O 1
ATOM 5714 N N . ASP B 1 182 ? -10.648 31.078 36.781 1 95.06 182 ASP B N 1
ATOM 5715 C CA . ASP B 1 182 ? -11.594 32.125 36.438 1 95.06 182 ASP B CA 1
ATOM 5716 C C . ASP B 1 182 ? -11.539 32.438 34.938 1 95.06 182 ASP B C 1
ATOM 5718 O O . ASP B 1 182 ? -12.164 33.406 34.5 1 95.06 182 ASP B O 1
ATOM 5722 N N . GLY B 1 183 ? -10.852 31.797 34.188 1 97.69 183 GLY B N 1
ATOM 5723 C CA . GLY B 1 183 ? -10.719 31.969 32.75 1 97.69 183 GLY B CA 1
ATOM 5724 C C . GLY B 1 183 ? -9.734 31 32.094 1 97.69 183 GLY B C 1
ATOM 5725 O O . GLY B 1 183 ? -9.125 30.188 32.812 1 97.69 183 GLY B O 1
ATOM 5726 N N . LEU B 1 184 ? -9.648 31.125 30.766 1 98.44 184 LEU B N 1
ATOM 5727 C CA . LEU B 1 184 ? -8.812 30.203 30.016 1 98.44 184 LEU B CA 1
ATOM 5728 C C . LEU B 1 184 ? -7.461 30.828 29.688 1 98.44 184 LEU B C 1
ATOM 5730 O O . LEU B 1 184 ? -7.402 31.906 29.078 1 98.44 184 LEU B O 1
ATOM 5734 N N . ASN B 1 185 ? -6.402 30.281 30.172 1 98.75 185 ASN B N 1
ATOM 5735 C CA . ASN B 1 185 ? -5.078 30.438 29.578 1 98.75 185 ASN B CA 1
ATOM 5736 C C . ASN B 1 185 ? -4.801 29.375 28.516 1 98.75 185 ASN B C 1
ATOM 5738 O O . ASN B 1 185 ? -4.977 28.188 28.781 1 98.75 185 ASN B O 1
ATOM 5742 N N . PHE B 1 186 ? -4.406 29.844 27.312 1 98.81 186 PHE B N 1
ATOM 5743 C CA . PHE B 1 186 ? -4.328 28.906 26.188 1 98.81 186 PHE B CA 1
ATOM 5744 C C . PHE B 1 186 ? -3.154 29.25 25.281 1 98.81 186 PHE B C 1
ATOM 5746 O O . PHE B 1 186 ? -2.902 30.422 25 1 98.81 186 PHE B O 1
ATOM 5753 N N . TRP B 1 187 ? -2.389 28.297 24.906 1 98.75 187 TRP B N 1
ATOM 5754 C CA . TRP B 1 187 ? -1.328 28.391 23.906 1 98.75 187 TRP B CA 1
ATOM 5755 C C . TRP B 1 187 ? -1.565 27.391 22.766 1 98.75 187 TRP B C 1
ATOM 5757 O O . TRP B 1 187 ? -1.256 26.203 22.891 1 98.75 187 TRP B O 1
ATOM 5767 N N . GLY B 1 188 ? -2.088 27.875 21.656 1 97.81 188 GLY B N 1
ATOM 5768 C CA . GLY B 1 188 ? -2.459 27.031 20.531 1 97.81 188 GLY B CA 1
ATOM 5769 C C . GLY B 1 188 ? -1.598 27.266 19.312 1 97.81 188 GLY B C 1
ATOM 5770 O O . GLY B 1 188 ? -1.204 28.406 19.031 1 97.81 188 GLY B O 1
ATOM 5771 N N . PHE B 1 189 ? -1.342 26.203 18.594 1 96.44 189 PHE B N 1
ATOM 5772 C CA . PHE B 1 189 ? -0.521 26.266 17.391 1 96.44 189 PHE B CA 1
ATOM 5773 C C . PHE B 1 189 ? -1.312 25.797 16.172 1 96.44 189 PHE B C 1
ATOM 5775 O O . PHE B 1 189 ? -2.135 24.891 16.266 1 96.44 189 PHE B O 1
ATOM 5782 N N . SER B 1 190 ? -1.05 26.469 15.008 1 95.38 190 SER B N 1
ATOM 5783 C CA . SER B 1 190 ? -1.681 26.016 13.773 1 95.38 190 SER B CA 1
ATOM 5784 C C . SER B 1 190 ? -3.197 25.953 13.922 1 95.38 190 SER B C 1
ATOM 5786 O O . SER B 1 190 ? -3.832 26.922 14.336 1 95.38 190 SER B O 1
ATOM 5788 N N . TYR B 1 191 ? -3.838 24.844 13.641 1 95.38 191 TYR B N 1
ATOM 5789 C CA . TYR B 1 191 ? -5.273 24.719 13.859 1 95.38 191 TYR B CA 1
ATOM 5790 C C . TYR B 1 191 ? -5.652 25.141 15.273 1 95.38 191 TYR B C 1
ATOM 5792 O O . TYR B 1 191 ? -6.773 25.594 15.516 1 95.38 191 TYR B O 1
ATOM 5800 N N . GLY B 1 192 ? -4.754 25 16.156 1 97.44 192 GLY B N 1
ATOM 5801 C CA . GLY B 1 192 ? -4.996 25.5 17.5 1 97.44 192 GLY B CA 1
ATOM 5802 C C . GLY B 1 192 ? -5.383 26.969 17.531 1 97.44 192 GLY B C 1
ATOM 5803 O O . GLY B 1 192 ? -6.055 27.422 18.469 1 97.44 192 GLY B O 1
ATOM 5804 N N . THR B 1 193 ? -4.969 27.688 16.547 1 98.44 193 THR B N 1
ATOM 5805 C CA . THR B 1 193 ? -5.344 29.094 16.469 1 98.44 193 THR B CA 1
ATOM 5806 C C . THR B 1 193 ? -6.793 29.25 16.016 1 98.44 193 THR B C 1
ATOM 5808 O O . THR B 1 193 ? -7.457 30.234 16.359 1 98.44 193 THR B O 1
ATOM 5811 N N . ILE B 1 194 ? -7.254 28.297 15.211 1 98.12 194 ILE B N 1
ATOM 5812 C CA . ILE B 1 194 ? -8.672 28.25 14.891 1 98.12 194 ILE B CA 1
ATOM 5813 C C . ILE B 1 194 ? -9.477 27.922 16.141 1 98.12 194 ILE B C 1
ATOM 5815 O O . ILE B 1 194 ? -10.5 28.562 16.422 1 98.12 194 ILE B O 1
ATOM 5819 N N . LEU B 1 195 ? -8.992 26.969 16.859 1 98.31 195 LEU B N 1
ATOM 5820 C CA . LEU B 1 195 ? -9.641 26.578 18.109 1 98.31 195 LEU B CA 1
ATOM 5821 C C . LEU B 1 195 ? -9.695 27.75 19.094 1 98.31 195 LEU B C 1
ATOM 5823 O O . LEU B 1 195 ? -10.75 28.047 19.641 1 98.31 195 LEU B O 1
ATOM 5827 N N . GLY B 1 196 ? -8.586 28.391 19.297 1 98.75 196 GLY B N 1
ATOM 5828 C CA . GLY B 1 196 ? -8.523 29.547 20.188 1 98.75 196 GLY B CA 1
ATOM 5829 C C . GLY B 1 196 ? -9.398 30.703 19.719 1 98.75 196 GLY B C 1
ATOM 5830 O O . GLY B 1 196 ? -10.117 31.297 20.531 1 98.75 196 GLY B O 1
ATOM 5831 N N . SER B 1 197 ? -9.328 31.016 18.453 1 98.69 197 SER B N 1
ATOM 5832 C CA . SER B 1 197 ? -10.156 32.094 17.906 1 98.69 197 SER B CA 1
ATOM 5833 C C . SER B 1 197 ? -11.641 31.766 18.062 1 98.69 197 SER B C 1
ATOM 5835 O O . SER B 1 197 ? -12.445 32.656 18.344 1 98.69 197 SER B O 1
ATOM 5837 N N . THR B 1 198 ? -12.008 30.531 17.844 1 98.62 198 THR B N 1
ATOM 5838 C CA . THR B 1 198 ? -13.391 30.125 18.031 1 98.62 198 THR B CA 1
ATOM 5839 C C . THR B 1 198 ? -13.805 30.234 19.484 1 98.62 198 THR B C 1
ATOM 5841 O O . THR B 1 198 ? -14.914 30.688 19.797 1 98.62 198 THR B O 1
ATOM 5844 N N . PHE B 1 199 ? -12.945 29.781 20.375 1 98.69 199 PHE B N 1
ATOM 5845 C CA . PHE B 1 199 ? -13.211 29.938 21.797 1 98.69 199 PHE B CA 1
ATOM 5846 C C . PHE B 1 199 ? -13.453 31.391 22.156 1 98.69 199 PHE B C 1
ATOM 5848 O O . PHE B 1 199 ? -14.43 31.719 22.844 1 98.69 199 PHE B O 1
ATOM 5855 N N . ALA B 1 200 ? -12.57 32.25 21.719 1 98.69 200 ALA B N 1
ATOM 5856 C CA . ALA B 1 200 ? -12.664 33.656 22.016 1 98.69 200 ALA B CA 1
ATOM 5857 C C . ALA B 1 200 ? -13.961 34.25 21.469 1 98.69 200 ALA B C 1
ATOM 5859 O O . ALA B 1 200 ? -14.539 35.156 22.078 1 98.69 200 ALA B O 1
ATOM 5860 N N . ALA B 1 201 ? -14.352 33.781 20.359 1 98.38 201 ALA B N 1
ATOM 5861 C CA . ALA B 1 201 ? -15.594 34.281 19.766 1 98.38 201 ALA B CA 1
ATOM 5862 C C . ALA B 1 201 ? -16.812 33.812 20.562 1 98.38 201 ALA B C 1
ATOM 5864 O O . ALA B 1 201 ? -17.75 34.562 20.781 1 98.38 201 ALA B O 1
ATOM 5865 N N . MET B 1 202 ? -16.766 32.594 21 1 97.88 202 MET B N 1
ATOM 5866 C CA . MET B 1 202 ? -17.906 31.984 21.656 1 97.88 202 MET B CA 1
ATOM 5867 C C . MET B 1 202 ? -17.953 32.375 23.141 1 97.88 202 MET B C 1
ATOM 5869 O O . MET B 1 202 ? -19.031 32.5 23.719 1 97.88 202 MET B O 1
ATOM 5873 N N . ARG B 1 203 ? -16.781 32.531 23.734 1 98.06 203 ARG B N 1
ATOM 5874 C CA . ARG B 1 203 ? -16.672 32.781 25.172 1 98.06 203 ARG B CA 1
ATOM 5875 C C . ARG B 1 203 ? -15.703 33.938 25.453 1 98.06 203 ARG B C 1
ATOM 587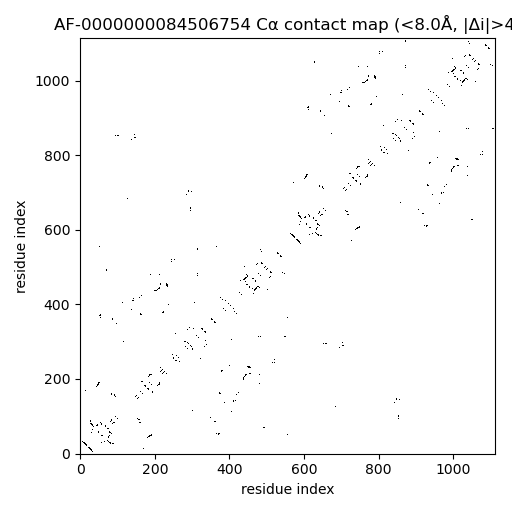7 O O . ARG B 1 203 ? -14.734 33.75 26.188 1 98.06 203 ARG B O 1
ATOM 5884 N N . PRO B 1 204 ? -16 35.094 24.953 1 98.19 204 PRO B N 1
ATOM 5885 C CA . PRO B 1 204 ? -15.055 36.219 25.094 1 98.19 204 PRO B CA 1
ATOM 5886 C C . PRO B 1 204 ? -14.773 36.562 26.547 1 98.19 204 PRO B C 1
ATOM 5888 O O . PRO B 1 204 ? -13.664 36.969 26.891 1 98.19 204 PRO B O 1
ATOM 5891 N N . HIS B 1 205 ? -15.703 36.281 27.469 1 97.88 205 HIS B N 1
ATOM 5892 C CA . HIS B 1 205 ? -15.578 36.656 28.875 1 97.88 205 HIS B CA 1
ATOM 5893 C C . HIS B 1 205 ? -14.625 35.719 29.594 1 97.88 205 HIS B C 1
ATOM 5895 O O . HIS B 1 205 ? -14.148 36.031 30.688 1 97.88 205 HIS B O 1
ATOM 5901 N N . LEU B 1 206 ? -14.297 34.625 29 1 98.44 206 LEU B N 1
ATOM 5902 C CA . LEU B 1 206 ? -13.453 33.656 29.656 1 98.44 206 LEU B CA 1
ATOM 5903 C C . LEU B 1 206 ? -12.023 33.719 29.141 1 98.44 206 LEU B C 1
ATOM 5905 O O . LEU B 1 206 ? -11.141 33 29.641 1 98.44 206 LEU B O 1
ATOM 5909 N N . VAL B 1 207 ? -11.766 34.625 28.203 1 98.75 207 VAL B N 1
ATOM 5910 C CA . VAL B 1 207 ? -10.414 34.75 27.656 1 98.75 207 VAL B CA 1
ATOM 5911 C C . VAL B 1 207 ? -9.523 35.438 28.672 1 98.75 207 VAL B C 1
ATOM 5913 O O . VAL B 1 207 ? -9.758 36.594 29.031 1 98.75 207 VAL B O 1
ATOM 5916 N N . LYS B 1 208 ? -8.57 34.812 29.156 1 98.12 208 LYS B N 1
ATOM 5917 C CA . LYS B 1 208 ? -7.586 35.406 30.047 1 98.12 208 LYS B CA 1
ATOM 5918 C C . LYS B 1 208 ? -6.266 35.656 29.312 1 98.12 208 LYS B C 1
ATOM 5920 O O . LYS B 1 208 ? -6.137 36.625 28.578 1 98.12 208 LYS B O 1
ATOM 5925 N N . ARG B 1 209 ? -5.309 34.656 29.344 1 98.62 209 ARG B N 1
ATOM 5926 C CA . ARG B 1 209 ? -4.102 34.719 28.531 1 98.62 209 ARG B CA 1
ATOM 5927 C C . ARG B 1 209 ? -4.168 33.719 27.391 1 98.62 209 ARG B C 1
ATOM 5929 O O . ARG B 1 209 ? -4.23 32.5 27.625 1 98.62 209 ARG B O 1
ATOM 5936 N N . MET B 1 210 ? -4.105 34.281 26.141 1 98.88 210 MET B N 1
ATOM 5937 C CA . MET B 1 210 ? -4.238 33.406 24.984 1 98.88 210 MET B CA 1
ATOM 5938 C C . MET B 1 210 ? -3.213 33.75 23.906 1 98.88 210 MET B C 1
ATOM 5940 O O . MET B 1 210 ? -3.256 34.844 23.344 1 98.88 210 MET B O 1
ATOM 5944 N N . VAL B 1 211 ? -2.318 32.875 23.688 1 98.88 211 VAL B N 1
ATOM 5945 C CA . VAL B 1 211 ? -1.355 33 22.594 1 98.88 211 VAL B CA 1
ATOM 5946 C C . VAL B 1 211 ? -1.729 32.062 21.453 1 98.88 211 VAL B C 1
ATOM 5948 O O . VAL B 1 211 ? -1.863 30.844 21.656 1 98.88 211 VAL B O 1
ATOM 5951 N N . LEU B 1 212 ? -1.938 32.562 20.297 1 98.81 212 LEU B N 1
ATOM 5952 C CA . LEU B 1 212 ? -2.252 31.812 19.078 1 98.81 212 LEU B CA 1
ATOM 5953 C C . LEU B 1 212 ? -1.15 31.969 18.047 1 98.81 212 LEU B C 1
ATOM 5955 O O . LEU B 1 212 ? -1.029 33.031 17.422 1 98.81 212 LEU B O 1
ATOM 5959 N N . ASP B 1 213 ? -0.378 30.891 17.859 1 98.12 213 ASP B N 1
ATOM 5960 C CA . ASP B 1 213 ? 0.863 30.906 17.094 1 98.12 213 ASP B CA 1
ATOM 5961 C C . ASP B 1 213 ? 0.718 30.109 15.797 1 98.12 213 ASP B C 1
ATOM 5963 O O . ASP B 1 213 ? 0.399 28.922 15.828 1 98.12 213 ASP B O 1
ATOM 5967 N N . GLY B 1 214 ? 1.148 30.766 14.656 1 97.06 214 GLY B N 1
ATOM 5968 C CA . GLY B 1 214 ? 0.828 30.156 13.375 1 97.06 214 GLY B CA 1
ATOM 5969 C C . GLY B 1 214 ? -0.646 30.25 13.023 1 97.06 214 GLY B C 1
ATOM 5970 O O . GLY B 1 214 ? -1.337 29.234 12.969 1 97.06 214 GLY B O 1
ATOM 5971 N N . VAL B 1 215 ? -1.032 31.422 12.648 1 98.31 215 VAL B N 1
ATOM 5972 C CA . VAL B 1 215 ? -2.439 31.812 12.672 1 98.31 215 VAL B CA 1
ATOM 5973 C C . VAL B 1 215 ? -3.105 31.422 11.359 1 98.31 215 VAL B C 1
ATOM 5975 O O . VAL B 1 215 ? -2.623 31.781 10.281 1 98.31 215 VAL B O 1
ATOM 5978 N N . SER B 1 216 ? -4.148 30.688 11.492 1 96.75 216 SER B N 1
ATOM 5979 C CA . SER B 1 216 ? -4.977 30.344 10.336 1 96.75 216 SER B CA 1
ATOM 5980 C C . SER B 1 216 ? -6.211 31.234 10.266 1 96.75 216 SER B C 1
ATOM 5982 O O . SER B 1 216 ? -6.656 31.781 11.281 1 96.75 216 SER B O 1
ATOM 5984 N N . ASN B 1 217 ? -6.684 31.453 9.062 1 97.06 217 ASN B N 1
ATOM 5985 C CA . ASN B 1 217 ? -7.895 32.25 8.844 1 97.06 217 ASN B CA 1
ATOM 5986 C C . ASN B 1 217 ? -9.141 31.453 9.258 1 97.06 217 ASN B C 1
ATOM 5988 O O . ASN B 1 217 ? -9.695 30.703 8.461 1 97.06 217 ASN B O 1
ATOM 5992 N N . ALA B 1 218 ? -9.602 31.734 10.414 1 97.38 218 ALA B N 1
ATOM 5993 C CA . ALA B 1 218 ? -10.727 30.969 10.961 1 97.38 218 ALA B CA 1
ATOM 5994 C C . ALA B 1 218 ? -12.008 31.25 10.188 1 97.38 218 ALA B C 1
ATOM 5996 O O . ALA B 1 218 ? -12.867 30.375 10.062 1 97.38 218 ALA B O 1
ATOM 5997 N N . GLU B 1 219 ? -12.125 32.406 9.625 1 96.75 219 GLU B N 1
ATOM 5998 C CA . GLU B 1 219 ? -13.328 32.781 8.875 1 96.75 219 GLU B CA 1
ATOM 5999 C C . GLU B 1 219 ? -13.445 31.938 7.605 1 96.75 219 GLU B C 1
ATOM 6001 O O . GLU B 1 219 ? -14.469 31.281 7.375 1 96.75 219 GLU B O 1
ATOM 6006 N N . SER B 1 220 ? -12.461 31.969 6.762 1 95.88 220 SER B N 1
ATOM 6007 C CA . SER B 1 220 ? -12.531 31.203 5.523 1 95.88 220 SER B CA 1
ATOM 6008 C C . SER B 1 220 ? -12.578 29.703 5.805 1 95.88 220 SER B C 1
ATOM 6010 O O . SER B 1 220 ? -13.234 28.938 5.086 1 95.88 220 SER B O 1
ATOM 6012 N N . TYR B 1 221 ? -11.875 29.281 6.852 1 96 221 TYR B N 1
ATOM 6013 C CA . TYR B 1 221 ? -11.898 27.891 7.277 1 96 221 TYR B CA 1
ATOM 6014 C C . TYR B 1 221 ? -13.328 27.422 7.508 1 96 221 TYR B C 1
ATOM 6016 O O . TYR B 1 221 ? -13.695 26.312 7.102 1 96 221 TYR B O 1
ATOM 6024 N N . HIS B 1 222 ? -14.148 28.234 8.102 1 96.56 222 HIS B N 1
ATOM 6025 C CA . HIS B 1 222 ? -15.508 27.859 8.461 1 96.56 222 HIS B CA 1
ATOM 6026 C C . HIS B 1 222 ? -16.484 28.141 7.324 1 96.56 222 HIS B C 1
ATOM 6028 O O . HIS B 1 222 ? -17.438 27.406 7.121 1 96.56 222 HIS B O 1
ATOM 6034 N N . ARG B 1 223 ? -16.234 29.172 6.566 1 95.75 223 ARG B N 1
ATOM 6035 C CA . ARG B 1 223 ? -17.25 29.656 5.621 1 95.75 223 ARG B CA 1
ATOM 6036 C C . ARG B 1 223 ? -17.016 29.062 4.234 1 95.75 223 ARG B C 1
ATOM 6038 O O . ARG B 1 223 ? -17.969 28.844 3.482 1 95.75 223 ARG B O 1
ATOM 6045 N N . ASP B 1 224 ? -15.766 28.906 3.85 1 95.44 224 ASP B N 1
ATOM 6046 C CA . ASP B 1 224 ? -15.414 28.5 2.496 1 95.44 224 ASP B CA 1
ATOM 6047 C C . ASP B 1 224 ? -14.07 27.781 2.479 1 95.44 224 ASP B C 1
ATOM 6049 O O . ASP B 1 224 ? -13.031 28.391 2.246 1 95.44 224 ASP B O 1
ATOM 6053 N N . ILE B 1 225 ? -14.109 26.469 2.51 1 94.38 225 ILE B N 1
ATOM 6054 C CA . ILE B 1 225 ? -12.891 25.688 2.65 1 94.38 225 ILE B CA 1
ATOM 6055 C C . ILE B 1 225 ? -12.07 25.766 1.363 1 94.38 225 ILE B C 1
ATOM 6057 O O . ILE B 1 225 ? -10.852 25.578 1.386 1 94.38 225 ILE B O 1
ATOM 6061 N N . TYR B 1 226 ? -12.688 25.938 0.152 1 93.69 226 TYR B N 1
ATOM 6062 C CA . TYR B 1 226 ? -11.93 26.156 -1.076 1 93.69 226 TYR B CA 1
ATOM 6063 C C . TYR B 1 226 ? -11.086 27.422 -0.983 1 93.69 226 TYR B C 1
ATOM 6065 O O . TYR B 1 226 ? -9.914 27.422 -1.362 1 93.69 226 TYR B O 1
ATOM 6073 N N . GLN B 1 227 ? -11.719 28.484 -0.469 1 93.38 227 GLN B N 1
ATOM 6074 C CA . GLN B 1 227 ? -10.992 29.734 -0.294 1 93.38 227 GLN B CA 1
ATOM 6075 C C . GLN B 1 227 ? -9.898 29.594 0.758 1 93.38 227 GLN B C 1
ATOM 6077 O O . GLN B 1 227 ? -8.82 30.172 0.622 1 93.38 227 GLN B O 1
ATOM 6082 N N . TRP B 1 228 ? -10.18 28.906 1.833 1 93.75 228 TRP B N 1
ATOM 6083 C CA . TRP B 1 228 ? -9.188 28.656 2.877 1 93.75 228 TRP B CA 1
ATOM 6084 C C . TRP B 1 228 ? -7.945 27.984 2.299 1 93.75 228 TRP B C 1
ATOM 6086 O O . TRP B 1 228 ? -6.82 28.297 2.707 1 93.75 228 TRP B O 1
ATOM 6096 N N . GLY B 1 229 ? -8.141 27.031 1.354 1 90.12 229 GLY B N 1
ATOM 6097 C CA . GLY B 1 229 ? -7.02 26.391 0.688 1 90.12 229 GLY B CA 1
ATOM 6098 C C . GLY B 1 229 ? -6.117 27.359 -0.049 1 90.12 229 GLY B C 1
ATOM 6099 O O . GLY B 1 229 ? -4.902 27.172 -0.102 1 90.12 229 GLY B O 1
ATOM 6100 N N . ILE B 1 230 ? -6.684 28.375 -0.554 1 90.12 230 ILE B N 1
ATOM 6101 C CA . ILE B 1 230 ? -5.93 29.391 -1.283 1 90.12 230 ILE B CA 1
ATOM 6102 C C . ILE B 1 230 ? -5.277 30.344 -0.297 1 90.12 230 ILE B C 1
ATOM 6104 O O . ILE B 1 230 ? -4.09 30.656 -0.415 1 90.12 230 ILE B O 1
ATOM 6108 N N . ASP B 1 231 ? -5.953 30.734 0.797 1 89.56 231 ASP B N 1
ATOM 6109 C CA . ASP B 1 231 ? -5.488 31.703 1.791 1 89.56 231 ASP B CA 1
ATOM 6110 C C . ASP B 1 231 ? -4.234 31.188 2.5 1 89.56 231 ASP B C 1
ATOM 6112 O O . ASP B 1 231 ? -3.357 31.969 2.861 1 89.56 231 ASP B O 1
ATOM 6116 N N . GLY B 1 232 ? -4.203 29.938 2.645 1 89.25 232 GLY B N 1
ATOM 6117 C CA . GLY B 1 232 ? -3.139 29.344 3.441 1 89.25 232 GLY B CA 1
ATOM 6118 C C . GLY B 1 232 ? -1.819 29.25 2.699 1 89.25 232 GLY B C 1
ATOM 6119 O O . GLY B 1 232 ? -0.777 28.984 3.307 1 89.25 232 GLY B O 1
ATOM 6120 N N . LEU B 1 233 ? -1.754 29.594 1.433 1 88.62 233 LEU B N 1
ATOM 6121 C CA . LEU B 1 233 ? -0.573 29.266 0.643 1 88.62 233 LEU B CA 1
ATOM 6122 C C . LEU B 1 233 ? 0.162 30.516 0.202 1 88.62 233 LEU B C 1
ATOM 6124 O O . LEU B 1 233 ? 1.177 30.438 -0.493 1 88.62 233 LEU B O 1
ATOM 6128 N N . THR B 1 234 ? -0.18 31.656 0.685 1 89.81 234 THR B N 1
ATOM 6129 C CA . THR B 1 234 ? 0.284 32.938 0.126 1 89.81 234 THR B CA 1
ATOM 6130 C C . THR B 1 234 ? 1.749 33.156 0.478 1 89.81 234 THR B C 1
ATOM 6132 O O . THR B 1 234 ? 2.436 33.938 -0.195 1 89.81 234 THR B O 1
ATOM 6135 N N . ASP B 1 235 ? 2.236 32.531 1.571 1 93.5 235 ASP B N 1
ATOM 6136 C CA . ASP B 1 235 ? 3.635 32.719 1.946 1 93.5 235 ASP B CA 1
ATOM 6137 C C . ASP B 1 235 ? 4.457 31.453 1.661 1 93.5 235 ASP B C 1
ATOM 6139 O O . ASP B 1 235 ? 5.617 31.359 2.061 1 93.5 235 ASP B O 1
ATOM 6143 N N . ASN B 1 236 ? 3.836 30.484 1.035 1 92.56 236 ASN B N 1
ATOM 6144 C CA . ASN B 1 236 ? 4.52 29.219 0.761 1 92.56 236 ASN B CA 1
ATOM 6145 C C . ASN B 1 236 ? 5.758 29.438 -0.106 1 92.56 236 ASN B C 1
ATOM 6147 O O . ASN B 1 236 ? 6.844 28.953 0.23 1 92.56 236 ASN B O 1
ATOM 6151 N N . GLN B 1 237 ? 5.617 30.141 -1.204 1 93 237 GLN B N 1
ATOM 6152 C CA . GLN B 1 237 ? 6.738 30.438 -2.094 1 93 237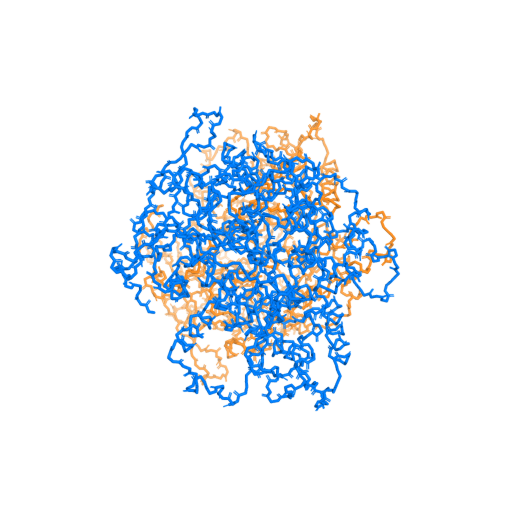 GLN B CA 1
ATOM 6153 C C . GLN B 1 237 ? 7.824 31.219 -1.37 1 93 237 GLN B C 1
ATOM 6155 O O . GLN B 1 237 ? 9.016 31.016 -1.616 1 93 237 GLN B O 1
ATOM 6160 N N . LYS B 1 238 ? 7.395 32.125 -0.544 1 94.44 238 LYS B N 1
ATOM 6161 C CA . LYS B 1 238 ? 8.352 32.906 0.219 1 94.44 238 LYS B CA 1
ATOM 6162 C C . LYS B 1 238 ? 9.25 32.031 1.07 1 94.44 238 LYS B C 1
ATOM 6164 O O . LYS B 1 238 ? 10.461 32.281 1.166 1 94.44 238 LYS B O 1
ATOM 6169 N N . THR B 1 239 ? 8.68 31.062 1.704 1 94.94 239 THR B N 1
ATOM 6170 C CA . THR B 1 239 ? 9.453 30.141 2.52 1 94.94 239 THR B CA 1
ATOM 6171 C C . THR B 1 239 ? 10.383 29.297 1.649 1 94.94 239 THR B C 1
ATOM 6173 O O . THR B 1 239 ? 11.539 29.078 2 1 94.94 239 THR B O 1
ATOM 6176 N N . LEU B 1 240 ? 9.906 28.781 0.521 1 95.19 240 LEU B N 1
ATOM 6177 C CA . LEU B 1 240 ? 10.742 28.016 -0.396 1 95.19 240 LEU B CA 1
ATOM 6178 C C . LEU B 1 240 ? 11.898 28.844 -0.914 1 95.19 240 LEU B C 1
ATOM 6180 O O . LEU B 1 240 ? 13.031 28.375 -1.004 1 95.19 240 LEU B O 1
ATOM 6184 N N . ASP B 1 241 ? 11.609 30.125 -1.25 1 95.75 241 ASP B N 1
ATOM 6185 C CA . ASP B 1 241 ? 12.664 31.047 -1.656 1 95.75 241 ASP B CA 1
ATOM 6186 C C . ASP B 1 241 ? 13.695 31.219 -0.547 1 95.75 241 ASP B C 1
ATOM 6188 O O . ASP B 1 241 ? 14.898 31.281 -0.816 1 95.75 241 ASP B O 1
ATOM 6192 N N . GLY B 1 242 ? 13.156 31.375 0.678 1 95.62 242 GLY B N 1
ATOM 6193 C CA . GLY B 1 242 ? 14.062 31.453 1.812 1 95.62 242 GLY B CA 1
ATOM 6194 C C . GLY B 1 242 ? 14.977 30.25 1.936 1 95.62 242 GLY B C 1
ATOM 6195 O O . GLY B 1 242 ? 16.156 30.391 2.244 1 95.62 242 GLY B O 1
ATOM 6196 N N . PHE B 1 243 ? 14.484 29.062 1.742 1 96.12 243 PHE B N 1
ATOM 6197 C CA . PHE B 1 243 ? 15.258 27.828 1.74 1 96.12 243 PHE B CA 1
ATOM 6198 C C . PHE B 1 243 ? 16.375 27.891 0.708 1 96.12 243 PHE B C 1
ATOM 6200 O O . PHE B 1 243 ? 17.531 27.594 1.021 1 96.12 243 PHE B O 1
ATOM 6207 N N . PHE B 1 244 ? 16.078 28.297 -0.53 1 96.94 244 PHE B N 1
ATOM 6208 C CA . PHE B 1 244 ? 17.062 28.359 -1.598 1 96.94 244 PHE B CA 1
ATOM 6209 C C . PHE B 1 244 ? 18.109 29.422 -1.302 1 96.94 244 PHE B C 1
ATOM 6211 O O . PHE B 1 244 ? 19.312 29.188 -1.463 1 96.94 244 PHE B O 1
ATOM 6218 N N . ASP B 1 245 ? 17.672 30.609 -0.896 1 96.56 245 ASP B N 1
ATOM 6219 C CA . ASP B 1 245 ? 18.594 31.688 -0.576 1 96.56 245 ASP B CA 1
ATOM 6220 C C . ASP B 1 245 ? 19.578 31.266 0.523 1 96.56 245 ASP B C 1
ATOM 6222 O O . ASP B 1 245 ? 20.766 31.531 0.43 1 96.56 245 ASP B O 1
ATOM 6226 N N . SER B 1 246 ? 19.016 30.656 1.536 1 95.12 246 SER B N 1
ATOM 6227 C CA . SER B 1 246 ? 19.844 30.219 2.65 1 95.12 246 SER B CA 1
ATOM 6228 C C . SER B 1 246 ? 20.828 29.125 2.213 1 95.12 246 SER B C 1
ATOM 6230 O O . SER B 1 246 ? 21.953 29.062 2.701 1 95.12 246 SER B O 1
ATOM 6232 N N . CYS B 1 247 ? 20.391 28.281 1.355 1 96.5 247 CYS B N 1
ATOM 6233 C CA . CYS B 1 247 ? 21.25 27.219 0.833 1 96.5 247 CYS B CA 1
ATOM 6234 C C . CYS B 1 247 ? 22.406 27.797 0.038 1 96.5 247 CYS B C 1
ATOM 6236 O O . CYS B 1 247 ? 23.562 27.391 0.228 1 96.5 247 CYS B O 1
ATOM 6238 N N . VAL B 1 248 ? 22.109 28.719 -0.806 1 96.75 248 VAL B N 1
ATOM 6239 C CA . VAL B 1 248 ? 23.141 29.391 -1.595 1 96.75 248 VAL B CA 1
ATOM 6240 C C . VAL B 1 248 ? 24.141 30.078 -0.665 1 96.75 248 VAL B C 1
ATOM 6242 O O . VAL B 1 248 ? 25.359 29.969 -0.852 1 96.75 248 VAL B O 1
ATOM 6245 N N . GLN B 1 249 ? 23.641 30.75 0.272 1 93.56 249 GLN B N 1
ATOM 6246 C CA . GLN B 1 249 ? 24.484 31.469 1.216 1 93.56 249 GLN B CA 1
ATOM 6247 C C . GLN B 1 249 ? 25.359 30.516 2.023 1 93.56 249 GLN B C 1
ATOM 6249 O O . GLN B 1 249 ? 26.531 30.812 2.301 1 93.56 249 GLN B O 1
ATOM 6254 N N . ALA B 1 250 ? 24.797 29.422 2.385 1 93.31 250 ALA B N 1
ATOM 6255 C CA . ALA B 1 250 ? 25.516 28.453 3.201 1 93.31 250 ALA B CA 1
ATOM 6256 C C . ALA B 1 250 ? 26.625 27.781 2.4 1 93.31 250 ALA B C 1
ATOM 6258 O O . ALA B 1 250 ? 27.672 27.438 2.953 1 93.31 250 ALA B O 1
ATOM 6259 N N . GLY B 1 251 ? 26.391 27.594 1.145 1 94.81 251 GLY B N 1
ATOM 6260 C CA . GLY B 1 251 ? 27.375 26.922 0.299 1 94.81 251 GLY B CA 1
ATOM 6261 C C . GLY B 1 251 ? 27.312 25.406 0.412 1 94.81 251 GLY B C 1
ATOM 6262 O O . GLY B 1 251 ? 26.578 24.859 1.233 1 94.81 251 GLY B O 1
ATOM 6263 N N . PRO B 1 252 ? 28.094 24.688 -0.415 1 95.31 252 PRO B N 1
ATOM 6264 C CA . PRO B 1 252 ? 27.984 23.234 -0.552 1 95.31 252 PRO B CA 1
ATOM 6265 C C . PRO B 1 252 ? 28.453 22.484 0.692 1 95.31 252 PRO B C 1
ATOM 6267 O O . PRO B 1 252 ? 28.094 21.312 0.888 1 95.31 252 PRO B O 1
ATOM 6270 N N . ASP B 1 253 ? 29.203 23.094 1.578 1 93.38 253 ASP B N 1
ATOM 6271 C CA . ASP B 1 253 ? 29.688 22.422 2.775 1 93.38 253 ASP B CA 1
ATOM 6272 C C . ASP B 1 253 ? 28.562 22.203 3.783 1 93.38 253 ASP B C 1
ATOM 6274 O O . ASP B 1 253 ? 28.594 21.234 4.555 1 93.38 253 ASP B O 1
ATOM 6278 N N . ARG B 1 254 ? 27.594 23.094 3.699 1 93.88 254 ARG B N 1
ATOM 6279 C CA . ARG B 1 254 ? 26.516 23.047 4.68 1 93.88 254 ARG B CA 1
ATOM 6280 C C . ARG B 1 254 ? 25.188 22.688 4.012 1 93.88 254 ARG B C 1
ATOM 6282 O O . ARG B 1 254 ? 24.25 22.219 4.676 1 93.88 254 ARG B O 1
ATOM 6289 N N . CYS B 1 255 ? 25.094 22.953 2.799 1 96.75 255 CYS B N 1
ATOM 6290 C CA . CYS B 1 255 ? 23.906 22.641 2.021 1 96.75 255 CYS B CA 1
ATOM 6291 C C . CYS B 1 255 ? 24.25 21.828 0.786 1 96.75 255 CYS B C 1
ATOM 6293 O O . CYS B 1 255 ? 24.734 22.375 -0.213 1 96.75 255 CYS B O 1
ATOM 6295 N N . ALA B 1 256 ? 23.891 20.578 0.79 1 97.88 256 ALA B N 1
ATOM 6296 C CA . ALA B 1 256 ? 24.266 19.641 -0.264 1 97.88 256 ALA B CA 1
ATOM 6297 C C . ALA B 1 256 ? 23.656 20.047 -1.604 1 97.88 256 ALA B C 1
ATOM 6299 O O . ALA B 1 256 ? 24.266 19.828 -2.658 1 97.88 256 ALA B O 1
ATOM 6300 N N . PHE B 1 257 ? 22.547 20.75 -1.616 1 98.31 257 PHE B N 1
ATOM 6301 C CA . PHE B 1 257 ? 21.844 21.094 -2.842 1 98.31 257 PHE B CA 1
ATOM 6302 C C . PHE B 1 257 ? 22.484 22.281 -3.537 1 98.31 257 PHE B C 1
ATOM 6304 O O . PHE B 1 257 ? 22.203 22.547 -4.703 1 98.31 257 PHE B O 1
ATOM 6311 N N . ALA B 1 258 ? 23.359 22.922 -2.807 1 98.25 258 ALA B N 1
ATOM 6312 C CA . ALA B 1 258 ? 24.062 24.062 -3.391 1 98.25 258 ALA B CA 1
ATOM 6313 C C . ALA B 1 258 ? 24.984 23.625 -4.531 1 98.25 258 ALA B C 1
ATOM 6315 O O . ALA B 1 258 ? 25.344 24.438 -5.391 1 98.25 258 ALA B O 1
ATOM 6316 N N . ARG B 1 259 ? 25.359 22.391 -4.52 1 97.94 259 ARG B N 1
ATOM 6317 C CA . ARG B 1 259 ? 26.219 21.844 -5.566 1 97.94 259 ARG B CA 1
ATOM 6318 C C . ARG B 1 259 ? 25.453 20.891 -6.473 1 97.94 259 ARG B C 1
ATOM 6320 O O . ARG B 1 259 ? 24.734 20.016 -5.992 1 97.94 259 ARG B O 1
ATOM 6327 N N . SER B 1 260 ? 25.594 21.062 -7.77 1 97.38 260 SER B N 1
ATOM 6328 C CA . SER B 1 260 ? 24.953 20.172 -8.727 1 97.38 260 SER B CA 1
ATOM 6329 C C . SER B 1 260 ? 25.703 18.844 -8.844 1 97.38 260 SER B C 1
ATOM 6331 O O . SER B 1 260 ? 26.844 18.734 -8.398 1 97.38 260 SER B O 1
ATOM 6333 N N . PRO B 1 261 ? 25.062 17.859 -9.453 1 96.38 261 PRO B N 1
ATOM 6334 C CA . PRO B 1 261 ? 25.75 16.578 -9.672 1 96.38 261 PRO B CA 1
ATOM 6335 C C . PRO B 1 261 ? 27 16.734 -10.531 1 96.38 261 PRO B C 1
ATOM 6337 O O . PRO B 1 261 ? 27.953 15.969 -10.375 1 96.38 261 PRO B O 1
ATOM 6340 N N . SER B 1 262 ? 27.031 17.672 -11.406 1 96.69 262 SER B N 1
ATOM 6341 C CA . SER B 1 262 ? 28.172 17.906 -12.266 1 96.69 262 SER B CA 1
ATOM 6342 C C . SER B 1 262 ? 29.25 18.703 -11.547 1 96.69 262 SER B C 1
ATOM 6344 O O . SER B 1 262 ? 30.312 18.984 -12.109 1 96.69 262 SER B O 1
ATOM 6346 N N . GLY B 1 263 ? 28.984 19.188 -10.336 1 96 263 GLY B N 1
ATOM 6347 C CA . GLY B 1 263 ? 30 19.828 -9.523 1 96 263 GLY B CA 1
ATOM 6348 C C . GLY B 1 263 ? 29.844 21.344 -9.469 1 96 263 GLY B C 1
ATOM 6349 O O . GLY B 1 263 ? 30.531 22.016 -8.695 1 96 263 GLY B O 1
ATOM 6350 N N . ASN B 1 264 ? 28.922 21.922 -10.266 1 97.06 264 ASN B N 1
ATOM 6351 C CA . ASN B 1 264 ? 28.719 23.375 -10.281 1 97.06 264 ASN B CA 1
ATOM 6352 C C . ASN B 1 264 ? 28.094 23.875 -8.984 1 97.06 264 ASN B C 1
ATOM 6354 O O . ASN B 1 264 ? 27.156 23.266 -8.477 1 97.06 264 ASN B O 1
ATOM 6358 N N . ILE B 1 265 ? 28.562 24.953 -8.469 1 97.75 265 ILE B N 1
ATOM 6359 C CA . ILE B 1 265 ? 28.031 25.547 -7.254 1 97.75 265 ILE B CA 1
ATOM 6360 C C . ILE B 1 265 ? 27.062 26.672 -7.621 1 97.75 265 ILE B C 1
ATOM 6362 O O . ILE B 1 265 ? 27.438 27.625 -8.32 1 97.75 265 ILE B O 1
ATOM 6366 N N . SER B 1 266 ? 25.844 26.609 -7.121 1 97.12 266 SER B N 1
ATOM 6367 C CA . SER B 1 266 ? 24.812 27.625 -7.414 1 97.12 266 SER B CA 1
ATOM 6368 C C . SER B 1 266 ? 25.062 28.906 -6.633 1 97.12 266 SER B C 1
ATOM 6370 O O . SER B 1 266 ? 25.453 28.859 -5.465 1 97.12 266 SER B O 1
ATOM 6372 N N . THR B 1 267 ? 24.781 30.062 -7.27 1 96.31 267 THR B N 1
ATOM 6373 C CA . THR B 1 267 ? 25.016 31.359 -6.633 1 96.31 267 THR B CA 1
ATOM 6374 C C . THR B 1 267 ? 23.719 32.156 -6.516 1 96.31 267 THR B C 1
ATOM 6376 O O . THR B 1 267 ? 23.688 33.219 -5.895 1 96.31 267 THR B O 1
ATOM 6379 N N . GLN B 1 268 ? 22.703 31.656 -7.074 1 97.12 268 GLN B N 1
ATOM 6380 C CA . GLN B 1 268 ? 21.391 32.312 -7.039 1 97.12 268 GLN B CA 1
ATOM 6381 C C . GLN B 1 268 ? 20.281 31.328 -6.699 1 97.12 268 GLN B C 1
ATOM 6383 O O . GLN B 1 268 ? 20.328 30.172 -7.137 1 97.12 268 GLN B O 1
ATOM 6388 N N . ARG B 1 269 ? 19.266 31.828 -5.977 1 96.25 269 ARG B N 1
ATOM 6389 C CA . ARG B 1 269 ? 18.141 30.984 -5.617 1 96.25 269 ARG B CA 1
ATOM 6390 C C . ARG B 1 269 ? 17.453 30.438 -6.859 1 96.25 269 ARG B C 1
ATOM 6392 O O . ARG B 1 269 ? 16.922 29.328 -6.848 1 96.25 269 ARG B O 1
ATOM 6399 N N . THR B 1 270 ? 17.438 31.25 -7.98 1 96.94 270 THR B N 1
ATOM 6400 C CA . THR B 1 270 ? 16.703 30.875 -9.188 1 96.94 270 THR B CA 1
ATOM 6401 C C . THR B 1 270 ? 17.297 29.594 -9.805 1 96.94 270 THR B C 1
ATOM 6403 O O . THR B 1 270 ? 16.578 28.812 -10.422 1 96.94 270 THR B O 1
ATOM 6406 N N . GLU B 1 271 ? 18.547 29.391 -9.609 1 97.81 271 GLU B N 1
ATOM 6407 C CA . GLU B 1 271 ? 19.188 28.188 -10.117 1 97.81 271 GLU B CA 1
ATOM 6408 C C . GLU B 1 271 ? 18.703 26.953 -9.367 1 97.81 271 GLU B C 1
ATOM 6410 O O . GLU B 1 271 ? 18.406 25.922 -9.977 1 97.81 271 GLU B O 1
ATOM 6415 N N . LEU B 1 272 ? 18.609 27.109 -8.078 1 98 272 LEU B N 1
ATOM 6416 C CA . LEU B 1 272 ? 18.141 26 -7.266 1 98 272 LEU B CA 1
ATOM 6417 C C . LEU B 1 272 ? 16.688 25.688 -7.551 1 98 272 LEU B C 1
ATOM 6419 O O . LEU B 1 272 ? 16.281 24.531 -7.602 1 98 272 LEU B O 1
ATOM 6423 N N . HIS B 1 273 ? 15.898 26.75 -7.707 1 96.19 273 HIS B N 1
ATOM 6424 C CA . HIS B 1 273 ? 14.492 26.562 -8.062 1 96.19 273 HIS B CA 1
ATOM 6425 C C . HIS B 1 273 ? 14.352 25.781 -9.367 1 96.19 273 HIS B C 1
ATOM 6427 O O . HIS B 1 273 ? 13.578 24.828 -9.453 1 96.19 273 HIS B O 1
ATOM 6433 N N . ALA B 1 274 ? 15.117 26.172 -10.375 1 96.94 274 ALA B N 1
ATOM 6434 C CA . ALA B 1 274 ? 15.062 25.516 -11.68 1 96.94 274 ALA B CA 1
ATOM 6435 C C . ALA B 1 274 ? 15.5 24.062 -11.586 1 96.94 274 ALA B C 1
ATOM 6437 O O . ALA B 1 274 ? 14.922 23.188 -12.242 1 96.94 274 ALA B O 1
ATOM 6438 N N . ARG B 1 275 ? 16.531 23.812 -10.844 1 97.88 275 ARG B N 1
ATOM 6439 C CA . ARG B 1 275 ? 17.016 22.453 -10.68 1 97.88 275 ARG B CA 1
ATOM 6440 C C . ARG B 1 275 ? 15.992 21.578 -9.984 1 97.88 275 ARG B C 1
ATOM 6442 O O . ARG B 1 275 ? 15.789 20.422 -10.367 1 97.88 275 ARG B O 1
ATOM 6449 N N . LEU B 1 276 ? 15.305 22.094 -8.945 1 97.19 276 LEU B N 1
ATOM 6450 C CA . LEU B 1 276 ? 14.258 21.328 -8.273 1 97.19 276 LEU B CA 1
ATOM 6451 C C . LEU B 1 276 ? 13.102 21.047 -9.227 1 97.19 276 LEU B C 1
ATOM 6453 O O . LEU B 1 276 ? 12.57 19.938 -9.25 1 97.19 276 LEU B O 1
ATOM 6457 N N . GLU B 1 277 ? 12.719 22.078 -10.016 1 94.94 277 GLU B N 1
ATOM 6458 C CA . GLU B 1 277 ? 11.633 21.891 -10.969 1 94.94 277 GLU B CA 1
ATOM 6459 C C . GLU B 1 277 ? 11.984 20.844 -12.016 1 94.94 277 GLU B C 1
ATOM 6461 O O . GLU B 1 277 ? 11.125 20.062 -12.422 1 94.94 277 GLU B O 1
ATOM 6466 N N . ARG B 1 278 ? 13.203 20.859 -12.461 1 97 278 ARG B N 1
ATOM 6467 C CA . ARG B 1 278 ? 13.648 19.844 -13.422 1 97 278 ARG B CA 1
ATOM 6468 C C . ARG B 1 278 ? 13.609 18.453 -12.805 1 97 278 ARG B C 1
ATOM 6470 O O . ARG B 1 278 ? 13.258 17.484 -13.477 1 97 278 ARG B O 1
ATOM 6477 N N . LEU B 1 279 ? 14 18.375 -11.578 1 97.81 279 LEU B N 1
ATOM 6478 C CA . LEU B 1 279 ? 13.953 17.094 -10.891 1 97.81 279 LEU B CA 1
ATOM 6479 C C . LEU B 1 279 ? 12.516 16.594 -10.758 1 97.81 279 LEU B C 1
ATOM 6481 O O . LEU B 1 279 ? 12.234 15.406 -10.953 1 97.81 279 LEU B O 1
ATOM 6485 N N . TYR B 1 280 ? 11.523 17.531 -10.406 1 95.62 280 TYR B N 1
ATOM 6486 C CA . TYR B 1 280 ? 10.117 17.172 -10.383 1 95.62 280 TYR B CA 1
ATOM 6487 C C . TYR B 1 280 ? 9.664 16.609 -11.727 1 95.62 280 TYR B C 1
ATOM 6489 O O . TYR B 1 280 ? 9.031 15.555 -11.781 1 95.62 280 TYR B O 1
ATOM 6497 N N . SER B 1 281 ? 10.055 17.297 -12.766 1 96.19 281 SER B N 1
ATOM 6498 C CA . SER B 1 281 ? 9.648 16.891 -14.109 1 96.19 281 SER B CA 1
ATOM 6499 C C . SER B 1 281 ? 10.234 15.531 -14.469 1 96.19 281 SER B C 1
ATOM 6501 O O . SER B 1 281 ? 9.555 14.688 -15.055 1 96.19 281 SER B O 1
ATOM 6503 N N . ARG B 1 282 ? 11.469 15.352 -14.148 1 97 282 ARG B N 1
ATOM 6504 C CA . ARG B 1 282 ? 12.125 14.078 -14.445 1 97 282 ARG B CA 1
ATOM 6505 C C . ARG B 1 282 ? 11.438 12.93 -13.719 1 97 282 ARG B C 1
ATOM 6507 O O . ARG B 1 282 ? 11.164 11.883 -14.32 1 97 282 ARG B O 1
ATOM 6514 N N . LEU B 1 283 ? 11.141 13.102 -12.445 1 97.38 283 LEU B N 1
ATOM 6515 C CA . LEU B 1 283 ? 10.508 12.055 -11.641 1 97.38 283 LEU B CA 1
ATOM 6516 C C . LEU B 1 283 ? 9.078 11.805 -12.102 1 97.38 283 LEU B C 1
ATOM 6518 O O . LEU B 1 283 ? 8.594 10.672 -12.031 1 97.38 283 LEU B O 1
ATOM 6522 N N . ARG B 1 284 ? 8.375 12.891 -12.531 1 95.75 284 ARG B N 1
ATOM 6523 C CA . ARG B 1 284 ? 7.039 12.727 -13.094 1 95.75 284 ARG B CA 1
ATOM 6524 C C . ARG B 1 284 ? 7.07 11.852 -14.344 1 95.75 284 ARG B C 1
ATOM 6526 O O . ARG B 1 284 ? 6.23 10.969 -14.508 1 95.75 284 ARG B O 1
ATOM 6533 N N . ASP B 1 285 ? 8.055 12.125 -15.148 1 95.31 285 ASP B N 1
ATOM 6534 C CA . ASP B 1 285 ? 8.125 11.445 -16.438 1 95.31 285 ASP B CA 1
ATOM 6535 C C . ASP B 1 285 ? 8.711 10.039 -16.281 1 95.31 285 ASP B C 1
ATOM 6537 O O . ASP B 1 285 ? 8.352 9.133 -17.031 1 95.31 285 ASP B O 1
ATOM 6541 N N . GLU B 1 286 ? 9.641 9.922 -15.383 1 95 286 GLU B N 1
ATOM 6542 C CA . GLU B 1 286 ? 10.289 8.641 -15.109 1 95 286 GLU B CA 1
ATOM 6543 C C . GLU B 1 286 ? 10.547 8.469 -13.617 1 95 286 GLU B C 1
ATOM 6545 O O . GLU B 1 286 ? 11.625 8.805 -13.117 1 95 286 GLU B O 1
ATOM 6550 N N . PRO B 1 287 ? 9.609 7.852 -12.93 1 97.25 287 PRO B N 1
ATOM 6551 C CA . PRO B 1 287 ? 9.836 7.633 -11.5 1 97.25 287 PRO B CA 1
ATOM 6552 C C . PRO B 1 287 ? 11.125 6.867 -11.219 1 97.25 287 PRO B C 1
ATOM 6554 O O . PRO B 1 287 ? 11.508 5.988 -11.992 1 97.25 287 PRO B O 1
ATOM 6557 N N . ALA B 1 288 ? 11.797 7.16 -10.148 1 98.44 288 ALA B N 1
ATOM 6558 C CA . ALA B 1 288 ? 13.109 6.59 -9.852 1 98.44 288 ALA B CA 1
ATOM 6559 C C . ALA B 1 288 ? 12.977 5.32 -9.016 1 98.44 288 ALA B C 1
ATOM 6561 O O . ALA B 1 288 ? 12.344 5.328 -7.957 1 98.44 288 ALA B O 1
ATOM 6562 N N . PRO B 1 289 ? 13.555 4.207 -9.453 1 97.62 289 PRO B N 1
ATOM 6563 C CA . PRO B 1 289 ? 13.555 2.994 -8.633 1 97.62 289 PRO B CA 1
ATOM 6564 C C . PRO B 1 289 ? 14.352 3.154 -7.34 1 97.62 289 PRO B C 1
ATOM 6566 O O . PRO B 1 289 ? 15.414 3.775 -7.34 1 97.62 289 PRO B O 1
ATOM 6569 N N . VAL B 1 290 ? 13.836 2.709 -6.293 1 98.25 290 VAL B N 1
ATOM 6570 C CA . VAL B 1 290 ? 14.469 2.676 -4.977 1 98.25 290 VAL B CA 1
ATOM 6571 C C . VAL B 1 290 ? 14.719 1.229 -4.555 1 98.25 290 VAL B C 1
ATOM 6573 O O . VAL B 1 290 ? 13.805 0.557 -4.059 1 98.25 290 VAL B O 1
ATOM 6576 N N . PRO B 1 291 ? 15.922 0.767 -4.621 1 95.62 291 PRO B N 1
ATOM 6577 C CA . PRO B 1 291 ? 16.188 -0.649 -4.359 1 95.62 291 PRO B CA 1
ATOM 6578 C C . PRO B 1 291 ? 16.172 -0.985 -2.869 1 95.62 291 PRO B C 1
ATOM 6580 O O . PRO B 1 291 ? 15.977 -2.145 -2.494 1 95.62 291 PRO B O 1
ATOM 6583 N N . LYS B 1 292 ? 16.484 0.027 -2.068 1 94.88 292 LYS B N 1
ATOM 6584 C CA . LYS B 1 292 ? 16.594 -0.212 -0.632 1 94.88 292 LYS B CA 1
ATOM 6585 C C . LYS B 1 292 ? 16.031 0.954 0.17 1 94.88 292 LYS B C 1
ATOM 6587 O O . LYS B 1 292 ? 16.266 2.117 -0.167 1 94.88 292 LYS B O 1
ATOM 6592 N N . SER B 1 293 ? 15.258 0.634 1.174 1 95.06 293 SER B N 1
ATOM 6593 C CA . SER B 1 293 ? 14.734 1.594 2.141 1 95.06 293 SER B CA 1
ATOM 6594 C C . SER B 1 293 ? 14.266 0.896 3.414 1 95.06 293 SER B C 1
ATOM 6596 O O . SER B 1 293 ? 14.289 -0.333 3.496 1 95.06 293 SER B O 1
ATOM 6598 N N . SER B 1 294 ? 13.852 1.646 4.363 1 88.75 294 SER B N 1
ATOM 6599 C CA . SER B 1 294 ? 13.344 1.097 5.613 1 88.75 294 SER B CA 1
ATOM 6600 C C . SER B 1 294 ? 12.047 0.328 5.391 1 88.75 294 SER B C 1
ATOM 6602 O O . SER B 1 294 ? 11.711 -0.575 6.16 1 88.75 294 SER B O 1
ATOM 6604 N N . THR B 1 295 ? 11.305 0.62 4.336 1 90.44 295 THR B N 1
ATOM 6605 C CA . THR B 1 295 ? 10.031 -0.04 4.062 1 90.44 295 THR B CA 1
ATOM 6606 C C . THR B 1 295 ? 10.164 -1.001 2.885 1 90.44 295 THR B C 1
ATOM 6608 O O . THR B 1 295 ? 9.164 -1.522 2.389 1 90.44 295 THR B O 1
ATOM 6611 N N . GLY B 1 296 ? 11.391 -1.243 2.48 1 91.5 296 GLY B N 1
ATOM 6612 C CA . GLY B 1 296 ? 11.617 -2.092 1.321 1 91.5 296 GLY B CA 1
ATOM 6613 C C . GLY B 1 296 ? 11.727 -1.312 0.025 1 91.5 296 GLY B C 1
ATOM 6614 O O . GLY B 1 296 ? 11.75 -0.08 0.035 1 91.5 296 GLY B O 1
ATOM 6615 N N . PRO B 1 297 ? 11.867 -2.018 -1.094 1 94.81 297 PRO B N 1
ATOM 6616 C CA . PRO B 1 297 ? 12.008 -1.339 -2.383 1 94.81 297 PRO B CA 1
ATOM 6617 C C . PRO B 1 297 ? 10.734 -0.614 -2.814 1 94.81 297 PRO B C 1
ATOM 6619 O O . PRO B 1 297 ? 9.648 -0.93 -2.33 1 94.81 297 PRO B O 1
ATOM 6622 N N . GLY B 1 298 ? 10.867 0.331 -3.678 1 96.56 298 GLY B N 1
ATOM 6623 C CA . GLY B 1 298 ? 9.75 1.095 -4.223 1 96.56 298 GLY B CA 1
ATOM 6624 C C . GLY B 1 298 ? 10.164 2.043 -5.332 1 96.56 298 GLY B C 1
ATOM 6625 O O . GLY B 1 298 ? 11.172 1.814 -6.008 1 96.56 298 GLY B O 1
ATOM 6626 N N . ILE B 1 299 ? 9.336 2.982 -5.656 1 98.06 299 ILE B N 1
ATOM 6627 C CA . ILE B 1 299 ? 9.641 3.992 -6.66 1 98.06 299 ILE B CA 1
ATOM 6628 C C . ILE B 1 299 ? 9.398 5.387 -6.086 1 98.06 299 ILE B C 1
ATOM 6630 O O . ILE B 1 299 ? 8.438 5.598 -5.344 1 98.06 299 ILE B O 1
ATOM 6634 N N . LEU B 1 300 ? 10.297 6.258 -6.285 1 98.56 300 LEU B N 1
ATOM 6635 C CA . LEU B 1 300 ? 10.125 7.656 -5.898 1 98.56 300 LEU B CA 1
ATOM 6636 C C . LEU B 1 300 ? 9.484 8.453 -7.027 1 98.56 300 LEU B C 1
ATOM 6638 O O . LEU B 1 300 ? 10.023 8.516 -8.133 1 98.56 300 LEU B O 1
ATOM 6642 N N . THR B 1 301 ? 8.352 9 -6.797 1 97.62 301 THR B N 1
ATOM 6643 C CA . THR B 1 301 ? 7.637 9.828 -7.762 1 97.62 301 THR B CA 1
ATOM 6644 C C . THR B 1 301 ? 7.832 11.312 -7.461 1 97.62 301 THR B C 1
ATOM 6646 O O . THR B 1 301 ? 8.422 11.672 -6.441 1 97.62 301 THR B O 1
ATOM 6649 N N . ALA B 1 302 ? 7.41 12.156 -8.391 1 96.5 302 ALA B N 1
ATOM 6650 C CA . ALA B 1 302 ? 7.457 13.594 -8.148 1 96.5 302 ALA B CA 1
ATOM 6651 C C . ALA B 1 302 ? 6.574 13.969 -6.957 1 96.5 302 ALA B C 1
ATOM 6653 O O . ALA B 1 302 ? 6.938 14.836 -6.16 1 96.5 302 ALA B O 1
ATOM 6654 N N . SER B 1 303 ? 5.434 13.344 -6.848 1 94.94 303 SER B N 1
ATOM 6655 C CA . SER B 1 303 ? 4.527 13.578 -5.727 1 94.94 303 SER B CA 1
ATOM 6656 C C . SER B 1 303 ? 5.227 13.336 -4.391 1 94.94 303 SER B C 1
ATOM 6658 O O . SER B 1 303 ? 5.047 14.102 -3.441 1 94.94 303 SER B O 1
ATOM 6660 N N . ASP B 1 304 ? 5.977 12.258 -4.336 1 96.5 304 ASP B N 1
ATOM 6661 C CA . ASP B 1 304 ? 6.711 11.93 -3.115 1 96.5 304 ASP B CA 1
ATOM 6662 C C . ASP B 1 304 ? 7.68 13.047 -2.74 1 96.5 304 ASP B C 1
ATOM 6664 O O . ASP B 1 304 ? 7.723 13.477 -1.585 1 96.5 304 ASP B O 1
ATOM 6668 N N . LEU B 1 305 ? 8.438 13.477 -3.697 1 97 305 LEU B N 1
ATOM 6669 C CA . LEU B 1 305 ? 9.438 14.508 -3.422 1 97 305 LEU B CA 1
ATOM 6670 C C . LEU B 1 305 ? 8.758 15.828 -3.064 1 97 305 LEU B C 1
ATOM 6672 O O . LEU B 1 305 ? 9.234 16.562 -2.186 1 97 305 LEU B O 1
ATOM 6676 N N . LYS B 1 306 ? 7.688 16.156 -3.777 1 94.44 306 LYS B N 1
ATOM 6677 C CA . LYS B 1 306 ? 6.938 17.359 -3.441 1 94.44 306 LYS B CA 1
ATOM 6678 C C . LYS B 1 306 ? 6.469 17.328 -1.989 1 94.44 306 LYS B C 1
ATOM 6680 O O . LYS B 1 306 ? 6.539 18.344 -1.285 1 94.44 306 LYS B O 1
ATOM 6685 N N . GLN B 1 307 ? 6.016 16.203 -1.581 1 93 307 GLN B N 1
ATOM 6686 C CA . GLN B 1 307 ? 5.566 16.078 -0.2 1 93 307 GLN B CA 1
ATOM 6687 C C . GLN B 1 307 ? 6.73 16.219 0.775 1 93 307 GLN B C 1
ATOM 6689 O O . GLN B 1 307 ? 6.598 16.844 1.821 1 93 307 GLN B O 1
ATOM 6694 N N . VAL B 1 308 ? 7.828 15.586 0.449 1 94.44 308 VAL B N 1
ATOM 6695 C CA . VAL B 1 308 ? 9.023 15.672 1.287 1 94.44 308 VAL B CA 1
ATOM 6696 C C . VAL B 1 308 ? 9.438 17.125 1.45 1 94.44 308 VAL B C 1
ATOM 6698 O O . VAL B 1 308 ? 9.742 17.578 2.561 1 94.44 308 VAL B O 1
ATOM 6701 N N . VAL B 1 309 ? 9.414 17.859 0.375 1 94.44 309 VAL B N 1
ATOM 6702 C CA . VAL B 1 309 ? 9.828 19.25 0.404 1 94.44 309 VAL B CA 1
ATOM 6703 C C . VAL B 1 309 ? 8.82 20.078 1.207 1 94.44 309 VAL B C 1
ATOM 6705 O O . VAL B 1 309 ? 9.203 20.875 2.068 1 94.44 309 VAL B O 1
ATOM 6708 N N . PHE B 1 310 ? 7.586 19.844 0.972 1 90.81 310 PHE B N 1
ATOM 6709 C CA . PHE B 1 310 ? 6.543 20.594 1.65 1 90.81 310 PHE B CA 1
ATOM 6710 C C . PHE B 1 310 ? 6.613 20.391 3.158 1 90.81 310 PHE B C 1
ATOM 6712 O O . PHE B 1 310 ? 6.629 21.359 3.924 1 90.81 310 PHE B O 1
ATOM 6719 N N . ILE B 1 311 ? 6.68 19.188 3.574 1 89.5 311 ILE B N 1
ATOM 6720 C CA . ILE B 1 311 ? 6.734 18.875 5 1 89.5 311 ILE B CA 1
ATOM 6721 C C . ILE B 1 311 ? 8.047 19.391 5.59 1 89.5 311 ILE B C 1
ATOM 6723 O O . ILE B 1 311 ? 8.078 19.859 6.727 1 89.5 311 ILE B O 1
ATOM 6727 N N . GLY B 1 312 ? 9.078 19.281 4.82 1 91.19 312 GLY B N 1
ATOM 6728 C CA . GLY B 1 312 ? 10.367 19.797 5.266 1 91.19 312 GLY B CA 1
ATOM 6729 C C . GLY B 1 312 ? 10.344 21.281 5.551 1 91.19 312 GLY B C 1
ATOM 6730 O O . GLY B 1 312 ? 11.039 21.766 6.453 1 91.19 312 GLY B O 1
ATOM 6731 N N . LEU B 1 313 ? 9.555 22.031 4.832 1 91.88 313 LEU B N 1
ATOM 6732 C CA . LEU B 1 313 ? 9.5 23.469 4.988 1 91.88 313 LEU B CA 1
ATOM 6733 C C . LEU B 1 313 ? 8.852 23.859 6.316 1 91.88 313 LEU B C 1
ATOM 6735 O O . LEU B 1 313 ? 8.961 25 6.762 1 91.88 313 LEU B O 1
ATOM 6739 N N . TYR B 1 314 ? 8.211 22.938 6.977 1 89.81 314 TYR B N 1
ATOM 6740 C CA . TYR B 1 314 ? 7.555 23.203 8.25 1 89.81 314 TYR B CA 1
ATOM 6741 C C . TYR B 1 314 ? 8.578 23.484 9.344 1 89.81 314 TYR B C 1
ATOM 6743 O O . TYR B 1 314 ? 8.281 24.203 10.305 1 89.81 314 TYR B O 1
ATOM 6751 N N . THR B 1 315 ? 9.719 22.797 9.188 1 88.94 315 THR B N 1
ATOM 6752 C CA . THR B 1 315 ? 10.711 22.875 10.25 1 88.94 315 THR B CA 1
ATOM 6753 C C . THR B 1 315 ? 12.062 23.312 9.711 1 88.94 315 THR B C 1
ATOM 6755 O O . THR B 1 315 ? 12.812 22.516 9.148 1 88.94 315 THR B O 1
ATOM 6758 N N . ALA B 1 316 ? 12.453 24.438 10.117 1 85.69 316 ALA B N 1
ATOM 6759 C CA . ALA B 1 316 ? 13.672 25.031 9.578 1 85.69 316 ALA B CA 1
ATOM 6760 C C . ALA B 1 316 ? 14.898 24.203 9.93 1 85.69 316 ALA B C 1
ATOM 6762 O O . ALA B 1 316 ? 15.828 24.078 9.125 1 85.69 316 ALA B O 1
ATOM 6763 N N . ARG B 1 317 ? 14.852 23.578 11.047 1 86.06 317 ARG B N 1
ATOM 6764 C CA . ARG B 1 317 ? 16.016 22.859 11.562 1 86.06 317 ARG B CA 1
ATOM 6765 C C . ARG B 1 317 ? 16.344 21.656 10.68 1 86.06 317 ARG B C 1
ATOM 6767 O O . ARG B 1 317 ? 17.484 21.188 10.664 1 86.06 317 ARG B O 1
ATOM 6774 N N . VAL B 1 318 ? 15.43 21.172 9.914 1 91.06 318 VAL B N 1
ATOM 6775 C CA . VAL B 1 318 ? 15.68 19.953 9.164 1 91.06 318 VAL B CA 1
ATOM 6776 C C . VAL B 1 318 ? 16.047 20.281 7.723 1 91.06 318 VAL B C 1
ATOM 6778 O O . VAL B 1 318 ? 16.203 19.391 6.887 1 91.06 318 VAL B O 1
ATOM 6781 N N . TRP B 1 319 ? 16.203 21.547 7.359 1 94.44 319 TRP B N 1
ATOM 6782 C CA . TRP B 1 319 ? 16.438 21.984 5.988 1 94.44 319 TRP B CA 1
ATOM 6783 C C . TRP B 1 319 ? 17.703 21.344 5.426 1 94.44 319 TRP B C 1
ATOM 6785 O O . TRP B 1 319 ? 17.75 20.984 4.246 1 94.44 319 TRP B O 1
ATOM 6795 N N . PRO B 1 320 ? 18.828 21.172 6.258 1 95.25 320 PRO B N 1
ATOM 6796 C CA . PRO B 1 320 ? 20 20.469 5.703 1 95.25 320 PRO B CA 1
ATOM 6797 C C . PRO B 1 320 ? 19.656 19.078 5.211 1 95.25 320 PRO B C 1
ATOM 6799 O O . PRO B 1 320 ? 20.156 18.641 4.16 1 95.25 320 PRO B O 1
ATOM 6802 N N . GLU B 1 321 ? 18.812 18.359 5.922 1 95.44 321 GLU B N 1
ATOM 6803 C CA . GLU B 1 321 ? 18.438 17 5.523 1 95.44 321 GLU B CA 1
ATOM 6804 C C . GLU B 1 321 ? 17.578 17.031 4.254 1 95.44 321 GLU B C 1
ATOM 6806 O O . GLU B 1 321 ? 17.734 16.156 3.385 1 95.44 321 GLU B O 1
ATOM 6811 N N . ILE B 1 322 ? 16.688 17.953 4.137 1 96.81 322 ILE B N 1
ATOM 6812 C CA . ILE B 1 322 ? 15.859 18.094 2.947 1 96.81 322 ILE B CA 1
ATOM 6813 C C . ILE B 1 322 ? 16.75 18.406 1.738 1 96.81 322 ILE B C 1
ATOM 6815 O O . ILE B 1 322 ? 16.562 17.828 0.668 1 96.81 322 ILE B O 1
ATOM 6819 N N . ALA B 1 323 ? 17.672 19.359 1.977 1 98.19 323 ALA B N 1
ATOM 6820 C CA . ALA B 1 323 ? 18.625 19.703 0.914 1 98.19 323 ALA B CA 1
ATOM 6821 C C . ALA B 1 323 ? 19.406 18.484 0.454 1 98.19 323 ALA B C 1
ATOM 6823 O O . ALA B 1 323 ? 19.609 18.281 -0.745 1 98.19 323 ALA B O 1
ATOM 6824 N N . LYS B 1 324 ? 19.797 17.703 1.411 1 98.25 324 LYS B N 1
ATOM 6825 C CA . LYS B 1 324 ? 20.547 16.484 1.095 1 98.25 324 LYS B CA 1
ATOM 6826 C C . LYS B 1 324 ? 19.672 15.508 0.306 1 98.25 324 LYS B C 1
ATOM 6828 O O . LYS B 1 324 ? 20.141 14.898 -0.66 1 98.25 324 LYS B O 1
ATOM 6833 N N . ALA B 1 325 ? 18.438 15.328 0.667 1 98.5 325 ALA B N 1
ATOM 6834 C CA . ALA B 1 325 ? 17.516 14.43 -0.025 1 98.5 325 ALA B CA 1
ATOM 6835 C C . ALA B 1 325 ? 17.312 14.859 -1.478 1 98.5 325 ALA B C 1
ATOM 6837 O O . ALA B 1 325 ? 17.328 14.023 -2.383 1 98.5 325 ALA B O 1
ATOM 6838 N N . ILE B 1 326 ? 17.141 16.141 -1.72 1 98.69 326 ILE B N 1
ATOM 6839 C CA . ILE B 1 326 ? 16.969 16.672 -3.068 1 98.69 326 ILE B CA 1
ATOM 6840 C C . ILE B 1 326 ? 18.234 16.422 -3.885 1 98.69 326 ILE B C 1
ATOM 6842 O O . ILE B 1 326 ? 18.172 15.922 -5.008 1 98.69 326 ILE B O 1
ATOM 6846 N N . ALA B 1 327 ? 19.391 16.75 -3.275 1 98.75 327 ALA B N 1
ATOM 6847 C CA . ALA B 1 327 ? 20.672 16.625 -3.969 1 98.75 327 ALA B CA 1
ATOM 6848 C C . ALA B 1 327 ? 20.938 15.18 -4.359 1 98.75 327 ALA B C 1
ATOM 6850 O O . ALA B 1 327 ? 21.359 14.898 -5.484 1 98.75 327 ALA B O 1
ATOM 6851 N N . GLU B 1 328 ? 20.719 14.281 -3.441 1 98.5 328 GLU B N 1
ATOM 6852 C CA . GLU B 1 328 ? 20.953 12.867 -3.711 1 98.5 328 GLU B CA 1
ATOM 6853 C C . GLU B 1 328 ? 20 12.336 -4.77 1 98.5 328 GLU B C 1
ATOM 6855 O O . GLU B 1 328 ? 20.406 11.57 -5.652 1 98.5 328 GLU B O 1
ATOM 6860 N N . ALA B 1 329 ? 18.75 12.664 -4.707 1 98.69 329 ALA B N 1
ATOM 6861 C CA . ALA B 1 329 ? 17.781 12.258 -5.734 1 98.69 329 ALA B CA 1
ATOM 6862 C C . ALA B 1 329 ? 18.188 12.789 -7.105 1 98.69 329 ALA B C 1
ATOM 6864 O O . ALA B 1 329 ? 18.109 12.07 -8.109 1 98.69 329 ALA B O 1
ATOM 6865 N N . GLU B 1 330 ? 18.578 14.094 -7.109 1 98.62 330 GLU B N 1
ATOM 6866 C CA . GLU B 1 330 ? 19.047 14.703 -8.352 1 98.62 330 GLU B CA 1
ATOM 6867 C C . GLU B 1 330 ? 20.234 13.938 -8.938 1 98.62 330 GLU B C 1
ATOM 6869 O O . GLU B 1 330 ? 20.359 13.797 -10.156 1 98.62 330 GLU B O 1
ATOM 6874 N N . ALA B 1 331 ? 21.094 13.469 -8.062 1 98.06 331 ALA B N 1
ATOM 6875 C CA . ALA B 1 331 ? 22.297 12.742 -8.477 1 98.06 331 ALA B CA 1
ATOM 6876 C C . ALA B 1 331 ? 21.969 11.289 -8.797 1 98.06 331 ALA B C 1
ATOM 6878 O O . ALA B 1 331 ? 22.875 10.5 -9.102 1 98.06 331 ALA B O 1
ATOM 6879 N N . GLY B 1 332 ? 20.75 10.844 -8.617 1 96.62 332 GLY B N 1
ATOM 6880 C CA . GLY B 1 332 ? 20.344 9.508 -9.016 1 96.62 332 GLY B CA 1
ATOM 6881 C C . GLY B 1 332 ? 20.188 8.555 -7.844 1 96.62 332 GLY B C 1
ATOM 6882 O O . GLY B 1 332 ? 20.031 7.348 -8.031 1 96.62 332 GLY B O 1
ATOM 6883 N N . ASN B 1 333 ? 20.281 9.055 -6.637 1 97.38 333 ASN B N 1
ATOM 6884 C CA . ASN B 1 333 ? 20.062 8.25 -5.441 1 97.38 333 ASN B CA 1
ATOM 6885 C C . ASN B 1 333 ? 18.812 8.703 -4.684 1 97.38 333 ASN B C 1
ATOM 6887 O O . ASN B 1 333 ? 18.891 9.547 -3.787 1 97.38 333 ASN B O 1
ATOM 6891 N N . PRO B 1 334 ? 17.703 8.07 -4.887 1 98.19 334 PRO B N 1
ATOM 6892 C CA . PRO B 1 334 ? 16.422 8.531 -4.336 1 98.19 334 PRO B CA 1
ATOM 6893 C C . PRO B 1 334 ? 16.156 8 -2.932 1 98.19 334 PRO B C 1
ATOM 6895 O O . PRO B 1 334 ? 15.102 8.266 -2.355 1 98.19 334 PRO B O 1
ATOM 6898 N N . GLN B 1 335 ? 17.062 7.281 -2.305 1 97.81 335 GLN B N 1
ATOM 6899 C CA . GLN B 1 335 ? 16.797 6.5 -1.102 1 97.81 335 GLN B CA 1
ATOM 6900 C C . GLN B 1 335 ? 16.359 7.398 0.053 1 97.81 335 GLN B C 1
ATOM 6902 O O . GLN B 1 335 ? 15.367 7.121 0.721 1 97.81 335 GLN B O 1
ATOM 6907 N N . LEU B 1 336 ? 17.094 8.477 0.327 1 98.19 336 LEU B N 1
ATOM 6908 C CA . LEU B 1 336 ? 16.797 9.32 1.479 1 98.19 336 LEU B CA 1
ATOM 6909 C C . LEU B 1 336 ? 15.43 9.977 1.334 1 98.19 336 LEU B C 1
ATOM 6911 O O . LEU B 1 336 ? 14.641 10 2.285 1 98.19 336 LEU B O 1
ATOM 6915 N N . ALA B 1 337 ? 15.125 10.523 0.131 1 98.44 337 ALA B N 1
ATOM 6916 C CA . ALA B 1 337 ? 13.812 11.125 -0.114 1 98.44 337 ALA B CA 1
ATOM 6917 C C . ALA B 1 337 ? 12.695 10.109 0.104 1 98.44 337 ALA B C 1
ATOM 6919 O O . ALA B 1 337 ? 11.664 10.43 0.7 1 98.44 337 ALA B O 1
ATOM 6920 N N . TYR B 1 338 ? 12.93 8.891 -0.366 1 98.12 338 TYR B N 1
ATOM 6921 C CA . TYR B 1 338 ? 11.938 7.828 -0.207 1 98.12 338 TYR B CA 1
ATOM 6922 C C . TYR B 1 338 ? 11.727 7.5 1.265 1 98.12 338 TYR B C 1
ATOM 6924 O O . TYR B 1 338 ? 10.594 7.316 1.708 1 98.12 338 TYR B O 1
ATOM 6932 N N . ASP B 1 339 ? 12.766 7.422 2.059 1 96.5 339 ASP B N 1
ATOM 6933 C CA . ASP B 1 339 ? 12.672 7.113 3.482 1 96.5 339 ASP B CA 1
ATOM 6934 C C . ASP B 1 339 ? 11.945 8.227 4.238 1 96.5 339 ASP B C 1
ATOM 6936 O O . ASP B 1 339 ? 11.211 7.957 5.188 1 96.5 339 ASP B O 1
ATOM 6940 N N . LEU B 1 340 ? 12.227 9.453 3.82 1 95 340 LEU B N 1
ATOM 6941 C CA . LEU B 1 340 ? 11.539 10.57 4.461 1 95 340 LEU B CA 1
ATOM 6942 C C . LEU B 1 340 ? 10.039 10.516 4.188 1 95 340 LEU B C 1
ATOM 6944 O O . LEU B 1 340 ? 9.234 10.898 5.043 1 95 340 LEU B O 1
ATOM 6948 N N . GLN B 1 341 ? 9.656 10.023 3.031 1 94.69 341 GLN B N 1
ATOM 6949 C CA . GLN B 1 341 ? 8.25 9.969 2.648 1 94.69 341 GLN B CA 1
ATOM 6950 C C . GLN B 1 341 ? 7.57 8.742 3.248 1 94.69 341 GLN B C 1
ATOM 6952 O O . GLN B 1 341 ? 6.43 8.82 3.707 1 94.69 341 GLN B O 1
ATOM 6957 N N . TYR B 1 342 ? 8.227 7.602 3.283 1 93.31 342 TYR B N 1
ATOM 6958 C CA . TYR B 1 342 ? 7.539 6.348 3.562 1 93.31 342 TYR B CA 1
ATOM 6959 C C . TYR B 1 342 ? 8.031 5.734 4.867 1 93.31 342 TYR B C 1
ATOM 6961 O O . TYR B 1 342 ? 7.469 4.746 5.344 1 93.31 342 TYR B O 1
ATOM 6969 N N . GLY B 1 343 ? 9.062 6.27 5.52 1 89.06 343 GLY B N 1
ATOM 6970 C CA . GLY B 1 343 ? 9.648 5.699 6.719 1 89.06 343 GLY B CA 1
ATOM 6971 C C . GLY B 1 343 ? 8.648 5.547 7.855 1 89.06 343 GLY B C 1
ATOM 6972 O O . GLY B 1 343 ? 8.797 4.66 8.703 1 89.06 343 GLY B O 1
ATOM 6973 N N . GLU B 1 344 ? 7.664 6.352 7.852 1 82.19 344 GLU B N 1
ATOM 6974 C CA . GLU B 1 344 ? 6.688 6.305 8.938 1 82.19 344 GLU B CA 1
ATOM 6975 C C . GLU B 1 344 ? 5.859 5.023 8.875 1 82.19 344 GLU B C 1
ATOM 6977 O O . GLU B 1 344 ? 5.246 4.629 9.875 1 82.19 344 GLU B O 1
ATOM 6982 N N . PHE B 1 345 ? 5.863 4.324 7.773 1 83.62 345 PHE B N 1
ATOM 6983 C CA . PHE B 1 345 ? 5.016 3.148 7.594 1 83.62 345 PHE B CA 1
ATOM 6984 C C . PHE B 1 345 ? 5.766 1.878 7.984 1 83.62 345 PHE B C 1
ATOM 6986 O O . PHE B 1 345 ? 5.258 0.771 7.797 1 83.62 345 PHE B O 1
ATOM 6993 N N . VAL B 1 346 ? 6.988 1.973 8.445 1 76.62 346 VAL B N 1
ATOM 6994 C CA . VAL B 1 346 ? 7.766 0.812 8.867 1 76.62 346 VAL B CA 1
ATOM 6995 C C . VAL B 1 346 ? 6.996 0.037 9.938 1 76.62 346 VAL B C 1
ATOM 6997 O O . VAL B 1 346 ? 7.02 -1.196 9.953 1 76.62 346 VAL B O 1
ATOM 7000 N N . GLY B 1 347 ? 6.383 0.727 10.914 1 64.25 347 GLY B N 1
ATOM 7001 C CA . GLY B 1 347 ? 5.734 0.094 12.047 1 64.25 347 GLY B CA 1
ATOM 7002 C C . GLY B 1 347 ? 4.34 -0.415 11.734 1 64.25 347 GLY B C 1
ATOM 7003 O O . GLY B 1 347 ? 3.5 -0.531 12.625 1 64.25 347 GLY B O 1
ATOM 7004 N N . LEU B 1 348 ? 3.916 -0.561 10.562 1 58 348 LEU B N 1
ATOM 7005 C CA . LEU B 1 348 ? 2.59 -1.073 10.234 1 58 348 LEU B CA 1
ATOM 7006 C C . LEU B 1 348 ? 2.301 -2.361 11 1 58 348 LEU B C 1
ATOM 7008 O O . LEU B 1 348 ? 2.236 -3.439 10.406 1 58 348 LEU B O 1
ATOM 7012 N N . GLU B 1 349 ? 2.818 -2.477 12.273 1 53.81 349 GLU B N 1
ATOM 7013 C CA . GLU B 1 349 ? 2.42 -3.627 13.078 1 53.81 349 GLU B CA 1
ATOM 7014 C C . GLU B 1 349 ? 1.08 -3.381 13.766 1 53.81 349 GLU B C 1
ATOM 7016 O O . GLU B 1 349 ? 0.799 -2.264 14.203 1 53.81 349 GLU B O 1
ATOM 7021 N N . PRO B 1 350 ? 0.044 -4.277 13.422 1 47.06 350 PRO B N 1
ATOM 7022 C CA . PRO B 1 350 ? -1.21 -4.117 14.164 1 47.06 350 PRO B CA 1
ATOM 7023 C C . PRO B 1 350 ? -0.995 -4.023 15.672 1 47.06 350 PRO B C 1
ATOM 7025 O O . PRO B 1 350 ? -0.32 -4.875 16.266 1 47.06 350 PRO B O 1
ATOM 7028 N N . ASN B 1 351 ? -0.616 -2.881 16.172 1 47.41 351 ASN B N 1
ATOM 7029 C CA . ASN B 1 351 ? -0.626 -2.865 17.625 1 47.41 351 ASN B CA 1
ATOM 7030 C C . ASN B 1 351 ? -2.049 -2.854 18.172 1 47.41 351 ASN B C 1
ATOM 7032 O O . ASN B 1 351 ? -2.879 -2.051 17.75 1 47.41 351 ASN B O 1
ATOM 7036 N N . ASN B 1 352 ? -2.516 -4.066 18.578 1 45.16 352 ASN B N 1
ATOM 7037 C CA . ASN B 1 352 ? -3.855 -4.18 19.141 1 45.16 352 ASN B CA 1
ATOM 7038 C C . ASN B 1 352 ? -4.086 -3.16 20.25 1 45.16 352 ASN B C 1
ATOM 7040 O O . ASN B 1 352 ? -5.105 -3.205 20.938 1 45.16 352 ASN B O 1
ATOM 7044 N N . GLY B 1 353 ? -3.486 -2.111 20.234 1 43.56 353 GLY B N 1
ATOM 7045 C CA . GLY B 1 353 ? -3.838 -0.946 21.031 1 43.56 353 GLY B CA 1
ATOM 7046 C C . GLY B 1 353 ? -3.488 -1.099 22.5 1 43.56 353 GLY B C 1
ATOM 7047 O O . GLY B 1 353 ? -3.713 -0.185 23.297 1 43.56 353 GLY B O 1
ATOM 7048 N N . ASN B 1 354 ? -3.297 -2.264 23.094 1 42.75 354 ASN B N 1
ATOM 7049 C CA . ASN B 1 354 ? -3.355 -2.338 24.547 1 42.75 354 ASN B CA 1
ATOM 7050 C C . ASN B 1 354 ? -2.023 -1.946 25.188 1 42.75 354 ASN B C 1
ATOM 7052 O O . ASN B 1 354 ? -1.647 -2.48 26.219 1 42.75 354 ASN B O 1
ATOM 7056 N N . GLU B 1 355 ? -1.414 -1.044 24.484 1 45.59 355 GLU B N 1
ATOM 7057 C CA . GLU B 1 355 ? -0.019 -0.985 24.906 1 45.59 355 GLU B CA 1
ATOM 7058 C C . GLU B 1 355 ? 0.153 -0.063 26.109 1 45.59 355 GLU B C 1
ATOM 7060 O O . GLU B 1 355 ? 1.277 0.2 26.547 1 45.59 355 GLU B O 1
ATOM 7065 N N . ASN B 1 356 ? -0.944 0.628 26.562 1 46.12 356 ASN B N 1
ATOM 7066 C CA . ASN B 1 356 ? -0.505 1.473 27.672 1 46.12 356 ASN B CA 1
ATOM 7067 C C . ASN B 1 356 ? -1.243 1.133 28.969 1 46.12 356 ASN B C 1
ATOM 7069 O O . ASN B 1 356 ? -2.141 0.289 28.969 1 46.12 356 ASN B O 1
ATOM 7073 N N . VAL B 1 357 ? -0.692 1.486 30.047 1 41.25 357 VAL B N 1
ATOM 7074 C CA . VAL B 1 357 ? -1.124 1.215 31.422 1 41.25 357 VAL B CA 1
ATOM 7075 C C . VAL B 1 357 ? -2.594 1.597 31.578 1 41.25 357 VAL B C 1
ATOM 7077 O O . VAL B 1 357 ? -3.273 1.103 32.469 1 41.25 357 VAL B O 1
ATOM 7080 N N . PHE B 1 358 ? -3.059 2.359 30.703 1 48.09 358 PHE B N 1
ATOM 7081 C CA . PHE B 1 358 ? -4.422 2.85 30.875 1 48.09 358 PHE B CA 1
ATOM 7082 C C . PHE B 1 358 ? -5.391 2.066 30 1 48.09 358 PHE B C 1
ATOM 7084 O O . PHE B 1 358 ? -6.574 2.404 29.922 1 48.09 358 PHE B O 1
ATOM 7091 N N . ASN B 1 359 ? -4.773 1.041 29.484 1 45.19 359 ASN B N 1
ATOM 7092 C CA . ASN B 1 359 ? -5.555 0.177 28.594 1 45.19 359 ASN B CA 1
ATOM 7093 C C . ASN B 1 359 ? -6.145 0.957 27.438 1 45.19 359 ASN B C 1
ATOM 7095 O O . ASN B 1 359 ? -7.324 0.808 27.109 1 45.19 359 ASN B O 1
ATOM 7099 N N . ARG B 1 360 ? -5.504 2.238 27.328 1 55.06 360 ARG B N 1
ATOM 7100 C CA . ARG B 1 360 ? -5.922 3.025 26.172 1 55.06 360 ARG B CA 1
ATOM 7101 C C . ARG B 1 360 ? -4.871 2.98 25.078 1 55.06 360 ARG B C 1
ATOM 7103 O O . ARG B 1 360 ? -3.68 2.818 25.344 1 55.06 360 ARG B O 1
ATOM 7110 N N . TYR B 1 361 ? -5.43 2.906 23.891 1 52.94 361 TYR B N 1
ATOM 7111 C CA . TYR B 1 361 ? -4.57 2.775 22.719 1 52.94 361 TYR B CA 1
ATOM 7112 C C . TYR B 1 361 ? -4.039 4.133 22.281 1 52.94 361 TYR B C 1
ATOM 7114 O O . TYR B 1 361 ? -4.812 5.066 22.047 1 52.94 361 TYR B O 1
ATOM 7122 N N . MET B 1 362 ? -2.699 4.414 22.609 1 56.34 362 MET B N 1
ATOM 7123 C CA . MET B 1 362 ? -2.113 5.586 21.969 1 56.34 362 MET B CA 1
ATOM 7124 C C . MET B 1 362 ? -1.871 5.328 20.484 1 56.34 362 MET B C 1
ATOM 7126 O O . MET B 1 362 ? -1.239 4.336 20.109 1 56.34 362 MET B O 1
ATOM 7130 N N . GLU B 1 363 ? -2.568 6.062 19.703 1 62 363 GLU B N 1
ATOM 7131 C CA . GLU B 1 363 ? -2.328 5.949 18.266 1 62 363 GLU B CA 1
ATOM 7132 C C . GLU B 1 363 ? -0.936 6.457 17.891 1 62 363 GLU B C 1
ATOM 7134 O O . GLU B 1 363 ? -0.553 7.566 18.281 1 62 363 GLU B O 1
ATOM 7139 N N . HIS B 1 364 ? -0.22 5.574 17.453 1 58.84 364 HIS B N 1
ATOM 7140 C CA . HIS B 1 364 ? 1.111 5.973 17.016 1 58.84 364 HIS B CA 1
ATOM 7141 C C . HIS B 1 364 ? 1.038 6.859 15.773 1 58.84 364 HIS B C 1
ATOM 7143 O O . HIS B 1 364 ? 1.885 7.734 15.586 1 58.84 364 HIS B O 1
ATOM 7149 N N . HIS B 1 365 ? -0.004 6.512 15.133 1 59.25 365 HIS B N 1
ATOM 7150 C CA . HIS B 1 365 ? -0.192 7.312 13.922 1 59.25 365 HIS B CA 1
ATOM 7151 C C . HIS B 1 365 ? -1.547 8.008 13.93 1 59.25 365 HIS B C 1
ATOM 7153 O O . HIS B 1 365 ? -2.555 7.418 14.32 1 59.25 365 HIS B O 1
ATOM 7159 N N . ARG B 1 366 ? -1.435 9.258 13.836 1 61.53 366 ARG B N 1
ATOM 7160 C CA . ARG B 1 366 ? -2.686 10 13.727 1 61.53 366 ARG B CA 1
ATOM 7161 C C . ARG B 1 366 ? -3.404 9.664 12.422 1 61.53 366 ARG B C 1
ATOM 7163 O O . ARG B 1 366 ? -2.873 9.898 11.336 1 61.53 366 ARG B O 1
ATOM 7170 N N . PRO B 1 367 ? -4.559 9.117 12.695 1 67.44 367 PRO B N 1
ATOM 7171 C CA . PRO B 1 367 ? -5.27 8.867 11.438 1 67.44 367 PRO B CA 1
ATOM 7172 C C . PRO B 1 367 ? -5.688 10.156 10.727 1 67.44 367 PRO B C 1
ATOM 7174 O O . PRO B 1 367 ? -6.191 11.086 11.367 1 67.44 367 PRO B O 1
ATOM 7177 N N . VAL B 1 368 ? -5.43 10.219 9.516 1 77.94 368 VAL B N 1
ATOM 7178 C CA . VAL B 1 368 ? -5.742 11.367 8.672 1 77.94 368 VAL B CA 1
ATOM 7179 C C . VAL B 1 368 ? -7.25 11.617 8.672 1 77.94 368 VAL B C 1
ATOM 7181 O O . VAL B 1 368 ? -7.699 12.758 8.578 1 77.94 368 VAL B O 1
ATOM 7184 N N . VAL B 1 369 ? -7.988 10.578 9.008 1 87.81 369 VAL B N 1
ATOM 7185 C CA . VAL B 1 369 ? -9.445 10.672 8.922 1 87.81 369 VAL B CA 1
ATOM 7186 C C . VAL B 1 369 ? -9.969 11.578 10.039 1 87.81 369 VAL B C 1
ATOM 7188 O O . VAL B 1 369 ? -10.953 12.297 9.852 1 87.81 369 VAL B O 1
ATOM 7191 N N . THR B 1 370 ? -9.273 11.609 11.172 1 90.75 370 THR B N 1
ATOM 7192 C CA . THR B 1 370 ? -9.688 12.477 12.266 1 90.75 370 THR B CA 1
ATOM 7193 C C . THR B 1 370 ? -9.562 13.945 11.875 1 90.75 370 THR B C 1
ATOM 7195 O O . THR B 1 370 ? -10.445 14.75 12.18 1 90.75 370 THR B O 1
ATOM 7198 N N . THR B 1 371 ? -8.531 14.219 11.211 1 92.31 371 THR B N 1
ATOM 7199 C CA . THR B 1 371 ? -8.32 15.578 10.711 1 92.31 371 THR B CA 1
ATOM 7200 C C . THR B 1 371 ? -9.445 15.992 9.781 1 92.31 371 THR B C 1
ATOM 7202 O O . THR B 1 371 ? -10.016 17.078 9.93 1 92.31 371 THR B O 1
ATOM 7205 N N . PHE B 1 372 ? -9.812 15.164 8.945 1 92.38 372 PHE B N 1
ATOM 7206 C CA . PHE B 1 372 ? -10.852 15.469 7.969 1 92.38 372 PHE B CA 1
ATOM 7207 C C . PHE B 1 372 ? -12.219 15.539 8.641 1 92.38 372 PHE B C 1
ATOM 7209 O O . PHE B 1 372 ? -13.039 16.391 8.297 1 92.38 372 PHE B O 1
ATOM 7216 N N . ALA B 1 373 ? -12.438 14.633 9.539 1 94.31 373 ALA B N 1
ATOM 7217 C CA . ALA B 1 373 ? -13.727 14.617 10.227 1 94.31 373 ALA B CA 1
ATOM 7218 C C . ALA B 1 373 ? -13.992 15.945 10.93 1 94.31 373 ALA B C 1
ATOM 7220 O O . ALA B 1 373 ? -15.102 16.484 10.859 1 94.31 373 ALA B O 1
ATOM 7221 N N . ILE B 1 374 ? -12.961 16.469 11.555 1 95.62 374 ILE B N 1
ATOM 7222 C CA . ILE B 1 374 ? -13.117 17.719 12.289 1 95.62 374 ILE B CA 1
ATOM 7223 C C . ILE B 1 374 ? -13.227 18.891 11.305 1 95.62 374 ILE B C 1
ATOM 7225 O O . ILE B 1 374 ? -14.156 19.688 11.391 1 95.62 374 ILE B O 1
ATOM 7229 N N . ALA B 1 375 ? -12.359 18.938 10.359 1 95.12 375 ALA B N 1
ATOM 7230 C CA . ALA B 1 375 ? -12.328 20.047 9.406 1 95.12 375 ALA B CA 1
ATOM 7231 C C . ALA B 1 375 ? -13.617 20.109 8.594 1 95.12 375 ALA B C 1
ATOM 7233 O O . ALA B 1 375 ? -14.172 21.188 8.383 1 95.12 375 ALA B O 1
ATOM 7234 N N . CYS B 1 376 ? -14.047 18.984 8.141 1 95.81 376 CYS B N 1
ATOM 7235 C CA . CYS B 1 376 ? -15.242 18.938 7.312 1 95.81 376 CYS B CA 1
ATOM 7236 C C . CYS B 1 376 ? -16.484 19.25 8.141 1 95.81 376 CYS B C 1
ATOM 7238 O O . CYS B 1 376 ? -17.484 19.75 7.602 1 95.81 376 CYS B O 1
ATOM 7240 N N . SER B 1 377 ? -16.438 18.953 9.422 1 95.38 377 SER B N 1
ATOM 7241 C CA . SER B 1 377 ? -17.516 19.312 10.328 1 95.38 377 SER B CA 1
ATOM 7242 C C . SER B 1 377 ? -17.547 20.812 10.586 1 95.38 377 SER B C 1
ATOM 7244 O O . SER B 1 377 ? -18.625 21.391 10.742 1 95.38 377 SER B O 1
ATOM 7246 N N . ASP B 1 378 ? -16.453 21.406 10.609 1 96.69 378 ASP B N 1
ATOM 7247 C CA . ASP B 1 378 ? -16.344 22.828 10.906 1 96.69 378 ASP B CA 1
ATOM 7248 C C . ASP B 1 378 ? -16.766 23.688 9.711 1 96.69 378 ASP B C 1
ATOM 7250 O O . ASP B 1 378 ? -17.422 24.719 9.875 1 96.69 378 ASP B O 1
ATOM 7254 N N . SER B 1 379 ? -16.391 23.25 8.602 1 95.5 379 SER B N 1
ATOM 7255 C CA . SER B 1 379 ? -16.594 24.047 7.406 1 95.5 379 SER B CA 1
ATOM 7256 C C . SER B 1 379 ? -18.016 23.906 6.879 1 95.5 379 SER B C 1
ATOM 7258 O O . SER B 1 379 ? -18.625 22.844 7.012 1 95.5 379 SER B O 1
ATOM 7260 N N . GLU B 1 380 ? -18.469 25.016 6.297 1 94.75 380 GLU B N 1
ATOM 7261 C CA . GLU B 1 380 ? -19.688 24.859 5.5 1 94.75 380 GLU B CA 1
ATOM 7262 C C . GLU B 1 380 ? -19.5 23.797 4.418 1 94.75 380 GLU B C 1
ATOM 7264 O O . GLU B 1 380 ? -18.422 23.672 3.84 1 94.75 380 GLU B O 1
ATOM 7269 N N . LYS B 1 381 ? -20.547 23.047 4.195 1 91.19 381 LYS B N 1
ATOM 7270 C CA . LYS B 1 381 ? -20.438 22 3.186 1 91.19 381 LYS B CA 1
ATOM 7271 C C . LYS B 1 381 ? -20.016 22.578 1.835 1 91.19 381 LYS B C 1
ATOM 7273 O O . LYS B 1 381 ? -20.734 23.391 1.255 1 91.19 381 LYS B O 1
ATOM 7278 N N . PRO B 1 382 ? -18.859 22.141 1.39 1 92.12 382 PRO B N 1
ATOM 7279 C CA . PRO B 1 382 ? -18.453 22.656 0.082 1 92.12 382 PRO B CA 1
ATOM 7280 C C . PRO B 1 382 ? -19.297 22.094 -1.062 1 92.12 382 PRO B C 1
ATOM 7282 O O . PRO B 1 382 ? -19.766 20.953 -0.998 1 92.12 382 PRO B O 1
ATOM 7285 N N . VAL B 1 383 ? -19.438 22.922 -2.064 1 87.81 383 VAL B N 1
ATOM 7286 C CA . VAL B 1 383 ? -20.141 22.484 -3.266 1 87.81 383 VAL B CA 1
ATOM 7287 C C . VAL B 1 383 ? -19.297 21.422 -3.99 1 87.81 383 VAL B C 1
ATOM 7289 O O . VAL B 1 383 ? -18.078 21.547 -4.082 1 87.81 383 VAL B O 1
ATOM 7292 N N . LEU B 1 384 ? -19.969 20.422 -4.359 1 87.06 384 LEU B N 1
ATOM 7293 C CA . LEU B 1 384 ? -19.281 19.406 -5.148 1 87.06 384 LEU B CA 1
ATOM 7294 C C . LEU B 1 384 ? -18.922 19.938 -6.527 1 87.06 384 LEU B C 1
ATOM 7296 O O . LEU B 1 384 ? -19.797 20.375 -7.281 1 87.06 384 LEU B O 1
ATOM 7300 N N . LYS B 1 385 ? -17.734 19.906 -6.871 1 91.62 385 LYS B N 1
ATOM 7301 C CA . LYS B 1 385 ? -17.25 20.375 -8.164 1 91.62 385 LYS B CA 1
ATOM 7302 C C . LYS B 1 385 ? -17.188 19.234 -9.18 1 91.62 385 LYS B C 1
ATOM 7304 O O . LYS B 1 385 ? -16.969 18.078 -8.812 1 91.62 385 LYS B O 1
ATOM 7309 N N . SER B 1 386 ? -17.438 19.625 -10.453 1 93.88 386 SER B N 1
ATOM 7310 C CA . SER B 1 386 ? -17.141 18.672 -11.523 1 93.88 386 SER B CA 1
ATOM 7311 C C . SER B 1 386 ? -15.648 18.375 -11.609 1 93.88 386 SER B C 1
ATOM 7313 O O . SER B 1 386 ? -14.836 19.062 -10.992 1 93.88 386 SER B O 1
ATOM 7315 N N . LEU B 1 387 ? -15.328 17.328 -12.359 1 92.25 387 LEU B N 1
ATOM 7316 C CA . LEU B 1 387 ? -13.922 16.984 -12.531 1 92.25 387 LEU B CA 1
ATOM 7317 C C . LEU B 1 387 ? -13.148 18.156 -13.141 1 92.25 387 LEU B C 1
ATOM 7319 O O . LEU B 1 387 ? -12.039 18.469 -12.695 1 92.25 387 LEU B O 1
ATOM 7323 N N . ASP B 1 388 ? -13.758 18.812 -14.078 1 94.81 388 ASP B N 1
ATOM 7324 C CA . ASP B 1 388 ? -13.109 19.953 -14.727 1 94.81 388 ASP B CA 1
ATOM 7325 C C . ASP B 1 388 ? -12.914 21.094 -13.742 1 94.81 388 ASP B C 1
ATOM 7327 O O . ASP B 1 388 ? -11.844 21.719 -13.695 1 94.81 388 ASP B O 1
ATOM 7331 N N . GLU B 1 389 ? -13.945 21.375 -12.969 1 95.5 389 GLU B N 1
ATOM 7332 C CA . GLU B 1 389 ? -13.883 22.469 -12.016 1 95.5 389 GLU B CA 1
ATOM 7333 C C . GLU B 1 389 ? -12.852 22.188 -10.922 1 95.5 389 GLU B C 1
ATOM 7335 O O . GLU B 1 389 ? -12.148 23.109 -10.477 1 95.5 389 GLU B O 1
ATOM 7340 N N . TYR B 1 390 ? -12.836 21 -10.484 1 94.88 390 TYR B N 1
ATOM 7341 C CA . TYR B 1 390 ? -11.867 20.641 -9.453 1 94.88 390 TYR B CA 1
ATOM 7342 C C . TYR B 1 390 ? -10.445 20.703 -10 1 94.88 390 TYR B C 1
ATOM 7344 O O . TYR B 1 390 ? -9.531 21.156 -9.312 1 94.88 390 TYR B O 1
ATOM 7352 N N . ALA B 1 391 ? -10.242 20.188 -11.25 1 94.62 391 ALA B N 1
ATOM 7353 C CA . ALA B 1 391 ? -8.938 20.312 -11.891 1 94.62 391 ALA B CA 1
ATOM 7354 C C . ALA B 1 391 ? -8.5 21.766 -11.992 1 94.62 391 ALA B C 1
ATOM 7356 O O . ALA B 1 391 ? -7.348 22.109 -11.719 1 94.62 391 ALA B O 1
ATOM 7357 N N . ASP B 1 392 ? -9.438 22.625 -12.375 1 94.44 392 ASP B N 1
ATOM 7358 C CA . ASP B 1 392 ? -9.141 24.047 -12.469 1 94.44 392 ASP B CA 1
ATOM 7359 C C . ASP B 1 392 ? -8.719 24.625 -11.125 1 94.44 392 ASP B C 1
ATOM 7361 O O . ASP B 1 392 ? -7.781 25.422 -11.047 1 94.44 392 ASP B O 1
ATOM 7365 N N . TYR B 1 393 ? -9.445 24.266 -10.094 1 94 393 TYR B N 1
ATOM 7366 C CA . TYR B 1 393 ? -9.102 24.688 -8.742 1 94 393 TYR B CA 1
ATOM 7367 C C . TYR B 1 393 ? -7.688 24.25 -8.375 1 94 393 TYR B C 1
ATOM 7369 O O . TYR B 1 393 ? -6.902 25.047 -7.852 1 94 393 TYR B O 1
ATOM 7377 N N . ILE B 1 394 ? -7.336 23.016 -8.695 1 93.06 394 ILE B N 1
ATOM 7378 C CA . ILE B 1 394 ? -6.016 22.469 -8.398 1 93.06 394 ILE B CA 1
ATOM 7379 C C . ILE B 1 394 ? -4.949 23.25 -9.172 1 93.06 394 ILE B C 1
ATOM 7381 O O . ILE B 1 394 ? -3.904 23.594 -8.617 1 93.06 394 ILE B O 1
ATOM 7385 N N . HIS B 1 395 ? -5.219 23.531 -10.422 1 91.38 395 HIS B N 1
ATOM 7386 C CA . HIS B 1 395 ? -4.285 24.297 -11.242 1 91.38 395 HIS B CA 1
ATOM 7387 C C . HIS B 1 395 ? -4.094 25.703 -10.695 1 91.38 395 HIS B C 1
ATOM 7389 O O . HIS B 1 395 ? -2.975 26.219 -10.695 1 91.38 395 HIS B O 1
ATOM 7395 N N . GLU B 1 396 ? -5.195 26.25 -10.281 1 90.12 396 GLU B N 1
ATOM 7396 C CA . GLU B 1 396 ? -5.125 27.594 -9.711 1 90.12 396 GLU B CA 1
ATOM 7397 C C . GLU B 1 396 ? -4.203 27.625 -8.5 1 90.12 396 GLU B C 1
ATOM 7399 O O . GLU B 1 396 ? -3.338 28.5 -8.391 1 90.12 396 GLU B O 1
ATOM 7404 N N . ILE B 1 397 ? -4.375 26.688 -7.637 1 88.31 397 ILE B N 1
ATOM 7405 C CA . ILE B 1 397 ? -3.535 26.609 -6.445 1 88.31 397 ILE B CA 1
ATOM 7406 C C . ILE B 1 397 ? -2.082 26.391 -6.852 1 88.31 397 ILE B C 1
ATOM 7408 O O . ILE B 1 397 ? -1.166 26.953 -6.246 1 88.31 397 ILE B O 1
ATOM 7412 N N . GLY B 1 398 ? -1.881 25.562 -7.879 1 83.38 398 GLY B N 1
ATOM 7413 C CA . GLY B 1 398 ? -0.545 25.266 -8.367 1 83.38 398 GLY B CA 1
ATOM 7414 C C . GLY B 1 398 ? 0.182 26.469 -8.914 1 83.38 398 GLY B C 1
ATOM 7415 O O . GLY B 1 398 ? 1.414 26.516 -8.922 1 83.38 398 GLY B O 1
ATOM 7416 N N . THR B 1 399 ? -0.539 27.406 -9.352 1 83.31 399 THR B N 1
ATOM 7417 C CA . THR B 1 399 ? 0.066 28.625 -9.891 1 83.31 399 THR B CA 1
ATOM 7418 C C . THR B 1 399 ? 0.54 29.547 -8.773 1 83.31 399 THR B C 1
ATOM 7420 O O . THR B 1 399 ? 1.448 30.344 -8.969 1 83.31 399 THR B O 1
ATOM 7423 N N . ILE B 1 400 ? -0.048 29.359 -7.633 1 81.31 400 ILE B N 1
ATOM 7424 C CA . ILE B 1 400 ? 0.324 30.203 -6.5 1 81.31 400 ILE B CA 1
ATOM 7425 C C . ILE B 1 400 ? 1.636 29.703 -5.898 1 81.31 400 ILE B C 1
ATOM 7427 O O . ILE B 1 400 ? 2.492 30.5 -5.512 1 81.31 400 ILE B O 1
ATOM 7431 N N . THR B 1 401 ? 1.796 28.422 -5.867 1 81.69 401 THR B N 1
ATOM 7432 C CA . THR B 1 401 ? 3.029 27.844 -5.352 1 81.69 401 THR B CA 1
ATOM 7433 C C . THR B 1 401 ? 3.256 26.453 -5.938 1 81.69 401 THR B C 1
ATOM 7435 O O . THR B 1 401 ? 2.301 25.719 -6.195 1 81.69 401 THR B O 1
ATOM 7438 N N . PRO B 1 402 ? 4.504 26.109 -6.176 1 76.25 402 PRO B N 1
ATOM 7439 C CA . PRO B 1 402 ? 4.793 24.828 -6.82 1 76.25 402 PRO B CA 1
ATOM 7440 C C . PRO B 1 402 ? 4.398 23.641 -5.957 1 76.25 402 PRO B C 1
ATOM 7442 O O . PRO B 1 402 ? 4.297 22.516 -6.461 1 76.25 402 PRO B O 1
ATOM 7445 N N . ILE B 1 403 ? 4.117 23.859 -4.738 1 76.31 403 ILE B N 1
ATOM 7446 C CA . ILE B 1 403 ? 3.787 22.734 -3.873 1 76.31 403 ILE B CA 1
ATOM 7447 C C . ILE B 1 403 ? 2.359 22.891 -3.35 1 76.31 403 ILE B C 1
ATOM 7449 O O . ILE B 1 403 ? 1.946 22.172 -2.438 1 76.31 403 ILE B O 1
ATOM 7453 N N . GLY B 1 404 ? 1.685 23.75 -3.928 1 77.06 404 GLY B N 1
ATOM 7454 C CA . GLY B 1 404 ? 0.38 24.141 -3.408 1 77.06 404 GLY B CA 1
ATOM 7455 C C . GLY B 1 404 ? -0.694 23.094 -3.676 1 77.06 404 GLY B C 1
ATOM 7456 O O . GLY B 1 404 ? -1.683 23.016 -2.943 1 77.06 404 GLY B O 1
ATOM 7457 N N . GLU B 1 405 ? -0.507 22.188 -4.703 1 81.25 405 GLU B N 1
ATOM 7458 C CA . GLU B 1 405 ? -1.562 21.25 -5.094 1 81.25 405 GLU B CA 1
ATOM 7459 C C . GLU B 1 405 ? -1.884 20.281 -3.971 1 81.25 405 GLU B C 1
ATOM 7461 O O . GLU B 1 405 ? -2.973 19.703 -3.934 1 81.25 405 GLU B O 1
ATOM 7466 N N . ILE B 1 406 ? -0.987 20.141 -3.055 1 81.56 406 ILE B N 1
ATOM 7467 C CA . ILE B 1 406 ? -1.188 19.25 -1.911 1 81.56 406 ILE B CA 1
ATOM 7468 C C . ILE B 1 406 ? -2.363 19.75 -1.073 1 81.56 406 ILE B C 1
ATOM 7470 O O . ILE B 1 406 ? -3.164 18.953 -0.582 1 81.56 406 ILE B O 1
ATOM 7474 N N . SER B 1 407 ? -2.547 21.062 -1.004 1 82.12 407 SER B N 1
ATOM 7475 C CA . SER B 1 407 ? -3.582 21.672 -0.178 1 82.12 407 SER B CA 1
ATOM 7476 C C . SER B 1 407 ? -4.965 21.484 -0.79 1 82.12 407 SER B C 1
ATOM 7478 O O . SER B 1 407 ? -5.977 21.562 -0.091 1 82.12 407 SER B O 1
ATOM 7480 N N . ALA B 1 408 ? -5.012 21.219 -2.105 1 87.12 408 ALA B N 1
ATOM 7481 C CA . ALA B 1 408 ? -6.285 21.078 -2.803 1 87.12 408 ALA B CA 1
ATOM 7482 C C . ALA B 1 408 ? -7.008 19.812 -2.377 1 87.12 408 ALA B C 1
ATOM 7484 O O . ALA B 1 408 ? -8.211 19.656 -2.623 1 87.12 408 ALA B O 1
ATOM 7485 N N . MET B 1 409 ? -6.324 18.922 -1.714 1 85.69 409 MET B N 1
ATOM 7486 C CA . MET B 1 409 ? -6.91 17.641 -1.334 1 85.69 409 MET B CA 1
ATOM 7487 C C . MET B 1 409 ? -7.949 17.828 -0.232 1 85.69 409 MET B C 1
ATOM 7489 O O . MET B 1 409 ? -8.945 17.109 -0.19 1 85.69 409 MET B O 1
ATOM 7493 N N . PHE B 1 410 ? -7.758 18.859 0.6 1 85.12 410 PHE B N 1
ATOM 7494 C CA . PHE B 1 410 ? -8.609 19.047 1.767 1 85.12 410 PHE B CA 1
ATOM 7495 C C . PHE B 1 410 ? -10.039 19.391 1.346 1 85.12 410 PHE B C 1
ATOM 7497 O O . PHE B 1 410 ? -10.984 18.719 1.76 1 85.12 410 PHE B O 1
ATOM 7504 N N . PRO B 1 411 ? -10.234 20.391 0.489 1 89.69 411 PRO B N 1
ATOM 7505 C CA . PRO B 1 411 ? -11.609 20.688 0.068 1 89.69 411 PRO B CA 1
ATOM 7506 C C . PRO B 1 411 ? -12.25 19.547 -0.711 1 89.69 411 PRO B C 1
ATOM 7508 O O . PRO B 1 411 ? -13.453 19.297 -0.588 1 89.69 411 PRO B O 1
ATOM 7511 N N . GLY B 1 412 ? -11.453 18.859 -1.477 1 90.25 412 GLY B N 1
ATOM 7512 C CA . GLY B 1 412 ? -11.969 17.719 -2.209 1 90.25 412 GLY B CA 1
ATOM 7513 C C . GLY B 1 412 ? -12.508 16.625 -1.306 1 90.25 412 GLY B C 1
ATOM 7514 O O . GLY B 1 412 ? -13.578 16.078 -1.558 1 90.25 412 GLY B O 1
ATOM 7515 N N . PHE B 1 413 ? -11.742 16.344 -0.304 1 92.81 413 PHE B N 1
ATOM 7516 C CA . PHE B 1 413 ? -12.195 15.344 0.652 1 92.81 413 PHE B CA 1
ATOM 7517 C C . PHE B 1 413 ? -13.477 15.789 1.344 1 92.81 413 PHE B C 1
ATOM 7519 O O . PHE B 1 413 ? -14.43 15.016 1.475 1 92.81 413 PHE B O 1
ATOM 7526 N N . CYS B 1 414 ? -13.539 17.047 1.78 1 94.81 414 CYS B N 1
ATOM 7527 C CA . CYS B 1 414 ? -14.695 17.562 2.51 1 94.81 414 CYS B CA 1
ATOM 7528 C C . CYS B 1 414 ? -15.938 17.562 1.629 1 94.81 414 CYS B C 1
ATOM 7530 O O . CYS B 1 414 ? -17.047 17.391 2.119 1 94.81 414 CYS B O 1
ATOM 7532 N N . ALA B 1 415 ? -15.734 17.75 0.357 1 93.44 415 ALA B N 1
ATOM 7533 C CA . ALA B 1 415 ? -16.875 17.688 -0.559 1 93.44 415 ALA B CA 1
ATOM 7534 C C . ALA B 1 415 ? -17.5 16.297 -0.568 1 93.44 415 ALA B C 1
ATOM 7536 O O . ALA B 1 415 ? -18.703 16.156 -0.807 1 93.44 415 ALA B O 1
ATOM 7537 N N . SER B 1 416 ? -16.703 15.312 -0.284 1 91.75 416 SER B N 1
ATOM 7538 C CA . SER B 1 416 ? -17.172 13.93 -0.291 1 91.75 416 SER B CA 1
ATOM 7539 C C . SER B 1 416 ? -17.688 13.516 1.083 1 91.75 416 SER B C 1
ATOM 7541 O O . SER B 1 416 ? -18.281 12.453 1.231 1 91.75 416 SER B O 1
ATOM 7543 N N . TRP B 1 417 ? -17.406 14.305 2.121 1 94.75 417 TRP B N 1
ATOM 7544 C CA . TRP B 1 417 ? -17.781 13.977 3.494 1 94.75 417 TRP B CA 1
ATOM 7545 C C . TRP B 1 417 ? -19.281 14.117 3.705 1 94.75 417 TRP B C 1
ATOM 7547 O O . TRP B 1 417 ? -19.859 15.18 3.428 1 94.75 417 TRP B O 1
ATOM 7557 N N . LYS B 1 418 ? -19.953 13.102 4.258 1 90.81 418 LYS B N 1
ATOM 7558 C CA . LYS B 1 418 ? -21.406 13.062 4.285 1 90.81 418 LYS B CA 1
ATOM 7559 C C . LYS B 1 418 ? -21.938 13.367 5.684 1 90.81 418 LYS B C 1
ATOM 7561 O O . LYS B 1 418 ? -23.125 13.633 5.859 1 90.81 418 LYS B O 1
ATOM 7566 N N . ILE B 1 419 ? -21.172 13.375 6.668 1 95.19 419 ILE B N 1
ATOM 7567 C CA . ILE B 1 419 ? -21.625 13.516 8.047 1 95.19 419 ILE B CA 1
ATOM 7568 C C . ILE B 1 419 ? -21.562 14.984 8.461 1 95.19 419 ILE B C 1
ATOM 7570 O O . ILE B 1 419 ? -20.547 15.656 8.242 1 95.19 419 ILE B O 1
ATOM 7574 N N . ARG B 1 420 ? -22.625 15.461 9.07 1 95 420 ARG B N 1
ATOM 7575 C CA . ARG B 1 420 ? -22.656 16.844 9.523 1 95 420 ARG B CA 1
ATOM 7576 C C . ARG B 1 420 ? -22.797 16.922 11.047 1 95 420 ARG B C 1
ATOM 7578 O O . ARG B 1 420 ? -23.484 16.094 11.648 1 95 420 ARG B O 1
ATOM 7585 N N . PRO B 1 421 ? -22.109 17.938 11.57 1 94.94 421 PRO B N 1
ATOM 7586 C CA . PRO B 1 421 ? -22.188 18.062 13.023 1 94.94 421 PRO B CA 1
ATOM 7587 C C . PRO B 1 421 ? -23.531 18.609 13.508 1 94.94 421 PRO B C 1
ATOM 7589 O O . PRO B 1 421 ? -24.188 19.359 12.781 1 94.94 421 PRO B O 1
ATOM 7592 N N . SER B 1 422 ? -23.891 18.266 14.734 1 92.44 422 SER B N 1
ATOM 7593 C CA . SER B 1 422 ? -25.109 18.781 15.328 1 92.44 422 SER B CA 1
ATOM 7594 C C . SER B 1 422 ? -24.953 20.234 15.766 1 92.44 422 SER B C 1
ATOM 7596 O O . SER B 1 422 ? -25.938 20.953 15.945 1 92.44 422 SER B O 1
ATOM 7598 N N . GLN B 1 423 ? -23.719 20.641 16.016 1 93.19 423 GLN B N 1
ATOM 7599 C CA . GLN B 1 423 ? -23.422 22.031 16.344 1 93.19 423 GLN B CA 1
ATOM 7600 C C . GLN B 1 423 ? -22.141 22.484 15.648 1 93.19 423 GLN B C 1
ATOM 7602 O O . GLN B 1 423 ? -21.156 21.75 15.609 1 93.19 423 GLN B O 1
ATOM 7607 N N . ARG B 1 424 ? -22.203 23.672 15.133 1 94.5 424 ARG B N 1
ATOM 7608 C CA . ARG B 1 424 ? -21.062 24.328 14.5 1 94.5 424 ARG B CA 1
ATOM 7609 C C . ARG B 1 424 ? -21.094 25.828 14.75 1 94.5 424 ARG B C 1
ATOM 7611 O O . ARG B 1 424 ? -22.156 26.391 15.031 1 94.5 424 ARG B O 1
ATOM 7618 N N . TYR B 1 425 ? -19.938 26.391 14.75 1 96.06 425 TYR B N 1
ATOM 7619 C CA . TYR B 1 425 ? -19.875 27.844 14.883 1 96.06 425 TYR B CA 1
ATOM 7620 C C . TYR B 1 425 ? -19.766 28.516 13.523 1 96.06 425 TYR B C 1
ATOM 7622 O O . TYR B 1 425 ? -18.766 28.328 12.812 1 96.06 425 TYR B O 1
ATOM 7630 N N . ASP B 1 426 ? -20.656 29.359 13.203 1 91.31 426 ASP B N 1
ATOM 7631 C CA . ASP B 1 426 ? -20.703 29.953 11.867 1 91.31 426 ASP B CA 1
ATOM 7632 C C . ASP B 1 426 ? -20.391 31.438 11.922 1 91.31 426 ASP B C 1
ATOM 7634 O O . ASP B 1 426 ? -20.391 32.125 10.891 1 91.31 426 ASP B O 1
ATOM 7638 N N . GLY B 1 427 ? -20.109 31.953 13.102 1 93.25 427 GLY B N 1
ATOM 7639 C CA . GLY B 1 427 ? -19.859 33.375 13.281 1 93.25 427 GLY B CA 1
ATOM 7640 C C . GLY B 1 427 ? -20.672 34 14.398 1 93.25 427 GLY B C 1
ATOM 7641 O O . GLY B 1 427 ? -21.5 33.312 15.023 1 93.25 427 GLY B O 1
ATOM 7642 N N . PRO B 1 428 ? -20.469 35.219 14.672 1 96.5 428 PRO B N 1
ATOM 7643 C CA . PRO B 1 428 ? -19.719 36.156 13.852 1 96.5 428 PRO B CA 1
ATOM 7644 C C . PRO B 1 428 ? -18.203 35.969 13.953 1 96.5 428 PRO B C 1
ATOM 7646 O O . PRO B 1 428 ? -17.719 35.375 14.93 1 96.5 428 PRO B O 1
ATOM 7649 N N . TRP B 1 429 ? -17.484 36.531 12.859 1 96.38 429 TRP B N 1
ATOM 7650 C CA . TRP B 1 429 ? -16.031 36.406 12.836 1 96.38 429 TRP B CA 1
ATOM 7651 C C . TRP B 1 429 ? -15.367 37.781 12.836 1 96.38 429 TRP B C 1
ATOM 7653 O O . TRP B 1 429 ? -14.148 37.906 12.938 1 96.38 429 TRP B O 1
ATOM 7663 N N . THR B 1 430 ? -16.172 38.844 12.805 1 96.56 430 THR B N 1
ATOM 7664 C CA . THR B 1 430 ? -15.633 40.188 12.867 1 96.56 430 THR B CA 1
ATOM 7665 C C . THR B 1 430 ? -16.422 41.031 13.859 1 96.56 430 THR B C 1
ATOM 7667 O O . THR B 1 430 ? -17.562 40.719 14.18 1 96.56 430 THR B O 1
ATOM 7670 N N . VAL B 1 431 ? -15.773 42.062 14.281 1 96.69 431 VAL B N 1
ATOM 7671 C CA . VAL B 1 431 ? -16.453 43 15.18 1 96.69 431 VAL B CA 1
ATOM 7672 C C . VAL B 1 431 ? -17.625 43.656 14.469 1 96.69 431 VAL B C 1
ATOM 7674 O O . VAL B 1 431 ? -18.688 43.875 15.07 1 96.69 431 VAL B O 1
ATOM 7677 N N . GLU B 1 432 ? -17.5 43.875 13.211 1 95.06 432 GLU B N 1
ATOM 7678 C CA . GLU B 1 432 ? -18.578 44.469 12.406 1 95.06 432 GLU B CA 1
ATOM 7679 C C . GLU B 1 432 ? -19.781 43.562 12.352 1 95.06 432 GLU B C 1
ATOM 7681 O O . GLU B 1 432 ? -20.922 44 12.32 1 95.06 432 GLU B O 1
ATOM 7686 N N . GLU B 1 433 ? -19.547 42.25 12.414 1 95.75 433 GLU B N 1
ATOM 7687 C CA . GLU B 1 433 ? -20.625 41.281 12.336 1 95.75 433 GLU B CA 1
ATOM 7688 C C . GLU B 1 433 ? -21.188 40.969 13.711 1 95.75 433 GLU B C 1
ATOM 7690 O O . GLU B 1 433 ? -22.188 40.25 13.836 1 95.75 433 GLU B O 1
ATOM 7695 N N . GLY B 1 434 ? -20.531 41.406 14.766 1 96 434 GLY B N 1
ATOM 7696 C CA . GLY B 1 434 ? -21.109 41.219 16.094 1 96 434 GLY B CA 1
ATOM 7697 C C . GLY B 1 434 ? -20.156 40.5 17.047 1 96 434 GLY B C 1
ATOM 7698 O O . GLY B 1 434 ? -20.562 40.094 18.141 1 96 434 GLY B O 1
ATOM 7699 N N . LEU B 1 435 ? -18.953 40.312 16.641 1 96.38 435 LEU B N 1
ATOM 7700 C CA . LEU B 1 435 ? -17.969 39.719 17.547 1 96.38 435 LEU B CA 1
ATOM 7701 C C . LEU B 1 435 ? -17.781 40.594 18.781 1 96.38 435 LEU B C 1
ATOM 7703 O O . LEU B 1 435 ? -17.609 41.812 18.672 1 96.38 435 LEU B O 1
ATOM 7707 N N . LYS B 1 436 ? -17.828 40 20 1 96.81 436 LYS B N 1
ATOM 7708 C CA . LYS B 1 436 ? -17.719 40.719 21.25 1 96.81 436 LYS B CA 1
ATOM 7709 C C . LYS B 1 436 ? -16.25 40.875 21.672 1 96.81 436 LYS B C 1
ATOM 7711 O O . LYS B 1 436 ? -15.414 40.031 21.312 1 96.81 436 LYS B O 1
ATOM 7716 N N . LYS B 1 437 ? -16.078 41.906 22.422 1 97.62 437 LYS B N 1
ATOM 7717 C CA . LYS B 1 437 ? -14.742 42.156 22.953 1 97.62 437 LYS B CA 1
ATOM 7718 C C . LYS B 1 437 ? -14.336 41.094 23.953 1 97.62 437 LYS B C 1
ATOM 7720 O O . LYS B 1 437 ? -15.141 40.688 24.797 1 97.62 437 LYS B O 1
ATOM 7725 N N . THR B 1 438 ? -13.148 40.594 23.859 1 98.44 438 THR B N 1
ATOM 7726 C CA . THR B 1 438 ? -12.641 39.625 24.797 1 98.44 438 THR B CA 1
ATOM 7727 C C . THR B 1 438 ? -12.289 40.281 26.125 1 98.44 438 THR B C 1
ATOM 7729 O O . THR B 1 438 ? -12.008 41.469 26.188 1 98.44 438 THR B O 1
ATOM 7732 N N . ARG B 1 439 ? -12.289 39.469 27.203 1 98.31 439 ARG B N 1
ATOM 7733 C CA . ARG B 1 439 ? -11.938 39.969 28.516 1 98.31 439 ARG B CA 1
ATOM 7734 C C . ARG B 1 439 ? -10.523 40.562 28.531 1 98.31 439 ARG B C 1
ATOM 7736 O O . ARG B 1 439 ? -10.305 41.625 29.078 1 98.31 439 ARG B O 1
ATOM 7743 N N . PHE B 1 440 ? -9.602 39.844 28.047 1 98.06 440 PHE B N 1
ATOM 7744 C CA . PHE B 1 440 ? -8.234 40.281 27.828 1 98.06 440 PHE B CA 1
ATOM 7745 C C . PHE B 1 440 ? -7.816 40.062 26.391 1 98.06 440 PHE B C 1
ATOM 7747 O O . PHE B 1 440 ? -8.406 39.25 25.672 1 98.06 440 PHE B O 1
ATOM 7754 N N . PRO B 1 441 ? -6.848 40.812 25.906 1 98.12 441 PRO B N 1
ATOM 7755 C CA . PRO B 1 441 ? -6.465 40.688 24.484 1 98.12 441 PRO B CA 1
ATOM 7756 C C . PRO B 1 441 ? -5.812 39.344 24.172 1 98.12 441 PRO B C 1
ATOM 7758 O O . PRO B 1 441 ? -5.043 38.844 24.984 1 98.12 441 PRO B O 1
ATOM 7761 N N . ILE B 1 442 ? -6.117 38.875 22.969 1 98.75 442 ILE B N 1
ATOM 7762 C CA . ILE B 1 442 ? -5.441 37.719 22.391 1 98.75 442 ILE B CA 1
ATOM 7763 C C . ILE B 1 442 ? -4.102 38.156 21.797 1 98.75 442 ILE B C 1
ATOM 7765 O O . ILE B 1 442 ? -4.012 39.188 21.141 1 98.75 442 ILE B O 1
ATOM 7769 N N . LEU B 1 443 ? -3.059 37.375 22.031 1 98.81 443 LEU B N 1
ATOM 7770 C CA . LEU B 1 443 ? -1.785 37.625 21.359 1 98.81 443 LEU B CA 1
ATOM 7771 C C . LEU B 1 443 ? -1.612 36.656 20.188 1 98.81 443 LEU B C 1
ATOM 7773 O O . LEU B 1 443 ? -1.302 35.5 20.375 1 98.81 443 LEU B O 1
ATOM 7777 N N . TYR B 1 444 ? -1.798 37.188 18.984 1 98.69 444 TYR B N 1
ATOM 7778 C CA . TYR B 1 444 ? -1.481 36.438 17.766 1 98.69 444 TYR B CA 1
ATOM 7779 C C . TYR B 1 444 ? -0.003 36.562 17.406 1 98.69 444 TYR B C 1
ATOM 7781 O O . TYR B 1 444 ? 0.546 37.656 17.422 1 98.69 444 TYR B O 1
ATOM 7789 N N . THR B 1 445 ? 0.667 35.469 17.203 1 98.56 445 THR B N 1
ATOM 7790 C CA . THR B 1 445 ? 2.061 35.469 16.781 1 98.56 445 THR B CA 1
ATOM 7791 C C . THR B 1 445 ? 2.209 34.781 15.422 1 98.56 445 THR B C 1
ATOM 7793 O O . THR B 1 445 ? 1.527 33.781 15.148 1 98.56 445 THR B O 1
ATOM 7796 N N . SER B 1 446 ? 2.994 35.312 14.547 1 98.06 446 SER B N 1
ATOM 7797 C CA . SER B 1 446 ? 3.131 34.75 13.195 1 98.06 446 SER B CA 1
ATOM 7798 C C . SER B 1 446 ? 4.523 35.031 12.641 1 98.06 446 SER B C 1
ATOM 7800 O O . SER B 1 446 ? 5.102 36.094 12.852 1 98.06 446 SER B O 1
ATOM 7802 N N . LEU B 1 447 ? 5.039 34 11.984 1 96.94 447 LEU B N 1
ATOM 7803 C CA . LEU B 1 447 ? 6.188 34.25 11.109 1 96.94 447 LEU B CA 1
ATOM 7804 C C . LEU B 1 447 ? 5.777 35 9.867 1 96.94 447 LEU B C 1
ATOM 7806 O O . LEU B 1 447 ? 4.609 35 9.469 1 96.94 447 LEU B O 1
ATOM 7810 N N . ASP B 1 448 ? 6.73 35.719 9.328 1 97.25 448 ASP B N 1
ATOM 7811 C CA . ASP B 1 448 ? 6.422 36.438 8.094 1 97.25 448 ASP B CA 1
ATOM 7812 C C . ASP B 1 448 ? 6.594 35.562 6.875 1 97.25 448 ASP B C 1
ATOM 7814 O O . ASP B 1 448 ? 6.246 35.938 5.758 1 97.25 448 ASP B O 1
ATOM 7818 N N . ALA B 1 449 ? 7.141 34.312 7.066 1 96.38 449 ALA B N 1
ATOM 7819 C CA . ALA B 1 449 ? 7.277 33.344 5.996 1 96.38 449 ALA B CA 1
ATOM 7820 C C . ALA B 1 449 ? 6.922 31.938 6.488 1 96.38 449 ALA B C 1
ATOM 7822 O O . ALA B 1 449 ? 7.785 31.062 6.566 1 96.38 449 ALA B O 1
ATOM 7823 N N . ASP B 1 450 ? 5.711 31.75 6.766 1 95.12 450 ASP B N 1
ATOM 7824 C CA . ASP B 1 450 ? 5.141 30.469 7.145 1 95.12 450 ASP B CA 1
ATOM 7825 C C . ASP B 1 450 ? 4.453 29.797 5.957 1 95.12 450 ASP B C 1
ATOM 7827 O O . ASP B 1 450 ? 3.52 30.359 5.375 1 95.12 450 ASP B O 1
ATOM 7831 N N . PRO B 1 451 ? 4.875 28.609 5.609 1 92.25 451 PRO B N 1
ATOM 7832 C CA . PRO B 1 451 ? 4.367 27.984 4.383 1 92.25 451 PRO B CA 1
ATOM 7833 C C . PRO B 1 451 ? 2.947 27.453 4.539 1 92.25 451 PRO B C 1
ATOM 7835 O O . PRO B 1 451 ? 2.33 27.031 3.557 1 92.25 451 PRO B O 1
ATOM 7838 N N . VAL B 1 452 ? 2.322 27.484 5.684 1 90.88 452 VAL B N 1
ATOM 7839 C CA . VAL B 1 452 ? 1.035 26.844 5.965 1 90.88 452 VAL B CA 1
ATOM 7840 C C . VAL B 1 452 ? 0.035 27.906 6.43 1 90.88 452 VAL B C 1
ATOM 7842 O O . VAL B 1 452 ? -1.146 27.844 6.078 1 90.88 452 VAL B O 1
ATOM 7845 N N . THR B 1 453 ? 0.533 28.75 7.316 1 95.12 453 THR B N 1
ATOM 7846 C CA . THR B 1 453 ? -0.283 29.828 7.863 1 95.12 453 THR B CA 1
ATOM 7847 C C . THR B 1 453 ? 0.383 31.188 7.633 1 95.12 453 THR B C 1
ATOM 7849 O O . THR B 1 453 ? 1.086 31.688 8.508 1 95.12 453 THR B O 1
ATOM 7852 N N . PRO B 1 454 ? 0.037 31.812 6.57 1 96.31 454 PRO B N 1
ATOM 7853 C CA . PRO B 1 454 ? 0.74 33.031 6.164 1 96.31 454 PRO B CA 1
ATOM 7854 C C . PRO B 1 454 ? 0.433 34.219 7.074 1 96.31 454 PRO B C 1
ATOM 7856 O O . PRO B 1 454 ? -0.589 34.219 7.766 1 96.31 454 PRO B O 1
ATOM 7859 N N . LEU B 1 455 ? 1.326 35.188 7.098 1 98.19 455 LEU B N 1
ATOM 7860 C CA . LEU B 1 455 ? 1.172 36.406 7.891 1 98.19 455 LEU B CA 1
ATOM 7861 C C . LEU B 1 455 ? -0.159 37.094 7.59 1 98.19 455 LEU B C 1
ATOM 7863 O O . LEU B 1 455 ? -0.777 37.656 8.484 1 98.19 455 LEU B O 1
ATOM 7867 N N . SER B 1 456 ? -0.617 37 6.344 1 97.81 456 SER B N 1
ATOM 7868 C CA . SER B 1 456 ? -1.868 37.656 5.957 1 97.81 456 SER B CA 1
ATOM 7869 C C . SER B 1 456 ? -3.043 37.094 6.762 1 97.81 456 SER B C 1
ATOM 7871 O O . SER B 1 456 ? -3.988 37.844 7.066 1 97.81 456 SER B O 1
ATOM 7873 N N . ALA B 1 457 ? -3.012 35.875 7.094 1 98 457 ALA B N 1
ATOM 7874 C CA . ALA B 1 457 ? -4.07 35.281 7.902 1 98 457 ALA B CA 1
ATOM 7875 C C . ALA B 1 457 ? -4.086 35.875 9.312 1 98 457 ALA B C 1
ATOM 7877 O O . ALA B 1 457 ? -5.152 36.125 9.867 1 98 457 ALA B O 1
ATOM 7878 N N . ALA B 1 458 ? -2.908 36.031 9.883 1 98.38 458 ALA B N 1
ATOM 7879 C CA . ALA B 1 458 ? -2.809 36.656 11.203 1 98.38 458 ALA B CA 1
ATOM 7880 C C . ALA B 1 458 ? -3.334 38.094 11.172 1 98.38 458 ALA B C 1
ATOM 7882 O O . ALA B 1 458 ? -4.078 38.5 12.07 1 98.38 458 ALA B O 1
ATOM 7883 N N . GLN B 1 459 ? -2.918 38.812 10.203 1 98 459 GLN B N 1
ATOM 7884 C CA . GLN B 1 459 ? -3.367 40.188 10.047 1 98 459 GLN B CA 1
ATOM 7885 C C . GLN B 1 459 ? -4.887 40.25 9.922 1 98 459 GLN B C 1
ATOM 7887 O O . GLN B 1 459 ? -5.523 41.125 10.516 1 98 459 GLN B O 1
ATOM 7892 N N . LYS B 1 460 ? -5.395 39.344 9.148 1 97.69 460 LYS B N 1
ATOM 7893 C CA . LYS B 1 460 ? -6.844 39.281 8.984 1 97.69 460 LYS B CA 1
ATOM 7894 C C . LYS B 1 460 ? -7.543 39 10.312 1 97.69 460 LYS B C 1
ATOM 7896 O O . LYS B 1 460 ? -8.531 39.656 10.648 1 97.69 460 LYS B O 1
ATOM 7901 N N . MET B 1 461 ? -7.07 38.062 11.102 1 98.12 461 MET B N 1
ATOM 7902 C CA . MET B 1 461 ? -7.707 37.719 12.367 1 98.12 461 MET B CA 1
ATOM 7903 C C . MET B 1 461 ? -7.625 38.875 13.367 1 98.12 461 MET B C 1
ATOM 7905 O O . MET B 1 461 ? -8.578 39.125 14.102 1 98.12 461 MET B O 1
ATOM 7909 N N . VAL B 1 462 ? -6.48 39.531 13.445 1 97.94 462 VAL B N 1
ATOM 7910 C CA . VAL B 1 462 ? -6.328 40.688 14.336 1 97.94 462 VAL B CA 1
ATOM 7911 C C . VAL B 1 462 ? -7.32 41.781 13.953 1 97.94 462 VAL B C 1
ATOM 7913 O O . VAL B 1 462 ? -7.977 42.375 14.812 1 97.94 462 VAL B O 1
ATOM 7916 N N . LYS B 1 463 ? -7.41 42.062 12.664 1 97.38 463 LYS B N 1
ATOM 7917 C CA . LYS B 1 463 ? -8.375 43.031 12.188 1 97.38 463 LYS B CA 1
ATOM 7918 C C . LYS B 1 463 ? -9.805 42.625 12.547 1 97.38 463 LYS B C 1
ATOM 7920 O O . LYS B 1 463 ? -10.609 43.469 12.945 1 97.38 463 LYS B O 1
ATOM 7925 N N . SER B 1 464 ? -10.094 41.375 12.398 1 97.62 464 SER B N 1
ATOM 7926 C CA . SER B 1 464 ? -11.43 40.844 12.664 1 97.62 464 SER B CA 1
ATOM 7927 C C . SER B 1 464 ? -11.82 41.062 14.125 1 97.62 464 SER B C 1
ATOM 7929 O O . SER B 1 464 ? -12.938 41.469 14.422 1 97.62 464 SER B O 1
ATOM 7931 N N . PHE B 1 465 ? -10.945 40.75 15.055 1 97.62 465 PHE B N 1
ATOM 7932 C CA . PHE B 1 465 ? -11.234 40.844 16.484 1 97.62 465 PHE B CA 1
ATOM 7933 C C . PHE B 1 465 ? -11.109 42.281 16.969 1 97.62 465 PHE B C 1
ATOM 7935 O O . PHE B 1 465 ? -11.656 42.625 18.016 1 97.62 465 PHE B O 1
ATOM 7942 N N . GLY B 1 466 ? -10.344 43.094 16.25 1 96.19 466 GLY B N 1
ATOM 7943 C CA . GLY B 1 466 ? -10.172 44.5 16.609 1 96.19 466 GLY B CA 1
ATOM 7944 C C . GLY B 1 466 ? -9.039 44.719 17.594 1 96.19 466 GLY B C 1
ATOM 7945 O O . GLY B 1 466 ? -8.656 43.812 18.328 1 96.19 466 GLY B O 1
ATOM 7946 N N . ASN B 1 467 ? -8.5 45.875 17.734 1 91.94 467 ASN B N 1
ATOM 7947 C CA . ASN B 1 467 ? -7.297 46.219 18.484 1 91.94 467 ASN B CA 1
ATOM 7948 C C . ASN B 1 467 ? -7.523 46.125 19.984 1 91.94 467 ASN B C 1
ATOM 7950 O O . ASN B 1 467 ? -6.566 46.062 20.766 1 91.94 467 ASN B O 1
ATOM 7954 N N . GLN B 1 468 ? -8.758 46.125 20.391 1 94.25 468 GLN B N 1
ATOM 7955 C CA . GLN B 1 468 ? -9.039 46 21.828 1 94.25 468 GLN B CA 1
ATOM 7956 C C . GLN B 1 468 ? -8.961 44.562 22.281 1 94.25 468 GLN B C 1
ATOM 7958 O O . GLN B 1 468 ? -8.734 44.281 23.453 1 94.25 468 GLN B O 1
ATOM 7963 N N . SER B 1 469 ? -9.164 43.719 21.312 1 97.56 469 SER B N 1
ATOM 7964 C CA . SER B 1 469 ? -9.258 42.312 21.672 1 97.56 469 SER B CA 1
ATOM 7965 C C . SER B 1 469 ? -8.055 41.531 21.172 1 97.56 469 SER B C 1
ATOM 7967 O O . SER B 1 469 ? -7.844 40.375 21.562 1 97.56 469 SER B O 1
ATOM 7969 N N . ALA B 1 470 ? -7.25 42.125 20.281 1 98 470 ALA B N 1
ATOM 7970 C CA . ALA B 1 470 ? -6.203 41.312 19.656 1 98 470 ALA B CA 1
ATOM 7971 C C . ALA B 1 470 ? -4.957 42.156 19.391 1 98 470 ALA B C 1
ATOM 7973 O O . ALA B 1 470 ? -5.059 43.344 19.047 1 98 470 ALA B O 1
ATOM 7974 N N . ALA B 1 471 ? -3.824 41.562 19.594 1 98.12 471 ALA B N 1
ATOM 7975 C CA . ALA B 1 471 ? -2.521 42.125 19.234 1 98.12 471 ALA B CA 1
ATOM 7976 C C . ALA B 1 471 ? -1.728 41.156 18.359 1 98.12 471 ALA B C 1
ATOM 7978 O O . ALA B 1 471 ? -1.938 39.938 18.438 1 98.12 471 ALA B O 1
ATOM 7979 N N . LEU B 1 472 ? -0.843 41.719 17.516 1 98.31 472 LEU B N 1
ATOM 7980 C CA . LEU B 1 472 ? -0.048 40.875 16.609 1 98.31 472 LEU B CA 1
ATOM 7981 C C . LEU B 1 472 ? 1.441 41.062 16.875 1 98.31 472 LEU B C 1
ATOM 7983 O O . LEU B 1 472 ? 1.937 42.188 16.969 1 98.31 472 LEU B O 1
ATOM 7987 N N . LEU B 1 473 ? 2.082 40 17.141 1 98.56 473 LEU B N 1
ATOM 7988 C CA . LEU B 1 473 ? 3.539 39.938 17.141 1 98.56 473 LEU B CA 1
ATOM 7989 C C . LEU B 1 473 ? 4.051 39.25 15.891 1 98.56 473 LEU B C 1
ATOM 7991 O O . LEU B 1 473 ? 3.695 38.094 15.633 1 98.56 473 LEU B O 1
ATOM 7995 N N . VAL B 1 474 ? 4.832 39.906 15.086 1 98.5 474 VAL B N 1
ATOM 7996 C CA . VAL B 1 474 ? 5.414 39.344 13.883 1 98.5 474 VAL B CA 1
ATOM 7997 C C . VAL B 1 474 ? 6.867 38.938 14.141 1 98.5 474 VAL B C 1
ATOM 7999 O O . VAL B 1 474 ? 7.621 39.688 14.75 1 98.5 474 VAL B O 1
ATOM 8002 N N . GLN B 1 475 ? 7.172 37.75 13.82 1 97.38 475 GLN B N 1
ATOM 8003 C CA . GLN B 1 475 ? 8.547 37.281 13.867 1 97.38 475 GLN B CA 1
ATOM 8004 C C . GLN B 1 475 ? 9.086 37 12.461 1 97.38 475 GLN B C 1
ATOM 8006 O O . GLN B 1 475 ? 8.43 36.344 11.656 1 97.38 475 GLN B O 1
ATOM 8011 N N . GLU B 1 476 ? 10.234 37.625 12.188 1 96.25 476 GLU B N 1
ATOM 8012 C CA . GLU B 1 476 ? 10.914 37.219 10.953 1 96.25 476 GLU B CA 1
ATOM 8013 C C . GLU B 1 476 ? 11.461 35.812 11.062 1 96.25 476 GLU B C 1
ATOM 8015 O O . GLU B 1 476 ? 11.977 35.406 12.117 1 96.25 476 GLU B O 1
ATOM 8020 N N . GLY B 1 477 ? 11.219 35.062 10.023 1 94.75 477 GLY B N 1
ATOM 8021 C CA . GLY B 1 477 ? 11.773 33.719 10.031 1 94.75 477 GLY B CA 1
ATOM 8022 C C . GLY B 1 477 ? 10.992 32.75 9.172 1 94.75 477 GLY B C 1
ATOM 8023 O O . GLY B 1 477 ? 10.117 33.156 8.406 1 94.75 477 GLY B O 1
ATOM 8024 N N . PHE B 1 478 ? 11.453 31.531 9.234 1 93.75 478 PHE B N 1
ATOM 8025 C CA . PHE B 1 478 ? 10.922 30.5 8.352 1 93.75 478 PHE B CA 1
ATOM 8026 C C . PHE B 1 478 ? 10.398 29.312 9.148 1 93.75 478 PHE B C 1
ATOM 8028 O O . PHE B 1 478 ? 10.844 29.078 10.273 1 93.75 478 PHE B O 1
ATOM 8035 N N . GLY B 1 479 ? 9.461 28.594 8.445 1 92.94 479 GLY B N 1
ATOM 8036 C CA . GLY B 1 479 ? 8.867 27.406 9.055 1 92.94 479 GLY B CA 1
ATOM 8037 C C . GLY B 1 479 ? 7.43 27.625 9.492 1 92.94 479 GLY B C 1
ATOM 8038 O O . GLY B 1 479 ? 6.809 28.625 9.117 1 92.94 479 GLY B O 1
ATOM 8039 N N . HIS B 1 480 ? 6.914 26.641 10.211 1 93.94 480 HIS B N 1
ATOM 8040 C CA . HIS B 1 480 ? 5.527 26.719 10.656 1 93.94 480 HIS B CA 1
ATOM 8041 C C . HIS B 1 480 ? 5.438 27.016 12.148 1 93.94 480 HIS B C 1
ATOM 8043 O O . HIS B 1 480 ? 5.965 26.266 12.969 1 93.94 480 HIS B O 1
ATOM 8049 N N . CYS B 1 481 ? 4.777 28.141 12.469 1 95.38 481 CYS B N 1
ATOM 8050 C CA . CYS B 1 481 ? 4.695 28.672 13.82 1 95.38 481 CYS B CA 1
ATOM 8051 C C . CYS B 1 481 ? 6.027 29.266 14.258 1 95.38 481 CYS B C 1
ATOM 8053 O O . CYS B 1 481 ? 7.078 28.906 13.734 1 95.38 481 CYS B O 1
ATOM 8055 N N . THR B 1 482 ? 6.062 30.172 15.141 1 95.06 482 THR B N 1
ATOM 8056 C CA . THR B 1 482 ? 7.246 30.953 15.508 1 95.06 482 THR B CA 1
ATOM 8057 C C . THR B 1 482 ? 8.297 30.047 16.156 1 95.06 482 THR B C 1
ATOM 8059 O O . THR B 1 482 ? 9.5 30.312 16.031 1 95.06 482 THR B O 1
ATOM 8062 N N . ILE B 1 483 ? 7.883 28.969 16.719 1 91.62 483 ILE B N 1
ATOM 8063 C CA . ILE B 1 483 ? 8.805 28.094 17.438 1 91.62 483 ILE B CA 1
ATOM 8064 C C . ILE B 1 483 ? 9.727 27.391 16.438 1 91.62 483 ILE B C 1
ATOM 8066 O O . ILE B 1 483 ? 10.766 26.859 16.828 1 91.62 483 ILE B O 1
ATOM 8070 N N . SER B 1 484 ? 9.398 27.359 15.188 1 91.38 484 SER B N 1
ATOM 8071 C CA . SER B 1 484 ? 10.172 26.656 14.18 1 91.38 484 SER B CA 1
ATOM 8072 C C . SER B 1 484 ? 11.492 27.375 13.891 1 91.38 484 SER B C 1
ATOM 8074 O O . SER B 1 484 ? 12.453 26.75 13.438 1 91.38 484 SER B O 1
ATOM 8076 N N . HIS B 1 485 ? 11.492 28.625 14.023 1 91.19 485 HIS B N 1
ATOM 8077 C CA . HIS B 1 485 ? 12.672 29.469 13.898 1 91.19 485 HIS B CA 1
ATOM 8078 C C . HIS B 1 485 ? 12.836 30.359 15.117 1 91.19 485 HIS B C 1
ATOM 8080 O O . HIS B 1 485 ? 12.492 31.547 15.078 1 91.19 485 HIS B O 1
ATOM 8086 N N . PRO B 1 486 ? 13.445 29.906 16.125 1 88.12 486 PRO B N 1
ATOM 8087 C CA . PRO B 1 486 ? 13.375 30.469 17.469 1 88.12 486 PRO B CA 1
ATOM 8088 C C . PRO B 1 486 ? 13.891 31.906 17.531 1 88.12 486 PRO B C 1
ATOM 8090 O O . PRO B 1 486 ? 14.859 32.25 16.859 1 88.12 486 PRO B O 1
ATOM 8093 N N . SER B 1 487 ? 13.297 32.688 18.359 1 93.12 487 SER B N 1
ATOM 8094 C CA . SER B 1 487 ? 13.617 34.094 18.688 1 93.12 487 SER B CA 1
ATOM 8095 C C . SER B 1 487 ? 13.469 34.344 20.172 1 93.12 487 SER B C 1
ATOM 8097 O O . SER B 1 487 ? 12.414 34.094 20.75 1 93.12 487 SER B O 1
ATOM 8099 N N . LEU B 1 488 ? 14.562 34.875 20.828 1 93.75 488 LEU B N 1
ATOM 8100 C CA . LEU B 1 488 ? 14.477 35.219 22.25 1 93.75 488 LEU B CA 1
ATOM 8101 C C . LEU B 1 488 ? 13.5 36.375 22.453 1 93.75 488 LEU B C 1
ATOM 8103 O O . LEU B 1 488 ? 12.797 36.438 23.453 1 93.75 488 LEU B O 1
ATOM 8107 N N . CYS B 1 489 ? 13.523 37.281 21.453 1 95.62 489 CYS B N 1
ATOM 8108 C CA . CYS B 1 489 ? 12.586 38.406 21.484 1 95.62 489 CYS B CA 1
ATOM 8109 C C . CYS B 1 489 ? 11.148 37.906 21.609 1 95.62 489 CYS B C 1
ATOM 8111 O O . CYS B 1 489 ? 10.398 38.344 22.469 1 95.62 489 CYS B O 1
ATOM 8113 N N . THR B 1 490 ? 10.75 36.969 20.766 1 97 490 THR B N 1
ATOM 8114 C CA . THR B 1 490 ? 9.406 36.438 20.781 1 97 490 THR B CA 1
ATOM 8115 C C . THR B 1 490 ? 9.148 35.688 22.094 1 97 490 THR B C 1
ATOM 8117 O O . THR B 1 490 ? 8.078 35.812 22.703 1 97 490 THR B O 1
ATOM 8120 N N . ALA B 1 491 ? 10.109 34.875 22.562 1 96.31 491 ALA B N 1
ATOM 8121 C CA . ALA B 1 491 ? 9.945 34.125 23.812 1 96.31 491 ALA B CA 1
ATOM 8122 C C . ALA B 1 491 ? 9.711 35.062 24.984 1 96.31 491 ALA B C 1
ATOM 8124 O O . ALA B 1 491 ? 8.867 34.781 25.844 1 96.31 491 ALA B O 1
ATOM 8125 N N . LYS B 1 492 ? 10.438 36.094 25.047 1 97.19 492 LYS B N 1
ATOM 8126 C CA . LYS B 1 492 ? 10.297 37.031 26.141 1 97.19 492 LYS B CA 1
ATOM 8127 C C . LYS B 1 492 ? 8.945 37.75 26.078 1 97.19 492 LYS B C 1
ATOM 8129 O O . LYS B 1 492 ? 8.328 38 27.109 1 97.19 492 LYS B O 1
ATOM 8134 N N . ALA B 1 493 ? 8.555 38.094 24.875 1 98.06 493 ALA B N 1
ATOM 8135 C CA . ALA B 1 493 ? 7.242 38.719 24.719 1 98.06 493 ALA B CA 1
ATOM 8136 C C . ALA B 1 493 ? 6.133 37.781 25.188 1 98.06 493 ALA B C 1
ATOM 8138 O O . ALA B 1 493 ? 5.195 38.219 25.859 1 98.06 493 ALA B O 1
ATOM 8139 N N . VAL B 1 494 ? 6.199 36.531 24.828 1 98.25 494 VAL B N 1
ATOM 8140 C CA . VAL B 1 494 ? 5.215 35.531 25.234 1 98.25 494 VAL B CA 1
ATOM 8141 C C . VAL B 1 494 ? 5.238 35.375 26.75 1 98.25 494 VAL B C 1
ATOM 8143 O O . VAL B 1 494 ? 4.188 35.312 27.391 1 98.25 494 VAL B O 1
ATOM 8146 N N . ARG B 1 495 ? 6.441 35.281 27.312 1 97.94 495 ARG B N 1
ATOM 8147 C CA . ARG B 1 495 ? 6.578 35.219 28.766 1 97.94 495 ARG B CA 1
ATOM 8148 C C . ARG B 1 495 ? 5.902 36.406 29.438 1 97.94 495 ARG B C 1
ATOM 8150 O O . ARG B 1 495 ? 5.113 36.219 30.359 1 97.94 495 ARG B O 1
ATOM 8157 N N . ASP B 1 496 ? 6.273 37.594 28.984 1 98.25 496 ASP B N 1
ATOM 8158 C CA . ASP B 1 496 ? 5.715 38.812 29.578 1 98.25 496 ASP B CA 1
ATOM 8159 C C . ASP B 1 496 ? 4.191 38.812 29.469 1 98.25 496 ASP B C 1
ATOM 8161 O O . ASP B 1 496 ? 3.506 39.281 30.391 1 98.25 496 ASP B O 1
ATOM 8165 N N . TYR B 1 497 ? 3.717 38.344 28.422 1 98.62 497 TYR B N 1
ATOM 8166 C CA . TYR B 1 497 ? 2.273 38.281 28.219 1 98.62 497 TYR B CA 1
ATOM 8167 C C . TYR B 1 497 ? 1.632 37.312 29.219 1 98.62 497 TYR B C 1
ATOM 8169 O O . TYR B 1 497 ? 0.66 37.688 29.891 1 98.62 497 TYR B O 1
ATOM 8177 N N . PHE B 1 498 ? 2.109 36.125 29.359 1 98.69 498 PHE B N 1
ATOM 8178 C CA . PHE B 1 498 ? 1.514 35.125 30.25 1 98.69 498 PHE B CA 1
ATOM 8179 C C . PHE B 1 498 ? 1.711 35.531 31.703 1 98.69 498 PHE B C 1
ATOM 8181 O O . PHE B 1 498 ? 0.795 35.375 32.531 1 98.69 498 PHE B O 1
ATOM 8188 N N . VAL B 1 499 ? 2.893 36 32.062 1 98.12 499 VAL B N 1
ATOM 8189 C CA . VAL B 1 499 ? 3.273 36.156 33.469 1 98.12 499 VAL B CA 1
ATOM 8190 C C . VAL B 1 499 ? 2.818 37.531 33.969 1 98.12 499 VAL B C 1
ATOM 8192 O O . VAL B 1 499 ? 2.4 37.656 35.125 1 98.12 499 VAL B O 1
ATOM 8195 N N . LYS B 1 500 ? 2.852 38.531 33.031 1 97.88 500 LYS B N 1
ATOM 8196 C CA . LYS B 1 500 ? 2.574 39.906 33.5 1 97.88 500 LYS B CA 1
ATOM 8197 C C . LYS B 1 500 ? 1.328 40.469 32.812 1 97.88 500 LYS B C 1
ATOM 8199 O O . LYS B 1 500 ? 0.82 41.531 33.219 1 97.88 500 LYS B O 1
ATOM 8204 N N . GLY B 1 501 ? 0.849 39.844 31.859 1 97.25 501 GLY B N 1
ATOM 8205 C CA . GLY B 1 501 ? -0.281 40.344 31.109 1 97.25 501 GLY B CA 1
ATOM 8206 C C . GLY B 1 501 ? 0.097 41.469 30.156 1 97.25 501 GLY B C 1
ATOM 8207 O O . GLY B 1 501 ? -0.768 42.219 29.688 1 97.25 501 GLY B O 1
ATOM 8208 N N . LYS B 1 502 ? 1.351 41.531 29.812 1 97.25 502 LYS B N 1
ATOM 8209 C CA . LYS B 1 502 ? 1.84 42.625 28.984 1 97.25 502 LYS B CA 1
ATOM 8210 C C . LYS B 1 502 ? 1.735 42.281 27.5 1 97.25 502 LYS B C 1
ATOM 8212 O O . LYS B 1 502 ? 2.318 41.281 27.047 1 97.25 502 LYS B O 1
ATOM 8217 N N . VAL B 1 503 ? 1.021 43.062 26.797 1 96.44 503 VAL B N 1
ATOM 8218 C CA . VAL B 1 503 ? 0.885 42.906 25.359 1 96.44 503 VAL B CA 1
ATOM 8219 C C . VAL B 1 503 ? 1.973 43.719 24.641 1 96.44 503 VAL B C 1
ATOM 8221 O O . VAL B 1 503 ? 2.234 44.875 25 1 96.44 503 VAL B O 1
ATOM 8224 N N . PRO B 1 504 ? 2.623 43.094 23.719 1 96.56 504 PRO B N 1
ATOM 8225 C CA . PRO B 1 504 ? 3.641 43.875 22.984 1 96.56 504 PRO B CA 1
ATOM 8226 C C . PRO B 1 504 ? 3.062 45.062 22.266 1 96.56 504 PRO B C 1
ATOM 8228 O O . PRO B 1 504 ? 1.89 45.062 21.891 1 96.56 504 PRO B O 1
ATOM 8231 N N . ALA B 1 505 ? 3.891 46.062 22.047 1 93.81 505 ALA B N 1
ATOM 8232 C CA . ALA B 1 505 ? 3.475 47.281 21.344 1 93.81 505 ALA B CA 1
ATOM 8233 C C . ALA B 1 505 ? 3.086 46.969 19.906 1 93.81 505 ALA B C 1
ATOM 8235 O O . ALA B 1 505 ? 3.652 46.062 19.281 1 93.81 505 ALA B O 1
ATOM 8236 N N . PRO B 1 506 ? 2.047 47.719 19.406 1 92.81 506 PRO B N 1
ATOM 8237 C CA . PRO B 1 506 ? 1.699 47.531 18 1 92.81 506 PRO B CA 1
ATOM 8238 C C . PRO B 1 506 ? 2.904 47.656 17.062 1 92.81 506 PRO B C 1
ATOM 8240 O O . PRO B 1 506 ? 3.723 48.562 17.234 1 92.81 506 PRO B O 1
ATOM 8243 N N . GLY B 1 507 ? 3.029 46.656 16.203 1 92.31 507 GLY B N 1
ATOM 8244 C CA . GLY B 1 507 ? 4.109 46.719 15.234 1 92.31 507 GLY B CA 1
ATOM 8245 C C . GLY B 1 507 ? 5.379 46.062 15.711 1 92.31 507 GLY B C 1
ATOM 8246 O O . GLY B 1 507 ? 6.395 46.062 15.008 1 92.31 507 GLY B O 1
ATOM 8247 N N . THR B 1 508 ? 5.375 45.469 16.859 1 94.06 508 THR B N 1
ATOM 8248 C CA . THR B 1 508 ? 6.543 44.75 17.359 1 94.06 508 THR B CA 1
ATOM 8249 C C . THR B 1 508 ? 7 43.688 16.344 1 94.06 508 THR B C 1
ATOM 8251 O O . THR B 1 508 ? 6.199 42.875 15.898 1 94.06 508 THR B O 1
ATOM 8254 N N . LEU B 1 509 ? 8.242 43.75 15.992 1 96.81 509 LEU B N 1
ATOM 8255 C CA . LEU B 1 509 ? 8.883 42.812 15.078 1 96.81 509 LEU B CA 1
ATOM 8256 C C . LEU B 1 509 ? 10.078 42.156 15.75 1 96.81 509 LEU B C 1
ATOM 8258 O O . LEU B 1 509 ? 10.984 42.812 16.25 1 96.81 509 LEU B O 1
ATOM 8262 N N . CYS B 1 510 ? 9.977 40.844 15.852 1 96.62 510 CYS B N 1
ATOM 8263 C CA . CYS B 1 510 ? 11.062 40.062 16.422 1 96.62 510 CYS B CA 1
ATOM 8264 C C . CYS B 1 510 ? 11.875 39.375 15.32 1 96.62 510 CYS B C 1
ATOM 8266 O O . CYS B 1 510 ? 11.336 39.031 14.266 1 96.62 510 CYS B O 1
ATOM 8268 N N . LYS B 1 511 ? 13.156 39.25 15.602 1 93.56 511 LYS B N 1
ATOM 8269 C CA . LYS B 1 511 ? 14.062 38.594 14.672 1 93.56 511 LYS B CA 1
ATOM 8270 C C . LYS B 1 511 ? 14.711 37.375 15.328 1 93.56 511 LYS B C 1
ATOM 8272 O O . LYS B 1 511 ? 14.891 37.344 16.547 1 93.56 511 LYS B O 1
ATOM 8277 N N . PRO B 1 512 ? 14.953 36.375 14.531 1 88.62 512 PRO B N 1
ATOM 8278 C CA . PRO B 1 512 ? 15.711 35.25 15.102 1 88.62 512 PRO B CA 1
ATOM 8279 C C . PRO B 1 512 ? 17.141 35.656 15.484 1 88.62 512 PRO B C 1
ATOM 8281 O O . PRO B 1 512 ? 17.641 36.688 15.031 1 88.62 512 PRO B O 1
ATOM 8284 N N . GLU B 1 513 ? 17.703 35.031 16.641 1 73.94 513 GLU B N 1
ATOM 8285 C CA . GLU B 1 513 ? 19.031 35.406 17.125 1 73.94 513 GLU B CA 1
ATOM 8286 C C . GLU B 1 513 ? 20.078 35.312 16.016 1 73.94 513 GLU B C 1
ATOM 8288 O O . GLU B 1 513 ? 21 36.125 15.938 1 73.94 513 GLU B O 1
ATOM 8293 N N . ASP B 1 514 ? 20.266 34.094 15.578 1 61.62 514 ASP B N 1
ATOM 8294 C CA . ASP B 1 514 ? 21.359 33.906 14.648 1 61.62 514 ASP B CA 1
ATOM 8295 C C . ASP B 1 514 ? 20.922 34.156 13.211 1 61.62 514 ASP B C 1
ATOM 8297 O O . ASP B 1 514 ? 19.812 33.844 12.82 1 61.62 514 ASP B O 1
ATOM 8301 N N . SER B 1 515 ? 21.531 35.375 12.719 1 55.56 515 SER B N 1
ATOM 8302 C CA . SER B 1 515 ? 21.359 35.719 11.305 1 55.56 515 SER B CA 1
ATOM 8303 C C . SER B 1 515 ? 21.453 34.438 10.438 1 55.56 515 SER B C 1
ATOM 8305 O O . SER B 1 515 ? 22.094 33.469 10.812 1 55.56 515 SER B O 1
ATOM 8307 N N . ARG B 1 516 ? 20.625 34.469 9.297 1 54.97 516 ARG B N 1
ATOM 8308 C CA . ARG B 1 516 ? 20.703 33.5 8.211 1 54.97 516 ARG B CA 1
ATOM 8309 C C . ARG B 1 516 ? 22.156 33.125 7.902 1 54.97 516 ARG B C 1
ATOM 8311 O O . ARG B 1 516 ? 23.031 34 7.945 1 54.97 516 ARG B O 1
ATOM 8318 N N . PRO B 1 517 ? 22.531 32.031 7.848 1 54.25 517 PRO B N 1
ATOM 8319 C CA . PRO B 1 517 ? 22.172 30.625 7.641 1 54.25 517 PRO B CA 1
ATOM 8320 C C . PRO B 1 517 ? 22.438 29.766 8.875 1 54.25 517 PRO B C 1
ATOM 8322 O O . PRO B 1 517 ? 22.125 28.578 8.875 1 54.25 517 PRO B O 1
ATOM 8325 N N . GLY B 1 518 ? 22.812 30.359 10.016 1 70.5 518 GLY B N 1
ATOM 8326 C CA . GLY B 1 518 ? 23.359 29.516 11.07 1 70.5 518 GLY B CA 1
ATOM 8327 C C . GLY B 1 518 ? 22.328 28.562 11.641 1 70.5 518 GLY B C 1
ATOM 8328 O O . GLY B 1 518 ? 22.562 27.344 11.695 1 70.5 518 GLY B O 1
ATOM 8329 N N . TYR B 1 519 ? 21.188 28.969 11.93 1 81.19 519 TYR B N 1
ATOM 8330 C CA . TYR B 1 519 ? 20.203 28.047 12.477 1 81.19 519 TYR B CA 1
ATOM 8331 C C . TYR B 1 519 ? 19.609 27.156 11.383 1 81.19 519 TYR B C 1
ATOM 8333 O O . TYR B 1 519 ? 19.359 25.969 11.617 1 81.19 519 TYR B O 1
ATOM 8341 N N . LEU B 1 520 ? 19.531 27.734 10.25 1 89.62 520 LEU B N 1
ATOM 8342 C CA . LEU B 1 520 ? 18.891 27.062 9.125 1 89.62 520 LEU B CA 1
ATOM 8343 C C . LEU B 1 520 ? 19.828 26.031 8.508 1 89.62 520 LEU B C 1
ATOM 8345 O O . LEU B 1 520 ? 19.391 24.953 8.102 1 89.62 520 LEU B O 1
ATOM 8349 N N . PHE B 1 521 ? 21.078 26.328 8.344 1 91.25 521 PHE B N 1
ATOM 8350 C CA . PHE B 1 521 ? 22.156 25.453 7.887 1 91.25 521 PHE B CA 1
ATOM 8351 C C . PHE B 1 521 ? 23.375 25.594 8.773 1 91.25 521 PHE B C 1
ATOM 8353 O O . PHE B 1 521 ? 24.359 26.25 8.414 1 91.25 521 PHE B O 1
ATOM 8360 N N . PRO B 1 522 ? 23.312 24.891 9.914 1 83.44 522 PRO B N 1
ATOM 8361 C CA . PRO B 1 522 ? 24.359 25.109 10.922 1 83.44 522 PRO B CA 1
ATOM 8362 C C . PRO B 1 522 ? 25.734 24.656 10.469 1 83.44 522 PRO B C 1
ATOM 8364 O O . PRO B 1 522 ? 25.844 23.656 9.75 1 83.44 522 PRO B O 1
ATOM 8367 N N . GLY B 1 523 ? 26.656 25.547 10.617 1 73.19 523 GLY B N 1
ATOM 8368 C CA . GLY B 1 523 ? 28.062 25.188 10.461 1 73.19 523 GLY B CA 1
ATOM 8369 C C . GLY B 1 523 ? 28.75 24.875 11.781 1 73.19 523 GLY B C 1
ATOM 8370 O O . GLY B 1 523 ? 28.094 24.594 12.781 1 73.19 523 GLY B O 1
ATOM 8371 N N . ASN B 1 524 ? 30.016 24.609 11.688 1 59.56 524 ASN B N 1
ATOM 8372 C CA . ASN B 1 524 ? 30.812 24.344 12.883 1 59.56 524 ASN B CA 1
ATOM 8373 C C . ASN B 1 524 ? 30.75 25.516 13.859 1 59.56 524 ASN B C 1
ATOM 8375 O O . ASN B 1 524 ? 31.25 25.422 14.984 1 59.56 524 ASN B O 1
ATOM 8379 N N . GLU B 1 525 ? 30.188 26.562 13.328 1 55.06 525 GLU B N 1
ATOM 8380 C CA . GLU B 1 525 ? 30.266 27.719 14.219 1 55.06 525 GLU B CA 1
ATOM 8381 C C . GLU B 1 525 ? 29.172 27.656 15.289 1 55.06 525 GLU B C 1
ATOM 8383 O O . GLU B 1 525 ? 28 27.484 14.984 1 55.06 525 GLU B O 1
ATOM 8388 N N . THR B 1 526 ? 29.359 26.891 16.266 1 51.22 526 THR B N 1
ATOM 8389 C CA . THR B 1 526 ? 28.438 26.828 17.406 1 51.22 526 THR B CA 1
ATOM 8390 C C . THR B 1 526 ? 28.047 28.234 17.859 1 51.22 526 THR B C 1
ATOM 8392 O O . THR B 1 526 ? 28.906 29.094 18.047 1 51.22 526 THR B O 1
ATOM 8395 N N . MET B 1 527 ? 26.984 28.703 17.5 1 56.28 527 MET B N 1
ATOM 8396 C CA . MET B 1 527 ? 26.469 29.906 18.156 1 56.28 527 MET B CA 1
ATOM 8397 C C . MET B 1 527 ? 26.875 29.922 19.625 1 56.28 527 MET B C 1
ATOM 8399 O O . MET B 1 527 ? 26.891 28.875 20.281 1 56.28 527 MET B O 1
ATOM 8403 N N . SER B 1 528 ? 27.516 31.016 20.031 1 62.97 528 SER B N 1
ATOM 8404 C CA . SER B 1 528 ? 28.031 31.141 21.391 1 62.97 528 SER B CA 1
ATOM 8405 C C . SER B 1 528 ? 26.906 31.281 22.406 1 62.97 528 SER B C 1
ATOM 8407 O O . SER B 1 528 ? 26.594 32.375 22.844 1 62.97 528 SER B O 1
ATOM 8409 N N . VAL B 1 529 ? 26 30.391 22.562 1 71.94 529 VAL B N 1
ATOM 8410 C CA . VAL B 1 529 ? 24.984 30.328 23.609 1 71.94 529 VAL B CA 1
ATOM 8411 C C . VAL B 1 529 ? 25.609 30.672 24.969 1 71.94 529 VAL B C 1
ATOM 8413 O O . VAL B 1 529 ? 24.953 31.25 25.828 1 71.94 529 VAL B O 1
ATOM 8416 N N . SER B 1 530 ? 26.906 30.484 24.969 1 72.12 530 SER B N 1
ATOM 8417 C CA . SER B 1 530 ? 27.594 30.703 26.234 1 72.12 530 SER B CA 1
ATOM 8418 C C . SER B 1 530 ? 27.719 32.188 26.547 1 72.12 530 SER B C 1
ATOM 8420 O O . SER B 1 530 ? 27.922 32.562 27.703 1 72.12 530 SER B O 1
ATOM 8422 N N . ALA B 1 531 ? 27.531 32.938 25.531 1 78.56 531 ALA B N 1
ATOM 8423 C CA . ALA B 1 531 ? 27.672 34.406 25.734 1 78.56 531 ALA B CA 1
ATOM 8424 C C . ALA B 1 531 ? 26.359 35 26.188 1 78.56 531 ALA B C 1
ATOM 8426 O O . ALA B 1 531 ? 26.328 36.156 26.641 1 78.56 531 ALA B O 1
ATOM 8427 N N . MET B 1 532 ? 25.328 34.219 26.25 1 84 532 MET B N 1
ATOM 8428 C CA . MET B 1 532 ? 24.016 34.719 26.656 1 84 532 MET B CA 1
ATOM 8429 C C . MET B 1 532 ? 23.891 34.75 28.172 1 84 532 MET B C 1
ATOM 8431 O O . MET B 1 532 ? 24.656 34.094 28.875 1 84 532 MET B O 1
ATOM 8435 N N . SER B 1 533 ? 23.016 35.625 28.656 1 89.62 533 SER B N 1
ATOM 8436 C CA . SER B 1 533 ? 22.688 35.594 30.062 1 89.62 533 SER B CA 1
ATOM 8437 C C . SER B 1 533 ? 22.109 34.25 30.469 1 89.62 533 SER B C 1
ATOM 8439 O O . SER B 1 533 ? 21.656 33.469 29.609 1 89.62 533 SER B O 1
ATOM 8441 N N . ALA B 1 534 ? 22.156 33.969 31.766 1 89.12 534 ALA B N 1
ATOM 8442 C CA . ALA B 1 534 ? 21.641 32.719 32.25 1 89.12 534 ALA B CA 1
ATOM 8443 C C . ALA B 1 534 ? 20.156 32.562 31.906 1 89.12 534 ALA B C 1
ATOM 8445 O O . ALA B 1 534 ? 19.703 31.469 31.547 1 89.12 534 ALA B O 1
ATOM 8446 N N . GLU B 1 535 ? 19.531 33.625 32.062 1 90.56 535 GLU B N 1
ATOM 8447 C CA . GLU B 1 535 ? 18.109 33.625 31.719 1 90.56 535 GLU B CA 1
ATOM 8448 C C . GLU B 1 535 ? 17.891 33.375 30.234 1 90.56 535 GLU B C 1
ATOM 8450 O O . GLU B 1 535 ? 17 32.594 29.859 1 90.56 535 GLU B O 1
ATOM 8455 N N . ASP B 1 536 ? 18.672 33.969 29.469 1 91.56 536 ASP B N 1
ATOM 8456 C CA . ASP B 1 536 ? 18.531 33.812 28.031 1 91.56 536 ASP B CA 1
ATOM 8457 C C . ASP B 1 536 ? 18.938 32.406 27.594 1 91.56 536 ASP B C 1
ATOM 8459 O O . ASP B 1 536 ? 18.359 31.859 26.641 1 91.56 536 ASP B O 1
ATOM 8463 N N . GLN B 1 537 ? 19.859 31.828 28.25 1 89.38 537 GLN B N 1
ATOM 8464 C CA . GLN B 1 537 ? 20.266 30.469 27.953 1 89.38 537 GLN B CA 1
ATOM 8465 C C . GLN B 1 537 ? 19.125 29.484 28.219 1 89.38 537 GLN B C 1
ATOM 8467 O O . GLN B 1 537 ? 18.891 28.578 27.422 1 89.38 537 GLN B O 1
ATOM 8472 N N . LYS B 1 538 ? 18.484 29.719 29.297 1 90.81 538 LYS B N 1
ATOM 8473 C CA . LYS B 1 538 ? 17.375 28.859 29.641 1 90.81 538 LYS B CA 1
ATOM 8474 C C . LYS B 1 538 ? 16.266 28.922 28.594 1 90.81 538 LYS B C 1
ATOM 8476 O O . LYS B 1 538 ? 15.727 27.906 28.188 1 90.81 538 LYS B O 1
ATOM 8481 N N . LEU B 1 539 ? 15.992 30.109 28.172 1 92.5 539 LEU B N 1
ATOM 8482 C CA . LEU B 1 539 ? 14.977 30.297 27.156 1 92.5 539 LEU B CA 1
ATOM 8483 C C . LEU B 1 539 ? 15.406 29.672 25.828 1 92.5 539 LEU B C 1
ATOM 8485 O O . LEU B 1 539 ? 14.594 29.047 25.141 1 92.5 539 LEU B O 1
ATOM 8489 N N . TRP B 1 540 ? 16.609 29.812 25.531 1 88.81 540 TRP B N 1
ATOM 8490 C CA . TRP B 1 540 ? 17.125 29.297 24.281 1 88.81 540 TRP B CA 1
ATOM 8491 C C . TRP B 1 540 ? 17.047 27.766 24.234 1 88.81 540 TRP B C 1
ATOM 8493 O O . TRP B 1 540 ? 16.641 27.188 23.219 1 88.81 540 TRP B O 1
ATOM 8503 N N . TYR B 1 541 ? 17.391 27.156 25.312 1 87.62 541 TYR B N 1
ATOM 8504 C CA . TYR B 1 541 ? 17.344 25.703 25.375 1 87.62 541 TYR B CA 1
ATOM 8505 C C . TYR B 1 541 ? 15.914 25.203 25.234 1 87.62 541 TYR B C 1
ATOM 8507 O O . TYR B 1 541 ? 15.664 24.188 24.578 1 87.62 541 TYR B O 1
ATOM 8515 N N . ALA B 1 542 ? 15.023 25.891 25.859 1 92.19 542 ALA B N 1
ATOM 8516 C CA . ALA B 1 542 ? 13.609 25.547 25.719 1 92.19 542 ALA B CA 1
ATOM 8517 C C . ALA B 1 542 ? 13.148 25.672 24.266 1 92.19 542 ALA B C 1
ATOM 8519 O O . ALA B 1 542 ? 12.477 24.781 23.734 1 92.19 542 ALA B O 1
ATOM 8520 N N . LEU B 1 543 ? 13.562 26.719 23.672 1 90.19 543 LEU B N 1
ATOM 8521 C CA . LEU B 1 543 ? 13.156 27 22.297 1 90.19 543 LEU B CA 1
ATOM 8522 C C . LEU B 1 543 ? 13.742 25.969 21.344 1 90.19 543 LEU B C 1
ATOM 8524 O O . LEU B 1 543 ? 13.07 25.531 20.391 1 90.19 543 LEU B O 1
ATOM 8528 N N . GLU B 1 544 ? 14.938 25.594 21.547 1 84.56 544 GLU B N 1
ATOM 8529 C CA . GLU B 1 544 ? 15.594 24.594 20.688 1 84.56 544 GLU B CA 1
ATOM 8530 C C . GLU B 1 544 ? 14.852 23.266 20.719 1 84.56 544 GLU B C 1
ATOM 8532 O O . GLU B 1 544 ? 14.711 22.609 19.688 1 84.56 544 GLU B O 1
ATOM 8537 N N . GLU B 1 545 ? 14.414 22.938 21.844 1 85.75 545 GLU B N 1
ATOM 8538 C CA . GLU B 1 545 ? 13.688 21.672 21.969 1 85.75 545 GLU B CA 1
ATOM 8539 C C . GLU B 1 545 ? 12.281 21.797 21.391 1 85.75 545 GLU B C 1
ATOM 8541 O O . GLU B 1 545 ? 11.805 20.875 20.703 1 85.75 545 GLU B O 1
ATOM 8546 N N . LEU B 1 546 ? 11.648 22.875 21.594 1 88.5 546 LEU B N 1
ATOM 8547 C CA . LEU B 1 546 ? 10.297 23.094 21.078 1 88.5 546 LEU B CA 1
ATOM 8548 C C . LEU B 1 546 ? 10.312 23.172 19.562 1 88.5 546 LEU B C 1
ATOM 8550 O O . LEU B 1 546 ? 9.336 22.797 18.906 1 88.5 546 LEU B O 1
ATOM 8554 N N . GLY B 1 547 ? 11.375 23.641 19.031 1 83.69 547 GLY B N 1
ATOM 8555 C CA . GLY B 1 547 ? 11.516 23.719 17.594 1 83.69 547 GLY B CA 1
ATOM 8556 C C . GLY B 1 547 ? 11.453 22.375 16.891 1 83.69 547 GLY B C 1
ATOM 8557 O O . GLY B 1 547 ? 11.258 22.297 15.68 1 83.69 547 GLY B O 1
ATOM 8558 N N . THR B 1 548 ? 11.484 21.281 17.656 1 77.31 548 THR B N 1
ATOM 8559 C CA . THR B 1 548 ? 11.477 19.938 17.078 1 77.31 548 THR B CA 1
ATOM 8560 C C . THR B 1 548 ? 10.062 19.359 17.078 1 77.31 548 THR B C 1
ATOM 8562 O O . THR B 1 548 ? 9.844 18.25 16.594 1 77.31 548 THR B O 1
ATOM 8565 N N . ILE B 1 549 ? 9.148 20.094 17.578 1 78.25 549 ILE B N 1
ATOM 8566 C CA . ILE B 1 549 ? 7.777 19.609 17.719 1 78.25 549 ILE B CA 1
ATOM 8567 C C . ILE B 1 549 ? 7.234 19.219 16.344 1 78.25 549 ILE B C 1
ATOM 8569 O O . ILE B 1 549 ? 6.555 18.203 16.203 1 78.25 549 ILE B O 1
ATOM 8573 N N . SER B 1 550 ? 7.504 20 15.391 1 70.81 550 SER B N 1
ATOM 8574 C CA . SER B 1 550 ? 6.926 19.766 14.07 1 70.81 550 SER B CA 1
ATOM 8575 C C . SER B 1 550 ? 7.426 18.453 13.469 1 70.81 550 SER B C 1
ATOM 8577 O O . SER B 1 550 ? 6.77 17.875 12.602 1 70.81 550 SER B O 1
ATOM 8579 N N . THR B 1 551 ? 8.617 18.047 13.852 1 65.06 551 THR B N 1
ATOM 8580 C CA . THR B 1 551 ? 9.133 16.781 13.336 1 65.06 551 THR B CA 1
ATOM 8581 C C . THR B 1 551 ? 8.297 15.617 13.852 1 65.06 551 THR B C 1
ATOM 8583 O O . THR B 1 551 ? 8.203 14.578 13.195 1 65.06 551 THR B O 1
ATOM 8586 N N . ARG B 1 552 ? 7.773 15.844 14.992 1 58.38 552 ARG B N 1
ATOM 8587 C CA . ARG B 1 552 ? 6.957 14.789 15.594 1 58.38 552 ARG B CA 1
ATOM 8588 C C . ARG B 1 552 ? 5.531 14.828 15.055 1 58.38 552 ARG B C 1
ATOM 8590 O O . ARG B 1 552 ? 4.883 13.789 14.922 1 58.38 552 ARG B O 1
ATOM 8597 N N . PHE B 1 553 ? 5.195 16.016 14.898 1 53.31 553 PHE B N 1
ATOM 8598 C CA . PHE B 1 553 ? 3.799 16.156 14.508 1 53.31 553 PHE B CA 1
ATOM 8599 C C . PHE B 1 553 ? 3.68 16.359 13 1 53.31 553 PHE B C 1
ATOM 8601 O O . PHE B 1 553 ? 2.582 16.281 12.438 1 53.31 553 PHE B O 1
ATOM 8608 N N . GLY B 1 554 ? 4.949 16.312 12.391 1 50.12 554 GLY B N 1
ATOM 8609 C CA . GLY B 1 554 ? 5.301 16.141 10.992 1 50.12 554 GLY B CA 1
ATOM 8610 C C . GLY B 1 554 ? 4.176 16.5 10.047 1 50.12 554 GLY B C 1
ATOM 8611 O O . GLY B 1 554 ? 3.715 17.641 10.023 1 50.12 554 GLY B O 1
ATOM 8612 N N . ARG B 1 555 ? 3.656 15.367 9.289 1 50.88 555 ARG B N 1
ATOM 8613 C CA . ARG B 1 555 ? 2.816 15.281 8.102 1 50.88 555 ARG B CA 1
ATOM 8614 C C . ARG B 1 555 ? 1.384 15.703 8.406 1 50.88 555 ARG B C 1
ATOM 8616 O O . ARG B 1 555 ? 0.555 15.812 7.504 1 50.88 555 ARG B O 1
ATOM 8623 N N . TYR B 1 556 ? 1.067 15.828 9.648 1 43.97 556 TYR B N 1
ATOM 8624 C CA . TYR B 1 556 ? -0.34 16.047 9.953 1 43.97 556 TYR B CA 1
ATOM 8625 C C . TYR B 1 556 ? -0.606 17.531 10.234 1 43.97 556 TYR B C 1
ATOM 8627 O O . TYR B 1 556 ? -1.69 17.891 10.695 1 43.97 556 TYR B O 1
ATOM 8635 N N . LEU B 1 557 ? 0.491 18.328 10.047 1 41.81 557 LEU B N 1
ATOM 8636 C CA . LEU B 1 557 ? 0.237 19.75 10.234 1 41.81 557 LEU B CA 1
ATOM 8637 C C . LEU B 1 557 ? 0.072 20.453 8.891 1 41.81 557 LEU B C 1
ATOM 8639 O O . LEU B 1 557 ? 0.739 20.109 7.918 1 41.81 557 LEU B O 1
#

Nearest PDB structures (foldseek):
  5uno-assembly1_A  TM=8.114E-01  e=1.368E-27  Mycobacterium tuberculosis H37Rv
  5uoh-assembly1_A  TM=8.274E-01  e=5.839E-26  Mycobacterium tuberculosis H37Rv
  8g5u-assembly4_D  TM=8.188E-01  e=7.080E-21  Streptomyces sp. CB03234
  8e19-assembly1_A  TM=7.938E-01  e=3.116E-20  Streptomyces sp. CB03234
  7z2v-assembly1_B  TM=5.718E-01  e=2.666E-02  Lentilactobacillus buchneri

pLDDT: mean 89.1, std 13.72, range [20.95, 98.88]

InterPro domains:
  IPR000073 Alpha/beta hydrolase fold-1 [PF00561] (47-228)
  IPR013595 Peptidase S33 tripeptidyl aminopeptidase-like, C-terminal [PF08386] (414-510)
  IPR029058 Alpha/Beta hydrolase fold [G3DSA:3.40.50.1820] (38-496)
  IPR029058 Alpha/Beta hydrolase fold [SSF53474] (45-498)
  IPR051601 Serine protease/Carboxylesterase S33 [PTHR43248] (36-502)

Foldseek 3Di:
DPPPPPFKDKDWDWAALDPVCNVLDIKIKIKIKGAQDDDPVLADEAAEEAAAQVQGWQRVVCVLVVLVCLLQVSRHIYMTIGFQQHFQMDDHFFLDPFLLVLLVLVVVVLVLFFLLLQLAAPPDDNVSSLVSSLVSVVVLLVSLLSSLVSSVPGTDQSNLQRQALLNRLVVQVVVCVVRVHQAHRYEYFYNGQLSVLSNCQVPQARHDEAEYWQHAQNQCLAEPLLVSLQQFAQLQVVLLLVLLQLLLVVWCVQFVLQAALVGDGHNHSVVSVVLLVVLLNCQSHPWAWACDELQGTDTHHSSLLLLLVSLCQQFLQCSNLNRVCSRCVNNRHNHSSVCSRCVLSNCSPRPVQCPDPVSGRRNLDRRLSSSLSHSLQAYDQDADDDSVRLVVSLVVLCVSDVSSSVSSSNNSSSNSNDRYHPDYDNDDQAVVVPRDAHNAAYEYEYECRERGRHPVSSVVSCRRNDPRHYAYEYEYDTHGTQLSQDFLVVSNQSNCCVSPVDHDDHPHYTYHDDPGDCSSRNDPPPDCLVPDPPSSNSSVVSSVVSSCVCVSVRSSD/DPPPPPFKDKDWDWAALDPVCNVLDIKIKIKIKGAFDDDPVLADEAAEEAAAQVQGWQRVVCVLVVLVCLLQVSRHIYMTIGFQQHFQMDDHFFLDPFLLVLLVLVVVVLVLFFLLLQLAAPPDDPVSSLVSSLVSVVVLLVSLLSSLVSSVPGTDQSNLQRQALLNSLVVQVVVCVVRVHQAHRYEYFYNGQLSVLSNCQVPQARHDEAEYWQHAQNQCLAEPLLVSLQQFAQLQVVLLLVLLQLLLVVWCVQFVLQAALVGDGDNHSVVSVVLLVVLLNCQSHPWAWACDELQGTDTHHSSLLLLLVSLQQQFLQCSSLNRVCSRCVNNRHNHSSVCSRCVLCSCSDRPVQCPDPVSGRRNLDRRLSSSLSHSLQAYDQDDDDDSVRLVVSLVVLCVSDVSSSVSSSNNSSSNSNDRYHPDYDNDDQAVVVPRDAHPAAYEYEYECRERGRHPVSSVVSCRRNDPRHYAYEYEYDTHGTQLSQDFLVVSNQSNCCSSPVDHDDHPHYTYRDDPRPCSSRNDPPPDPLVVDDPSSNSSVVSSVVSSCVSVSVGSSD

Sequence (1114 aa):
MAYTPTRFRRRQRTVMVAYLHPANGTVSLFLRKVPATVPSKDYLGSILINPGGPGGSGSQLAAFGSKFGDIVDGRYDIIGFDPRGVNMSLPKLGCYENEAQALRSMYKETLLGYPYDARGSDSLPAETRAQMEHAYLKRLNASFTATSLACFENGNRDMLESVSTAFVVQDMERIVDALGEDGLNFWGFSYGTILGSTFAAMRPHLVKRMVLDGVSNAESYHRDIYQWGIDGLTDNQKTLDGFFDSCVQAGPDRCAFARSPSGNISTQRTELHARLERLYSRLRDEPAPVPKSSTGPGILTASDLKQVVFIGLYTARVWPEIAKAIAEAEAGNPQLAYDLQYGEFVGLEPNNGNENVFNRYMEHHRPVVTTFAIACSDSEKPVLKSLDEYADYIHEIGTITPIGEISAMFPGFCASWKIRPSQRYDGPWTVEEGLKKTRFPILYTSLDADPVTPLSAAQKMVKSFGNQSAALLVQEGFGHCTISHPSLCTAKAVRDYFVKGKVPAPGTLCKPEDSRPGYLFPGNETMSVSAMSAEDQKLWYALEELGTISTRFGRYLMAYTPTRFRRRQRTVMVAYLHPANGTVSLFLRKVPATVPSKDYLGSILINPGGPGGSGSQLAAFGSKFGDIVDGRYDIIGFDPRGVNMSLPKLGCYENEAQALRSMYKETLLGYPYDARGSDSLPAETRAQMEHAYLKRLNASFTATSLACFENGNRDMLESVSTAFVVQDMERIVDALGEDGLNFWGFSYGTILGSTFAAMRPHLVKRMVLDGVSNAESYHRDIYQWGIDGLTDNQKTLDGFFDSCVQAGPDRCAFARSPSGNISTQRTELHARLERLYSRLRDEPAPVPKSSTGPGILTASDLKQVVFIGLYTARVWPEIAKAIAEAEAGNPQLAYDLQYGEFVGLEPNNGNENVFNRYMEHHRPVVTTFAIACSDSEKPVLKSLDEYADYIHEIGTITPIGEISAMFPGFCASWKIRPSQRYDGPWTVEEGLKKTRFPILYTSLDADPVTPLSAAQKMVKSFGNQSAALLVQEGFGHCTISHPSLCTAKAVRDYFVKGKVPAPGTLCKPEDSRPGYLFPGNETMSVSAMSAEDQKLWYALEELGTISTRFGRYL

Organism: NCBI:txid456999

Solvent-accessible surface area (backbone atoms only — not comparable to full-atom values): 54720 Å² total; per-residue (Å²): 129,84,79,72,72,81,64,57,49,77,46,76,44,77,41,58,43,32,83,93,43,63,85,68,39,64,24,38,29,30,34,25,33,25,70,43,74,53,59,76,91,60,50,76,51,56,33,40,38,33,64,12,39,49,58,38,45,3,40,65,51,30,75,50,18,66,38,57,23,54,51,45,69,20,24,29,26,28,32,7,39,14,46,71,49,17,65,65,6,34,61,56,38,43,46,48,96,45,64,41,27,40,52,43,42,52,49,52,53,60,70,68,53,47,64,72,39,42,31,49,54,85,86,51,55,68,67,45,25,51,52,36,30,47,56,47,49,44,48,50,49,20,43,36,37,4,52,33,40,9,33,71,75,58,22,35,60,72,49,58,24,41,38,11,59,48,47,46,38,53,52,51,52,51,50,29,56,73,70,69,46,91,40,43,30,36,44,18,23,36,40,18,17,34,49,50,52,49,32,37,54,76,39,15,77,34,33,42,40,36,38,26,26,12,18,44,48,51,58,38,41,27,65,33,39,65,57,29,48,54,58,24,36,75,16,27,48,54,29,54,48,48,53,32,43,40,26,34,72,48,27,54,91,39,14,44,47,18,30,45,84,88,63,52,69,48,84,44,41,68,55,51,52,51,52,50,53,50,46,38,51,45,19,37,64,47,38,40,47,19,36,58,47,79,50,31,42,40,61,40,38,26,38,47,50,47,48,42,51,56,53,37,50,36,25,30,69,48,38,37,58,48,29,35,24,52,31,35,34,69,61,71,44,43,38,60,41,43,35,71,58,47,41,81,60,55,66,51,47,63,60,85,32,65,80,35,98,76,66,38,36,73,57,88,58,79,51,66,62,46,25,47,53,24,49,40,24,36,17,44,82,50,77,76,65,53,71,67,54,46,52,50,51,33,50,53,36,34,70,66,19,91,63,35,46,68,49,47,50,55,42,55,39,33,39,46,47,81,69,62,38,81,51,62,64,89,64,52,68,22,45,91,67,60,36,61,71,31,63,33,48,33,40,35,31,26,17,66,15,5,44,59,25,10,38,67,25,39,53,49,51,32,61,23,52,28,77,77,20,22,43,59,40,40,28,48,45,42,12,47,28,48,50,19,34,48,29,67,57,50,48,49,46,52,22,38,26,68,74,68,65,44,74,76,57,90,76,42,72,28,52,39,73,64,61,87,35,43,67,46,35,56,58,91,67,66,76,67,62,80,76,45,53,72,68,54,38,54,44,47,55,29,36,61,57,55,29,48,48,49,72,76,51,39,88,58,98,129,83,76,73,73,80,64,57,50,77,47,76,44,78,42,57,43,31,85,93,42,62,86,68,40,64,25,38,30,30,33,25,31,26,70,45,74,51,59,75,89,59,50,76,51,57,32,41,37,33,62,11,38,50,60,38,44,3,39,65,52,29,74,50,18,66,38,57,23,55,52,46,69,19,23,30,25,26,32,8,38,13,46,73,48,16,65,64,6,34,63,56,40,42,47,47,94,45,60,41,26,40,52,45,42,52,49,54,52,60,71,68,52,49,65,74,39,41,31,50,54,85,86,51,55,69,68,46,25,49,52,35,30,48,58,47,49,43,49,51,49,21,44,36,36,4,52,33,41,9,33,72,74,57,22,36,61,72,49,56,25,40,38,11,59,48,46,47,40,53,51,51,52,50,51,31,56,72,69,69,47,91,40,42,29,35,44,18,22,35,40,17,18,33,49,49,52,49,33,36,56,76,40,16,75,34,33,43,40,37,40,25,26,11,18,45,46,51,56,37,39,27,66,32,38,65,57,30,47,53,59,25,35,74,17,27,48,54,28,53,49,48,52,34,43,38,26,34,71,47,27,53,90,38,14,44,47,18,32,45,81,89,65,52,69,50,85,46,41,68,55,50,52,51,52,53,52,49,46,38,50,47,20,38,65,46,38,41,47,19,36,56,46,80,50,32,42,39,61,39,39,26,40,46,50,47,48,42,52,55,53,37,49,37,25,30,69,48,38,37,58,50,29,35,24,52,32,35,35,69,59,71,44,43,36,60,41,44,34,70,58,47,42,83,59,55,66,54,43,63,56,87,33,65,80,34,97,75,68,38,35,73,58,87,60,79,52,67,62,46,25,48,53,24,50,38,26,36,16,44,81,50,77,73,64,52,72,66,54,46,49,49,52,32,50,52,36,34,71,66,19,92,64,33,47,68,48,48,49,56,42,56,38,34,38,46,47,80,67,64,37,82,52,64,63,88,62,52,70,24,45,91,67,62,37,61,71,33,63,32,49,32,40,37,31,25,18,67,15,5,43,59,26,10,39,67,26,39,54,49,49,34,62,21,55,28,78,76,20,24,41,60,41,40,29,48,46,41,11,46,29,47,49,20,34,48,29,65,57,52,47,49,48,53,22,38,25,69,75,70,66,44,74,76,57,89,76,41,72,28,52,38,74,63,59,93,28,43,67,46,34,56,58,90,67,65,75,64,60,80,76,45,52,72,69,54,39,54,44,48,56,29,37,60,56,54,30,48,47,50,70,74,51,40,90,59,96

Radius of gyration: 33.45 Å; Cα contacts (8 Å, |Δi|>4): 2428; chains: 2; bounding box: 67×103×79 Å